Protein 4H0O (pdb70)

Solvent-accessible surface area: 32253 Å² total; per-residue (Å²): 89,29,4,0,1,2,19,36,28,118,80,24,1,21,0,46,0,6,50,90,98,96,101,59,0,12,6,81,7,81,186,23,68,6,37,2,71,11,133,84,102,109,52,143,72,144,11,91,148,37,80,35,40,82,3,0,95,70,0,4,91,23,2,100,114,54,159,23,87,25,36,25,0,0,3,76,0,20,8,0,7,93,96,10,131,156,4,20,43,13,55,143,72,12,43,132,39,0,113,131,6,43,107,80,11,96,140,78,0,56,32,7,11,17,0,0,81,28,0,54,157,37,17,106,130,17,137,4,0,0,0,0,5,9,9,27,4,64,69,10,62,116,16,20,60,4,26,3,0,20,77,76,25,8,71,86,21,44,12,30,0,6,34,0,8,12,0,45,38,0,6,57,35,0,112,155,81,43,83,14,59,143,10,63,0,0,0,0,17,0,5,80,34,9,3,0,0,0,0,0,33,75,15,128,3,69,1,2,17,2,0,28,21,41,4,2,1,2,5,1,16,32,38,2,0,60,6,1,0,21,0,0,6,47,0,12,113,95,60,29,41,125,98,0,46,43,8,0,41,118,92,0,0,7,60,5,4,0,74,73,18,42,32,0,109,70,0,12,115,23,28,105,66,196,44,120,76,18,185,36,0,73,22,1,25,58,2,7,6,17,18,2,0,54,20,0,1,0,5,4,1,18,8,28,6,17,72,5,0,0,0,0,27,71,13,0,12,60,4,77,36,0,0,55,21,0,3,74,83,0,124,76,23,18,4,80,27,30,60,86,58,0,94,145,7,100,6,186,138,51,29,57,0,8,78,126,103,8,168,3,38,0,0,0,0,24,18,77,82,34,69,10,3,7,51,18,0,66,110,48,36,154,82,101,28,4,0,0,3,25,46,33,123,86,12,0,36,3,55,0,5,49,107,96,95,78,52,0,16,6,106,1,25,73,125,56,153,125,27,148,80,127,38,1,3,42,1,85,36,154,70,129,73,69,96,69,84,9,100,128,19,76,27,37,89,0,0,80,59,0,1,85,15,0,111,121,56,170,26,89,24,38,30,0,0,2,80,0,30,12,0,10,92,100,9,125,161,8,20,42,8,74,141,70,9,32,106,40,0,107,121,8,31,106,78,14,89,130,111,0,48,32,7,16,22,0,0,97,47,0,48,146,36,17,98,133,18,131,2,0,0,0,0,4,8,5,25,4,51,64,8,69,113,15,21,59,7,25,3,0,21,84,77,26,9,69,91,20,45,13,38,0,6,22,0,3,9,0,35,35,0,5,57,28,0,125,139,74,44,89,7,66,145,8,63,0,0,0,0,20,0,7,94,36,12,3,0,0,0,0,0,37,73,15,121,3,72,0,3,14,1,0,29,20,45,2,2,2,1,6,0,12,31,50,1,0,58,6,1,0,28,1,0,5,48,0,11,122,95,56,30,42,131,99,0,60,46,6,0,36,124,93,0,0,8,57,6,2,0,78,69,22,45,32,2,104,70,0,19,115,20,36,123,78,204,15,143,80,22,187,38,0,74,18,2,25,54,2,8,6,21,17,0,1,52,22,0,0,0,6,5,2,12,7,28,5,19,71,5,0,0,0,0,24,66,12,0,19,41,4,84,41,0,0,57,20,0,2,64,94,0,132,78,21,21,4,90,24,34,64,63,85,1,87,147,9,97,3,164,141,47,52,67,0,6,75,134,93,5,165,4,36,0,0,0,0,35,18,71,97,14,64,12,1,5,35,14,0,60,106,55,42,158,72

B-factor: mean 43.12, std 12.38, range [18.01, 103.5]

Sequence (774 aa):
SNVLIFNVGSSSLTYKVFCSDNIVCSGKSNKPFIEHHLNGQIIKIETPILNHPQAAKLIIQFLKENHISIAFVGHRFVHGGSYFKKSAVIDEVVLKELKECLPLAPIHNPSSFGVIEISMKELPTTRQYVAIDTAFHSTISQAERTYAIPQPYQSQYLKFGFHGLSYEYVINSLKNVIDVSHSKIIACHLGTGGSSCCGIVNGKSFDTSMGNSTLAGLVMSTRCGDIDPTIPIDMIQQVGIEKVVDILNKKSGLLGVSELSSDMRDILHEIETRGPKAKTCQLAFDVYIKQLAKTIGGLMVEIGGLDLLVFTDQMGLEVWQVRKAICDKMKFLGIELDDSLNEKSMGKKIEFLTMPSSKVQVCVAPNDEELVILQKGKELFQFSNVLIFNVGSSSLTYKVFCSDNIVCSGKSNRVNVTGTEKPFIEHHLNGQIIKIETPILNHPQAAKLIIQFLKENHISIAFVGHRFVHGGSYFKKSAVIDEVVLKELKECLPLAPIHNPSSFGVIEISMKELPTTRQYVAIDTAFHSTISQAERTYAIPQPYQSQYLKFGFHGLSYEYVINSLKNVIDVSHSKIIACHLGTGGSSCCGIVNGKSFDTSMGNSTLAGLVMSTRCGDIDPTIPIDMIQQVGIEKVVDILNKKSGLLGVSELSSDMRDILHEIETRGPKAKTCQLAFDVYIKQLAKTIGGLMVEIGGLDLLVFTDQMGLEVWQVRKAICDKMKFLGIELDDSLNEKSMGKKIEFLTMPSSKVQVCVAPNDEELVILQKGKELFQF

Foldseek 3Di:
DKEKEWDDDQQKIKIFIDDPNDTAKIWMWWVGWTWIAHPNDIDIGNDNRDALLVRLLVVLVVCVVVVVDHAEYFAEAWDQPPPQLFKWWDDPVSLVSLVVCCVLCVSGSPSRNSNVVSCCVSCVNHTYIYGYFQNLQSPADQVQQFDPDDPPVRVVWTFRAGNNLLLLVQLVQCVVVDPLQQFWEKEWEAEAQATKIFTAGRSGTHHMQGHSDSQAAAQALQAAHDDDPCVLVVVCVPPHDVVSVCNRRHVHGLCVQQVFGSDLVVLVCCCVVPHDSNVSSVVSLVRRLVRVLVNVVVSCVSNVHAAEYEFEYQCSQQPLVSVVSNCVVCVVVFFAFQSVCSVPTNAPAWDWRTDPPTRHTYIYHYRPPRVSSVVVVCVHPVD/DKEKEWDDDDQWIKIFIDDPNDTAKIWIFQDDDPPPPAAGWIWMQHDPGTDTDHDHRDAQQRVLLVVLVVCVVVVNDHAEYFFEAWAQPPPALDWDWDDPVNLVSLVVCCVVDVPRSVSRSSNVVSVCVSCVVHTYIYGYFQNLQSPADQVQQFDPDDPPVRVVWTFGAGNNLLLLVQLVVCVVPDQLQQFWEKEWEQELAATKIFTGHRSGTHHMAGHSDSQAGAQALQARHDDDPVVLVVVCVVPHDPVSVCNRRGVGGLCPQLVPGSDLVVLVVCCVVVHPSNVSSVVSLVRRLVRVLVRVVVSQVSNVHAAEYEYEYQCRQQPLVSVVSNLVSCVVVFFAFQSVCSVPTNQPAWDWRTDPVTRHTYIYHYRPPRVSSVVSVCVVPVD

CATH classification: 3.30.420.40 (+1 more: 3.30.420.40)

Organism: Entamoeba histolytica (strain ATCC 30459 / HM-1:IMSS / ABRM) (NCBI:txid294381)

Structure (mmCIF, N/CA/C/O backbone):
data_4H0O
#
_entry.id   4H0O
#
_cell.length_a   98.885
_cell.length_b   126.874
_cell.length_c   145.559
_cell.angle_alpha   90.00
_cell.angle_beta   90.00
_cell.angle_gamma   90.00
#
_symmetry.space_group_name_H-M   'I 2 2 2'
#
loop_
_entity.id
_entity.type
_entity.pdbx_description
1 polymer 'Acetate kinase'
2 water water
#
loop_
_atom_site.group_PDB
_atom_site.id
_atom_site.type_symbol
_atom_site.label_atom_id
_atom_site.label_alt_id
_atom_site.label_comp_id
_atom_site.label_asym_id
_atom_site.label_entity_id
_atom_site.label_seq_id
_atom_site.pdbx_PDB_ins_code
_atom_site.Cartn_x
_atom_site.Cartn_y
_atom_site.Cartn_z
_atom_site.occupancy
_atom_site.B_iso_or_equiv
_atom_site.auth_seq_id
_atom_site.auth_comp_id
_atom_site.auth_asym_id
_atom_site.auth_atom_id
_atom_site.pdbx_PDB_model_num
ATOM 1 N N . SER A 1 14 ? 41.887 -3.485 -12.104 1.00 59.00 2 SER A N 1
ATOM 2 C CA . SER A 1 14 ? 41.664 -4.274 -13.312 1.00 67.60 2 SER A CA 1
ATOM 3 C C . SER A 1 14 ? 40.476 -5.228 -13.156 1.00 59.89 2 SER A C 1
ATOM 4 O O . SER A 1 14 ? 40.084 -5.568 -12.038 1.00 65.98 2 SER A O 1
ATOM 7 N N . ASN A 1 15 ? 39.907 -5.656 -14.280 1.00 61.36 3 ASN A N 1
ATOM 8 C CA . ASN A 1 15 ? 38.666 -6.431 -14.268 1.00 53.09 3 ASN A CA 1
ATOM 9 C C . ASN A 1 15 ? 38.824 -7.938 -14.063 1.00 50.76 3 ASN A C 1
ATOM 10 O O . ASN A 1 15 ? 39.742 -8.561 -14.602 1.00 50.91 3 ASN A O 1
ATOM 15 N N . VAL A 1 16 ? 37.904 -8.517 -13.293 1.00 52.21 4 VAL A N 1
ATOM 16 C CA . VAL A 1 16 ? 37.892 -9.954 -13.042 1.00 43.13 4 VAL A CA 1
ATOM 17 C C . VAL A 1 16 ? 36.580 -10.575 -13.513 1.00 37.16 4 VAL A C 1
ATOM 18 O O . VAL A 1 16 ? 35.499 -10.154 -13.095 1.00 39.03 4 VAL A O 1
ATOM 22 N N . LEU A 1 17 ? 36.685 -11.570 -14.391 1.00 34.98 5 LEU A N 1
ATOM 23 C CA . LEU A 1 17 ? 35.525 -12.321 -14.862 1.00 43.98 5 LEU A CA 1
ATOM 24 C C . LEU A 1 17 ? 35.396 -13.617 -14.062 1.00 37.97 5 LEU A C 1
ATOM 25 O O . LEU A 1 17 ? 36.351 -14.390 -13.975 1.00 33.54 5 LEU A O 1
ATOM 30 N N . ILE A 1 18 ? 34.226 -13.851 -13.470 1.00 36.90 6 ILE A N 1
ATOM 31 C CA . ILE A 1 18 ? 33.987 -15.081 -12.712 1.00 40.49 6 ILE A CA 1
ATOM 32 C C . ILE A 1 18 ? 32.894 -15.930 -13.358 1.00 40.95 6 ILE A C 1
ATOM 33 O O . ILE A 1 18 ? 31.792 -15.444 -13.619 1.00 35.52 6 ILE A O 1
ATOM 38 N N . PHE A 1 19 ? 33.204 -17.196 -13.619 1.00 39.76 7 PHE A N 1
ATOM 39 C CA . PHE A 1 19 ? 32.221 -18.122 -14.167 1.00 38.17 7 PHE A CA 1
ATOM 40 C C . PHE A 1 19 ? 31.605 -18.990 -13.071 1.00 44.48 7 PHE A C 1
ATOM 41 O O . PHE A 1 19 ? 32.319 -19.550 -12.237 1.00 41.90 7 PHE A O 1
ATOM 49 N N . ASN A 1 20 ? 30.280 -19.103 -13.072 1.00 49.35 8 ASN A N 1
ATOM 50 C CA . ASN A 1 20 ? 29.597 -20.000 -12.146 1.00 46.01 8 ASN A CA 1
ATOM 51 C C . ASN A 1 20 ? 28.814 -21.067 -12.907 1.00 41.15 8 ASN A C 1
ATOM 52 O O . ASN A 1 20 ? 27.742 -20.794 -13.451 1.00 37.05 8 ASN A O 1
ATOM 57 N N . VAL A 1 21 ? 29.359 -22.279 -12.950 1.00 44.61 9 VAL A N 1
ATOM 58 C CA . VAL A 1 21 ? 28.737 -23.369 -13.698 1.00 38.15 9 VAL A CA 1
ATOM 59 C C . VAL A 1 21 ? 27.630 -24.055 -12.894 1.00 47.22 9 VAL A C 1
ATOM 60 O O . VAL A 1 21 ? 27.859 -24.518 -11.776 1.00 48.85 9 VAL A O 1
ATOM 64 N N . GLY A 1 22 ? 26.432 -24.114 -13.470 1.00 47.84 10 GLY A N 1
ATOM 65 C CA . GLY A 1 22 ? 25.308 -24.782 -12.838 1.00 44.84 10 GLY A CA 1
ATOM 66 C C . GLY A 1 22 ? 24.825 -25.970 -13.652 1.00 52.02 10 GLY A C 1
ATOM 67 O O . GLY A 1 22 ? 25.347 -26.232 -14.737 1.00 43.07 10 GLY A O 1
ATOM 68 N N . SER A 1 23 ? 23.832 -26.686 -13.128 1.00 54.98 11 SER A N 1
ATOM 69 C CA . SER A 1 23 ? 23.256 -27.850 -13.803 1.00 53.55 11 SER A CA 1
ATOM 70 C C . SER A 1 23 ? 22.756 -27.536 -15.211 1.00 53.60 11 SER A C 1
ATOM 71 O O . SER A 1 23 ? 23.107 -28.219 -16.175 1.00 51.65 11 SER A O 1
ATOM 74 N N . SER A 1 24 ? 21.939 -26.494 -15.318 1.00 48.07 12 SER A N 1
ATOM 75 C CA . SER A 1 24 ? 21.309 -26.127 -16.580 1.00 50.69 12 SER A CA 1
ATOM 76 C C . SER A 1 24 ? 21.534 -24.650 -16.893 1.00 50.37 12 SER A C 1
ATOM 77 O O . SER A 1 24 ? 20.742 -24.033 -17.612 1.00 49.60 12 SER A O 1
ATOM 80 N N . SER A 1 25 ? 22.608 -24.084 -16.352 1.00 47.74 13 SER A N 1
ATOM 81 C CA . SER A 1 25 ? 22.882 -22.665 -16.538 1.00 42.78 13 SER A CA 1
ATOM 82 C C . SER A 1 25 ? 24.363 -22.330 -16.411 1.00 47.53 13 SER A C 1
ATOM 83 O O . SER A 1 25 ? 25.157 -23.123 -15.897 1.00 45.15 13 SER A O 1
ATOM 86 N N . LEU A 1 26 ? 24.720 -21.144 -16.894 1.00 45.89 14 LEU A N 1
ATOM 87 C CA . LEU A 1 26 ? 26.062 -20.607 -16.735 1.00 37.13 14 LEU A CA 1
ATOM 88 C C . LEU A 1 26 ? 25.938 -19.119 -16.450 1.00 40.69 14 LEU A C 1
ATOM 89 O O . LEU A 1 26 ? 25.559 -18.347 -17.331 1.00 46.25 14 LEU A O 1
ATOM 94 N N . THR A 1 27 ? 26.239 -18.717 -15.220 1.00 41.57 15 THR A N 1
ATOM 95 C CA . THR A 1 27 ? 26.181 -17.306 -14.858 1.00 46.12 15 THR A CA 1
ATOM 96 C C . THR A 1 27 ? 27.581 -16.719 -14.819 1.00 40.85 15 THR A C 1
ATOM 97 O O . THR A 1 27 ? 28.562 -17.444 -14.628 1.00 40.92 15 THR A O 1
ATOM 101 N N . TYR A 1 28 ? 27.673 -15.407 -15.005 1.00 42.07 16 TYR A N 1
ATOM 102 C CA . TYR A 1 28 ? 28.948 -14.717 -14.893 1.00 37.93 16 TYR A CA 1
ATOM 103 C C . TYR A 1 28 ? 28.747 -13.390 -14.185 1.00 35.79 16 TYR A C 1
ATOM 104 O O . TYR A 1 28 ? 27.626 -12.886 -14.096 1.00 43.81 16 TYR A O 1
ATOM 113 N N . LYS A 1 29 ? 29.841 -12.840 -13.673 1.00 37.16 17 LYS A N 1
ATOM 114 C CA . LYS A 1 29 ? 29.854 -11.500 -13.109 1.00 37.03 17 LYS A CA 1
ATOM 115 C C . LYS A 1 29 ? 31.248 -10.927 -13.316 1.00 37.71 17 LYS A C 1
ATOM 116 O O . LYS A 1 29 ? 32.240 -11.645 -13.186 1.00 39.95 17 LYS A O 1
ATOM 122 N N . VAL A 1 30 ? 31.322 -9.647 -13.668 1.00 44.55 18 VAL A N 1
ATOM 123 C CA . VAL A 1 30 ? 32.611 -8.991 -13.859 1.00 45.53 18 VAL A CA 1
ATOM 124 C C . VAL A 1 30 ? 32.849 -7.982 -12.739 1.00 41.43 18 VAL A C 1
ATOM 125 O O . VAL A 1 30 ? 31.985 -7.153 -12.450 1.00 48.58 18 VAL A O 1
ATOM 129 N N . PHE A 1 31 ? 34.014 -8.063 -12.102 1.00 43.28 19 PHE A N 1
ATOM 130 C CA . PHE A 1 31 ? 34.317 -7.201 -10.962 1.00 51.10 19 PHE A CA 1
ATOM 131 C C . PHE A 1 31 ? 35.415 -6.184 -11.263 1.00 55.89 19 PHE A C 1
ATOM 132 O O . PHE A 1 31 ? 36.412 -6.502 -11.917 1.00 51.39 19 PHE A O 1
ATOM 140 N N . CYS A 1 32 ? 35.214 -4.959 -10.781 1.00 56.10 20 CYS A N 1
ATOM 141 C CA . CYS A 1 32 ? 36.258 -3.940 -10.777 1.00 65.84 20 CYS A CA 1
ATOM 142 C C . CYS A 1 32 ? 36.309 -3.314 -9.392 1.00 67.30 20 CYS A C 1
ATOM 143 O O . CYS A 1 32 ? 35.377 -2.610 -8.995 1.00 66.08 20 CYS A O 1
ATOM 146 N N . SER A 1 33 ? 37.393 -3.576 -8.666 1.00 68.13 21 SER A N 1
ATOM 147 C CA . SER A 1 33 ? 37.549 -3.109 -7.288 1.00 77.81 21 SER A CA 1
ATOM 148 C C . SER A 1 33 ? 36.325 -3.439 -6.435 1.00 77.94 21 SER A C 1
ATOM 149 O O . SER A 1 33 ? 35.683 -2.541 -5.887 1.00 69.11 21 SER A O 1
ATOM 152 N N . ASP A 1 34 ? 36.004 -4.730 -6.351 1.00 77.75 22 ASP A N 1
ATOM 153 C CA . ASP A 1 34 ? 34.866 -5.225 -5.574 1.00 74.28 22 ASP A CA 1
ATOM 154 C C . ASP A 1 34 ? 33.510 -4.660 -6.015 1.00 63.62 22 ASP A C 1
ATOM 155 O O . ASP A 1 34 ? 32.528 -4.751 -5.280 1.00 70.46 22 ASP A O 1
ATOM 160 N N . ASN A 1 35 ? 33.459 -4.088 -7.214 1.00 64.89 23 ASN A N 1
ATOM 161 C CA . ASN A 1 35 ? 32.211 -3.563 -7.757 1.00 60.20 23 ASN A CA 1
ATOM 162 C C . ASN A 1 35 ? 31.789 -4.294 -9.029 1.00 49.54 23 ASN A C 1
ATOM 163 O O . ASN A 1 35 ? 32.619 -4.572 -9.897 1.00 53.60 23 ASN A O 1
ATOM 168 N N . ILE A 1 36 ? 30.500 -4.603 -9.135 1.00 45.46 24 ILE A N 1
ATOM 169 C CA . ILE A 1 36 ? 29.981 -5.325 -10.294 1.00 56.69 24 ILE A CA 1
ATOM 170 C C . ILE A 1 36 ? 29.792 -4.412 -11.506 1.00 52.19 24 ILE A C 1
ATOM 171 O O . ILE A 1 36 ? 28.963 -3.501 -11.491 1.00 56.12 24 ILE A O 1
ATOM 176 N N . VAL A 1 37 ? 30.577 -4.665 -12.548 1.00 51.45 25 VAL A N 1
ATOM 177 C CA . VAL A 1 37 ? 30.451 -3.952 -13.810 1.00 52.34 25 VAL A CA 1
ATOM 178 C C . VAL A 1 37 ? 29.319 -4.568 -14.620 1.00 60.44 25 VAL A C 1
ATOM 179 O O . VAL A 1 37 ? 28.253 -3.970 -14.780 1.00 72.04 25 VAL A O 1
ATOM 183 N N . CYS A 1 38 ? 29.561 -5.777 -15.116 1.00 61.46 26 CYS A N 1
ATOM 184 C CA . CYS A 1 38 ? 28.594 -6.487 -15.942 1.00 57.40 26 CYS A CA 1
ATOM 185 C C . CYS A 1 38 ? 28.261 -7.849 -15.336 1.00 57.46 26 CYS A C 1
ATOM 186 O O . CYS A 1 38 ? 29.043 -8.399 -14.554 1.00 52.02 26 CYS A O 1
ATOM 189 N N . SER A 1 39 ? 27.100 -8.388 -15.703 1.00 52.69 27 SER A N 1
ATOM 190 C CA . SER A 1 39 ? 26.665 -9.695 -15.219 1.00 49.35 27 SER A CA 1
ATOM 191 C C . SER A 1 39 ? 25.553 -10.269 -16.092 1.00 52.15 27 SER A C 1
ATOM 192 O O . SER A 1 39 ? 24.910 -9.543 -16.853 1.00 50.43 27 SER A O 1
ATOM 195 N N . GLY A 1 40 ? 25.325 -11.573 -15.968 1.00 50.07 28 GLY A N 1
ATOM 196 C CA . GLY A 1 40 ? 24.264 -12.235 -16.704 1.00 48.22 28 GLY A CA 1
ATOM 197 C C . GLY A 1 40 ? 24.349 -13.746 -16.619 1.00 44.76 28 GLY A C 1
ATOM 198 O O . GLY A 1 40 ? 25.171 -14.279 -15.870 1.00 52.01 28 GLY A O 1
ATOM 199 N N . LYS A 1 41 ? 23.505 -14.438 -17.385 1.00 41.03 29 LYS A N 1
ATOM 200 C CA . LYS A 1 41 ? 23.484 -15.898 -17.368 1.00 50.73 29 LYS A CA 1
ATOM 201 C C . LYS A 1 41 ? 22.811 -16.505 -18.600 1.00 52.62 29 LYS A C 1
ATOM 202 O O . LYS A 1 41 ? 22.031 -15.843 -19.289 1.00 49.48 29 LYS A O 1
ATOM 208 N N . SER A 1 42 ? 23.120 -17.773 -18.865 1.00 51.69 30 SER A N 1
ATOM 209 C CA . SER A 1 42 ? 22.541 -18.494 -19.995 1.00 49.32 30 SER A CA 1
ATOM 210 C C . SER A 1 42 ? 21.488 -19.483 -19.502 1.00 45.27 30 SER A C 1
ATOM 211 O O . SER A 1 42 ? 21.605 -20.016 -18.394 1.00 51.26 30 SER A O 1
ATOM 214 N N . ASN A 1 43 ? 20.469 -19.713 -20.331 1.00 54.81 31 ASN A N 1
ATOM 215 C CA . ASN A 1 43 ? 19.327 -20.561 -19.981 1.00 52.66 31 ASN A CA 1
ATOM 216 C C . ASN A 1 43 ? 18.599 -20.052 -18.742 1.00 61.06 31 ASN A C 1
ATOM 217 O O . ASN A 1 43 ? 18.542 -18.845 -18.498 1.00 60.09 31 ASN A O 1
ATOM 222 N N . LYS A 1 52 ? 11.962 -21.763 -24.259 1.00 51.89 40 LYS A N 1
ATOM 223 C CA . LYS A 1 52 ? 13.020 -21.302 -25.150 1.00 57.13 40 LYS A CA 1
ATOM 224 C C . LYS A 1 52 ? 14.210 -20.745 -24.372 1.00 51.61 40 LYS A C 1
ATOM 225 O O . LYS A 1 52 ? 14.051 -19.835 -23.557 1.00 50.38 40 LYS A O 1
ATOM 231 N N . PRO A 1 53 ? 15.411 -21.295 -24.623 1.00 45.98 41 PRO A N 1
ATOM 232 C CA . PRO A 1 53 ? 16.652 -20.842 -23.980 1.00 48.57 41 PRO A CA 1
ATOM 233 C C . PRO A 1 53 ? 17.022 -19.407 -24.355 1.00 50.25 41 PRO A C 1
ATOM 234 O O . PRO A 1 53 ? 16.638 -18.929 -25.427 1.00 40.55 41 PRO A O 1
ATOM 238 N N . PHE A 1 54 ? 17.759 -18.731 -23.477 1.00 55.23 42 PHE A N 1
ATOM 239 C CA . PHE A 1 54 ? 18.168 -17.349 -23.720 1.00 51.27 42 PHE A CA 1
ATOM 240 C C . PHE A 1 54 ? 19.337 -16.934 -22.832 1.00 52.92 42 PHE A C 1
ATOM 241 O O . PHE A 1 54 ? 19.557 -17.514 -21.768 1.00 44.80 42 PHE A O 1
ATOM 249 N N . ILE A 1 55 ? 20.085 -15.930 -23.280 1.00 53.26 43 ILE A N 1
ATOM 250 C CA . ILE A 1 55 ? 21.114 -15.312 -22.454 1.00 45.83 43 ILE A CA 1
ATOM 251 C C . ILE A 1 55 ? 20.621 -13.939 -22.006 1.00 55.32 43 ILE A C 1
ATOM 252 O O . ILE A 1 55 ? 20.069 -13.179 -22.804 1.00 52.08 43 ILE A O 1
ATOM 257 N N . GLU A 1 56 ? 20.806 -13.626 -20.729 1.00 51.83 44 GLU A N 1
ATOM 258 C CA . GLU A 1 56 ? 20.380 -12.338 -20.196 1.00 55.37 44 GLU A CA 1
ATOM 259 C C . GLU A 1 56 ? 21.608 -11.559 -19.749 1.00 50.66 44 GLU A C 1
ATOM 260 O O . GLU A 1 56 ? 22.493 -12.120 -19.110 1.00 47.62 44 GLU A O 1
ATOM 266 N N . HIS A 1 57 ? 21.671 -10.276 -20.093 1.00 53.76 45 HIS A N 1
ATOM 267 C CA . HIS A 1 57 ? 22.824 -9.452 -19.735 1.00 48.34 45 HIS A CA 1
ATOM 268 C C . HIS A 1 57 ? 22.420 -8.227 -18.914 1.00 53.18 45 HIS A C 1
ATOM 269 O O . HIS A 1 57 ? 21.354 -7.648 -19.129 1.00 55.23 45 HIS A O 1
ATOM 276 N N . HIS A 1 58 ? 23.281 -7.844 -17.974 1.00 55.57 46 HIS A N 1
ATOM 277 C CA . HIS A 1 58 ? 23.070 -6.655 -17.155 1.00 46.97 46 HIS A CA 1
ATOM 278 C C . HIS A 1 58 ? 24.278 -5.733 -17.285 1.00 54.34 46 HIS A C 1
ATOM 279 O O . HIS A 1 58 ? 25.328 -5.982 -16.689 1.00 55.64 46 HIS A O 1
ATOM 286 N N . LEU A 1 59 ? 24.125 -4.675 -18.078 1.00 54.19 47 LEU A N 1
ATOM 287 C CA . LEU A 1 59 ? 25.214 -3.742 -18.349 1.00 59.25 47 LEU A CA 1
ATOM 288 C C . LEU A 1 59 ? 24.685 -2.311 -18.360 1.00 59.70 47 LEU A C 1
ATOM 289 O O . LEU A 1 59 ? 23.602 -2.054 -18.886 1.00 55.27 47 LEU A O 1
ATOM 294 N N . ASN A 1 60 ? 25.443 -1.390 -17.769 1.00 61.84 48 ASN A N 1
ATOM 295 C CA . ASN A 1 60 ? 25.088 0.032 -17.759 1.00 67.98 48 ASN A CA 1
ATOM 296 C C . ASN A 1 60 ? 23.682 0.339 -17.233 1.00 64.08 48 ASN A C 1
ATOM 297 O O . ASN A 1 60 ? 23.109 1.382 -17.549 1.00 62.62 48 ASN A O 1
ATOM 302 N N . GLY A 1 61 ? 23.131 -0.574 -16.439 1.00 67.67 49 GLY A N 1
ATOM 303 C CA . GLY A 1 61 ? 21.821 -0.376 -15.848 1.00 62.31 49 GLY A CA 1
ATOM 304 C C . GLY A 1 61 ? 20.662 -0.907 -16.672 1.00 73.46 49 GLY A C 1
ATOM 305 O O . GLY A 1 61 ? 19.517 -0.874 -16.217 1.00 72.60 49 GLY A O 1
ATOM 306 N N . GLN A 1 62 ? 20.944 -1.392 -17.879 1.00 75.91 50 GLN A N 1
ATOM 307 C CA . GLN A 1 62 ? 19.892 -1.936 -18.740 1.00 68.25 50 GLN A CA 1
ATOM 308 C C . GLN A 1 62 ? 19.909 -3.466 -18.767 1.00 65.75 50 GLN A C 1
ATOM 309 O O . GLN A 1 62 ? 20.886 -4.093 -18.355 1.00 66.02 50 GLN A O 1
ATOM 315 N N . ILE A 1 63 ? 18.819 -4.059 -19.248 1.00 64.29 51 ILE A N 1
ATOM 316 C CA . ILE A 1 63 ? 18.694 -5.512 -19.306 1.00 65.93 51 ILE A CA 1
ATOM 317 C C . ILE A 1 63 ? 18.518 -5.993 -20.745 1.00 62.63 51 ILE A C 1
ATOM 318 O O . ILE A 1 63 ? 17.515 -5.688 -21.391 1.00 68.56 51 ILE A O 1
ATOM 323 N N . ILE A 1 64 ? 19.497 -6.744 -21.240 1.00 59.65 52 ILE A N 1
ATOM 324 C CA . ILE A 1 64 ? 19.453 -7.256 -22.604 1.00 58.45 52 ILE A CA 1
ATOM 325 C C . ILE A 1 64 ? 19.196 -8.762 -22.604 1.00 60.42 52 ILE A C 1
ATOM 326 O O . ILE A 1 64 ? 20.038 -9.543 -22.154 1.00 56.10 52 ILE A O 1
ATOM 331 N N . LYS A 1 65 ? 18.029 -9.167 -23.096 1.00 56.65 53 LYS A N 1
ATOM 332 C CA . LYS A 1 65 ? 17.726 -10.583 -23.252 1.00 47.37 53 LYS A CA 1
ATOM 333 C C . LYS A 1 65 ? 17.917 -10.984 -24.709 1.00 51.79 53 LYS A C 1
ATOM 334 O O . LYS A 1 65 ? 17.491 -10.266 -25.616 1.00 53.97 53 LYS A O 1
ATOM 340 N N . ILE A 1 66 ? 18.542 -12.135 -24.936 1.00 53.33 54 ILE A N 1
ATOM 341 C CA . ILE A 1 66 ? 18.790 -12.603 -26.295 1.00 54.87 54 ILE A CA 1
ATOM 342 C C . ILE A 1 66 ? 18.408 -14.069 -26.492 1.00 56.12 54 ILE A C 1
ATOM 343 O O . ILE A 1 66 ? 18.975 -14.959 -25.858 1.00 46.99 54 ILE A O 1
ATOM 348 N N . GLU A 1 67 ? 17.449 -14.310 -27.381 1.00 53.37 55 GLU A N 1
ATOM 349 C CA . GLU A 1 67 ? 17.046 -15.664 -27.727 1.00 52.11 55 GLU A CA 1
ATOM 350 C C . GLU A 1 67 ? 18.249 -16.455 -28.215 1.00 52.39 55 GLU A C 1
ATOM 351 O O . GLU A 1 67 ? 19.093 -15.929 -28.942 1.00 45.79 55 GLU A O 1
ATOM 357 N N . THR A 1 68 ? 18.326 -17.716 -27.803 1.00 46.18 56 THR A N 1
ATOM 358 C CA . THR A 1 68 ? 19.381 -18.610 -28.256 1.00 42.21 56 THR A CA 1
ATOM 359 C C . THR A 1 68 ? 18.784 -19.961 -28.610 1.00 41.98 56 THR A C 1
ATOM 360 O O . THR A 1 68 ? 17.690 -20.297 -28.157 1.00 47.61 56 THR A O 1
ATOM 364 N N . PRO A 1 69 ? 19.497 -20.738 -29.435 1.00 38.21 57 PRO A N 1
ATOM 365 C CA . PRO A 1 69 ? 19.188 -22.165 -29.517 1.00 48.21 57 PRO A CA 1
ATOM 366 C C . PRO A 1 69 ? 19.768 -22.828 -28.273 1.00 41.49 57 PRO A C 1
ATOM 367 O O . PRO A 1 69 ? 20.416 -22.146 -27.475 1.00 36.86 57 PRO A O 1
ATOM 371 N N . ILE A 1 70 ? 19.547 -24.126 -28.101 1.00 42.34 58 ILE A N 1
ATOM 372 C CA . ILE A 1 70 ? 20.092 -24.829 -26.943 1.00 46.84 58 ILE A CA 1
ATOM 373 C C . ILE A 1 70 ? 21.624 -24.862 -26.996 1.00 42.80 58 ILE A C 1
ATOM 374 O O . ILE A 1 70 ? 22.211 -25.317 -27.981 1.00 41.66 58 ILE A O 1
ATOM 379 N N . LEU A 1 71 ? 22.261 -24.371 -25.935 1.00 41.12 59 LEU A N 1
ATOM 380 C CA . LEU A 1 71 ? 23.717 -24.330 -25.853 1.00 39.98 59 LEU A CA 1
ATOM 381 C C . LEU A 1 71 ? 24.226 -25.342 -24.836 1.00 42.04 59 LEU A C 1
ATOM 382 O O . LEU A 1 71 ? 23.502 -25.711 -23.910 1.00 38.92 59 LEU A O 1
ATOM 387 N N . ASN A 1 72 ? 25.465 -25.796 -25.009 1.00 30.97 60 ASN A N 1
ATOM 388 C CA . ASN A 1 72 ? 26.171 -26.452 -23.914 1.00 38.40 60 ASN A CA 1
ATOM 389 C C . ASN A 1 72 ? 26.960 -25.389 -23.151 1.00 37.77 60 ASN A C 1
ATOM 390 O O . ASN A 1 72 ? 26.915 -24.211 -23.509 1.00 38.41 60 ASN A O 1
ATOM 395 N N . HIS A 1 73 ? 27.689 -25.792 -22.117 1.00 34.21 61 HIS A N 1
ATOM 396 C CA . HIS A 1 73 ? 28.418 -24.821 -21.302 1.00 30.55 61 HIS A CA 1
ATOM 397 C C . HIS A 1 73 ? 29.526 -24.047 -22.042 1.00 32.79 61 HIS A C 1
ATOM 398 O O . HIS A 1 73 ? 29.541 -22.816 -21.991 1.00 30.51 61 HIS A O 1
ATOM 405 N N . PRO A 1 74 ? 30.454 -24.751 -22.728 1.00 28.57 62 PRO A N 1
ATOM 406 C CA . PRO A 1 74 ? 31.523 -23.972 -23.374 1.00 29.31 62 PRO A CA 1
ATOM 407 C C . PRO A 1 74 ? 31.037 -23.099 -24.534 1.00 34.82 62 PRO A C 1
ATOM 408 O O . PRO A 1 74 ? 31.744 -22.165 -24.914 1.00 37.83 62 PRO A O 1
ATOM 412 N N . GLN A 1 75 ? 29.864 -23.395 -25.090 1.00 36.67 63 GLN A N 1
ATOM 413 C CA . GLN A 1 75 ? 29.270 -22.516 -26.094 1.00 39.11 63 GLN A CA 1
ATOM 414 C C . GLN A 1 75 ? 28.748 -21.248 -25.424 1.00 38.96 63 GLN A C 1
ATOM 415 O O . GLN A 1 75 ? 28.994 -20.135 -25.892 1.00 36.62 63 GLN A O 1
ATOM 421 N N . ALA A 1 76 ? 28.025 -21.432 -24.323 1.00 34.65 64 ALA A N 1
ATOM 422 C CA . ALA A 1 76 ? 27.505 -20.317 -23.542 1.00 28.71 64 ALA A CA 1
ATOM 423 C C . ALA A 1 76 ? 28.637 -19.400 -23.095 1.00 34.52 64 ALA A C 1
ATOM 424 O O . ALA A 1 76 ? 28.521 -18.176 -23.169 1.00 37.89 64 ALA A O 1
ATOM 426 N N . ALA A 1 77 ? 29.732 -20.000 -22.638 1.00 29.97 65 ALA A N 1
ATOM 427 C CA . ALA A 1 77 ? 30.904 -19.242 -22.213 1.00 34.35 65 ALA A CA 1
ATOM 428 C C . ALA A 1 77 ? 31.453 -18.398 -23.357 1.00 37.64 65 ALA A C 1
ATOM 429 O O . ALA A 1 77 ? 31.759 -17.219 -23.180 1.00 34.50 65 ALA A O 1
ATOM 431 N N . LYS A 1 78 ? 31.576 -19.018 -24.526 1.00 36.46 66 LYS A N 1
ATOM 432 C CA . LYS A 1 78 ? 32.080 -18.353 -25.724 1.00 43.70 66 LYS A CA 1
ATOM 433 C C . LYS A 1 78 ? 31.235 -17.127 -26.065 1.00 38.02 66 LYS A C 1
ATOM 434 O O . LYS A 1 78 ? 31.765 -16.044 -26.324 1.00 29.46 66 LYS A O 1
ATOM 440 N N . LEU A 1 79 ? 29.918 -17.305 -26.046 1.00 33.79 67 LEU A N 1
ATOM 441 C CA . LEU A 1 79 ? 28.980 -16.233 -26.367 1.00 30.06 67 LEU A CA 1
ATOM 442 C C . LEU A 1 79 ? 29.069 -15.080 -25.367 1.00 37.20 67 LEU A C 1
ATOM 443 O O . LEU A 1 79 ? 28.975 -13.909 -25.743 1.00 43.12 67 LEU A O 1
ATOM 448 N N . ILE A 1 80 ? 29.254 -15.421 -24.094 1.00 38.84 68 ILE A N 1
ATOM 449 C CA . ILE A 1 80 ? 29.428 -14.420 -23.048 1.00 35.91 68 ILE A CA 1
ATOM 450 C C . ILE A 1 80 ? 30.702 -13.599 -23.281 1.00 33.48 68 ILE A C 1
ATOM 451 O O . ILE A 1 80 ? 30.684 -12.373 -23.153 1.00 35.46 68 ILE A O 1
ATOM 456 N N . ILE A 1 81 ? 31.795 -14.276 -23.632 1.00 39.59 69 ILE A N 1
ATOM 457 C CA . ILE A 1 81 ? 33.052 -13.602 -23.963 1.00 39.13 69 ILE A CA 1
ATOM 458 C C . ILE A 1 81 ? 32.849 -12.646 -25.136 1.00 42.05 69 ILE A C 1
ATOM 459 O O . ILE A 1 81 ? 33.323 -11.507 -25.113 1.00 41.95 69 ILE A O 1
ATOM 464 N N . GLN A 1 82 ? 32.147 -13.121 -26.161 1.00 44.64 70 GLN A N 1
ATOM 465 C CA . GLN A 1 82 ? 31.875 -12.319 -27.350 1.00 45.29 70 GLN A CA 1
ATOM 466 C C . GLN A 1 82 ? 31.118 -11.038 -27.000 1.00 41.90 70 GLN A C 1
ATOM 467 O O . GLN A 1 82 ? 31.478 -9.951 -27.455 1.00 40.08 70 GLN A O 1
ATOM 473 N N . PHE A 1 83 ? 30.076 -11.171 -26.184 1.00 36.43 71 PHE A N 1
ATOM 474 C CA . PHE A 1 83 ? 29.294 -10.021 -25.742 1.00 45.63 71 PHE A CA 1
ATOM 475 C C . PHE A 1 83 ? 30.175 -9.030 -24.987 1.00 50.38 71 PHE A C 1
ATOM 476 O O . PHE A 1 83 ? 30.013 -7.817 -25.118 1.00 43.44 71 PHE A O 1
ATOM 484 N N . LEU A 1 84 ? 31.106 -9.553 -24.194 1.00 43.42 72 LEU A N 1
ATOM 485 C CA . LEU A 1 84 ? 32.009 -8.704 -23.424 1.00 44.99 72 LEU A CA 1
ATOM 486 C C . LEU A 1 84 ? 32.982 -7.949 -24.334 1.00 42.33 72 LEU A C 1
ATOM 487 O O . LEU A 1 84 ? 33.237 -6.761 -24.129 1.00 42.41 72 LEU A O 1
ATOM 492 N N . LYS A 1 85 ? 33.513 -8.640 -25.340 1.00 38.58 73 LYS A N 1
ATOM 493 C CA . LYS A 1 85 ? 34.436 -8.032 -26.295 1.00 47.92 73 LYS A CA 1
ATOM 494 C C . LYS A 1 85 ? 33.762 -6.942 -27.130 1.00 46.96 73 LYS A C 1
ATOM 495 O O . LYS A 1 85 ? 34.356 -5.893 -27.392 1.00 45.30 73 LYS A O 1
ATOM 501 N N . GLU A 1 86 ? 32.523 -7.197 -27.543 1.00 40.31 74 GLU A N 1
ATOM 502 C CA . GLU A 1 86 ? 31.761 -6.250 -28.354 1.00 43.10 74 GLU A CA 1
ATOM 503 C C . GLU A 1 86 ? 31.460 -4.954 -27.606 1.00 43.89 74 GLU A C 1
ATOM 504 O O . GLU A 1 86 ? 31.231 -3.915 -28.221 1.00 41.71 74 GLU A O 1
ATOM 510 N N . ASN A 1 87 ? 31.457 -5.021 -26.278 1.00 46.29 75 ASN A N 1
ATOM 511 C CA . ASN A 1 87 ? 31.167 -3.853 -25.449 1.00 45.01 75 ASN A CA 1
ATOM 512 C C . ASN A 1 87 ? 32.427 -3.236 -24.847 1.00 46.84 75 ASN A C 1
ATOM 513 O O . ASN A 1 87 ? 32.357 -2.314 -24.035 1.00 50.78 75 ASN A O 1
ATOM 518 N N . HIS A 1 88 ? 33.577 -3.759 -25.257 1.00 45.63 76 HIS A N 1
ATOM 519 C CA . HIS A 1 88 ? 34.880 -3.285 -24.783 1.00 61.21 76 HIS A CA 1
ATOM 520 C C . HIS A 1 88 ? 35.098 -3.458 -23.276 1.00 61.61 76 HIS A C 1
ATOM 521 O O . HIS A 1 88 ? 35.808 -2.668 -22.651 1.00 62.54 76 HIS A O 1
ATOM 528 N N . ILE A 1 89 ? 34.487 -4.490 -22.700 1.00 53.40 77 ILE A N 1
ATOM 529 C CA . ILE A 1 89 ? 34.736 -4.834 -21.306 1.00 50.34 77 ILE A CA 1
ATOM 530 C C . ILE A 1 89 ? 36.077 -5.556 -21.230 1.00 54.03 77 ILE A C 1
ATOM 531 O O . ILE A 1 89 ? 36.144 -6.770 -21.424 1.00 57.28 77 ILE A O 1
ATOM 536 N N . SER A 1 90 ? 37.145 -4.808 -20.969 1.00 50.12 78 SER A N 1
ATOM 537 C CA . SER A 1 90 ? 38.475 -5.400 -20.859 1.00 58.54 78 SER A CA 1
ATOM 538 C C . SER A 1 90 ? 38.520 -6.370 -19.681 1.00 57.44 78 SER A C 1
ATOM 539 O O . SER A 1 90 ? 37.947 -6.097 -18.627 1.00 55.57 78 SER A O 1
ATOM 542 N N . ILE A 1 91 ? 39.184 -7.507 -19.874 1.00 52.43 79 ILE A N 1
ATOM 543 C CA . ILE A 1 91 ? 39.277 -8.539 -18.845 1.00 46.95 79 ILE A CA 1
ATOM 544 C C . ILE A 1 91 ? 40.738 -8.920 -18.602 1.00 46.34 79 ILE A C 1
ATOM 545 O O . ILE A 1 91 ? 41.439 -9.326 -19.530 1.00 48.76 79 ILE A O 1
ATOM 550 N N . ALA A 1 92 ? 41.194 -8.789 -17.358 1.00 37.70 80 ALA A N 1
ATOM 551 C CA . ALA A 1 92 ? 42.568 -9.151 -17.004 1.00 43.95 80 ALA A CA 1
ATOM 552 C C . ALA A 1 92 ? 42.633 -10.504 -16.296 1.00 43.03 80 ALA A C 1
ATOM 553 O O . ALA A 1 92 ? 43.662 -11.184 -16.330 1.00 43.69 80 ALA A O 1
ATOM 555 N N . PHE A 1 93 ? 41.533 -10.887 -15.651 1.00 45.93 81 PHE A N 1
ATOM 556 C CA . PHE A 1 93 ? 41.495 -12.130 -14.883 1.00 39.93 81 PHE A CA 1
ATOM 557 C C . PHE A 1 93 ? 40.204 -12.925 -15.086 1.00 42.94 81 PHE A C 1
ATOM 558 O O . PHE A 1 93 ? 39.120 -12.347 -15.206 1.00 40.71 81 PHE A O 1
ATOM 566 N N . VAL A 1 94 ? 40.330 -14.251 -15.122 1.00 41.74 82 VAL A N 1
ATOM 567 C CA . VAL A 1 94 ? 39.168 -15.137 -15.142 1.00 43.20 82 VAL A CA 1
ATOM 568 C C . VAL A 1 94 ? 39.281 -16.171 -14.023 1.00 43.41 82 VAL A C 1
ATOM 569 O O . VAL A 1 94 ? 40.287 -16.879 -13.922 1.00 42.36 82 VAL A O 1
ATOM 573 N N . GLY A 1 95 ? 38.253 -16.252 -13.182 1.00 42.05 83 GLY A N 1
ATOM 574 C CA . GLY A 1 95 ? 38.232 -17.215 -12.095 1.00 37.32 83 GLY A CA 1
ATOM 575 C C . GLY A 1 95 ? 37.296 -18.374 -12.379 1.00 42.49 83 GLY A C 1
ATOM 576 O O . GLY A 1 95 ? 36.208 -18.178 -12.927 1.00 43.55 83 GLY A O 1
ATOM 577 N N . HIS A 1 96 ? 37.717 -19.581 -12.009 1.00 43.00 84 HIS A N 1
ATOM 578 C CA . HIS A 1 96 ? 36.915 -20.781 -12.242 1.00 35.95 84 HIS A CA 1
ATOM 579 C C . HIS A 1 96 ? 36.758 -21.603 -10.965 1.00 35.38 84 HIS A C 1
ATOM 580 O O . HIS A 1 96 ? 37.634 -21.588 -10.097 1.00 37.33 84 HIS A O 1
ATOM 587 N N . ARG A 1 97 ? 35.648 -22.324 -10.851 1.00 38.62 85 ARG A N 1
ATOM 588 C CA . ARG A 1 97 ? 35.475 -23.259 -9.747 1.00 38.65 85 ARG A CA 1
ATOM 589 C C . ARG A 1 97 ? 35.554 -24.699 -10.241 1.00 38.98 85 ARG A C 1
ATOM 590 O O . ARG A 1 97 ? 34.897 -25.067 -11.215 1.00 42.20 85 ARG A O 1
ATOM 598 N N . PHE A 1 98 ? 36.362 -25.504 -9.558 1.00 32.30 86 PHE A N 1
ATOM 599 C CA . PHE A 1 98 ? 36.510 -26.922 -9.859 1.00 32.45 86 PHE A CA 1
ATOM 600 C C . PHE A 1 98 ? 36.256 -27.672 -8.555 1.00 33.11 86 PHE A C 1
ATOM 601 O O . PHE A 1 98 ? 36.944 -27.440 -7.559 1.00 36.96 86 PHE A O 1
ATOM 609 N N . VAL A 1 99 ? 35.267 -28.559 -8.550 1.00 26.69 87 VAL A N 1
ATOM 610 C CA . VAL A 1 99 ? 34.842 -29.197 -7.306 1.00 35.80 87 VAL A CA 1
ATOM 611 C C . VAL A 1 99 ? 35.866 -30.172 -6.720 1.00 38.47 87 VAL A C 1
ATOM 612 O O . VAL A 1 99 ? 36.333 -29.986 -5.595 1.00 33.72 87 VAL A O 1
ATOM 616 N N . HIS A 1 100 ? 36.219 -31.202 -7.482 1.00 30.85 88 HIS A N 1
ATOM 617 C CA . HIS A 1 100 ? 37.084 -32.259 -6.963 1.00 36.40 88 HIS A CA 1
ATOM 618 C C . HIS A 1 100 ? 38.470 -32.244 -7.610 1.00 28.32 88 HIS A C 1
ATOM 619 O O . HIS A 1 100 ? 38.652 -32.733 -8.729 1.00 27.93 88 HIS A O 1
ATOM 626 N N . GLY A 1 101 ? 39.445 -31.694 -6.891 1.00 31.05 89 GLY A N 1
ATOM 627 C CA . GLY A 1 101 ? 40.798 -31.575 -7.405 1.00 29.58 89 GLY A CA 1
ATOM 628 C C . GLY A 1 101 ? 41.698 -32.753 -7.072 1.00 33.11 89 GLY A C 1
ATOM 629 O O . GLY A 1 101 ? 42.903 -32.714 -7.339 1.00 42.46 89 GLY A O 1
ATOM 630 N N . GLY A 1 102 ? 41.121 -33.797 -6.481 1.00 35.33 90 GLY A N 1
ATOM 631 C CA . GLY A 1 102 ? 41.845 -35.030 -6.218 1.00 30.66 90 GLY A CA 1
ATOM 632 C C . GLY A 1 102 ? 43.043 -34.908 -5.292 1.00 38.94 90 GLY A C 1
ATOM 633 O O . GLY A 1 102 ? 43.193 -33.923 -4.566 1.00 36.94 90 GLY A O 1
ATOM 634 N N . SER A 1 103 ? 43.903 -35.921 -5.326 1.00 33.68 91 SER A N 1
ATOM 635 C CA . SER A 1 103 ? 45.067 -35.973 -4.451 1.00 33.21 91 SER A CA 1
ATOM 636 C C . SER A 1 103 ? 46.165 -34.985 -4.855 1.00 43.27 91 SER A C 1
ATOM 637 O O . SER A 1 103 ? 47.038 -34.667 -4.047 1.00 38.03 91 SER A O 1
ATOM 640 N N . TYR A 1 104 ? 46.128 -34.495 -6.093 1.00 33.97 92 TYR A N 1
ATOM 641 C CA . TYR A 1 104 ? 47.173 -33.586 -6.559 1.00 33.78 92 TYR A CA 1
ATOM 642 C C . TYR A 1 104 ? 47.029 -32.171 -6.011 1.00 41.84 92 TYR A C 1
ATOM 643 O O . TYR A 1 104 ? 47.981 -31.605 -5.474 1.00 45.12 92 TYR A O 1
ATOM 652 N N . PHE A 1 105 ? 45.848 -31.589 -6.176 1.00 38.80 93 PHE A N 1
ATOM 653 C CA . PHE A 1 105 ? 45.649 -30.188 -5.826 1.00 32.11 93 PHE A CA 1
ATOM 654 C C . PHE A 1 105 ? 45.472 -29.959 -4.321 1.00 39.13 93 PHE A C 1
ATOM 655 O O . PHE A 1 105 ? 44.399 -30.195 -3.759 1.00 39.63 93 PHE A O 1
ATOM 663 N N . LYS A 1 106 ? 46.538 -29.485 -3.684 1.00 40.52 94 LYS A N 1
ATOM 664 C CA . LYS A 1 106 ? 46.539 -29.217 -2.253 1.00 40.87 94 LYS A CA 1
ATOM 665 C C . LYS A 1 106 ? 46.181 -27.756 -1.976 1.00 38.61 94 LYS A C 1
ATOM 666 O O . LYS A 1 106 ? 45.819 -27.388 -0.855 1.00 40.54 94 LYS A O 1
ATOM 672 N N . LYS A 1 107 ? 46.277 -26.932 -3.014 1.00 34.77 95 LYS A N 1
ATOM 673 C CA . LYS A 1 107 ? 45.823 -25.546 -2.956 1.00 39.14 95 LYS A CA 1
ATOM 674 C C . LYS A 1 107 ? 45.211 -25.170 -4.301 1.00 40.67 95 LYS A C 1
ATOM 675 O O . LYS A 1 107 ? 45.362 -25.907 -5.278 1.00 41.11 95 LYS A O 1
ATOM 681 N N . SER A 1 108 ? 44.511 -24.041 -4.357 1.00 38.93 96 SER A N 1
ATOM 682 C CA . SER A 1 108 ? 44.019 -23.540 -5.635 1.00 38.18 96 SER A CA 1
ATOM 683 C C . SER A 1 108 ? 45.216 -23.064 -6.452 1.00 39.40 96 SER A C 1
ATOM 684 O O . SER A 1 108 ? 46.312 -22.910 -5.909 1.00 42.60 96 SER A O 1
ATOM 687 N N . ALA A 1 109 ? 45.023 -22.836 -7.748 1.00 38.20 97 ALA A N 1
ATOM 688 C CA . ALA A 1 109 ? 46.163 -22.551 -8.617 1.00 44.84 97 ALA A CA 1
ATOM 689 C C . ALA A 1 109 ? 45.847 -21.654 -9.810 1.00 44.33 97 ALA A C 1
ATOM 690 O O . ALA A 1 109 ? 44.744 -21.696 -10.362 1.00 35.09 97 ALA A O 1
ATOM 692 N N . VAL A 1 110 ? 46.838 -20.862 -10.210 1.00 42.67 98 VAL A N 1
ATOM 693 C CA . VAL A 1 110 ? 46.789 -20.144 -11.471 1.00 43.89 98 VAL A CA 1
ATOM 694 C C . VAL A 1 110 ? 46.952 -21.200 -12.552 1.00 44.96 98 VAL A C 1
ATOM 695 O O . VAL A 1 110 ? 47.688 -22.170 -12.368 1.00 48.61 98 VAL A O 1
ATOM 699 N N . ILE A 1 111 ? 46.259 -21.031 -13.671 1.00 47.03 99 ILE A N 1
ATOM 700 C CA . ILE A 1 111 ? 46.195 -22.095 -14.670 1.00 46.49 99 ILE A CA 1
ATOM 701 C C . ILE A 1 111 ? 47.347 -22.098 -15.682 1.00 46.43 99 ILE A C 1
ATOM 702 O O . ILE A 1 111 ? 47.505 -21.161 -16.467 1.00 45.53 99 ILE A O 1
ATOM 707 N N . ASP A 1 112 ? 48.143 -23.166 -15.653 1.00 49.95 100 ASP A N 1
ATOM 708 C CA . ASP A 1 112 ? 49.206 -23.384 -16.634 1.00 47.91 100 ASP A CA 1
ATOM 709 C C . ASP A 1 112 ? 49.038 -24.761 -17.281 1.00 46.11 100 ASP A C 1
ATOM 710 O O . ASP A 1 112 ? 48.053 -25.456 -17.027 1.00 48.22 100 ASP A O 1
ATOM 715 N N . GLU A 1 113 ? 50.007 -25.159 -18.102 1.00 39.88 101 GLU A N 1
ATOM 716 C CA . GLU A 1 113 ? 49.951 -26.447 -18.793 1.00 46.00 101 GLU A CA 1
ATOM 717 C C . GLU A 1 113 ? 49.953 -27.643 -17.829 1.00 48.02 101 GLU A C 1
ATOM 718 O O . GLU A 1 113 ? 49.289 -28.650 -18.084 1.00 47.61 101 GLU A O 1
ATOM 724 N N . VAL A 1 114 ? 50.698 -27.534 -16.729 1.00 42.17 102 VAL A N 1
ATOM 725 C CA . VAL A 1 114 ? 50.739 -28.600 -15.726 1.00 45.06 102 VAL A CA 1
ATOM 726 C C . VAL A 1 114 ? 49.401 -28.733 -14.991 1.00 40.84 102 VAL A C 1
ATOM 727 O O . VAL A 1 114 ? 48.913 -29.843 -14.768 1.00 45.24 102 VAL A O 1
ATOM 731 N N . VAL A 1 115 ? 48.816 -27.595 -14.625 1.00 39.16 103 VAL A N 1
ATOM 732 C CA . VAL A 1 115 ? 47.506 -27.557 -13.978 1.00 39.57 103 VAL A CA 1
ATOM 733 C C . VAL A 1 115 ? 46.420 -28.148 -14.879 1.00 43.59 103 VAL A C 1
ATOM 734 O O . VAL A 1 115 ? 45.604 -28.961 -14.431 1.00 38.34 103 VAL A O 1
ATOM 738 N N . LEU A 1 116 ? 46.423 -27.745 -16.148 1.00 39.74 104 LEU A N 1
ATOM 739 C CA . LEU A 1 116 ? 45.472 -28.268 -17.127 1.00 38.85 104 LEU A CA 1
ATOM 740 C C . LEU A 1 116 ? 45.568 -29.787 -17.241 1.00 42.86 104 LEU A C 1
ATOM 741 O O . LEU A 1 116 ? 44.550 -30.478 -17.319 1.00 36.01 104 LEU A O 1
ATOM 746 N N . LYS A 1 117 ? 46.793 -30.303 -17.239 1.00 31.92 105 LYS A N 1
ATOM 747 C CA . LYS A 1 117 ? 47.013 -31.743 -17.311 1.00 37.23 105 LYS A CA 1
ATOM 748 C C . LYS A 1 117 ? 46.429 -32.466 -16.100 1.00 40.25 105 LYS A C 1
ATOM 749 O O . LYS A 1 117 ? 45.742 -33.478 -16.248 1.00 33.33 105 LYS A O 1
ATOM 755 N N . GLU A 1 118 ? 46.701 -31.944 -14.906 1.00 33.73 106 GLU A N 1
ATOM 756 C CA . GLU A 1 118 ? 46.230 -32.574 -13.675 1.00 34.20 106 GLU A CA 1
ATOM 757 C C . GLU A 1 118 ? 44.712 -32.464 -13.531 1.00 39.68 106 GLU A C 1
ATOM 758 O O . GLU A 1 118 ? 44.058 -33.406 -13.076 1.00 31.85 106 GLU A O 1
ATOM 764 N N . LEU A 1 119 ? 44.162 -31.315 -13.926 1.00 26.28 107 LEU A N 1
ATOM 765 C CA . LEU A 1 119 ? 42.712 -31.115 -13.941 1.00 39.60 107 LEU A CA 1
ATOM 766 C C . LEU A 1 119 ? 42.018 -32.178 -14.790 1.00 41.33 107 LEU A C 1
ATOM 767 O O . LEU A 1 119 ? 40.998 -32.741 -14.384 1.00 33.01 107 LEU A O 1
ATOM 772 N N . LYS A 1 120 ? 42.587 -32.459 -15.960 1.00 33.65 108 LYS A N 1
ATOM 773 C CA . LYS A 1 120 ? 42.004 -33.428 -16.880 1.00 40.07 108 LYS A CA 1
ATOM 774 C C . LYS A 1 120 ? 42.005 -34.827 -16.270 1.00 38.97 108 LYS A C 1
ATOM 775 O O . LYS A 1 120 ? 41.121 -35.634 -16.556 1.00 41.13 108 LYS A O 1
ATOM 781 N N . GLU A 1 121 ? 42.987 -35.106 -15.416 1.00 35.11 109 GLU A N 1
ATOM 782 C CA . GLU A 1 121 ? 43.046 -36.390 -14.719 1.00 41.79 109 GLU A CA 1
ATOM 783 C C . GLU A 1 121 ? 42.031 -36.483 -13.578 1.00 37.84 109 GLU A C 1
ATOM 784 O O . GLU A 1 121 ? 41.755 -37.572 -13.073 1.00 33.91 109 GLU A O 1
ATOM 790 N N . CYS A 1 122 ? 41.476 -35.339 -13.184 1.00 32.61 110 CYS A N 1
ATOM 791 C CA . CYS A 1 122 ? 40.479 -35.288 -12.115 1.00 34.29 110 CYS A CA 1
ATOM 792 C C . CYS A 1 122 ? 39.048 -35.447 -12.635 1.00 34.34 110 CYS A C 1
ATOM 793 O O . CYS A 1 122 ? 38.110 -35.529 -11.847 1.00 37.92 110 CYS A O 1
ATOM 796 N N . LEU A 1 123 ? 38.885 -35.487 -13.955 1.00 33.79 111 LEU A N 1
ATOM 797 C CA . LEU A 1 123 ? 37.555 -35.604 -14.564 1.00 30.87 111 LEU A CA 1
ATOM 798 C C . LEU A 1 123 ? 36.703 -36.790 -14.069 1.00 33.78 111 LEU A C 1
ATOM 799 O O . LEU A 1 123 ? 35.525 -36.602 -13.759 1.00 30.92 111 LEU A O 1
ATOM 804 N N . PRO A 1 124 ? 37.285 -38.007 -13.987 1.00 34.21 112 PRO A N 1
ATOM 805 C CA . PRO A 1 124 ? 36.456 -39.125 -13.510 1.00 32.98 112 PRO A CA 1
ATOM 806 C C . PRO A 1 124 ? 36.072 -39.042 -12.029 1.00 39.07 112 PRO A C 1
ATOM 807 O O . PRO A 1 124 ? 35.272 -39.862 -11.577 1.00 45.11 112 PRO A O 1
ATOM 811 N N . LEU A 1 125 ? 36.627 -38.083 -11.290 1.00 33.12 113 LEU A N 1
ATOM 812 C CA . LEU A 1 125 ? 36.354 -37.971 -9.856 1.00 36.63 113 LEU A CA 1
ATOM 813 C C . LEU A 1 125 ? 34.972 -37.387 -9.568 1.00 40.58 113 LEU A C 1
ATOM 814 O O . LEU A 1 125 ? 34.336 -37.734 -8.571 1.00 41.40 113 LEU A O 1
ATOM 819 N N . ALA A 1 126 ? 34.521 -36.493 -10.442 1.00 40.97 114 ALA A N 1
ATOM 820 C CA . ALA A 1 126 ? 33.202 -35.881 -10.324 1.00 45.24 114 ALA A CA 1
ATOM 821 C C . ALA A 1 126 ? 32.620 -35.652 -11.713 1.00 47.82 114 ALA A C 1
ATOM 822 O O . ALA A 1 126 ? 32.591 -34.519 -12.196 1.00 40.50 114 ALA A O 1
ATOM 824 N N . PRO A 1 127 ? 32.145 -36.734 -12.353 1.00 53.14 115 PRO A N 1
ATOM 825 C CA . PRO A 1 127 ? 31.664 -36.736 -13.743 1.00 53.40 115 PRO A CA 1
ATOM 826 C C . PRO A 1 127 ? 30.476 -35.804 -13.968 1.00 48.38 115 PRO A C 1
ATOM 827 O O . PRO A 1 127 ? 30.167 -35.465 -15.112 1.00 49.44 115 PRO A O 1
ATOM 831 N N . ILE A 1 128 ? 29.823 -35.405 -12.882 1.00 49.58 116 ILE A N 1
ATOM 832 C CA . ILE A 1 128 ? 28.675 -34.510 -12.941 1.00 48.88 116 ILE A CA 1
ATOM 833 C C . ILE A 1 128 ? 29.118 -33.042 -12.890 1.00 57.64 116 ILE A C 1
ATOM 834 O O . ILE A 1 128 ? 28.512 -32.177 -13.530 1.00 60.20 116 ILE A O 1
ATOM 839 N N . HIS A 1 129 ? 30.193 -32.776 -12.151 1.00 54.10 117 HIS A N 1
ATOM 840 C CA . HIS A 1 129 ? 30.669 -31.411 -11.924 1.00 48.08 117 HIS A CA 1
ATOM 841 C C . HIS A 1 129 ? 31.878 -31.039 -12.789 1.00 43.93 117 HIS A C 1
ATOM 842 O O . HIS A 1 129 ? 31.821 -30.095 -13.579 1.00 50.47 117 HIS A O 1
ATOM 849 N N . ASN A 1 130 ? 32.968 -31.783 -12.620 1.00 35.33 118 ASN A N 1
ATOM 850 C CA . ASN A 1 130 ? 34.246 -31.470 -13.265 1.00 40.25 118 ASN A CA 1
ATOM 851 C C . ASN A 1 130 ? 34.266 -31.286 -14.800 1.00 37.62 118 ASN A C 1
ATOM 852 O O . ASN A 1 130 ? 34.849 -30.313 -15.284 1.00 40.97 118 ASN A O 1
ATOM 857 N N . PRO A 1 131 ? 33.655 -32.214 -15.569 1.00 41.69 119 PRO A N 1
ATOM 858 C CA . PRO A 1 131 ? 33.736 -32.083 -17.033 1.00 39.22 119 PRO A CA 1
ATOM 859 C C . PRO A 1 131 ? 33.207 -30.753 -17.593 1.00 35.65 119 PRO A C 1
ATOM 860 O O . PRO A 1 131 ? 33.922 -30.097 -18.347 1.00 28.27 119 PRO A O 1
ATOM 864 N N . SER A 1 132 ? 31.992 -30.353 -17.234 1.00 34.81 120 SER A N 1
ATOM 865 C CA . SER A 1 132 ? 31.457 -29.085 -17.731 1.00 41.84 120 SER A CA 1
ATOM 866 C C . SER A 1 132 ? 32.243 -27.881 -17.204 1.00 38.69 120 SER A C 1
ATOM 867 O O . SER A 1 132 ? 32.366 -26.863 -17.884 1.00 35.39 120 SER A O 1
ATOM 870 N N . SER A 1 133 ? 32.778 -28.001 -15.995 1.00 40.35 121 SER A N 1
ATOM 871 C CA . SER A 1 133 ? 33.639 -26.960 -15.447 1.00 37.90 121 SER A CA 1
ATOM 872 C C . SER A 1 133 ? 34.932 -26.855 -16.260 1.00 32.75 121 SER A C 1
ATOM 873 O O . SER A 1 133 ? 35.360 -25.758 -16.629 1.00 38.00 121 SER A O 1
ATOM 876 N N . PHE A 1 134 ? 35.539 -28.003 -16.548 1.00 31.99 122 PHE A N 1
ATOM 877 C CA . PHE A 1 134 ? 36.773 -28.054 -17.327 1.00 37.80 122 PHE A CA 1
ATOM 878 C C . PHE A 1 134 ? 36.545 -27.590 -18.763 1.00 35.67 122 PHE A C 1
ATOM 879 O O . PHE A 1 134 ? 37.450 -27.036 -19.392 1.00 32.47 122 PHE A O 1
ATOM 887 N N . GLY A 1 135 ? 35.340 -27.822 -19.280 1.00 29.57 123 GLY A N 1
ATOM 888 C CA . GLY A 1 135 ? 34.986 -27.382 -20.621 1.00 29.29 123 GLY A CA 1
ATOM 889 C C . GLY A 1 135 ? 35.017 -25.867 -20.733 1.00 37.71 123 GLY A C 1
ATOM 890 O O . GLY A 1 135 ? 35.587 -25.316 -21.679 1.00 33.92 123 GLY A O 1
ATOM 891 N N . VAL A 1 136 ? 34.402 -25.195 -19.761 1.00 33.29 124 VAL A N 1
ATOM 892 C CA . VAL A 1 136 ? 34.396 -23.736 -19.704 1.00 34.69 124 VAL A CA 1
ATOM 893 C C . VAL A 1 136 ? 35.816 -23.181 -19.579 1.00 37.62 124 VAL A C 1
ATOM 894 O O . VAL A 1 136 ? 36.147 -22.159 -20.179 1.00 31.40 124 VAL A O 1
ATOM 898 N N . ILE A 1 137 ? 36.651 -23.861 -18.797 1.00 38.30 125 ILE A N 1
ATOM 899 C CA . ILE A 1 137 ? 38.038 -23.443 -18.613 1.00 36.98 125 ILE A CA 1
ATOM 900 C C . ILE A 1 137 ? 38.806 -23.484 -19.931 1.00 40.19 125 ILE A C 1
ATOM 901 O O . ILE A 1 137 ? 39.470 -22.514 -20.304 1.00 42.50 125 ILE A O 1
ATOM 906 N N . GLU A 1 138 ? 38.709 -24.610 -20.630 1.00 36.94 126 GLU A N 1
ATOM 907 C CA . GLU A 1 138 ? 39.386 -24.789 -21.908 1.00 38.57 126 GLU A CA 1
ATOM 908 C C . GLU A 1 138 ? 38.990 -23.729 -22.933 1.00 40.29 126 GLU A C 1
ATOM 909 O O . GLU A 1 138 ? 39.854 -23.133 -23.575 1.00 36.31 126 GLU A O 1
ATOM 915 N N . ILE A 1 139 ? 37.690 -23.487 -23.083 1.00 40.34 127 ILE A N 1
ATOM 916 C CA . ILE A 1 139 ? 37.222 -22.478 -24.033 1.00 45.83 127 ILE A CA 1
ATOM 917 C C . ILE A 1 139 ? 37.644 -21.067 -23.603 1.00 39.61 127 ILE A C 1
ATOM 918 O O . ILE A 1 139 ? 37.907 -20.206 -24.445 1.00 48.83 127 ILE A O 1
ATOM 923 N N . SER A 1 140 ? 37.743 -20.848 -22.294 1.00 41.09 128 SER A N 1
ATOM 924 C CA . SER A 1 140 ? 38.114 -19.538 -21.761 1.00 44.85 128 SER A CA 1
ATOM 925 C C . SER A 1 140 ? 39.595 -19.228 -21.984 1.00 47.57 128 SER A C 1
ATOM 926 O O . SER A 1 140 ? 39.970 -18.081 -22.246 1.00 41.33 128 SER A O 1
ATOM 929 N N . MET A 1 141 ? 40.429 -20.257 -21.863 1.00 37.49 129 MET A N 1
ATOM 930 C CA . MET A 1 141 ? 41.860 -20.123 -22.115 1.00 47.42 129 MET A CA 1
ATOM 931 C C . MET A 1 141 ? 42.114 -19.838 -23.593 1.00 52.56 129 MET A C 1
ATOM 932 O O . MET A 1 141 ? 43.028 -19.092 -23.944 1.00 49.63 129 MET A O 1
ATOM 937 N N . LYS A 1 142 ? 41.292 -20.432 -24.454 1.00 44.46 130 LYS A N 1
ATOM 938 C CA . LYS A 1 142 ? 41.437 -20.281 -25.900 1.00 45.71 130 LYS A CA 1
ATOM 939 C C . LYS A 1 142 ? 40.915 -18.930 -26.386 1.00 45.53 130 LYS A C 1
ATOM 940 O O . LYS A 1 142 ? 41.496 -18.318 -27.281 1.00 52.08 130 LYS A O 1
ATOM 946 N N . GLU A 1 143 ? 39.822 -18.465 -25.787 1.00 48.05 131 GLU A N 1
ATOM 947 C CA . GLU A 1 143 ? 39.183 -17.222 -26.214 1.00 42.47 131 GLU A CA 1
ATOM 948 C C . GLU A 1 143 ? 39.774 -15.987 -25.541 1.00 45.15 131 GLU A C 1
ATOM 949 O O . GLU A 1 143 ? 39.590 -14.869 -26.020 1.00 46.17 131 GLU A O 1
ATOM 955 N N . LEU A 1 144 ? 40.474 -16.192 -24.428 1.00 47.71 132 LEU A N 1
ATOM 956 C CA . LEU A 1 144 ? 41.148 -15.097 -23.728 1.00 48.51 132 LEU A CA 1
ATOM 957 C C . LEU A 1 144 ? 42.591 -15.473 -23.374 1.00 52.51 132 LEU A C 1
ATOM 958 O O . LEU A 1 144 ? 42.913 -15.686 -22.205 1.00 46.90 132 LEU A O 1
ATOM 963 N N . PRO A 1 145 ? 43.468 -15.544 -24.390 1.00 58.26 133 PRO A N 1
ATOM 964 C CA . PRO A 1 145 ? 44.838 -16.044 -24.206 1.00 53.45 133 PRO A CA 1
ATOM 965 C C . PRO A 1 145 ? 45.806 -15.030 -23.593 1.00 56.54 133 PRO A C 1
ATOM 966 O O . PRO A 1 145 ? 46.954 -15.387 -23.319 1.00 61.44 133 PRO A O 1
ATOM 970 N N . THR A 1 146 ? 45.353 -13.796 -23.383 1.00 60.05 134 THR A N 1
ATOM 971 C CA . THR A 1 146 ? 46.203 -12.757 -22.801 1.00 59.98 134 THR A CA 1
ATOM 972 C C . THR A 1 146 ? 45.902 -12.544 -21.320 1.00 59.80 134 THR A C 1
ATOM 973 O O . THR A 1 146 ? 46.678 -11.905 -20.607 1.00 62.63 134 THR A O 1
ATOM 977 N N . THR A 1 147 ? 44.772 -13.081 -20.866 1.00 46.11 135 THR A N 1
ATOM 978 C CA . THR A 1 147 ? 44.362 -12.950 -19.469 1.00 53.19 135 THR A CA 1
ATOM 979 C C . THR A 1 147 ? 45.013 -13.999 -18.579 1.00 48.32 135 THR A C 1
ATOM 980 O O . THR A 1 147 ? 45.361 -15.090 -19.037 1.00 46.97 135 THR A O 1
ATOM 984 N N . ARG A 1 148 ? 45.173 -13.660 -17.305 1.00 45.64 136 ARG A N 1
ATOM 985 C CA . ARG A 1 148 ? 45.602 -14.622 -16.303 1.00 45.14 136 ARG A CA 1
ATOM 986 C C . ARG A 1 148 ? 44.351 -15.315 -15.778 1.00 45.83 136 ARG A C 1
ATOM 987 O O . ARG A 1 148 ? 43.345 -14.659 -15.501 1.00 42.65 136 ARG A O 1
ATOM 995 N N . GLN A 1 149 ? 44.394 -16.637 -15.659 1.00 40.59 137 GLN A N 1
ATOM 996 C CA . GLN A 1 149 ? 43.233 -17.370 -15.169 1.00 45.87 137 GLN A CA 1
ATOM 997 C C . GLN A 1 149 ? 43.608 -18.309 -14.028 1.00 43.08 137 GLN A C 1
ATOM 998 O O . GLN A 1 149 ? 44.708 -18.868 -14.004 1.00 49.03 137 GLN A O 1
ATOM 1004 N N . TYR A 1 150 ? 42.690 -18.466 -13.078 1.00 44.58 138 TYR A N 1
ATOM 1005 C CA . TYR A 1 150 ? 42.924 -19.318 -11.920 1.00 46.06 138 TYR A CA 1
ATOM 1006 C C . TYR A 1 150 ? 41.742 -20.242 -11.683 1.00 43.76 138 TYR A C 1
ATOM 1007 O O . TYR A 1 150 ? 40.617 -19.953 -12.106 1.00 38.31 138 TYR A O 1
ATOM 1016 N N . VAL A 1 151 ? 42.004 -21.350 -10.999 1.00 28.44 139 VAL A N 1
ATOM 1017 C CA . VAL A 1 151 ? 40.952 -22.297 -10.666 1.00 35.10 139 VAL A CA 1
ATOM 1018 C C . VAL A 1 151 ? 40.832 -22.455 -9.146 1.00 38.80 139 VAL A C 1
ATOM 1019 O O . VAL A 1 151 ? 41.800 -22.794 -8.459 1.00 33.02 139 VAL A O 1
ATOM 1023 N N . ALA A 1 152 ? 39.647 -22.169 -8.618 1.00 32.37 140 ALA A N 1
ATOM 1024 C CA . ALA A 1 152 ? 39.398 -22.322 -7.190 1.00 27.75 140 ALA A CA 1
ATOM 1025 C C . ALA A 1 152 ? 38.900 -23.739 -6.924 1.00 32.29 140 ALA A C 1
ATOM 1026 O O . ALA A 1 152 ? 37.869 -24.148 -7.461 1.00 34.77 140 ALA A O 1
ATOM 1028 N N . ILE A 1 153 ? 39.626 -24.479 -6.088 1.00 29.71 141 ILE A N 1
ATOM 1029 C CA . ILE A 1 153 ? 39.376 -25.911 -5.911 1.00 30.98 141 ILE A CA 1
ATOM 1030 C C . ILE A 1 153 ? 38.773 -26.288 -4.550 1.00 29.67 141 ILE A C 1
ATOM 1031 O O . ILE A 1 153 ? 39.370 -26.041 -3.498 1.00 30.30 141 ILE A O 1
ATOM 1036 N N . ASP A 1 154 ? 37.570 -26.852 -4.579 1.00 27.47 142 ASP A N 1
ATOM 1037 C CA . ASP A 1 154 ? 36.776 -27.068 -3.370 1.00 28.71 142 ASP A CA 1
ATOM 1038 C C . ASP A 1 154 ? 37.380 -28.037 -2.353 1.00 34.90 142 ASP A C 1
ATOM 1039 O O . ASP A 1 154 ? 37.054 -27.980 -1.167 1.00 32.14 142 ASP A O 1
ATOM 1044 N N . THR A 1 155 ? 38.249 -28.928 -2.815 1.00 28.96 143 THR A N 1
ATOM 1045 C CA . THR A 1 155 ? 38.806 -29.966 -1.954 1.00 30.39 143 THR A CA 1
ATOM 1046 C C . THR A 1 155 ? 40.111 -29.531 -1.289 1.00 33.94 143 THR A C 1
ATOM 1047 O O . THR A 1 155 ? 40.593 -30.184 -0.363 1.00 37.67 143 THR A O 1
ATOM 1051 N N . ALA A 1 156 ? 40.673 -28.425 -1.766 1.00 27.60 144 ALA A N 1
ATOM 1052 C CA . ALA A 1 156 ? 41.991 -27.963 -1.324 1.00 32.46 144 ALA A CA 1
ATOM 1053 C C . ALA A 1 156 ? 42.061 -27.550 0.151 1.00 31.79 144 ALA A C 1
ATOM 1054 O O . ALA A 1 156 ? 43.039 -27.854 0.832 1.00 36.48 144 ALA A O 1
ATOM 1056 N N . PHE A 1 157 ? 41.030 -26.859 0.636 1.00 32.22 145 PHE A N 1
ATOM 1057 C CA . PHE A 1 157 ? 40.987 -26.377 2.021 1.00 31.96 145 PHE A CA 1
ATOM 1058 C C . PHE A 1 157 ? 41.148 -27.502 3.046 1.00 32.56 145 PHE A C 1
ATOM 1059 O O . PHE A 1 157 ? 41.576 -27.271 4.177 1.00 31.59 145 PHE A O 1
ATOM 1067 N N . HIS A 1 158 ? 40.805 -28.719 2.642 1.00 25.28 146 HIS A N 1
ATOM 1068 C CA . HIS A 1 158 ? 40.828 -29.856 3.550 1.00 33.58 146 HIS A CA 1
ATOM 1069 C C . HIS A 1 158 ? 42.150 -30.619 3.508 1.00 32.43 146 HIS A C 1
ATOM 1070 O O . HIS A 1 158 ? 42.248 -31.726 4.038 1.00 28.42 146 HIS A O 1
ATOM 1077 N N . SER A 1 159 ? 43.166 -30.019 2.893 1.00 31.31 147 SER A N 1
ATOM 1078 C CA . SER A 1 159 ? 44.482 -30.645 2.806 1.00 34.62 147 SER A CA 1
ATOM 1079 C C . SER A 1 159 ? 45.213 -30.644 4.150 1.00 28.53 147 SER A C 1
ATOM 1080 O O . SER A 1 159 ? 46.237 -31.311 4.304 1.00 37.19 147 SER A O 1
ATOM 1083 N N . THR A 1 160 ? 44.689 -29.897 5.119 1.00 26.49 148 THR A N 1
ATOM 1084 C CA . THR A 1 160 ? 45.290 -29.842 6.454 1.00 31.04 148 THR A CA 1
ATOM 1085 C C . THR A 1 160 ? 44.800 -30.976 7.356 1.00 33.40 148 THR A C 1
ATOM 1086 O O . THR A 1 160 ? 45.279 -31.136 8.480 1.00 36.01 148 THR A O 1
ATOM 1090 N N . ILE A 1 161 ? 43.840 -31.751 6.860 1.00 22.82 149 ILE A N 1
ATOM 1091 C CA . ILE A 1 161 ? 43.308 -32.898 7.594 1.00 30.91 149 ILE A CA 1
ATOM 1092 C C . ILE A 1 161 ? 44.343 -34.030 7.653 1.00 33.39 149 ILE A C 1
ATOM 1093 O O . ILE A 1 161 ? 44.917 -34.405 6.630 1.00 29.55 149 ILE A O 1
ATOM 1098 N N . SER A 1 162 ? 44.574 -34.565 8.848 1.00 31.13 150 SER A N 1
ATOM 1099 C CA . SER A 1 162 ? 45.589 -35.598 9.046 1.00 32.26 150 SER A CA 1
ATOM 1100 C C . SER A 1 162 ? 45.203 -36.948 8.440 1.00 39.18 150 SER A C 1
ATOM 1101 O O . SER A 1 162 ? 44.042 -37.183 8.105 1.00 36.06 150 SER A O 1
ATOM 1104 N N . GLN A 1 163 ? 46.192 -37.828 8.306 1.00 30.64 151 GLN A N 1
ATOM 1105 C CA . GLN A 1 163 ? 45.977 -39.173 7.773 1.00 38.62 151 GLN A CA 1
ATOM 1106 C C . GLN A 1 163 ? 44.908 -39.948 8.543 1.00 30.80 151 GLN A C 1
ATOM 1107 O O . GLN A 1 163 ? 44.021 -40.559 7.947 1.00 35.96 151 GLN A O 1
ATOM 1113 N N . ALA A 1 164 ? 44.999 -39.913 9.867 1.00 27.79 152 ALA A N 1
ATOM 1114 C CA . ALA A 1 164 ? 44.075 -40.654 10.717 1.00 34.54 152 ALA A CA 1
ATOM 1115 C C . ALA A 1 164 ? 42.622 -40.212 10.534 1.00 39.83 152 ALA A C 1
ATOM 1116 O O . ALA A 1 164 ? 41.709 -41.026 10.659 1.00 37.86 152 ALA A O 1
ATOM 1118 N N . GLU A 1 165 ? 42.409 -38.930 10.244 1.00 30.41 153 GLU A N 1
ATOM 1119 C CA . GLU A 1 165 ? 41.056 -38.431 9.993 1.00 30.36 153 GLU A CA 1
ATOM 1120 C C . GLU A 1 165 ? 40.577 -38.693 8.565 1.00 33.30 153 GLU A C 1
ATOM 1121 O O . GLU A 1 165 ? 39.379 -38.609 8.291 1.00 34.36 153 GLU A O 1
ATOM 1127 N N . ARG A 1 166 ? 41.508 -39.004 7.662 1.00 25.50 154 ARG A N 1
ATOM 1128 C CA . ARG A 1 166 ? 41.169 -39.280 6.263 1.00 30.88 154 ARG A CA 1
ATOM 1129 C C . ARG A 1 166 ? 40.992 -40.773 6.002 1.00 31.55 154 ARG A C 1
ATOM 1130 O O . ARG A 1 166 ? 40.437 -41.171 4.976 1.00 31.89 154 ARG A O 1
ATOM 1138 N N . THR A 1 167 ? 41.472 -41.592 6.931 1.00 26.85 155 THR A N 1
ATOM 1139 C CA . THR A 1 167 ? 41.556 -43.034 6.721 1.00 28.56 155 THR A CA 1
ATOM 1140 C C . THR A 1 167 ? 40.333 -43.791 7.235 1.00 29.94 155 THR A C 1
ATOM 1141 O O . THR A 1 167 ? 39.962 -43.676 8.407 1.00 31.30 155 THR A O 1
ATOM 1145 N N . TYR A 1 168 ? 39.713 -44.570 6.355 1.00 22.45 156 TYR A N 1
ATOM 1146 C CA . TYR A 1 168 ? 38.681 -45.510 6.775 1.00 24.76 156 TYR A CA 1
ATOM 1147 C C . TYR A 1 168 ? 39.310 -46.836 7.216 1.00 32.09 156 TYR A C 1
ATOM 1148 O O . TYR A 1 168 ? 40.329 -47.266 6.672 1.00 28.05 156 TYR A O 1
ATOM 1157 N N . ALA A 1 169 ? 38.698 -47.487 8.198 1.00 25.87 157 ALA A N 1
ATOM 1158 C CA . ALA A 1 169 ? 39.248 -48.721 8.748 1.00 22.47 157 ALA A CA 1
ATOM 1159 C C . ALA A 1 169 ? 39.071 -49.917 7.802 1.00 32.20 157 ALA A C 1
ATOM 1160 O O . ALA A 1 169 ? 38.390 -50.892 8.135 1.00 27.96 157 ALA A O 1
ATOM 1162 N N . ILE A 1 170 ? 39.697 -49.836 6.629 1.00 26.56 158 ILE A N 1
ATOM 1163 C CA . ILE A 1 170 ? 39.674 -50.915 5.640 1.00 28.88 158 ILE A CA 1
ATOM 1164 C C . ILE A 1 170 ? 41.115 -51.260 5.251 1.00 33.42 158 ILE A C 1
ATOM 1165 O O . ILE A 1 170 ? 42.009 -50.422 5.386 1.00 31.40 158 ILE A O 1
ATOM 1170 N N . PRO A 1 171 ? 41.355 -52.491 4.769 1.00 34.26 159 PRO A N 1
ATOM 1171 C CA . PRO A 1 171 ? 42.748 -52.854 4.483 1.00 33.30 159 PRO A CA 1
ATOM 1172 C C . PRO A 1 171 ? 43.227 -52.282 3.150 1.00 34.53 159 PRO A C 1
ATOM 1173 O O . PRO A 1 171 ? 42.402 -51.896 2.313 1.00 26.98 159 PRO A O 1
ATOM 1177 N N . GLN A 1 172 ? 44.543 -52.224 2.959 1.00 28.21 160 GLN A N 1
ATOM 1178 C CA . GLN A 1 172 ? 45.103 -51.906 1.650 1.00 33.54 160 GLN A CA 1
ATOM 1179 C C . GLN A 1 172 ? 44.714 -53.039 0.701 1.00 30.32 160 GLN A C 1
ATOM 1180 O O . GLN A 1 172 ? 44.525 -54.172 1.142 1.00 38.81 160 GLN A O 1
ATOM 1186 N N . PRO A 1 173 ? 44.594 -52.750 -0.606 1.00 35.20 161 PRO A N 1
ATOM 1187 C CA . PRO A 1 173 ? 44.850 -51.471 -1.280 1.00 32.36 161 PRO A CA 1
ATOM 1188 C C . PRO A 1 173 ? 43.672 -50.504 -1.217 1.00 31.16 161 PRO A C 1
ATOM 1189 O O . PRO A 1 173 ? 43.827 -49.346 -1.599 1.00 31.84 161 PRO A O 1
ATOM 1193 N N . TYR A 1 174 ? 42.520 -50.971 -0.750 1.00 30.45 162 TYR A N 1
ATOM 1194 C CA . TYR A 1 174 ? 41.310 -50.154 -0.744 1.00 29.15 162 TYR A CA 1
ATOM 1195 C C . TYR A 1 174 ? 41.446 -48.923 0.154 1.00 30.58 162 TYR A C 1
ATOM 1196 O O . TYR A 1 174 ? 40.817 -47.890 -0.090 1.00 35.13 162 TYR A O 1
ATOM 1205 N N . GLN A 1 175 ? 42.286 -49.034 1.180 1.00 30.80 163 GLN A N 1
ATOM 1206 C CA . GLN A 1 175 ? 42.506 -47.944 2.128 1.00 32.59 163 GLN A CA 1
ATOM 1207 C C . GLN A 1 175 ? 43.013 -46.667 1.453 1.00 33.54 163 GLN A C 1
ATOM 1208 O O . GLN A 1 175 ? 42.497 -45.579 1.706 1.00 39.14 163 GLN A O 1
ATOM 1214 N N . SER A 1 176 ? 44.018 -46.805 0.594 1.00 30.85 164 SER A N 1
ATOM 1215 C CA . SER A 1 176 ? 44.587 -45.653 -0.104 1.00 34.14 164 SER A CA 1
ATOM 1216 C C . SER A 1 176 ? 43.754 -45.222 -1.307 1.00 31.68 164 SER A C 1
ATOM 1217 O O . SER A 1 176 ? 43.859 -44.080 -1.759 1.00 38.34 164 SER A O 1
ATOM 1220 N N . GLN A 1 177 ? 42.936 -46.134 -1.828 1.00 33.81 165 GLN A N 1
ATOM 1221 C CA . GLN A 1 177 ? 42.065 -45.819 -2.958 1.00 36.31 165 GLN A CA 1
ATOM 1222 C C . GLN A 1 177 ? 40.905 -44.915 -2.538 1.00 38.26 165 GLN A C 1
ATOM 1223 O O . GLN A 1 177 ? 40.474 -44.051 -3.304 1.00 42.87 165 GLN A O 1
ATOM 1229 N N . TYR A 1 178 ? 40.408 -45.112 -1.319 1.00 30.40 166 TYR A N 1
ATOM 1230 C CA . TYR A 1 178 ? 39.224 -44.394 -0.855 1.00 32.74 166 TYR A CA 1
ATOM 1231 C C . TYR A 1 178 ? 39.487 -43.542 0.384 1.00 33.78 166 TYR A C 1
ATOM 1232 O O . TYR A 1 178 ? 38.799 -43.676 1.397 1.00 37.00 166 TYR A O 1
ATOM 1241 N N . LEU A 1 179 ? 40.484 -42.667 0.299 1.00 34.29 167 LEU A N 1
ATOM 1242 C CA . LEU A 1 179 ? 40.742 -41.706 1.364 1.00 35.81 167 LEU A CA 1
ATOM 1243 C C . LEU A 1 179 ? 39.648 -40.643 1.356 1.00 34.56 167 LEU A C 1
ATOM 1244 O O . LEU A 1 179 ? 39.037 -40.378 0.317 1.00 30.92 167 LEU A O 1
ATOM 1249 N N . LYS A 1 180 ? 39.389 -40.048 2.515 1.00 33.48 168 LYS A N 1
ATOM 1250 C CA . LYS A 1 180 ? 38.430 -38.955 2.604 1.00 33.91 168 LYS A CA 1
ATOM 1251 C C . LYS A 1 180 ? 38.992 -37.713 1.916 1.00 38.20 168 LYS A C 1
ATOM 1252 O O . LYS A 1 180 ? 40.194 -37.437 1.995 1.00 34.94 168 LYS A O 1
ATOM 1258 N N . PHE A 1 181 ? 38.129 -36.973 1.227 1.00 28.56 169 PHE A N 1
ATOM 1259 C CA . PHE A 1 181 ? 38.540 -35.716 0.613 1.00 32.05 169 PHE A CA 1
ATOM 1260 C C . PHE A 1 181 ? 37.877 -34.507 1.275 1.00 34.38 169 PHE A C 1
ATOM 1261 O O . PHE A 1 181 ? 38.556 -33.553 1.656 1.00 39.48 169 PHE A O 1
ATOM 1269 N N . GLY A 1 182 ? 36.555 -34.550 1.420 1.00 32.46 170 GLY A N 1
ATOM 1270 C CA . GLY A 1 182 ? 35.824 -33.421 1.968 1.00 33.52 170 GLY A CA 1
ATOM 1271 C C . GLY A 1 182 ? 35.609 -32.342 0.923 1.00 36.06 170 GLY A C 1
ATOM 1272 O O . GLY A 1 182 ? 36.434 -32.162 0.024 1.00 36.31 170 GLY A O 1
ATOM 1273 N N . PHE A 1 183 ? 34.502 -31.616 1.035 1.00 32.01 171 PHE A N 1
ATOM 1274 C CA . PHE A 1 183 ? 34.125 -30.664 -0.004 1.00 36.00 171 PHE A CA 1
ATOM 1275 C C . PHE A 1 183 ? 33.620 -29.352 0.596 1.00 33.00 171 PHE A C 1
ATOM 1276 O O . PHE A 1 183 ? 33.762 -29.131 1.799 1.00 33.12 171 PHE A O 1
ATOM 1284 N N . HIS A 1 184 ? 33.046 -28.489 -0.244 1.00 28.68 172 HIS A N 1
ATOM 1285 C CA . HIS A 1 184 ? 32.592 -27.160 0.175 1.00 34.78 172 HIS A CA 1
ATOM 1286 C C . HIS A 1 184 ? 33.736 -26.352 0.800 1.00 28.96 172 HIS A C 1
ATOM 1287 O O . HIS A 1 184 ? 33.511 -25.473 1.637 1.00 31.19 172 HIS A O 1
ATOM 1294 N N . GLY A 1 185 ? 34.961 -26.651 0.377 1.00 31.86 173 GLY A N 1
ATOM 1295 C CA . GLY A 1 185 ? 36.152 -26.071 0.973 1.00 28.10 173 GLY A CA 1
ATOM 1296 C C . GLY A 1 185 ? 36.303 -24.576 0.764 1.00 32.90 173 GLY A C 1
ATOM 1297 O O . GLY A 1 185 ? 36.844 -23.878 1.623 1.00 30.56 173 GLY A O 1
ATOM 1298 N N . LEU A 1 186 ? 35.839 -24.088 -0.382 1.00 26.32 174 LEU A N 1
ATOM 1299 C CA . LEU A 1 186 ? 35.904 -22.665 -0.689 1.00 28.15 174 LEU A CA 1
ATOM 1300 C C . LEU A 1 186 ? 34.922 -21.902 0.188 1.00 31.51 174 LEU A C 1
ATOM 1301 O O . LEU A 1 186 ? 35.237 -20.834 0.713 1.00 30.62 174 LEU A O 1
ATOM 1306 N N . SER A 1 187 ? 33.728 -22.464 0.343 1.00 28.51 175 SER A N 1
ATOM 1307 C CA . SER A 1 187 ? 32.702 -21.877 1.199 1.00 27.56 175 SER A CA 1
ATOM 1308 C C . SER A 1 187 ? 33.219 -21.702 2.627 1.00 28.85 175 SER A C 1
ATOM 1309 O O . SER A 1 187 ? 33.118 -20.619 3.206 1.00 30.43 175 SER A O 1
ATOM 1312 N N . TYR A 1 188 ? 33.786 -22.771 3.181 1.00 31.07 176 TYR A N 1
ATOM 1313 C CA . TYR A 1 188 ? 34.351 -22.736 4.525 1.00 31.78 176 TYR A CA 1
ATOM 1314 C C . TYR A 1 188 ? 35.477 -21.713 4.634 1.00 28.35 176 TYR A C 1
ATOM 1315 O O . TYR A 1 188 ? 35.557 -20.968 5.609 1.00 33.22 176 TYR A O 1
ATOM 1324 N N . GLU A 1 189 ? 36.343 -21.680 3.629 1.00 29.81 177 GLU A N 1
ATOM 1325 C CA . GLU A 1 189 ? 37.503 -20.793 3.643 1.00 34.89 177 GLU A CA 1
ATOM 1326 C C . GLU A 1 189 ? 37.073 -19.329 3.572 1.00 37.26 177 GLU A C 1
ATOM 1327 O O . GLU A 1 189 ? 37.623 -18.472 4.269 1.00 34.33 177 GLU A O 1
ATOM 1333 N N . TYR A 1 190 ? 36.079 -19.051 2.733 1.00 29.58 178 TYR A N 1
ATOM 1334 C CA . TYR A 1 190 ? 35.534 -17.703 2.608 1.00 33.61 178 TYR A CA 1
ATOM 1335 C C . TYR A 1 190 ? 34.898 -17.236 3.916 1.00 37.06 178 TYR A C 1
ATOM 1336 O O . TYR A 1 190 ? 35.146 -16.115 4.365 1.00 34.32 178 TYR A O 1
ATOM 1345 N N . VAL A 1 191 ? 34.076 -18.096 4.517 1.00 30.51 179 VAL A N 1
ATOM 1346 C CA . VAL A 1 191 ? 33.405 -17.782 5.776 1.00 27.42 179 VAL A CA 1
ATOM 1347 C C . VAL A 1 191 ? 34.404 -17.487 6.896 1.00 32.48 179 VAL A C 1
ATOM 1348 O O . VAL A 1 191 ? 34.270 -16.491 7.615 1.00 29.59 179 VAL A O 1
ATOM 1352 N N . ILE A 1 192 ? 35.402 -18.356 7.034 1.00 27.92 180 ILE A N 1
ATOM 1353 C CA . ILE A 1 192 ? 36.457 -18.174 8.024 1.00 27.86 180 ILE A CA 1
ATOM 1354 C C . ILE A 1 192 ? 37.160 -16.830 7.824 1.00 34.07 180 ILE A C 1
ATOM 1355 O O . ILE A 1 192 ? 37.378 -16.085 8.781 1.00 39.31 180 ILE A O 1
ATOM 1360 N N . ASN A 1 193 ? 37.499 -16.522 6.575 1.00 32.83 181 ASN A N 1
ATOM 1361 C CA . ASN A 1 193 ? 38.183 -15.274 6.249 1.00 36.06 181 ASN A CA 1
ATOM 1362 C C . ASN A 1 193 ? 37.342 -14.045 6.586 1.00 41.79 181 ASN A C 1
ATOM 1363 O O . ASN A 1 193 ? 37.871 -13.011 6.995 1.00 40.73 181 ASN A O 1
ATOM 1368 N N . SER A 1 194 ? 36.028 -14.167 6.426 1.00 28.13 182 SER A N 1
ATOM 1369 C CA . SER A 1 194 ? 35.121 -13.049 6.664 1.00 33.85 182 SER A CA 1
ATOM 1370 C C . SER A 1 194 ? 34.860 -12.814 8.155 1.00 39.81 182 SER A C 1
ATOM 1371 O O . SER A 1 194 ? 34.335 -11.770 8.543 1.00 40.22 182 SER A O 1
ATOM 1374 N N . LEU A 1 195 ? 35.231 -13.785 8.984 1.00 37.22 183 LEU A N 1
ATOM 1375 C CA . LEU A 1 195 ? 35.032 -13.688 10.427 1.00 40.10 183 LEU A CA 1
ATOM 1376 C C . LEU A 1 195 ? 36.278 -13.162 11.151 1.00 45.50 183 LEU A C 1
ATOM 1377 O O . LEU A 1 195 ? 36.294 -13.071 12.378 1.00 41.78 183 LEU A O 1
ATOM 1382 N N . LYS A 1 196 ? 37.311 -12.803 10.391 1.00 47.10 184 LYS A N 1
ATOM 1383 C CA . LYS A 1 196 ? 38.614 -12.464 10.972 1.00 51.63 184 LYS A CA 1
ATOM 1384 C C . LYS A 1 196 ? 38.672 -11.109 11.686 1.00 53.97 184 LYS A C 1
ATOM 1385 O O . LYS A 1 196 ? 39.554 -10.876 12.514 1.00 51.50 184 LYS A O 1
ATOM 1391 N N . ASN A 1 197 ? 37.734 -10.224 11.362 1.00 54.32 185 ASN A N 1
ATOM 1392 C CA . ASN A 1 197 ? 37.649 -8.920 12.015 1.00 62.22 185 ASN A CA 1
ATOM 1393 C C . ASN A 1 197 ? 36.700 -8.957 13.207 1.00 59.97 185 ASN A C 1
ATOM 1394 O O . ASN A 1 197 ? 36.792 -8.135 14.119 1.00 72.34 185 ASN A O 1
ATOM 1399 N N . VAL A 1 198 ? 35.789 -9.923 13.184 1.00 55.57 186 VAL A N 1
ATOM 1400 C CA . VAL A 1 198 ? 34.756 -10.059 14.204 1.00 49.84 186 VAL A CA 1
ATOM 1401 C C . VAL A 1 198 ? 35.202 -10.943 15.378 1.00 52.18 186 VAL A C 1
ATOM 1402 O O . VAL A 1 198 ? 34.911 -10.645 16.540 1.00 66.88 186 VAL A O 1
ATOM 1406 N N . ILE A 1 199 ? 35.911 -12.025 15.070 1.00 55.20 187 ILE A N 1
ATOM 1407 C CA . ILE A 1 199 ? 36.479 -12.897 16.099 1.00 48.69 187 ILE A CA 1
ATOM 1408 C C . ILE A 1 199 ? 37.978 -13.113 15.872 1.00 48.92 187 ILE A C 1
ATOM 1409 O O . ILE A 1 199 ? 38.522 -12.721 14.837 1.00 51.07 187 ILE A O 1
ATOM 1414 N N . ASP A 1 200 ? 38.640 -13.739 16.842 1.00 37.17 188 ASP A N 1
ATOM 1415 C CA . ASP A 1 200 ? 40.039 -14.131 16.684 1.00 40.48 188 ASP A CA 1
ATOM 1416 C C . ASP A 1 200 ? 40.115 -15.583 16.213 1.00 43.99 188 ASP A C 1
ATOM 1417 O O . ASP A 1 200 ? 40.149 -16.509 17.027 1.00 42.15 188 ASP A O 1
ATOM 1422 N N . VAL A 1 201 ? 40.140 -15.775 14.896 1.00 45.10 189 VAL A N 1
ATOM 1423 C CA . VAL A 1 201 ? 40.166 -17.116 14.315 1.00 40.85 189 VAL A CA 1
ATOM 1424 C C . VAL A 1 201 ? 41.453 -17.877 14.618 1.00 46.93 189 VAL A C 1
ATOM 1425 O O . VAL A 1 201 ? 41.445 -19.104 14.683 1.00 42.21 189 VAL A O 1
ATOM 1429 N N . SER A 1 202 ? 42.552 -17.150 14.812 1.00 38.93 190 SER A N 1
ATOM 1430 C CA . SER A 1 202 ? 43.856 -17.775 15.036 1.00 42.26 190 SER A CA 1
ATOM 1431 C C . SER A 1 202 ? 43.911 -18.558 16.349 1.00 42.48 190 SER A C 1
ATOM 1432 O O . SER A 1 202 ? 44.803 -19.384 16.554 1.00 42.09 190 SER A O 1
ATOM 1435 N N . HIS A 1 203 ? 42.957 -18.288 17.235 1.00 43.09 191 HIS A N 1
ATOM 1436 C CA . HIS A 1 203 ? 42.822 -19.032 18.481 1.00 43.26 191 HIS A CA 1
ATOM 1437 C C . HIS A 1 203 ? 41.352 -19.360 18.683 1.00 40.54 191 HIS A C 1
ATOM 1438 O O . HIS A 1 203 ? 40.691 -18.758 19.532 1.00 49.05 191 HIS A O 1
ATOM 1445 N N . SER A 1 204 ? 40.834 -20.304 17.903 1.00 42.22 192 SER A N 1
ATOM 1446 C CA . SER A 1 204 ? 39.406 -20.602 17.944 1.00 35.51 192 SER A CA 1
ATOM 1447 C C . SER A 1 204 ? 39.074 -22.030 17.522 1.00 35.64 192 SER A C 1
ATOM 1448 O O . SER A 1 204 ? 39.805 -22.655 16.748 1.00 38.07 192 SER A O 1
ATOM 1451 N N . LYS A 1 205 ? 37.963 -22.537 18.046 1.00 30.98 193 LYS A N 1
ATOM 1452 C CA . LYS A 1 205 ? 37.418 -23.811 17.615 1.00 29.01 193 LYS A CA 1
ATOM 1453 C C . LYS A 1 205 ? 36.032 -23.558 17.037 1.00 30.22 193 LYS A C 1
ATOM 1454 O O . LYS A 1 205 ? 35.100 -23.191 17.758 1.00 28.54 193 LYS A O 1
ATOM 1460 N N . ILE A 1 206 ? 35.915 -23.740 15.727 1.00 29.01 194 ILE A N 1
ATOM 1461 C CA . ILE A 1 206 ? 34.697 -23.408 15.005 1.00 28.82 194 ILE A CA 1
ATOM 1462 C C . ILE A 1 206 ? 34.131 -24.641 14.312 1.00 32.00 194 ILE A C 1
ATOM 1463 O O . ILE A 1 206 ? 34.876 -25.423 13.709 1.00 28.32 194 ILE A O 1
ATOM 1468 N N . ILE A 1 207 ? 32.817 -24.823 14.413 1.00 24.66 195 ILE A N 1
ATOM 1469 C CA . ILE A 1 207 ? 32.134 -25.830 13.618 1.00 31.56 195 ILE A CA 1
ATOM 1470 C C . ILE A 1 207 ? 31.231 -25.108 12.632 1.00 27.11 195 ILE A C 1
ATOM 1471 O O . ILE A 1 207 ? 30.283 -24.425 13.028 1.00 29.60 195 ILE A O 1
ATOM 1476 N N . ALA A 1 208 ? 31.545 -25.245 11.347 1.00 31.95 196 ALA A N 1
ATOM 1477 C CA . ALA A 1 208 ? 30.763 -24.608 10.297 1.00 29.43 196 ALA A CA 1
ATOM 1478 C C . ALA A 1 208 ? 29.834 -25.618 9.648 1.00 29.40 196 ALA A C 1
ATOM 1479 O O . ALA A 1 208 ? 30.225 -26.756 9.388 1.00 32.75 196 ALA A O 1
ATOM 1481 N N . CYS A 1 209 ? 28.606 -25.195 9.376 1.00 29.29 197 CYS A N 1
ATOM 1482 C CA . CYS A 1 209 ? 27.637 -26.066 8.731 1.00 27.42 197 CYS A CA 1
ATOM 1483 C C . CYS A 1 209 ? 27.206 -25.478 7.394 1.00 32.29 197 CYS A C 1
ATOM 1484 O O . CYS A 1 209 ? 26.516 -24.458 7.344 1.00 36.35 197 CYS A O 1
ATOM 1487 N N . HIS A 1 210 ? 27.634 -26.124 6.315 1.00 26.01 198 HIS A N 1
ATOM 1488 C CA . HIS A 1 210 ? 27.258 -25.718 4.970 1.00 29.10 198 HIS A CA 1
ATOM 1489 C C . HIS A 1 210 ? 25.960 -26.422 4.593 1.00 29.62 198 HIS A C 1
ATOM 1490 O O . HIS A 1 210 ? 25.980 -27.499 3.992 1.00 33.11 198 HIS A O 1
ATOM 1497 N N . LEU A 1 211 ? 24.834 -25.819 4.961 1.00 31.52 199 LEU A N 1
ATOM 1498 C CA . LEU A 1 211 ? 23.531 -26.418 4.692 1.00 33.87 199 LEU A CA 1
ATOM 1499 C C . LEU A 1 211 ? 22.930 -25.812 3.436 1.00 37.86 199 LEU A C 1
ATOM 1500 O O . LEU A 1 211 ? 22.332 -24.733 3.479 1.00 45.85 199 LEU A O 1
ATOM 1505 N N . GLY A 1 212 ? 23.091 -26.501 2.313 1.00 42.47 200 GLY A N 1
ATOM 1506 C CA . GLY A 1 212 ? 22.545 -26.006 1.066 1.00 50.13 200 GLY A CA 1
ATOM 1507 C C . GLY A 1 212 ? 21.580 -26.964 0.401 1.00 50.39 200 GLY A C 1
ATOM 1508 O O . GLY A 1 212 ? 21.299 -28.049 0.916 1.00 51.10 200 GLY A O 1
ATOM 1509 N N . THR A 1 213 ? 21.046 -26.532 -0.737 1.00 48.61 201 THR A N 1
ATOM 1510 C CA . THR A 1 213 ? 20.381 -27.431 -1.666 1.00 51.64 201 THR A CA 1
ATOM 1511 C C . THR A 1 213 ? 21.507 -28.214 -2.321 1.00 52.55 201 THR A C 1
ATOM 1512 O O . THR A 1 213 ? 22.630 -27.713 -2.426 1.00 64.62 201 THR A O 1
ATOM 1516 N N . GLY A 1 214 ? 21.227 -29.437 -2.755 1.00 50.63 202 GLY A N 1
ATOM 1517 C CA . GLY A 1 214 ? 22.289 -30.295 -3.244 1.00 54.07 202 GLY A CA 1
ATOM 1518 C C . GLY A 1 214 ? 23.056 -30.902 -2.083 1.00 43.56 202 GLY A C 1
ATOM 1519 O O . GLY A 1 214 ? 22.484 -31.633 -1.273 1.00 45.84 202 GLY A O 1
ATOM 1520 N N . GLY A 1 215 ? 24.347 -30.597 -1.988 1.00 45.03 203 GLY A N 1
ATOM 1521 C CA . GLY A 1 215 ? 25.161 -31.123 -0.908 1.00 38.24 203 GLY A CA 1
ATOM 1522 C C . GLY A 1 215 ? 25.111 -30.298 0.367 1.00 32.89 203 GLY A C 1
ATOM 1523 O O . GLY A 1 215 ? 25.017 -29.069 0.329 1.00 37.60 203 GLY A O 1
ATOM 1524 N N . SER A 1 216 ? 25.167 -30.983 1.504 1.00 36.06 204 SER A N 1
ATOM 1525 C CA . SER A 1 216 ? 25.344 -30.322 2.790 1.00 36.27 204 SER A CA 1
ATOM 1526 C C . SER A 1 216 ? 26.463 -31.019 3.551 1.00 34.92 204 SER A C 1
ATOM 1527 O O . SER A 1 216 ? 26.615 -32.240 3.450 1.00 33.23 204 SER A O 1
ATOM 1530 N N . SER A 1 217 ? 27.247 -30.249 4.302 1.00 31.11 205 SER A N 1
ATOM 1531 C CA . SER A 1 217 ? 28.328 -30.821 5.098 1.00 26.97 205 SER A CA 1
ATOM 1532 C C . SER A 1 217 ? 28.652 -29.977 6.328 1.00 30.29 205 SER A C 1
ATOM 1533 O O . SER A 1 217 ? 28.220 -28.825 6.439 1.00 24.88 205 SER A O 1
ATOM 1536 N N . CYS A 1 218 ? 29.411 -30.565 7.250 1.00 32.10 206 CYS A N 1
ATOM 1537 C CA . CYS A 1 218 ? 29.939 -29.846 8.407 1.00 30.03 206 CYS A CA 1
ATOM 1538 C C . CYS A 1 218 ? 31.450 -29.956 8.434 1.00 30.96 206 CYS A C 1
ATOM 1539 O O . CYS A 1 218 ? 32.016 -30.931 7.932 1.00 38.23 206 CYS A O 1
ATOM 1542 N N . CYS A 1 219 ? 32.103 -28.966 9.034 1.00 33.92 207 CYS A N 1
ATOM 1543 C CA . CYS A 1 219 ? 33.555 -28.971 9.114 1.00 26.14 207 CYS A CA 1
ATOM 1544 C C . CYS A 1 219 ? 34.028 -28.509 10.487 1.00 32.46 207 CYS A C 1
ATOM 1545 O O . CYS A 1 219 ? 33.531 -27.511 11.017 1.00 30.09 207 CYS A O 1
ATOM 1548 N N . GLY A 1 220 ? 34.977 -29.240 11.066 1.00 28.30 208 GLY A N 1
ATOM 1549 C CA . GLY A 1 220 ? 35.585 -28.835 12.322 1.00 18.01 208 GLY A CA 1
ATOM 1550 C C . GLY A 1 220 ? 36.854 -28.062 12.024 1.00 30.12 208 GLY A C 1
ATOM 1551 O O . GLY A 1 220 ? 37.792 -28.605 11.426 1.00 23.41 208 GLY A O 1
ATOM 1552 N N . ILE A 1 221 ? 36.886 -26.798 12.440 1.00 29.22 209 ILE A N 1
ATOM 1553 C CA . ILE A 1 221 ? 37.974 -25.896 12.080 1.00 24.42 209 ILE A CA 1
ATOM 1554 C C . ILE A 1 221 ? 38.757 -25.420 13.309 1.00 34.07 209 ILE A C 1
ATOM 1555 O O . ILE A 1 221 ? 38.199 -24.768 14.196 1.00 33.44 209 ILE A O 1
ATOM 1560 N N . VAL A 1 222 ? 40.047 -25.747 13.351 1.00 26.58 210 VAL A N 1
ATOM 1561 C CA . VAL A 1 222 ? 40.909 -25.363 14.468 1.00 30.06 210 VAL A CA 1
ATOM 1562 C C . VAL A 1 222 ? 41.876 -24.272 14.038 1.00 28.41 210 VAL A C 1
ATOM 1563 O O . VAL A 1 222 ? 42.698 -24.490 13.145 1.00 34.41 210 VAL A O 1
ATOM 1567 N N . ASN A 1 223 ? 41.771 -23.104 14.670 1.00 33.63 211 ASN A N 1
ATOM 1568 C CA . ASN A 1 223 ? 42.650 -21.973 14.373 1.00 36.37 211 ASN A CA 1
ATOM 1569 C C . ASN A 1 223 ? 42.660 -21.583 12.895 1.00 34.80 211 ASN A C 1
ATOM 1570 O O . ASN A 1 223 ? 43.698 -21.210 12.343 1.00 34.24 211 ASN A O 1
ATOM 1575 N N . GLY A 1 224 ? 41.497 -21.681 12.259 1.00 28.19 212 GLY A N 1
ATOM 1576 C CA . GLY A 1 224 ? 41.356 -21.280 10.871 1.00 30.62 212 GLY A CA 1
ATOM 1577 C C . GLY A 1 224 ? 41.566 -22.395 9.863 1.00 30.47 212 GLY A C 1
ATOM 1578 O O . GLY A 1 224 ? 41.407 -22.177 8.660 1.00 39.22 212 GLY A O 1
ATOM 1579 N N . LYS A 1 225 ? 41.910 -23.588 10.341 1.00 32.64 213 LYS A N 1
ATOM 1580 C CA . LYS A 1 225 ? 42.228 -24.698 9.446 1.00 34.89 213 LYS A CA 1
ATOM 1581 C C . LYS A 1 225 ? 41.321 -25.908 9.634 1.00 28.85 213 LYS A C 1
ATOM 1582 O O . LYS A 1 225 ? 40.947 -26.256 10.759 1.00 27.97 213 LYS A O 1
ATOM 1588 N N . SER A 1 226 ? 40.978 -26.547 8.520 1.00 27.68 214 SER A N 1
ATOM 1589 C CA . SER A 1 226 ? 40.160 -27.754 8.539 1.00 28.54 214 SER A CA 1
ATOM 1590 C C . SER A 1 226 ? 40.841 -28.841 9.368 1.00 27.20 214 SER A C 1
ATOM 1591 O O . SER A 1 226 ? 42.043 -29.080 9.223 1.00 30.04 214 SER A O 1
ATOM 1594 N N . PHE A 1 227 ? 40.079 -29.485 10.246 1.00 26.60 215 PHE A N 1
ATOM 1595 C CA . PHE A 1 227 ? 40.598 -30.597 11.031 1.00 24.18 215 PHE A CA 1
ATOM 1596 C C . PHE A 1 227 ? 39.874 -31.887 10.659 1.00 26.38 215 PHE A C 1
ATOM 1597 O O . PHE A 1 227 ? 40.485 -32.953 10.572 1.00 30.17 215 PHE A O 1
ATOM 1605 N N . ASP A 1 228 ? 38.564 -31.784 10.460 1.00 30.46 216 ASP A N 1
ATOM 1606 C CA . ASP A 1 228 ? 37.773 -32.897 9.943 1.00 29.31 216 ASP A CA 1
ATOM 1607 C C . ASP A 1 228 ? 36.481 -32.374 9.324 1.00 35.98 216 ASP A C 1
ATOM 1608 O O . ASP A 1 228 ? 36.052 -31.252 9.616 1.00 31.94 216 ASP A O 1
ATOM 1613 N N . THR A 1 229 ? 35.868 -33.188 8.469 1.00 30.12 217 THR A N 1
ATOM 1614 C CA . THR A 1 229 ? 34.667 -32.784 7.748 1.00 34.15 217 THR A CA 1
ATOM 1615 C C . THR A 1 229 ? 33.717 -33.974 7.647 1.00 28.63 217 THR A C 1
ATOM 1616 O O . THR A 1 229 ? 34.136 -35.116 7.829 1.00 34.06 217 THR A O 1
ATOM 1620 N N . SER A 1 230 ? 32.446 -33.712 7.352 1.00 39.00 218 SER A N 1
ATOM 1621 C CA . SER A 1 230 ? 31.430 -34.765 7.349 1.00 28.99 218 SER A CA 1
ATOM 1622 C C . SER A 1 230 ? 31.361 -35.569 6.050 1.00 36.16 218 SER A C 1
ATOM 1623 O O . SER A 1 230 ? 30.869 -36.699 6.044 1.00 31.47 218 SER A O 1
ATOM 1626 N N . MET A 1 231 ? 31.832 -34.995 4.947 1.00 35.15 219 MET A N 1
ATOM 1627 C CA . MET A 1 231 ? 31.877 -35.744 3.693 1.00 41.19 219 MET A CA 1
ATOM 1628 C C . MET A 1 231 ? 33.115 -36.642 3.665 1.00 34.58 219 MET A C 1
ATOM 1629 O O . MET A 1 231 ? 34.024 -36.475 4.478 1.00 43.59 219 MET A O 1
ATOM 1634 N N . GLY A 1 232 ? 33.139 -37.605 2.748 1.00 28.43 220 GLY A N 1
ATOM 1635 C CA . GLY A 1 232 ? 34.212 -38.582 2.712 1.00 33.25 220 GLY A CA 1
ATOM 1636 C C . GLY A 1 232 ? 34.918 -38.642 1.374 1.00 33.99 220 GLY A C 1
ATOM 1637 O O . GLY A 1 232 ? 35.348 -37.615 0.842 1.00 33.14 220 GLY A O 1
ATOM 1638 N N . ASN A 1 233 ? 35.053 -39.850 0.836 1.00 32.38 221 ASN A N 1
ATOM 1639 C CA . ASN A 1 233 ? 35.615 -40.031 -0.493 1.00 36.40 221 ASN A CA 1
ATOM 1640 C C . ASN A 1 233 ? 34.638 -39.520 -1.548 1.00 29.45 221 ASN A C 1
ATOM 1641 O O . ASN A 1 233 ? 35.044 -39.029 -2.602 1.00 32.92 221 ASN A O 1
ATOM 1646 N N . SER A 1 234 ? 33.347 -39.641 -1.248 1.00 33.94 222 SER A N 1
ATOM 1647 C CA . SER A 1 234 ? 32.291 -39.196 -2.151 1.00 29.12 222 SER A CA 1
ATOM 1648 C C . SER A 1 234 ? 31.450 -38.091 -1.511 1.00 34.49 222 SER A C 1
ATOM 1649 O O . SER A 1 234 ? 31.592 -37.796 -0.321 1.00 32.05 222 SER A O 1
ATOM 1652 N N . THR A 1 235 ? 30.571 -37.490 -2.307 1.00 36.89 223 THR A N 1
ATOM 1653 C CA . THR A 1 235 ? 29.694 -36.420 -1.837 1.00 40.63 223 THR A CA 1
ATOM 1654 C C . THR A 1 235 ? 28.374 -36.967 -1.301 1.00 35.14 223 THR A C 1
ATOM 1655 O O . THR A 1 235 ? 27.404 -36.224 -1.134 1.00 35.87 223 THR A O 1
ATOM 1659 N N . LEU A 1 236 ? 28.346 -38.272 -1.046 1.00 32.00 224 LEU A N 1
ATOM 1660 C CA . LEU A 1 236 ? 27.160 -38.948 -0.532 1.00 29.98 224 LEU A CA 1
ATOM 1661 C C . LEU A 1 236 ? 27.229 -39.053 0.992 1.00 41.08 224 LEU A C 1
ATOM 1662 O O . LEU A 1 236 ? 26.206 -39.127 1.670 1.00 37.53 224 LEU A O 1
ATOM 1667 N N . ALA A 1 237 ? 28.449 -39.041 1.521 1.00 34.70 225 ALA A N 1
ATOM 1668 C CA . ALA A 1 237 ? 28.699 -39.305 2.939 1.00 36.80 225 ALA A CA 1
ATOM 1669 C C . ALA A 1 237 ? 28.271 -38.171 3.876 1.00 31.21 225 ALA A C 1
ATOM 1670 O O . ALA A 1 237 ? 28.233 -37.003 3.482 1.00 31.38 225 ALA A O 1
ATOM 1672 N N . GLY A 1 238 ? 27.960 -38.528 5.121 1.00 28.97 226 GLY A N 1
ATOM 1673 C CA . GLY A 1 238 ? 27.752 -37.545 6.170 1.00 31.66 226 GLY A CA 1
ATOM 1674 C C . GLY A 1 238 ? 26.312 -37.224 6.531 1.00 29.40 226 GLY A C 1
ATOM 1675 O O . GLY A 1 238 ? 25.556 -38.087 6.983 1.00 30.40 226 GLY A O 1
ATOM 1676 N N . LEU A 1 239 ? 25.945 -35.960 6.344 1.00 28.10 227 LEU A N 1
ATOM 1677 C CA . LEU A 1 239 ? 24.631 -35.451 6.719 1.00 29.87 227 LEU A CA 1
ATOM 1678 C C . LEU A 1 239 ? 23.511 -35.945 5.804 1.00 30.72 227 LEU A C 1
ATOM 1679 O O . LEU A 1 239 ? 23.751 -36.307 4.649 1.00 35.27 227 LEU A O 1
ATOM 1684 N N . VAL A 1 240 ? 22.288 -35.954 6.328 1.00 30.53 228 VAL A N 1
ATOM 1685 C CA . VAL A 1 240 ? 21.105 -36.113 5.494 1.00 35.28 228 VAL A CA 1
ATOM 1686 C C . VAL A 1 240 ? 21.024 -34.873 4.610 1.00 31.46 228 VAL A C 1
ATOM 1687 O O . VAL A 1 240 ? 21.210 -33.755 5.097 1.00 30.35 228 VAL A O 1
ATOM 1691 N N . MET A 1 241 ? 20.774 -35.062 3.316 1.00 27.68 229 MET A N 1
ATOM 1692 C CA . MET A 1 241 ? 20.705 -33.934 2.386 1.00 31.96 229 MET A CA 1
ATOM 1693 C C . MET A 1 241 ? 19.362 -33.899 1.655 1.00 36.29 229 MET A C 1
ATOM 1694 O O . MET A 1 241 ? 18.457 -34.670 1.976 1.00 35.67 229 MET A O 1
ATOM 1699 N N . SER A 1 242 ? 19.245 -33.005 0.676 1.00 41.23 230 SER A N 1
ATOM 1700 C CA . SER A 1 242 ? 18.022 -32.863 -0.112 1.00 40.79 230 SER A CA 1
ATOM 1701 C C . SER A 1 242 ? 17.557 -34.196 -0.697 1.00 38.75 230 SER A C 1
ATOM 1702 O O . SER A 1 242 ? 16.423 -34.622 -0.465 1.00 37.85 230 SER A O 1
ATOM 1705 N N . THR A 1 243 ? 18.441 -34.853 -1.446 1.00 33.98 231 THR A N 1
ATOM 1706 C CA . THR A 1 243 ? 18.121 -36.137 -2.074 1.00 39.71 231 THR A CA 1
ATOM 1707 C C . THR A 1 243 ? 19.147 -37.234 -1.776 1.00 36.52 231 THR A C 1
ATOM 1708 O O . THR A 1 243 ? 19.095 -38.316 -2.368 1.00 40.52 231 THR A O 1
ATOM 1712 N N . ARG A 1 244 ? 20.077 -36.960 -0.866 1.00 37.35 232 ARG A N 1
ATOM 1713 C CA . ARG A 1 244 ? 21.139 -37.918 -0.562 1.00 33.09 232 ARG A CA 1
ATOM 1714 C C . ARG A 1 244 ? 21.030 -38.491 0.853 1.00 34.57 232 ARG A C 1
ATOM 1715 O O . ARG A 1 244 ? 20.661 -37.786 1.795 1.00 30.78 232 ARG A O 1
ATOM 1723 N N . CYS A 1 245 ? 21.369 -39.769 0.994 1.00 28.31 233 CYS A N 1
ATOM 1724 C CA . CYS A 1 245 ? 21.143 -40.497 2.238 1.00 36.31 233 CYS A CA 1
ATOM 1725 C C . CYS A 1 245 ? 22.069 -40.094 3.386 1.00 35.47 233 CYS A C 1
ATOM 1726 O O . CYS A 1 245 ? 21.676 -40.154 4.553 1.00 36.72 233 CYS A O 1
ATOM 1729 N N . GLY A 1 246 ? 23.293 -39.690 3.060 1.00 29.41 234 GLY A N 1
ATOM 1730 C CA . GLY A 1 246 ? 24.286 -39.417 4.085 1.00 32.15 234 GLY A CA 1
ATOM 1731 C C . GLY A 1 246 ? 24.834 -40.722 4.637 1.00 35.46 234 GLY A C 1
ATOM 1732 O O . GLY A 1 246 ? 24.680 -41.776 4.010 1.00 25.97 234 GLY A O 1
ATOM 1733 N N . ASP A 1 247 ? 25.470 -40.662 5.804 1.00 28.52 235 ASP A N 1
ATOM 1734 C CA . ASP A 1 247 ? 26.007 -41.866 6.431 1.00 34.93 235 ASP A CA 1
ATOM 1735 C C . ASP A 1 247 ? 24.904 -42.874 6.784 1.00 34.66 235 ASP A C 1
ATOM 1736 O O . ASP A 1 247 ? 23.956 -42.552 7.501 1.00 39.60 235 ASP A O 1
ATOM 1741 N N . ILE A 1 248 ? 25.031 -44.089 6.257 1.00 26.69 236 ILE A N 1
ATOM 1742 C CA . ILE A 1 248 ? 24.104 -45.178 6.555 1.00 27.43 236 ILE A CA 1
ATOM 1743 C C . ILE A 1 248 ? 24.874 -46.468 6.816 1.00 28.18 236 ILE A C 1
ATOM 1744 O O . ILE A 1 248 ? 26.085 -46.532 6.588 1.00 24.64 236 ILE A O 1
ATOM 1749 N N . ASP A 1 249 ? 24.168 -47.494 7.287 1.00 32.84 237 ASP A N 1
ATOM 1750 C CA . ASP A 1 249 ? 24.753 -48.819 7.482 1.00 32.00 237 ASP A CA 1
ATOM 1751 C C . ASP A 1 249 ? 25.316 -49.322 6.149 1.00 34.84 237 ASP A C 1
ATOM 1752 O O . ASP A 1 249 ? 24.579 -49.446 5.168 1.00 32.04 237 ASP A O 1
ATOM 1757 N N . PRO A 1 250 ? 26.632 -49.592 6.107 1.00 37.04 238 PRO A N 1
ATOM 1758 C CA . PRO A 1 250 ? 27.355 -49.968 4.882 1.00 26.57 238 PRO A CA 1
ATOM 1759 C C . PRO A 1 250 ? 26.878 -51.258 4.211 1.00 36.40 238 PRO A C 1
ATOM 1760 O O . PRO A 1 250 ? 27.162 -51.448 3.029 1.00 33.72 238 PRO A O 1
ATOM 1764 N N . THR A 1 251 ? 26.189 -52.132 4.938 1.00 35.65 239 THR A N 1
ATOM 1765 C CA . THR A 1 251 ? 25.705 -53.376 4.337 1.00 43.39 239 THR A CA 1
ATOM 1766 C C . THR A 1 251 ? 24.439 -53.142 3.522 1.00 33.88 239 THR A C 1
ATOM 1767 O O . THR A 1 251 ? 24.079 -53.958 2.674 1.00 35.63 239 THR A O 1
ATOM 1771 N N . ILE A 1 252 ? 23.767 -52.027 3.796 1.00 34.11 240 ILE A N 1
ATOM 1772 C CA . ILE A 1 252 ? 22.548 -51.655 3.076 1.00 35.74 240 ILE A CA 1
ATOM 1773 C C . ILE A 1 252 ? 22.764 -51.407 1.569 1.00 33.50 240 ILE A C 1
ATOM 1774 O O . ILE A 1 252 ? 21.996 -51.917 0.749 1.00 35.86 240 ILE A O 1
ATOM 1779 N N . PRO A 1 253 ? 23.797 -50.622 1.193 1.00 35.35 241 PRO A N 1
ATOM 1780 C CA . PRO A 1 253 ? 24.049 -50.502 -0.247 1.00 28.68 241 PRO A CA 1
ATOM 1781 C C . PRO A 1 253 ? 24.318 -51.861 -0.880 1.00 35.67 241 PRO A C 1
ATOM 1782 O O . PRO A 1 253 ? 23.962 -52.071 -2.036 1.00 37.51 241 PRO A O 1
ATOM 1786 N N . ILE A 1 254 ? 24.931 -52.769 -0.123 1.00 34.50 242 ILE A N 1
ATOM 1787 C CA . ILE A 1 254 ? 25.250 -54.105 -0.616 1.00 30.71 242 ILE A CA 1
ATOM 1788 C C . ILE A 1 254 ? 23.994 -54.961 -0.793 1.00 37.91 242 ILE A C 1
ATOM 1789 O O . ILE A 1 254 ? 23.838 -55.644 -1.810 1.00 36.05 242 ILE A O 1
ATOM 1794 N N . ASP A 1 255 ? 23.106 -54.920 0.197 1.00 35.29 243 ASP A N 1
ATOM 1795 C CA . ASP A 1 255 ? 21.842 -55.647 0.137 1.00 33.73 243 ASP A CA 1
ATOM 1796 C C . ASP A 1 255 ? 20.936 -55.138 -0.987 1.00 41.32 243 ASP A C 1
ATOM 1797 O O . ASP A 1 255 ? 20.283 -55.932 -1.665 1.00 33.70 243 ASP A O 1
ATOM 1802 N N . MET A 1 256 ? 20.896 -53.820 -1.180 1.00 35.60 244 MET A N 1
ATOM 1803 C CA . MET A 1 256 ? 20.082 -53.224 -2.242 1.00 43.85 244 MET A CA 1
ATOM 1804 C C . MET A 1 256 ? 20.599 -53.607 -3.630 1.00 38.67 244 MET A C 1
ATOM 1805 O O . MET A 1 256 ? 19.817 -53.826 -4.558 1.00 37.65 244 MET A O 1
ATOM 1810 N N . ILE A 1 257 ? 21.919 -53.688 -3.762 1.00 33.01 245 ILE A N 1
ATOM 1811 C CA . ILE A 1 257 ? 22.552 -54.097 -5.014 1.00 36.06 245 ILE A CA 1
ATOM 1812 C C . ILE A 1 257 ? 22.112 -55.509 -5.416 1.00 32.84 245 ILE A C 1
ATOM 1813 O O . ILE A 1 257 ? 21.889 -55.786 -6.597 1.00 35.18 245 ILE A O 1
ATOM 1818 N N . GLN A 1 258 ? 21.955 -56.386 -4.427 1.00 30.77 246 GLN A N 1
ATOM 1819 C CA . GLN A 1 258 ? 21.474 -57.744 -4.669 1.00 38.04 246 GLN A CA 1
ATOM 1820 C C . GLN A 1 258 ? 20.032 -57.752 -5.178 1.00 38.35 246 GLN A C 1
ATOM 1821 O O . GLN A 1 258 ? 19.563 -58.758 -5.713 1.00 41.20 246 GLN A O 1
ATOM 1827 N N . GLN A 1 259 ? 19.339 -56.626 -5.011 1.00 30.64 247 GLN A N 1
ATOM 1828 C CA . GLN A 1 259 ? 17.960 -56.489 -5.479 1.00 38.70 247 GLN A CA 1
ATOM 1829 C C . GLN A 1 259 ? 17.863 -55.819 -6.853 1.00 39.82 247 GLN A C 1
ATOM 1830 O O . GLN A 1 259 ? 17.176 -56.324 -7.741 1.00 45.68 247 GLN A O 1
ATOM 1836 N N . VAL A 1 260 ? 18.552 -54.689 -7.026 1.00 33.03 248 VAL A N 1
ATOM 1837 C CA . VAL A 1 260 ? 18.367 -53.851 -8.219 1.00 37.43 248 VAL A CA 1
ATOM 1838 C C . VAL A 1 260 ? 19.643 -53.491 -8.999 1.00 33.54 248 VAL A C 1
ATOM 1839 O O . VAL A 1 260 ? 19.571 -52.797 -10.017 1.00 40.67 248 VAL A O 1
ATOM 1843 N N . GLY A 1 261 ? 20.803 -53.940 -8.528 1.00 34.56 249 GLY A N 1
ATOM 1844 C CA . GLY A 1 261 ? 22.046 -53.689 -9.243 1.00 29.80 249 GLY A CA 1
ATOM 1845 C C . GLY A 1 261 ? 22.738 -52.375 -8.905 1.00 29.87 249 GLY A C 1
ATOM 1846 O O . GLY A 1 261 ? 22.133 -51.474 -8.323 1.00 30.58 249 GLY A O 1
ATOM 1847 N N . ILE A 1 262 ? 24.005 -52.264 -9.303 1.00 37.50 250 ILE A N 1
ATOM 1848 C CA . ILE A 1 262 ? 24.886 -51.167 -8.890 1.00 32.55 250 ILE A CA 1
ATOM 1849 C C . ILE A 1 262 ? 24.392 -49.761 -9.238 1.00 41.66 250 ILE A C 1
ATOM 1850 O O . ILE A 1 262 ? 24.259 -48.906 -8.358 1.00 39.70 250 ILE A O 1
ATOM 1855 N N . GLU A 1 263 ? 24.128 -49.526 -10.518 1.00 45.16 251 GLU A N 1
ATOM 1856 C CA . GLU A 1 263 ? 23.783 -48.189 -10.989 1.00 43.09 251 GLU A CA 1
ATOM 1857 C C . GLU A 1 263 ? 22.445 -47.674 -10.458 1.00 37.94 251 GLU A C 1
ATOM 1858 O O . GLU A 1 263 ? 22.289 -46.474 -10.216 1.00 41.87 251 GLU A O 1
ATOM 1864 N N . LYS A 1 264 ? 21.488 -48.575 -10.263 1.00 34.11 252 LYS A N 1
ATOM 1865 C CA . LYS A 1 264 ? 20.185 -48.184 -9.728 1.00 32.63 252 LYS A CA 1
ATOM 1866 C C . LYS A 1 264 ? 20.289 -47.770 -8.258 1.00 38.19 252 LYS A C 1
ATOM 1867 O O . LYS A 1 264 ? 19.685 -46.780 -7.839 1.00 35.80 252 LYS A O 1
ATOM 1873 N N . VAL A 1 265 ? 21.062 -48.529 -7.483 1.00 35.18 253 VAL A N 1
ATOM 1874 C CA . VAL A 1 265 ? 21.314 -48.198 -6.082 1.00 34.25 253 VAL A CA 1
ATOM 1875 C C . VAL A 1 265 ? 21.951 -46.815 -5.963 1.00 37.45 253 VAL A C 1
ATOM 1876 O O . VAL A 1 265 ? 21.515 -45.990 -5.158 1.00 37.96 253 VAL A O 1
ATOM 1880 N N . VAL A 1 266 ? 22.976 -46.573 -6.777 1.00 35.87 254 VAL A N 1
ATOM 1881 C CA . VAL A 1 266 ? 23.647 -45.277 -6.830 1.00 32.77 254 VAL A CA 1
ATOM 1882 C C . VAL A 1 266 ? 22.651 -44.145 -7.095 1.00 40.84 254 VAL A C 1
ATOM 1883 O O . VAL A 1 266 ? 22.717 -43.089 -6.464 1.00 37.54 254 VAL A O 1
ATOM 1887 N N . ASP A 1 267 ? 21.719 -44.379 -8.014 1.00 37.27 255 ASP A N 1
ATOM 1888 C CA . ASP A 1 267 ? 20.701 -43.383 -8.341 1.00 43.73 255 ASP A CA 1
ATOM 1889 C C . ASP A 1 267 ? 19.757 -43.116 -7.168 1.00 38.19 255 ASP A C 1
ATOM 1890 O O . ASP A 1 267 ? 19.412 -41.968 -6.887 1.00 43.67 255 ASP A O 1
ATOM 1895 N N . ILE A 1 268 ? 19.340 -44.182 -6.490 1.00 39.10 256 ILE A N 1
ATOM 1896 C CA . ILE A 1 268 ? 18.431 -44.070 -5.353 1.00 37.94 256 ILE A CA 1
ATOM 1897 C C . ILE A 1 268 ? 19.070 -43.307 -4.194 1.00 36.57 256 ILE A C 1
ATOM 1898 O O . ILE A 1 268 ? 18.443 -42.429 -3.598 1.00 32.15 256 ILE A O 1
ATOM 1903 N N . LEU A 1 269 ? 20.318 -43.644 -3.880 1.00 28.05 257 LEU A N 1
ATOM 1904 C CA . LEU A 1 269 ? 21.006 -43.057 -2.732 1.00 36.85 257 LEU A CA 1
ATOM 1905 C C . LEU A 1 269 ? 21.362 -41.585 -2.952 1.00 41.97 257 LEU A C 1
ATOM 1906 O O . LEU A 1 269 ? 21.533 -40.837 -1.987 1.00 34.50 257 LEU A O 1
ATOM 1911 N N . ASN A 1 270 ? 21.455 -41.175 -4.217 1.00 32.93 258 ASN A N 1
ATOM 1912 C CA . ASN A 1 270 ? 21.872 -39.817 -4.577 1.00 35.08 258 ASN A CA 1
ATOM 1913 C C . ASN A 1 270 ? 20.746 -38.879 -5.018 1.00 36.32 258 ASN A C 1
ATOM 1914 O O . ASN A 1 270 ? 20.864 -37.660 -4.884 1.00 38.67 258 ASN A O 1
ATOM 1919 N N . LYS A 1 271 ? 19.668 -39.440 -5.561 1.00 31.86 259 LYS A N 1
ATOM 1920 C CA . LYS A 1 271 ? 18.618 -38.622 -6.172 1.00 41.02 259 LYS A CA 1
ATOM 1921 C C . LYS A 1 271 ? 17.224 -38.905 -5.623 1.00 34.78 259 LYS A C 1
ATOM 1922 O O . LYS A 1 271 ? 16.287 -38.148 -5.873 1.00 49.44 259 LYS A O 1
ATOM 1928 N N . LYS A 1 272 ? 17.086 -40.005 -4.890 1.00 37.29 260 LYS A N 1
ATOM 1929 C CA . LYS A 1 272 ? 15.784 -40.416 -4.374 1.00 39.62 260 LYS A CA 1
ATOM 1930 C C . LYS A 1 272 ? 15.815 -40.727 -2.881 1.00 39.63 260 LYS A C 1
ATOM 1931 O O . LYS A 1 272 ? 15.004 -41.510 -2.386 1.00 45.16 260 LYS A O 1
ATOM 1937 N N . SER A 1 273 ? 16.751 -40.111 -2.167 1.00 36.63 261 SER A N 1
ATOM 1938 C CA . SER A 1 273 ? 16.856 -40.299 -0.721 1.00 33.12 261 SER A CA 1
ATOM 1939 C C . SER A 1 273 ? 16.797 -38.973 0.031 1.00 36.74 261 SER A C 1
ATOM 1940 O O . SER A 1 273 ? 16.155 -38.024 -0.421 1.00 36.81 261 SER A O 1
ATOM 1943 N N . GLY A 1 274 ? 17.471 -38.913 1.177 1.00 38.31 262 GLY A N 1
ATOM 1944 C CA . GLY A 1 274 ? 17.510 -37.702 1.981 1.00 32.50 262 GLY A CA 1
ATOM 1945 C C . GLY A 1 274 ? 16.138 -37.175 2.365 1.00 34.61 262 GLY A C 1
ATOM 1946 O O . GLY A 1 274 ? 15.216 -37.952 2.628 1.00 34.11 262 GLY A O 1
ATOM 1947 N N . LEU A 1 275 ? 16.003 -35.852 2.396 1.00 35.67 263 LEU A N 1
ATOM 1948 C CA . LEU A 1 275 ? 14.736 -35.215 2.734 1.00 41.78 263 LEU A CA 1
ATOM 1949 C C . LEU A 1 275 ? 13.611 -35.666 1.802 1.00 35.68 263 LEU A C 1
ATOM 1950 O O . LEU A 1 275 ? 12.490 -35.896 2.247 1.00 37.74 263 LEU A O 1
ATOM 1955 N N . LEU A 1 276 ? 13.925 -35.809 0.517 1.00 33.16 264 LEU A N 1
ATOM 1956 C CA . LEU A 1 276 ? 12.938 -36.224 -0.479 1.00 40.85 264 LEU A CA 1
ATOM 1957 C C . LEU A 1 276 ? 12.409 -37.634 -0.220 1.00 46.28 264 LEU A C 1
ATOM 1958 O O . LEU A 1 276 ? 11.196 -37.854 -0.190 1.00 46.49 264 LEU A O 1
ATOM 1963 N N . GLY A 1 277 ? 13.322 -38.582 -0.029 1.00 38.86 265 GLY A N 1
ATOM 1964 C CA . GLY A 1 277 ? 12.947 -39.971 0.168 1.00 29.62 265 GLY A CA 1
ATOM 1965 C C . GLY A 1 277 ? 12.125 -40.221 1.419 1.00 37.50 265 GLY A C 1
ATOM 1966 O O . GLY A 1 277 ? 11.259 -41.099 1.434 1.00 44.33 265 GLY A O 1
ATOM 1967 N N . VAL A 1 278 ? 12.392 -39.447 2.469 1.00 33.43 266 VAL A N 1
ATOM 1968 C CA . VAL A 1 278 ? 11.716 -39.639 3.749 1.00 40.02 266 VAL A CA 1
ATOM 1969 C C . VAL A 1 278 ? 10.424 -38.822 3.872 1.00 36.96 266 VAL A C 1
ATOM 1970 O O . VAL A 1 278 ? 9.423 -39.313 4.396 1.00 44.72 266 VAL A O 1
ATOM 1974 N N . SER A 1 279 ? 10.442 -37.583 3.389 1.00 36.19 267 SER A N 1
ATOM 1975 C CA . SER A 1 279 ? 9.252 -36.736 3.443 1.00 45.91 267 SER A CA 1
ATOM 1976 C C . SER A 1 279 ? 8.164 -37.245 2.504 1.00 46.21 267 SER A C 1
ATOM 1977 O O . SER A 1 279 ? 6.975 -37.119 2.804 1.00 50.71 267 SER A O 1
ATOM 1980 N N . GLU A 1 280 ? 8.583 -37.827 1.381 1.00 49.74 268 GLU A N 1
ATOM 1981 C CA . GLU A 1 280 ? 7.670 -38.214 0.305 1.00 53.64 268 GLU A CA 1
ATOM 1982 C C . GLU A 1 280 ? 6.857 -37.002 -0.127 1.00 55.85 268 GLU A C 1
ATOM 1983 O O . GLU A 1 280 ? 5.668 -37.109 -0.427 1.00 56.81 268 GLU A O 1
ATOM 1989 N N . LEU A 1 281 ? 7.515 -35.847 -0.144 1.00 51.83 269 LEU A N 1
ATOM 1990 C CA . LEU A 1 281 ? 6.875 -34.593 -0.513 1.00 44.90 269 LEU A CA 1
ATOM 1991 C C . LEU A 1 281 ? 7.811 -33.736 -1.353 1.00 44.70 269 LEU A C 1
ATOM 1992 O O . LEU A 1 281 ? 7.524 -33.447 -2.512 1.00 47.67 269 LEU A O 1
ATOM 1997 N N . SER A 1 282 ? 8.933 -33.332 -0.763 1.00 48.70 270 SER A N 1
ATOM 1998 C CA . SER A 1 282 ? 9.853 -32.417 -1.432 1.00 45.66 270 SER A CA 1
ATOM 1999 C C . SER A 1 282 ? 11.294 -32.572 -0.957 1.00 46.41 270 SER A C 1
ATOM 2000 O O . SER A 1 282 ? 11.549 -33.040 0.154 1.00 46.71 270 SER A O 1
ATOM 2003 N N . SER A 1 283 ? 12.228 -32.171 -1.815 1.00 42.25 271 SER A N 1
ATOM 2004 C CA . SER A 1 283 ? 13.638 -32.115 -1.462 1.00 45.23 271 SER A CA 1
ATOM 2005 C C . SER A 1 283 ? 13.953 -30.789 -0.775 1.00 47.40 271 SER A C 1
ATOM 2006 O O . SER A 1 283 ? 15.051 -30.598 -0.249 1.00 47.08 271 SER A O 1
ATOM 2009 N N . ASP A 1 284 ? 12.985 -29.876 -0.788 1.00 46.97 272 ASP A N 1
ATOM 2010 C CA . ASP A 1 284 ? 13.164 -28.554 -0.194 1.00 44.69 272 ASP A CA 1
ATOM 2011 C C . ASP A 1 284 ? 12.651 -28.519 1.248 1.00 46.86 272 ASP A C 1
ATOM 2012 O O . ASP A 1 284 ? 11.469 -28.766 1.503 1.00 44.05 272 ASP A O 1
ATOM 2017 N N . MET A 1 285 ? 13.548 -28.210 2.183 1.00 45.79 273 MET A N 1
ATOM 2018 C CA . MET A 1 285 ? 13.217 -28.183 3.609 1.00 47.70 273 MET A CA 1
ATOM 2019 C C . MET A 1 285 ? 12.081 -27.208 3.928 1.00 44.36 273 MET A C 1
ATOM 2020 O O . MET A 1 285 ? 11.298 -27.434 4.856 1.00 46.21 273 MET A O 1
ATOM 2025 N N . ARG A 1 286 ? 11.990 -26.133 3.151 1.00 43.10 274 ARG A N 1
ATOM 2026 C CA . ARG A 1 286 ? 10.957 -25.123 3.360 1.00 48.28 274 ARG A CA 1
ATOM 2027 C C . ARG A 1 286 ? 9.560 -25.671 3.064 1.00 48.49 274 ARG A C 1
ATOM 2028 O O . ARG A 1 286 ? 8.604 -25.369 3.781 1.00 47.91 274 ARG A O 1
ATOM 2036 N N . ASP A 1 287 ? 9.449 -26.483 2.015 1.00 46.99 275 ASP A N 1
ATOM 2037 C CA . ASP A 1 287 ? 8.192 -27.157 1.697 1.00 46.73 275 ASP A CA 1
ATOM 2038 C C . ASP A 1 287 ? 7.833 -28.149 2.801 1.00 52.14 275 ASP A C 1
ATOM 2039 O O . ASP A 1 287 ? 6.663 -28.312 3.153 1.00 57.97 275 ASP A O 1
ATOM 2044 N N . ILE A 1 288 ? 8.855 -28.807 3.341 1.00 51.00 276 ILE A N 1
ATOM 2045 C CA . ILE A 1 288 ? 8.681 -29.774 4.419 1.00 47.53 276 ILE A CA 1
ATOM 2046 C C . ILE A 1 288 ? 8.193 -29.096 5.698 1.00 44.61 276 ILE A C 1
ATOM 2047 O O . ILE A 1 288 ? 7.272 -29.584 6.355 1.00 39.51 276 ILE A O 1
ATOM 2052 N N . LEU A 1 289 ? 8.803 -27.965 6.037 1.00 50.14 277 LEU A N 1
ATOM 2053 C CA . LEU A 1 289 ? 8.391 -27.198 7.207 1.00 51.25 277 LEU A CA 1
ATOM 2054 C C . LEU A 1 289 ? 6.960 -26.697 7.039 1.00 57.11 277 LEU A C 1
ATOM 2055 O O . LEU A 1 289 ? 6.164 -26.732 7.978 1.00 55.38 277 LEU A O 1
ATOM 2060 N N . HIS A 1 290 ? 6.631 -26.243 5.834 1.00 54.39 278 HIS A N 1
ATOM 2061 C CA . HIS A 1 290 ? 5.290 -25.745 5.546 1.00 60.21 278 HIS A CA 1
ATOM 2062 C C . HIS A 1 290 ? 4.225 -26.809 5.805 1.00 56.03 278 HIS A C 1
ATOM 2063 O O . HIS A 1 290 ? 3.233 -26.554 6.488 1.00 61.91 278 HIS A O 1
ATOM 2070 N N . GLU A 1 291 ? 4.437 -27.999 5.252 1.00 51.49 279 GLU A N 1
ATOM 2071 C CA . GLU A 1 291 ? 3.489 -29.104 5.400 1.00 56.46 279 GLU A CA 1
ATOM 2072 C C . GLU A 1 291 ? 3.248 -29.514 6.857 1.00 61.21 279 GLU A C 1
ATOM 2073 O O . GLU A 1 291 ? 2.130 -29.877 7.231 1.00 64.16 279 GLU A O 1
ATOM 2079 N N . ILE A 1 292 ? 4.302 -29.464 7.668 1.00 56.35 280 ILE A N 1
ATOM 2080 C CA . ILE A 1 292 ? 4.203 -29.772 9.093 1.00 57.81 280 ILE A CA 1
ATOM 2081 C C . ILE A 1 292 ? 3.349 -28.731 9.811 1.00 60.98 280 ILE A C 1
ATOM 2082 O O . ILE A 1 292 ? 2.410 -29.065 10.538 1.00 61.13 280 ILE A O 1
ATOM 2087 N N . GLU A 1 293 ? 3.690 -27.465 9.591 1.00 59.83 281 GLU A N 1
ATOM 2088 C CA . GLU A 1 293 ? 3.069 -26.346 10.289 1.00 63.35 281 GLU A CA 1
ATOM 2089 C C . GLU A 1 293 ? 1.664 -26.010 9.777 1.00 63.61 281 GLU A C 1
ATOM 2090 O O . GLU A 1 293 ? 0.947 -25.225 10.397 1.00 69.34 281 GLU A O 1
ATOM 2096 N N . THR A 1 294 ? 1.288 -26.597 8.646 1.00 67.18 282 THR A N 1
ATOM 2097 C CA . THR A 1 294 ? -0.015 -26.332 8.047 1.00 67.16 282 THR A CA 1
ATOM 2098 C C . THR A 1 294 ? -0.985 -27.483 8.287 1.00 68.54 282 THR A C 1
ATOM 2099 O O . THR A 1 294 ? -2.197 -27.281 8.355 1.00 79.81 282 THR A O 1
ATOM 2103 N N . ARG A 1 295 ? -0.434 -28.688 8.400 1.00 66.19 283 ARG A N 1
ATOM 2104 C CA . ARG A 1 295 ? -1.227 -29.894 8.608 1.00 64.63 283 ARG A CA 1
ATOM 2105 C C . ARG A 1 295 ? -2.462 -29.900 7.717 1.00 78.95 283 ARG A C 1
ATOM 2106 O O . ARG A 1 295 ? -3.468 -29.268 8.038 1.00 92.24 283 ARG A O 1
ATOM 2114 N N . GLY A 1 296 ? -2.387 -30.614 6.597 1.00 78.58 284 GLY A N 1
ATOM 2115 C CA . GLY A 1 296 ? -1.199 -31.362 6.215 1.00 64.73 284 GLY A CA 1
ATOM 2116 C C . GLY A 1 296 ? -1.481 -32.839 6.022 1.00 67.63 284 GLY A C 1
ATOM 2117 O O . GLY A 1 296 ? -1.877 -33.526 6.971 1.00 73.91 284 GLY A O 1
ATOM 2118 N N . PRO A 1 297 ? -1.280 -33.336 4.805 1.00 67.58 285 PRO A N 1
ATOM 2119 C CA . PRO A 1 297 ? -1.548 -34.747 4.499 1.00 60.59 285 PRO A CA 1
ATOM 2120 C C . PRO A 1 297 ? -0.284 -35.603 4.538 1.00 65.09 285 PRO A C 1
ATOM 2121 O O . PRO A 1 297 ? -0.370 -36.830 4.603 1.00 60.77 285 PRO A O 1
ATOM 2125 N N . LYS A 1 298 ? 0.874 -34.954 4.497 1.00 67.43 286 LYS A N 1
ATOM 2126 C CA . LYS A 1 298 ? 2.157 -35.646 4.513 1.00 65.22 286 LYS A CA 1
ATOM 2127 C C . LYS A 1 298 ? 3.004 -35.209 5.703 1.00 67.81 286 LYS A C 1
ATOM 2128 O O . LYS A 1 298 ? 4.201 -35.490 5.761 1.00 61.85 286 LYS A O 1
ATOM 2134 N N . ALA A 1 299 ? 2.375 -34.520 6.650 1.00 63.95 287 ALA A N 1
ATOM 2135 C CA . ALA A 1 299 ? 3.070 -34.043 7.839 1.00 57.36 287 ALA A CA 1
ATOM 2136 C C . ALA A 1 299 ? 3.825 -35.175 8.528 1.00 54.29 287 ALA A C 1
ATOM 2137 O O . ALA A 1 299 ? 5.004 -35.039 8.854 1.00 50.77 287 ALA A O 1
ATOM 2139 N N . LYS A 1 300 ? 3.138 -36.292 8.746 1.00 51.35 288 LYS A N 1
ATOM 2140 C CA . LYS A 1 300 ? 3.742 -37.449 9.396 1.00 52.18 288 LYS A CA 1
ATOM 2141 C C . LYS A 1 300 ? 5.125 -37.741 8.824 1.00 50.21 288 LYS A C 1
ATOM 2142 O O . LYS A 1 300 ? 6.126 -37.692 9.539 1.00 51.48 288 LYS A O 1
ATOM 2148 N N . THR A 1 301 ? 5.174 -38.045 7.531 1.00 51.12 289 THR A N 1
ATOM 2149 C CA . THR A 1 301 ? 6.434 -38.344 6.861 1.00 46.31 289 THR A CA 1
ATOM 2150 C C . THR A 1 301 ? 7.360 -37.133 6.865 1.00 49.76 289 THR A C 1
ATOM 2151 O O . THR A 1 301 ? 8.582 -37.274 6.907 1.00 45.19 289 THR A O 1
ATOM 2155 N N . CYS A 1 302 ? 6.770 -35.943 6.820 1.00 52.00 290 CYS A N 1
ATOM 2156 C CA . CYS A 1 302 ? 7.542 -34.703 6.819 1.00 42.84 290 CYS A CA 1
ATOM 2157 C C . CYS A 1 302 ? 8.179 -34.451 8.177 1.00 44.36 290 CYS A C 1
ATOM 2158 O O . CYS A 1 302 ? 9.307 -33.964 8.263 1.00 45.38 290 CYS A O 1
ATOM 2161 N N . GLN A 1 303 ? 7.445 -34.776 9.237 1.00 43.89 291 GLN A N 1
ATOM 2162 C CA . GLN A 1 303 ? 7.963 -34.657 10.592 1.00 42.46 291 GLN A CA 1
ATOM 2163 C C . GLN A 1 303 ? 9.123 -35.625 10.790 1.00 44.69 291 GLN A C 1
ATOM 2164 O O . GLN A 1 303 ? 10.143 -35.270 11.384 1.00 39.31 291 GLN A O 1
ATOM 2170 N N . LEU A 1 304 ? 8.961 -36.844 10.280 1.00 31.21 292 LEU A N 1
ATOM 2171 C CA . LEU A 1 304 ? 10.014 -37.855 10.334 1.00 39.76 292 LEU A CA 1
ATOM 2172 C C . LEU A 1 304 ? 11.271 -37.378 9.607 1.00 42.74 292 LEU A C 1
ATOM 2173 O O . LEU A 1 304 ? 12.387 -37.524 10.108 1.00 41.18 292 LEU A O 1
ATOM 2178 N N . ALA A 1 305 ? 11.076 -36.800 8.426 1.00 35.36 293 ALA A N 1
ATOM 2179 C CA . ALA A 1 305 ? 12.180 -36.289 7.625 1.00 34.54 293 ALA A CA 1
ATOM 2180 C C . ALA A 1 305 ? 12.936 -35.184 8.360 1.00 34.99 293 ALA A C 1
ATOM 2181 O O . ALA A 1 305 ? 14.162 -35.106 8.282 1.00 38.18 293 ALA A O 1
ATOM 2183 N N . PHE A 1 306 ? 12.203 -34.333 9.072 1.00 37.98 294 PHE A N 1
ATOM 2184 C CA . PHE A 1 306 ? 12.816 -33.236 9.812 1.00 38.50 294 PHE A CA 1
ATOM 2185 C C . PHE A 1 306 ? 13.589 -33.761 11.019 1.00 38.06 294 PHE A C 1
ATOM 2186 O O . PHE A 1 306 ? 14.703 -33.313 11.291 1.00 38.17 294 PHE A O 1
ATOM 2194 N N . ASP A 1 307 ? 12.993 -34.710 11.736 1.00 39.40 295 ASP A N 1
ATOM 2195 C CA . ASP A 1 307 ? 13.626 -35.301 12.913 1.00 39.13 295 ASP A CA 1
ATOM 2196 C C . ASP A 1 307 ? 14.911 -36.053 12.557 1.00 35.81 295 ASP A C 1
ATOM 2197 O O . ASP A 1 307 ? 15.943 -35.870 13.205 1.00 28.62 295 ASP A O 1
ATOM 2202 N N . VAL A 1 308 ? 14.837 -36.898 11.531 1.00 37.23 296 VAL A N 1
ATOM 2203 C CA . VAL A 1 308 ? 15.995 -37.657 11.057 1.00 34.79 296 VAL A CA 1
ATOM 2204 C C . VAL A 1 308 ? 17.119 -36.721 10.607 1.00 35.16 296 VAL A C 1
ATOM 2205 O O . VAL A 1 308 ? 18.292 -36.954 10.904 1.00 36.81 296 VAL A O 1
ATOM 2209 N N . TYR A 1 309 ? 16.748 -35.653 9.905 1.00 31.93 297 TYR A N 1
ATOM 2210 C CA . TYR A 1 309 ? 17.703 -34.644 9.446 1.00 29.40 297 TYR A CA 1
ATOM 2211 C C . TYR A 1 309 ? 18.422 -33.961 10.607 1.00 39.75 297 TYR A C 1
ATOM 2212 O O . TYR A 1 309 ? 19.648 -33.822 10.599 1.00 29.32 297 TYR A O 1
ATOM 2221 N N . ILE A 1 310 ? 17.648 -33.516 11.592 1.00 29.24 298 ILE A N 1
ATOM 2222 C CA . ILE A 1 310 ? 18.195 -32.815 12.747 1.00 34.08 298 ILE A CA 1
ATOM 2223 C C . ILE A 1 310 ? 19.074 -33.744 13.585 1.00 36.18 298 ILE A C 1
ATOM 2224 O O . ILE A 1 310 ? 20.143 -33.343 14.060 1.00 29.66 298 ILE A O 1
ATOM 2229 N N . LYS A 1 311 ? 18.618 -34.983 13.759 1.00 28.69 299 LYS A N 1
ATOM 2230 C CA . LYS A 1 311 ? 19.374 -35.992 14.496 1.00 35.06 299 LYS A CA 1
ATOM 2231 C C . LYS A 1 311 ? 20.767 -36.165 13.908 1.00 37.68 299 LYS A C 1
ATOM 2232 O O . LYS A 1 311 ? 21.768 -36.056 14.616 1.00 35.11 299 LYS A O 1
ATOM 2238 N N . GLN A 1 312 ? 20.825 -36.421 12.605 1.00 29.02 300 GLN A N 1
ATOM 2239 C CA . GLN A 1 312 ? 22.096 -36.648 11.933 1.00 35.21 300 GLN A CA 1
ATOM 2240 C C . GLN A 1 312 ? 22.984 -35.408 11.980 1.00 35.89 300 GLN A C 1
ATOM 2241 O O . GLN A 1 312 ? 24.208 -35.513 12.112 1.00 27.84 300 GLN A O 1
ATOM 2247 N N . LEU A 1 313 ? 22.363 -34.236 11.888 1.00 25.30 301 LEU A N 1
ATOM 2248 C CA . LEU A 1 313 ? 23.102 -32.980 11.941 1.00 27.27 301 LEU A CA 1
ATOM 2249 C C . LEU A 1 313 ? 23.709 -32.790 13.325 1.00 36.26 301 LEU A C 1
ATOM 2250 O O . LEU A 1 313 ? 24.910 -32.539 13.457 1.00 29.71 301 LEU A O 1
ATOM 2255 N N . ALA A 1 314 ? 22.876 -32.935 14.353 1.00 26.09 302 ALA A N 1
ATOM 2256 C CA . ALA A 1 314 ? 23.324 -32.803 15.736 1.00 28.82 302 ALA A CA 1
ATOM 2257 C C . ALA A 1 314 ? 24.393 -33.841 16.072 1.00 32.45 302 ALA A C 1
ATOM 2258 O O . ALA A 1 314 ? 25.390 -33.528 16.726 1.00 27.35 302 ALA A O 1
ATOM 2260 N N . LYS A 1 315 ? 24.172 -35.077 15.631 1.00 26.53 303 LYS A N 1
ATOM 2261 C CA . LYS A 1 315 ? 25.129 -36.162 15.838 1.00 29.87 303 LYS A CA 1
ATOM 2262 C C . LYS A 1 315 ? 26.471 -35.828 15.178 1.00 30.66 303 LYS A C 1
ATOM 2263 O O . LYS A 1 315 ? 27.535 -36.103 15.735 1.00 28.07 303 LYS A O 1
ATOM 2269 N N . THR A 1 316 ? 26.411 -35.217 13.998 1.00 27.33 304 THR A N 1
ATOM 2270 C CA . THR A 1 316 ? 27.616 -34.794 13.287 1.00 24.58 304 THR A CA 1
ATOM 2271 C C . THR A 1 316 ? 28.342 -33.675 14.037 1.00 27.37 304 THR A C 1
ATOM 2272 O O . THR A 1 316 ? 29.572 -33.693 14.143 1.00 27.99 304 THR A O 1
ATOM 2276 N N . ILE A 1 317 ? 27.583 -32.707 14.553 1.00 28.37 305 ILE A N 1
ATOM 2277 C CA . ILE A 1 317 ? 28.163 -31.597 15.311 1.00 23.54 305 ILE A CA 1
ATOM 2278 C C . ILE A 1 317 ? 28.895 -32.124 16.534 1.00 25.69 305 ILE A C 1
ATOM 2279 O O . ILE A 1 317 ? 30.039 -31.740 16.800 1.00 25.64 305 ILE A O 1
ATOM 2284 N N . GLY A 1 318 ? 28.221 -32.998 17.279 1.00 24.37 306 GLY A N 1
ATOM 2285 C CA . GLY A 1 318 ? 28.779 -33.572 18.491 1.00 25.91 306 GLY A CA 1
ATOM 2286 C C . GLY A 1 318 ? 30.078 -34.316 18.244 1.00 30.93 306 GLY A C 1
ATOM 2287 O O . GLY A 1 318 ? 31.043 -34.157 18.997 1.00 28.77 306 GLY A O 1
ATOM 2288 N N . GLY A 1 319 ? 30.102 -35.132 17.192 1.00 29.78 307 GLY A N 1
ATOM 2289 C CA . GLY A 1 319 ? 31.288 -35.893 16.846 1.00 25.34 307 GLY A CA 1
ATOM 2290 C C . GLY A 1 319 ? 32.459 -34.981 16.533 1.00 29.93 307 GLY A C 1
ATOM 2291 O O . GLY A 1 319 ? 33.581 -35.209 16.994 1.00 27.17 307 GLY A O 1
ATOM 2292 N N . LEU A 1 320 ? 32.194 -33.939 15.751 1.00 21.83 308 LEU A N 1
ATOM 2293 C CA . LEU A 1 320 ? 33.230 -32.989 15.365 1.00 28.81 308 LEU A CA 1
ATOM 2294 C C . LEU A 1 320 ? 33.742 -32.177 16.554 1.00 34.80 308 LEU A C 1
ATOM 2295 O O . LEU A 1 320 ? 34.938 -31.877 16.636 1.00 33.19 308 LEU A O 1
ATOM 2300 N N . MET A 1 321 ? 32.841 -31.829 17.472 1.00 27.26 309 MET A N 1
ATOM 2301 C CA . MET A 1 321 ? 33.215 -31.070 18.666 1.00 31.67 309 MET A CA 1
ATOM 2302 C C . MET A 1 321 ? 34.236 -31.829 19.518 1.00 29.18 309 MET A C 1
ATOM 2303 O O . MET A 1 321 ? 35.175 -31.234 20.055 1.00 25.88 309 MET A O 1
ATOM 2308 N N . VAL A 1 322 ? 34.054 -33.143 19.631 1.00 29.33 310 VAL A N 1
ATOM 2309 C CA . VAL A 1 322 ? 34.980 -33.979 20.394 1.00 33.62 310 VAL A CA 1
ATOM 2310 C C . VAL A 1 322 ? 36.324 -34.143 19.675 1.00 36.61 310 VAL A C 1
ATOM 2311 O O . VAL A 1 322 ? 37.381 -34.158 20.313 1.00 36.96 310 VAL A O 1
ATOM 2315 N N . GLU A 1 323 ? 36.283 -34.247 18.348 1.00 31.86 311 GLU A N 1
ATOM 2316 C CA . GLU A 1 323 ? 37.507 -34.343 17.552 1.00 31.39 311 GLU A CA 1
ATOM 2317 C C . GLU A 1 323 ? 38.407 -33.116 17.709 1.00 34.71 311 GLU A C 1
ATOM 2318 O O . GLU A 1 323 ? 39.620 -33.248 17.874 1.00 40.13 311 GLU A O 1
ATOM 2324 N N . ILE A 1 324 ? 37.808 -31.928 17.657 1.00 30.24 312 ILE A N 1
ATOM 2325 C CA . ILE A 1 324 ? 38.570 -30.681 17.723 1.00 31.17 312 ILE A CA 1
ATOM 2326 C C . ILE A 1 324 ? 38.818 -30.206 19.160 1.00 30.68 312 ILE A C 1
ATOM 2327 O O . ILE A 1 324 ? 39.517 -29.215 19.380 1.00 34.42 312 ILE A O 1
ATOM 2332 N N . GLY A 1 325 ? 38.239 -30.906 20.131 1.00 30.69 313 GLY A N 1
ATOM 2333 C CA . GLY A 1 325 ? 38.481 -30.608 21.533 1.00 29.84 313 GLY A CA 1
ATOM 2334 C C . GLY A 1 325 ? 37.776 -29.381 22.084 1.00 29.56 313 GLY A C 1
ATOM 2335 O O . GLY A 1 325 ? 38.281 -28.739 23.011 1.00 34.51 313 GLY A O 1
ATOM 2336 N N . GLY A 1 326 ? 36.611 -29.050 21.531 1.00 30.83 314 GLY A N 1
ATOM 2337 C CA . GLY A 1 326 ? 35.842 -27.923 22.033 1.00 30.06 314 GLY A CA 1
ATOM 2338 C C . GLY A 1 326 ? 34.986 -27.221 20.995 1.00 36.25 314 GLY A C 1
ATOM 2339 O O . GLY A 1 326 ? 34.839 -27.696 19.867 1.00 36.19 314 GLY A O 1
ATOM 2340 N N . LEU A 1 327 ? 34.412 -26.085 21.381 1.00 31.66 315 LEU A N 1
ATOM 2341 C CA . LEU A 1 327 ? 33.573 -25.299 20.481 1.00 27.44 315 LEU A CA 1
ATOM 2342 C C . LEU A 1 327 ? 33.406 -23.876 21.004 1.00 27.34 315 LEU A C 1
ATOM 2343 O O . LEU A 1 327 ? 32.955 -23.672 22.134 1.00 35.17 315 LEU A O 1
ATOM 2348 N N . ASP A 1 328 ? 33.776 -22.898 20.182 1.00 31.32 316 ASP A N 1
ATOM 2349 C CA . ASP A 1 328 ? 33.615 -21.491 20.533 1.00 24.31 316 ASP A CA 1
ATOM 2350 C C . ASP A 1 328 ? 32.513 -20.870 19.688 1.00 34.62 316 ASP A C 1
ATOM 2351 O O . ASP A 1 328 ? 31.740 -20.034 20.163 1.00 37.81 316 ASP A O 1
ATOM 2356 N N . LEU A 1 329 ? 32.441 -21.289 18.429 1.00 35.80 317 LEU A N 1
ATOM 2357 C CA . LEU A 1 329 ? 31.506 -20.691 17.488 1.00 29.95 317 LEU A CA 1
ATOM 2358 C C . LEU A 1 329 ? 30.901 -21.723 16.549 1.00 34.57 317 LEU A C 1
ATOM 2359 O O . LEU A 1 329 ? 31.620 -22.472 15.881 1.00 32.55 317 LEU A O 1
ATOM 2364 N N . LEU A 1 330 ? 29.572 -21.763 16.516 1.00 34.49 318 LEU A N 1
ATOM 2365 C CA . LEU A 1 330 ? 28.847 -22.566 15.545 1.00 29.10 318 LEU A CA 1
ATOM 2366 C C . LEU A 1 330 ? 28.388 -21.636 14.427 1.00 31.14 318 LEU A C 1
ATOM 2367 O O . LEU A 1 330 ? 27.734 -20.622 14.689 1.00 31.95 318 LEU A O 1
ATOM 2372 N N . VAL A 1 331 ? 28.739 -21.965 13.185 1.00 31.77 319 VAL A N 1
ATOM 2373 C CA . VAL A 1 331 ? 28.400 -21.109 12.048 1.00 25.83 319 VAL A CA 1
ATOM 2374 C C . VAL A 1 331 ? 27.475 -21.822 11.067 1.00 35.28 319 VAL A C 1
ATOM 2375 O O . VAL A 1 331 ? 27.706 -22.983 10.716 1.00 38.02 319 VAL A O 1
ATOM 2379 N N . PHE A 1 332 ? 26.424 -21.129 10.636 1.00 27.46 320 PHE A N 1
ATOM 2380 C CA . PHE A 1 332 ? 25.552 -21.645 9.588 1.00 31.64 320 PHE A CA 1
ATOM 2381 C C . PHE A 1 332 ? 25.798 -20.853 8.318 1.00 37.94 320 PHE A C 1
ATOM 2382 O O . PHE A 1 332 ? 26.012 -19.639 8.368 1.00 36.19 320 PHE A O 1
ATOM 2390 N N . THR A 1 333 ? 25.783 -21.540 7.180 1.00 30.61 321 THR A N 1
ATOM 2391 C CA . THR A 1 333 ? 26.021 -20.876 5.909 1.00 29.53 321 THR A CA 1
ATOM 2392 C C . THR A 1 333 ? 25.284 -21.579 4.777 1.00 35.30 321 THR A C 1
ATOM 2393 O O . THR A 1 333 ? 24.662 -22.625 4.985 1.00 31.26 321 THR A O 1
ATOM 2397 N N . ASP A 1 334 ? 25.311 -20.980 3.591 1.00 30.49 322 ASP A N 1
ATOM 2398 C CA . ASP A 1 334 ? 24.554 -21.498 2.456 1.00 30.20 322 ASP A CA 1
ATOM 2399 C C . ASP A 1 334 ? 23.126 -20.954 2.415 1.00 35.83 322 ASP A C 1
ATOM 2400 O O . ASP A 1 334 ? 22.838 -19.904 2.992 1.00 35.06 322 ASP A O 1
ATOM 2405 N N . GLN A 1 335 ? 22.238 -21.670 1.734 1.00 38.62 323 GLN A N 1
ATOM 2406 C CA . GLN A 1 335 ? 20.834 -21.263 1.621 1.00 44.94 323 GLN A CA 1
ATOM 2407 C C . GLN A 1 335 ? 20.039 -21.691 2.859 1.00 33.64 323 GLN A C 1
ATOM 2408 O O . GLN A 1 335 ? 19.388 -20.862 3.498 1.00 44.44 323 GLN A O 1
ATOM 2414 N N . MET A 1 336 ? 20.095 -22.978 3.185 1.00 34.09 324 MET A N 1
ATOM 2415 C CA . MET A 1 336 ? 19.376 -23.507 4.338 1.00 42.21 324 MET A CA 1
ATOM 2416 C C . MET A 1 336 ? 19.902 -22.908 5.638 1.00 43.68 324 MET A C 1
ATOM 2417 O O . MET A 1 336 ? 19.128 -22.498 6.503 1.00 44.12 324 MET A O 1
ATOM 2422 N N . GLY A 1 337 ? 21.224 -22.860 5.767 1.00 35.59 325 GLY A N 1
ATOM 2423 C CA . GLY A 1 337 ? 21.858 -22.314 6.952 1.00 38.11 325 GLY A CA 1
ATOM 2424 C C . GLY A 1 337 ? 21.498 -20.854 7.160 1.00 42.53 325 GLY A C 1
ATOM 2425 O O . GLY A 1 337 ? 21.319 -20.407 8.293 1.00 37.04 325 GLY A O 1
ATOM 2426 N N . LEU A 1 338 ? 21.356 -20.118 6.062 1.00 43.52 326 LEU A N 1
ATOM 2427 C CA . LEU A 1 338 ? 21.122 -18.679 6.131 1.00 40.56 326 LEU A CA 1
ATOM 2428 C C . LEU A 1 338 ? 19.662 -18.236 5.979 1.00 37.39 326 LEU A C 1
ATOM 2429 O O . LEU A 1 338 ? 19.352 -17.065 6.198 1.00 41.59 326 LEU A O 1
ATOM 2434 N N . GLU A 1 339 ? 18.767 -19.147 5.605 1.00 42.50 327 GLU A N 1
ATOM 2435 C CA . GLU A 1 339 ? 17.371 -18.752 5.400 1.00 45.51 327 GLU A CA 1
ATOM 2436 C C . GLU A 1 339 ? 16.297 -19.565 6.138 1.00 51.88 327 GLU A C 1
ATOM 2437 O O . GLU A 1 339 ? 15.114 -19.231 6.062 1.00 59.71 327 GLU A O 1
ATOM 2443 N N . VAL A 1 340 ? 16.691 -20.623 6.840 1.00 45.47 328 VAL A N 1
ATOM 2444 C CA . VAL A 1 340 ? 15.726 -21.432 7.588 1.00 42.77 328 VAL A CA 1
ATOM 2445 C C . VAL A 1 340 ? 16.011 -21.403 9.090 1.00 48.33 328 VAL A C 1
ATOM 2446 O O . VAL A 1 340 ? 16.897 -22.111 9.574 1.00 48.38 328 VAL A O 1
ATOM 2450 N N . TRP A 1 341 ? 15.253 -20.589 9.823 1.00 39.88 329 TRP A N 1
ATOM 2451 C CA . TRP A 1 341 ? 15.484 -20.407 11.256 1.00 46.99 329 TRP A CA 1
ATOM 2452 C C . TRP A 1 341 ? 15.101 -21.627 12.097 1.00 38.37 329 TRP A C 1
ATOM 2453 O O . TRP A 1 341 ? 15.656 -21.834 13.178 1.00 43.51 329 TRP A O 1
ATOM 2464 N N . GLN A 1 342 ? 14.153 -22.425 11.611 1.00 39.88 330 GLN A N 1
ATOM 2465 C CA . GLN A 1 342 ? 13.720 -23.619 12.339 1.00 40.27 330 GLN A CA 1
ATOM 2466 C C . GLN A 1 342 ? 14.854 -24.633 12.511 1.00 43.33 330 GLN A C 1
ATOM 2467 O O . GLN A 1 342 ? 14.971 -25.264 13.564 1.00 37.21 330 GLN A O 1
ATOM 2473 N N . VAL A 1 343 ? 15.676 -24.795 11.476 1.00 39.16 331 VAL A N 1
ATOM 2474 C CA . VAL A 1 343 ? 16.822 -25.701 11.550 1.00 41.03 331 VAL A CA 1
ATOM 2475 C C . VAL A 1 343 ? 17.792 -25.248 12.634 1.00 37.20 331 VAL A C 1
ATOM 2476 O O . VAL A 1 343 ? 18.200 -26.044 13.482 1.00 36.51 331 VAL A O 1
ATOM 2480 N N . ARG A 1 344 ? 18.143 -23.965 12.606 1.00 32.91 332 ARG A N 1
ATOM 2481 C CA . ARG A 1 344 ? 19.044 -23.384 13.597 1.00 39.84 332 ARG A CA 1
ATOM 2482 C C . ARG A 1 344 ? 18.467 -23.467 15.006 1.00 39.13 332 ARG A C 1
ATOM 2483 O O . ARG A 1 344 ? 19.200 -23.693 15.969 1.00 40.15 332 ARG A O 1
ATOM 2491 N N . LYS A 1 345 ? 17.157 -23.275 15.127 1.00 38.71 333 LYS A N 1
ATOM 2492 C CA . LYS A 1 345 ? 16.499 -23.345 16.430 1.00 38.76 333 LYS A CA 1
ATOM 2493 C C . LYS A 1 345 ? 16.529 -24.765 16.980 1.00 37.49 333 LYS A C 1
ATOM 2494 O O . LYS A 1 345 ? 16.909 -24.987 18.129 1.00 38.57 333 LYS A O 1
ATOM 2500 N N . ALA A 1 346 ? 16.130 -25.724 16.151 1.00 34.07 334 ALA A N 1
ATOM 2501 C CA . ALA A 1 346 ? 16.099 -27.123 16.559 1.00 38.20 334 ALA A CA 1
ATOM 2502 C C . ALA A 1 346 ? 17.486 -27.613 16.971 1.00 36.91 334 ALA A C 1
ATOM 2503 O O . ALA A 1 346 ? 17.632 -28.320 17.969 1.00 40.37 334 ALA A O 1
ATOM 2505 N N . ILE A 1 347 ? 18.499 -27.231 16.197 1.00 32.39 335 ILE A N 1
ATOM 2506 C CA . ILE A 1 347 ? 19.874 -27.627 16.480 1.00 27.46 335 ILE A CA 1
ATOM 2507 C C . ILE A 1 347 ? 20.366 -27.038 17.805 1.00 35.33 335 ILE A C 1
ATOM 2508 O O . ILE A 1 347 ? 20.915 -27.755 18.644 1.00 31.09 335 ILE A O 1
ATOM 2513 N N . CYS A 1 348 ? 20.162 -25.738 17.997 1.00 33.86 336 CYS A N 1
ATOM 2514 C CA . CYS A 1 348 ? 20.598 -25.073 19.226 1.00 36.99 336 CYS A CA 1
ATOM 2515 C C . CYS A 1 348 ? 19.881 -25.592 20.477 1.00 40.95 336 CYS A C 1
ATOM 2516 O O . CYS A 1 348 ? 20.437 -25.554 21.578 1.00 36.89 336 CYS A O 1
ATOM 2519 N N . ASP A 1 349 ? 18.656 -26.083 20.309 1.00 40.38 337 ASP A N 1
ATOM 2520 C CA . ASP A 1 349 ? 17.923 -26.668 21.428 1.00 39.85 337 ASP A CA 1
ATOM 2521 C C . ASP A 1 349 ? 18.592 -27.954 21.903 1.00 40.34 337 ASP A C 1
ATOM 2522 O O . ASP A 1 349 ? 18.683 -28.209 23.105 1.00 41.37 337 ASP A O 1
ATOM 2527 N N . LYS A 1 350 ? 19.067 -28.757 20.955 1.00 34.38 338 LYS A N 1
ATOM 2528 C CA . LYS A 1 350 ? 19.733 -30.014 21.280 1.00 32.54 338 LYS A CA 1
ATOM 2529 C C . LYS A 1 350 ? 21.130 -29.767 21.838 1.00 41.08 338 LYS A C 1
ATOM 2530 O O . LYS A 1 350 ? 21.699 -30.622 22.518 1.00 39.96 338 LYS A O 1
ATOM 2536 N N . MET A 1 351 ? 21.678 -28.589 21.555 1.00 30.44 339 MET A N 1
ATOM 2537 C CA . MET A 1 351 ? 23.019 -28.234 22.015 1.00 38.22 339 MET A CA 1
ATOM 2538 C C . MET A 1 351 ? 22.984 -27.214 23.151 1.00 36.55 339 MET A C 1
ATOM 2539 O O . MET A 1 351 ? 24.013 -26.650 23.524 1.00 38.78 339 MET A O 1
ATOM 2544 N N . LYS A 1 352 ? 21.795 -26.985 23.697 1.00 33.43 340 LYS A N 1
ATOM 2545 C CA . LYS A 1 352 ? 21.609 -26.043 24.800 1.00 36.88 340 LYS A CA 1
ATOM 2546 C C . LYS A 1 352 ? 22.409 -26.416 26.054 1.00 36.26 340 LYS A C 1
ATOM 2547 O O . LYS A 1 352 ? 22.932 -25.541 26.747 1.00 31.61 340 LYS A O 1
ATOM 2553 N N . PHE A 1 353 ? 22.529 -27.713 26.330 1.00 32.47 341 PHE A N 1
ATOM 2554 C CA . PHE A 1 353 ? 23.249 -28.175 27.518 1.00 29.31 341 PHE A CA 1
ATOM 2555 C C . PHE A 1 353 ? 24.751 -27.890 27.453 1.00 33.99 341 PHE A C 1
ATOM 2556 O O . PHE A 1 353 ? 25.451 -27.992 28.461 1.00 34.89 341 PHE A O 1
ATOM 2564 N N . LEU A 1 354 ? 25.244 -27.549 26.267 1.00 36.04 342 LEU A N 1
ATOM 2565 C CA . LEU A 1 354 ? 26.656 -27.234 26.090 1.00 35.05 342 LEU A CA 1
ATOM 2566 C C . LEU A 1 354 ? 26.909 -25.749 26.326 1.00 38.61 342 LEU A C 1
ATOM 2567 O O . LEU A 1 354 ? 28.048 -25.283 26.243 1.00 40.52 342 LEU A O 1
ATOM 2572 N N . GLY A 1 355 ? 25.843 -25.009 26.620 1.00 30.11 343 GLY A N 1
ATOM 2573 C CA . GLY A 1 355 ? 25.954 -23.581 26.860 1.00 29.41 343 GLY A CA 1
ATOM 2574 C C . GLY A 1 355 ? 25.628 -22.733 25.645 1.00 38.03 343 GLY A C 1
ATOM 2575 O O . GLY A 1 355 ? 26.409 -21.860 25.260 1.00 39.58 343 GLY A O 1
ATOM 2576 N N . ILE A 1 356 ? 24.472 -22.989 25.039 1.00 42.77 344 ILE A N 1
ATOM 2577 C CA . ILE A 1 356 ? 24.000 -22.184 23.917 1.00 42.12 344 ILE A CA 1
ATOM 2578 C C . ILE A 1 356 ? 22.679 -21.504 24.262 1.00 42.51 344 ILE A C 1
ATOM 2579 O O . ILE A 1 356 ? 21.628 -22.149 24.319 1.00 51.10 344 ILE A O 1
ATOM 2584 N N . GLU A 1 357 ? 22.744 -20.196 24.494 1.00 41.21 345 GLU A N 1
ATOM 2585 C CA . GLU A 1 357 ? 21.564 -19.408 24.821 1.00 47.49 345 GLU A CA 1
ATOM 2586 C C . GLU A 1 357 ? 21.218 -18.520 23.629 1.00 47.09 345 GLU A C 1
ATOM 2587 O O . GLU A 1 357 ? 21.812 -17.457 23.435 1.00 44.03 345 GLU A O 1
ATOM 2593 N N . LEU A 1 358 ? 20.257 -18.969 22.830 1.00 42.20 346 LEU A N 1
ATOM 2594 C CA . LEU A 1 358 ? 19.908 -18.300 21.581 1.00 46.24 346 LEU A CA 1
ATOM 2595 C C . LEU A 1 358 ? 18.968 -17.115 21.813 1.00 50.83 346 LEU A C 1
ATOM 2596 O O . LEU A 1 358 ? 18.213 -17.095 22.788 1.00 54.78 346 LEU A O 1
ATOM 2601 N N . ASP A 1 359 ? 19.031 -16.125 20.923 1.00 52.18 347 ASP A N 1
ATOM 2602 C CA . ASP A 1 359 ? 18.061 -15.032 20.906 1.00 52.56 347 ASP A CA 1
ATOM 2603 C C . ASP A 1 359 ? 17.038 -15.337 19.815 1.00 49.60 347 ASP A C 1
ATOM 2604 O O . ASP A 1 359 ? 17.343 -15.241 18.623 1.00 52.93 347 ASP A O 1
ATOM 2609 N N . ASP A 1 360 ? 15.825 -15.699 20.226 1.00 49.73 348 ASP A N 1
ATOM 2610 C CA . ASP A 1 360 ? 14.810 -16.179 19.293 1.00 44.68 348 ASP A CA 1
ATOM 2611 C C . ASP A 1 360 ? 14.176 -15.064 18.456 1.00 53.94 348 ASP A C 1
ATOM 2612 O O . ASP A 1 360 ? 13.691 -15.314 17.354 1.00 60.75 348 ASP A O 1
ATOM 2617 N N . SER A 1 361 ? 14.183 -13.839 18.975 1.00 56.67 349 SER A N 1
ATOM 2618 C CA . SER A 1 361 ? 13.717 -12.690 18.203 1.00 61.29 349 SER A CA 1
ATOM 2619 C C . SER A 1 361 ? 14.611 -12.493 16.982 1.00 51.76 349 SER A C 1
ATOM 2620 O O . SER A 1 361 ? 14.129 -12.336 15.860 1.00 53.79 349 SER A O 1
ATOM 2623 N N . LEU A 1 362 ? 15.919 -12.517 17.214 1.00 51.29 350 LEU A N 1
ATOM 2624 C CA . LEU A 1 362 ? 16.902 -12.299 16.159 1.00 56.44 350 LEU A CA 1
ATOM 2625 C C . LEU A 1 362 ? 16.974 -13.482 15.191 1.00 53.63 350 LEU A C 1
ATOM 2626 O O . LEU A 1 362 ? 17.079 -13.293 13.978 1.00 49.33 350 LEU A O 1
ATOM 2631 N N . ASN A 1 363 ? 16.918 -14.698 15.730 1.00 50.12 351 ASN A N 1
ATOM 2632 C CA . ASN A 1 363 ? 16.995 -15.904 14.907 1.00 56.60 351 ASN A CA 1
ATOM 2633 C C . ASN A 1 363 ? 15.838 -16.025 13.914 1.00 50.52 351 ASN A C 1
ATOM 2634 O O . ASN A 1 363 ? 16.054 -16.308 12.733 1.00 42.63 351 ASN A O 1
ATOM 2639 N N . GLU A 1 364 ? 14.618 -15.792 14.396 1.00 47.19 352 GLU A N 1
ATOM 2640 C CA . GLU A 1 364 ? 13.415 -15.955 13.580 1.00 49.95 352 GLU A CA 1
ATOM 2641 C C . GLU A 1 364 ? 13.297 -14.936 12.447 1.00 45.67 352 GLU A C 1
ATOM 2642 O O . GLU A 1 364 ? 12.518 -15.133 11.515 1.00 51.84 352 GLU A O 1
ATOM 2648 N N . LYS A 1 365 ? 14.065 -13.852 12.525 1.00 49.13 353 LYS A N 1
ATOM 2649 C CA . LYS A 1 365 ? 13.998 -12.805 11.507 1.00 47.76 353 LYS A CA 1
ATOM 2650 C C . LYS A 1 365 ? 15.206 -12.802 10.572 1.00 55.51 353 LYS A C 1
ATOM 2651 O O . LYS A 1 365 ? 15.157 -12.222 9.486 1.00 55.50 353 LYS A O 1
ATOM 2657 N N . SER A 1 366 ? 16.291 -13.445 10.991 1.00 40.30 354 SER A N 1
ATOM 2658 C CA . SER A 1 366 ? 17.528 -13.422 10.212 1.00 44.04 354 SER A CA 1
ATOM 2659 C C . SER A 1 366 ? 17.452 -14.258 8.935 1.00 46.25 354 SER A C 1
ATOM 2660 O O . SER A 1 366 ? 16.990 -15.402 8.949 1.00 46.01 354 SER A O 1
ATOM 2663 N N . MET A 1 367 ? 17.910 -13.671 7.833 1.00 41.93 355 MET A N 1
ATOM 2664 C CA . MET A 1 367 ? 18.007 -14.374 6.559 1.00 38.42 355 MET A CA 1
ATOM 2665 C C . MET A 1 367 ? 19.458 -14.374 6.087 1.00 35.17 355 MET A C 1
ATOM 2666 O O . MET A 1 367 ? 19.739 -14.614 4.912 1.00 41.50 355 MET A O 1
ATOM 2671 N N . GLY A 1 368 ? 20.371 -14.090 7.012 1.00 42.27 356 GLY A N 1
ATOM 2672 C CA . GLY A 1 368 ? 21.799 -14.157 6.746 1.00 42.17 356 GLY A CA 1
ATOM 2673 C C . GLY A 1 368 ? 22.315 -13.405 5.531 1.00 43.67 356 GLY A C 1
ATOM 2674 O O . GLY A 1 368 ? 23.092 -13.954 4.747 1.00 43.80 356 GLY A O 1
ATOM 2675 N N . LYS A 1 369 ? 21.892 -12.155 5.367 1.00 43.66 357 LYS A N 1
ATOM 2676 C CA . LYS A 1 369 ? 22.420 -11.325 4.289 1.00 45.55 357 LYS A CA 1
ATOM 2677 C C . LYS A 1 369 ? 23.724 -10.668 4.734 1.00 41.95 357 LYS A C 1
ATOM 2678 O O . LYS A 1 369 ? 24.507 -10.180 3.913 1.00 40.62 357 LYS A O 1
ATOM 2684 N N . LYS A 1 370 ? 23.949 -10.668 6.044 1.00 43.25 358 LYS A N 1
ATOM 2685 C CA . LYS A 1 370 ? 25.192 -10.174 6.625 1.00 47.94 358 LYS A CA 1
ATOM 2686 C C . LYS A 1 370 ? 25.593 -11.063 7.802 1.00 49.31 358 LYS A C 1
ATOM 2687 O O . LYS A 1 370 ? 24.755 -11.784 8.354 1.00 35.08 358 LYS A O 1
ATOM 2693 N N . ILE A 1 371 ? 26.871 -11.022 8.172 1.00 38.81 359 ILE A N 1
ATOM 2694 C CA . ILE A 1 371 ? 27.354 -11.741 9.348 1.00 34.90 359 ILE A CA 1
ATOM 2695 C C . ILE A 1 371 ? 26.614 -11.259 10.591 1.00 40.71 359 ILE A C 1
ATOM 2696 O O . ILE A 1 371 ? 26.741 -10.099 10.988 1.00 50.55 359 ILE A O 1
ATOM 2701 N N . GLU A 1 372 ? 25.832 -12.147 11.196 1.00 42.71 360 GLU A N 1
ATOM 2702 C CA . GLU A 1 372 ? 24.995 -11.767 12.326 1.00 46.42 360 GLU A CA 1
ATOM 2703 C C . GLU A 1 372 ? 24.986 -12.834 13.413 1.00 43.31 360 GLU A C 1
ATOM 2704 O O . GLU A 1 372 ? 24.649 -13.993 13.161 1.00 46.25 360 GLU A O 1
ATOM 2710 N N . PHE A 1 373 ? 25.350 -12.436 14.626 1.00 43.53 361 PHE A N 1
ATOM 2711 C CA . PHE A 1 373 ? 25.275 -13.333 15.770 1.00 43.42 361 PHE A CA 1
ATOM 2712 C C . PHE A 1 373 ? 23.848 -13.424 16.301 1.00 42.97 361 PHE A C 1
ATOM 2713 O O . PHE A 1 373 ? 23.172 -12.409 16.473 1.00 45.81 361 PHE A O 1
ATOM 2721 N N . LEU A 1 374 ? 23.391 -14.649 16.541 1.00 45.40 362 LEU A N 1
ATOM 2722 C CA . LEU A 1 374 ? 22.025 -14.885 16.989 1.00 43.14 362 LEU A CA 1
ATOM 2723 C C . LEU A 1 374 ? 22.007 -15.365 18.437 1.00 45.92 362 LEU A C 1
ATOM 2724 O O . LEU A 1 374 ? 20.946 -15.647 18.999 1.00 36.01 362 LEU A O 1
ATOM 2729 N N . THR A 1 375 ? 23.159 -15.321 19.036 1.00 30.40 363 THR A N 1
ATOM 2730 C CA . THR A 1 375 ? 23.368 -15.766 20.359 1.00 37.85 363 THR A CA 1
ATOM 2731 C C . THR A 1 375 ? 23.420 -14.549 21.318 1.00 42.09 363 THR A C 1
ATOM 2732 O O . THR A 1 375 ? 23.892 -13.510 20.935 1.00 41.79 363 THR A O 1
ATOM 2736 N N . MET A 1 376 ? 22.902 -14.657 22.539 1.00 41.78 364 MET A N 1
ATOM 2737 C CA . MET A 1 376 ? 23.149 -13.623 23.527 1.00 44.18 364 MET A CA 1
ATOM 2738 C C . MET A 1 376 ? 24.662 -13.521 23.699 1.00 44.54 364 MET A C 1
ATOM 2739 O O . MET A 1 376 ? 25.368 -14.528 23.616 1.00 43.08 364 MET A O 1
ATOM 2744 N N . PRO A 1 377 ? 25.173 -12.304 23.927 1.00 47.94 365 PRO A N 1
ATOM 2745 C CA . PRO A 1 377 ? 26.615 -12.115 24.134 1.00 51.82 365 PRO A CA 1
ATOM 2746 C C . PRO A 1 377 ? 27.132 -12.847 25.374 1.00 46.87 365 PRO A C 1
ATOM 2747 O O . PRO A 1 377 ? 28.338 -13.055 25.500 1.00 45.16 365 PRO A O 1
ATOM 2751 N N . SER A 1 378 ? 26.228 -13.231 26.272 1.00 48.73 366 SER A N 1
ATOM 2752 C CA . SER A 1 378 ? 26.600 -13.941 27.493 1.00 41.34 366 SER A CA 1
ATOM 2753 C C . SER A 1 378 ? 26.754 -15.447 27.278 1.00 46.52 366 SER A C 1
ATOM 2754 O O . SER A 1 378 ? 27.334 -16.144 28.112 1.00 42.11 366 SER A O 1
ATOM 2757 N N . SER A 1 379 ? 26.228 -15.941 26.160 1.00 43.32 367 SER A N 1
ATOM 2758 C CA . SER A 1 379 ? 26.239 -17.374 25.862 1.00 39.98 367 SER A CA 1
ATOM 2759 C C . SER A 1 379 ? 27.659 -17.925 25.721 1.00 35.36 367 SER A C 1
ATOM 2760 O O . SER A 1 379 ? 28.500 -17.334 25.040 1.00 41.95 367 SER A O 1
ATOM 2763 N N . LYS A 1 380 ? 27.914 -19.060 26.368 1.00 36.42 368 LYS A N 1
ATOM 2764 C CA . LYS A 1 380 ? 29.227 -19.706 26.337 1.00 41.50 368 LYS A CA 1
ATOM 2765 C C . LYS A 1 380 ? 29.667 -20.040 24.910 1.00 41.77 368 LYS A C 1
ATOM 2766 O O . LYS A 1 380 ? 30.799 -19.750 24.514 1.00 37.81 368 LYS A O 1
ATOM 2772 N N . VAL A 1 381 ? 28.766 -20.650 24.144 1.00 33.61 369 VAL A N 1
ATOM 2773 C CA . VAL A 1 381 ? 29.021 -20.934 22.738 1.00 34.17 369 VAL A CA 1
ATOM 2774 C C . VAL A 1 381 ? 28.254 -19.934 21.889 1.00 33.97 369 VAL A C 1
ATOM 2775 O O . VAL A 1 381 ? 27.038 -19.789 22.041 1.00 30.48 369 VAL A O 1
ATOM 2779 N N . GLN A 1 382 ? 28.959 -19.241 21.001 1.00 33.25 370 GLN A N 1
ATOM 2780 C CA . GLN A 1 382 ? 28.305 -18.286 20.116 1.00 31.22 370 GLN A CA 1
ATOM 2781 C C . GLN A 1 382 ? 27.772 -18.980 18.862 1.00 39.66 370 GLN A C 1
ATOM 2782 O O . GLN A 1 382 ? 28.344 -19.968 18.393 1.00 35.77 370 GLN A O 1
ATOM 2788 N N . VAL A 1 383 ? 26.657 -18.476 18.345 1.00 31.98 371 VAL A N 1
ATOM 2789 C CA . VAL A 1 383 ? 26.060 -18.999 17.124 1.00 28.35 371 VAL A CA 1
ATOM 2790 C C . VAL A 1 383 ? 25.947 -17.836 16.152 1.00 35.94 371 VAL A C 1
ATOM 2791 O O . VAL A 1 383 ? 25.466 -16.763 16.524 1.00 35.03 371 VAL A O 1
ATOM 2795 N N . CYS A 1 384 ? 26.406 -18.027 14.920 1.00 34.19 372 CYS A N 1
ATOM 2796 C CA . CYS A 1 384 ? 26.306 -16.960 13.934 1.00 36.40 372 CYS A CA 1
ATOM 2797 C C . CYS A 1 384 ? 25.897 -17.476 12.567 1.00 39.87 372 CYS A C 1
ATOM 2798 O O . CYS A 1 384 ? 25.900 -18.683 12.304 1.00 36.35 372 CYS A O 1
ATOM 2801 N N . VAL A 1 385 ? 25.544 -16.536 11.701 1.00 36.90 373 VAL A N 1
ATOM 2802 C CA . VAL A 1 385 ? 25.171 -16.844 10.337 1.00 31.53 373 VAL A CA 1
ATOM 2803 C C . VAL A 1 385 ? 26.138 -16.048 9.456 1.00 35.66 373 VAL A C 1
ATOM 2804 O O . VAL A 1 385 ? 26.534 -14.935 9.814 1.00 41.29 373 VAL A O 1
ATOM 2808 N N . ALA A 1 386 ? 26.567 -16.628 8.339 1.00 32.54 374 ALA A N 1
ATOM 2809 C CA . ALA A 1 386 ? 27.582 -15.983 7.505 1.00 39.26 374 ALA A CA 1
ATOM 2810 C C . ALA A 1 386 ? 27.406 -16.315 6.031 1.00 36.21 374 ALA A C 1
ATOM 2811 O O . ALA A 1 386 ? 27.448 -17.483 5.643 1.00 37.67 374 ALA A O 1
ATOM 2813 N N . PRO A 1 387 ? 27.214 -15.277 5.206 1.00 41.56 375 PRO A N 1
ATOM 2814 C CA . PRO A 1 387 ? 26.970 -15.410 3.765 1.00 35.07 375 PRO A CA 1
ATOM 2815 C C . PRO A 1 387 ? 28.163 -16.019 3.035 1.00 37.91 375 PRO A C 1
ATOM 2816 O O . PRO A 1 387 ? 29.308 -15.800 3.444 1.00 38.46 375 PRO A O 1
ATOM 2820 N N . ASN A 1 388 ? 27.890 -16.772 1.971 1.00 42.04 376 ASN A N 1
ATOM 2821 C CA . ASN A 1 388 ? 28.935 -17.415 1.181 1.00 38.28 376 ASN A CA 1
ATOM 2822 C C . ASN A 1 388 ? 28.622 -17.372 -0.311 1.00 40.30 376 ASN A C 1
ATOM 2823 O O . ASN A 1 388 ? 28.690 -18.398 -0.992 1.00 39.18 376 ASN A O 1
ATOM 2828 N N . ASP A 1 389 ? 28.277 -16.187 -0.813 1.00 43.34 377 ASP A N 1
ATOM 2829 C CA . ASP A 1 389 ? 27.923 -16.021 -2.220 1.00 47.46 377 ASP A CA 1
ATOM 2830 C C . ASP A 1 389 ? 29.028 -16.559 -3.124 1.00 41.38 377 ASP A C 1
ATOM 2831 O O . ASP A 1 389 ? 30.182 -16.128 -3.029 1.00 38.51 377 ASP A O 1
ATOM 2836 N N . GLU A 1 390 ? 28.660 -17.512 -3.979 1.00 37.06 378 GLU A N 1
ATOM 2837 C CA . GLU A 1 390 ? 29.603 -18.224 -4.843 1.00 47.13 378 GLU A CA 1
ATOM 2838 C C . GLU A 1 390 ? 30.571 -17.295 -5.571 1.00 45.55 378 GLU A C 1
ATOM 2839 O O . GLU A 1 390 ? 31.778 -17.539 -5.601 1.00 35.46 378 GLU A O 1
ATOM 2845 N N . GLU A 1 391 ? 30.032 -16.225 -6.146 1.00 34.93 379 GLU A N 1
ATOM 2846 C CA . GLU A 1 391 ? 30.831 -15.285 -6.923 1.00 43.69 379 GLU A CA 1
ATOM 2847 C C . GLU A 1 391 ? 31.875 -14.587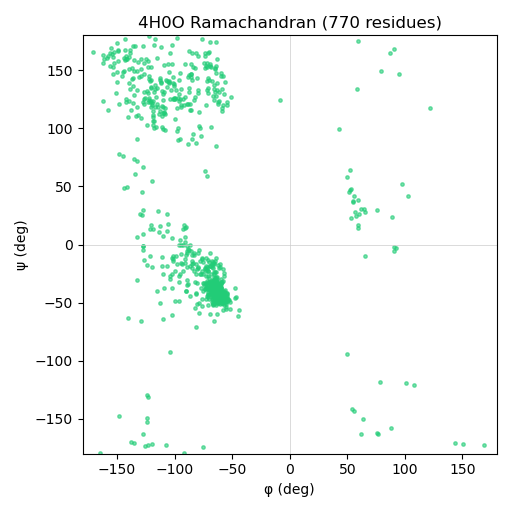 -6.058 1.00 42.54 379 GLU A C 1
ATOM 2848 O O . GLU A 1 391 ? 33.044 -14.502 -6.437 1.00 39.34 379 GLU A O 1
ATOM 2854 N N . LEU A 1 392 ? 31.450 -14.098 -4.895 1.00 40.10 380 LEU A N 1
ATOM 2855 C CA . LEU A 1 392 ? 32.364 -13.465 -3.949 1.00 38.01 380 LEU A CA 1
ATOM 2856 C C . LEU A 1 392 ? 33.417 -14.467 -3.478 1.00 37.00 380 LEU A C 1
ATOM 2857 O O . LEU A 1 392 ? 34.572 -14.108 -3.243 1.00 37.41 380 LEU A O 1
ATOM 2862 N N . VAL A 1 393 ? 33.010 -15.728 -3.359 1.00 40.64 381 VAL A N 1
ATOM 2863 C CA . VAL A 1 393 ? 33.913 -16.798 -2.946 1.00 38.50 381 VAL A CA 1
ATOM 2864 C C . VAL A 1 393 ? 35.025 -17.051 -3.973 1.00 46.80 381 VAL A C 1
ATOM 2865 O O . VAL A 1 393 ? 36.202 -17.124 -3.610 1.00 44.68 381 VAL A O 1
ATOM 2869 N N . ILE A 1 394 ? 34.654 -17.178 -5.247 1.00 38.23 382 ILE A N 1
ATOM 2870 C CA . ILE A 1 394 ? 35.637 -17.373 -6.314 1.00 40.22 382 ILE A CA 1
ATOM 2871 C C . ILE A 1 394 ? 36.543 -16.152 -6.433 1.00 41.14 382 ILE A C 1
ATOM 2872 O O . ILE A 1 394 ? 37.762 -16.282 -6.572 1.00 39.34 382 ILE A O 1
ATOM 2877 N N . LEU A 1 395 ? 35.935 -14.968 -6.389 1.00 36.88 383 LEU A N 1
ATOM 2878 C CA . LEU A 1 395 ? 36.674 -13.710 -6.461 1.00 44.22 383 LEU A CA 1
ATOM 2879 C C . LEU A 1 395 ? 37.704 -13.599 -5.339 1.00 42.92 383 LEU A C 1
ATOM 2880 O O . LEU A 1 395 ? 38.845 -13.197 -5.574 1.00 38.19 383 LEU A O 1
ATOM 2885 N N . GLN A 1 396 ? 37.294 -13.962 -4.126 1.00 42.68 384 GLN A N 1
ATOM 2886 C CA . GLN A 1 396 ? 38.165 -13.890 -2.953 1.00 39.87 384 GLN A CA 1
ATOM 2887 C C . GLN A 1 396 ? 39.449 -14.690 -3.149 1.00 49.64 384 GLN A C 1
ATOM 2888 O O . GLN A 1 396 ? 40.530 -14.258 -2.740 1.00 43.61 384 GLN A O 1
ATOM 2894 N N . LYS A 1 397 ? 39.325 -15.853 -3.782 1.00 44.84 385 LYS A N 1
ATOM 2895 C CA . LYS A 1 397 ? 40.481 -16.693 -4.060 1.00 38.01 385 LYS A CA 1
ATOM 2896 C C . LYS A 1 397 ? 41.397 -16.011 -5.067 1.00 41.46 385 LYS A C 1
ATOM 2897 O O . LYS A 1 397 ? 42.621 -16.150 -4.999 1.00 37.37 385 LYS A O 1
ATOM 2903 N N . GLY A 1 398 ? 40.796 -15.274 -5.998 1.00 38.13 386 GLY A N 1
ATOM 2904 C CA . GLY A 1 398 ? 41.553 -14.504 -6.969 1.00 44.08 386 GLY A CA 1
ATOM 2905 C C . GLY A 1 398 ? 42.441 -13.477 -6.295 1.00 47.85 386 GLY A C 1
ATOM 2906 O O . GLY A 1 398 ? 43.583 -13.265 -6.714 1.00 47.14 386 GLY A O 1
ATOM 2907 N N . LYS A 1 399 ? 41.910 -12.842 -5.251 1.00 46.86 387 LYS A N 1
ATOM 2908 C CA . LYS A 1 399 ? 42.682 -11.904 -4.442 1.00 51.43 387 LYS A CA 1
ATOM 2909 C C . LYS A 1 399 ? 43.903 -12.593 -3.842 1.00 56.13 387 LYS A C 1
ATOM 2910 O O . LYS A 1 399 ? 45.016 -12.095 -3.947 1.00 67.65 387 LYS A O 1
ATOM 2916 N N . GLU A 1 400 ? 43.687 -13.743 -3.214 1.00 46.21 388 GLU A N 1
ATOM 2917 C CA . GLU A 1 400 ? 44.769 -14.468 -2.554 1.00 51.17 388 GLU A CA 1
ATOM 2918 C C . GLU A 1 400 ? 45.881 -14.868 -3.525 1.00 46.60 388 GLU A C 1
ATOM 2919 O O . GLU A 1 400 ? 47.065 -14.805 -3.187 1.00 54.46 388 GLU A O 1
ATOM 2925 N N . LEU A 1 401 ? 45.494 -15.258 -4.735 1.00 51.29 389 LEU A N 1
ATOM 2926 C CA . LEU A 1 401 ? 46.444 -15.756 -5.728 1.00 50.92 389 LEU A CA 1
ATOM 2927 C C . LEU A 1 401 ? 47.172 -14.651 -6.494 1.00 62.21 389 LEU A C 1
ATOM 2928 O O . LEU A 1 401 ? 48.329 -14.820 -6.883 1.00 62.99 389 LEU A O 1
ATOM 2933 N N . PHE A 1 402 ? 46.497 -13.527 -6.715 1.00 60.09 390 PHE A N 1
ATOM 2934 C CA . PHE A 1 402 ? 47.050 -12.469 -7.555 1.00 64.74 390 PHE A CA 1
ATOM 2935 C C . PHE A 1 402 ? 47.240 -11.141 -6.828 1.00 67.48 390 PHE A C 1
ATOM 2936 O O . PHE A 1 402 ? 47.989 -10.281 -7.294 1.00 67.54 390 PHE A O 1
ATOM 2944 N N . GLN A 1 403 ? 46.543 -10.972 -5.706 1.00 71.49 391 GLN A N 1
ATOM 2945 C CA . GLN A 1 403 ? 46.512 -9.704 -4.965 1.00 71.15 391 GLN A CA 1
ATOM 2946 C C . GLN A 1 403 ? 45.839 -8.561 -5.743 1.00 72.42 391 GLN A C 1
ATOM 2947 O O . GLN A 1 403 ? 45.551 -7.503 -5.177 1.00 79.95 391 GLN A O 1
ATOM 2953 N N . PHE A 1 404 ? 45.571 -8.803 -7.026 1.00 75.53 392 PHE A N 1
ATOM 2954 C CA . PHE A 1 404 ? 44.843 -7.872 -7.891 1.00 79.03 392 PHE A CA 1
ATOM 2955 C C . PHE A 1 404 ? 45.418 -6.456 -7.898 1.00 92.27 392 PHE A C 1
ATOM 2956 O O . PHE A 1 404 ? 45.564 -5.839 -8.957 1.00 85.49 392 PHE A O 1
ATOM 2964 N N . SER B 1 14 ? 17.655 -73.446 44.153 1.00 53.04 2 SER B N 1
ATOM 2965 C CA . SER B 1 14 ? 17.287 -73.725 42.770 1.00 55.17 2 SER B CA 1
ATOM 2966 C C . SER B 1 14 ? 18.486 -73.578 41.840 1.00 49.72 2 SER B C 1
ATOM 2967 O O . SER B 1 14 ? 19.213 -72.586 41.901 1.00 51.54 2 SER B O 1
ATOM 2970 N N . ASN B 1 15 ? 18.687 -74.571 40.980 1.00 54.58 3 ASN B N 1
ATOM 2971 C CA . ASN B 1 15 ? 19.796 -74.554 40.038 1.00 46.79 3 ASN B CA 1
ATOM 2972 C C . ASN B 1 15 ? 19.349 -74.024 38.678 1.00 46.50 3 ASN B C 1
ATOM 2973 O O . ASN B 1 15 ? 18.241 -74.318 38.220 1.00 43.85 3 ASN B O 1
ATOM 2978 N N . VAL B 1 16 ? 20.210 -73.237 38.039 1.00 42.49 4 VAL B N 1
ATOM 2979 C CA . VAL B 1 16 ? 19.923 -72.714 36.707 1.00 45.22 4 VAL B CA 1
ATOM 2980 C C . VAL B 1 16 ? 21.014 -73.140 35.735 1.00 46.06 4 VAL B C 1
ATOM 2981 O O . VAL B 1 16 ? 22.198 -72.884 35.968 1.00 38.64 4 VAL B O 1
ATOM 2985 N N . LEU B 1 17 ? 20.610 -73.802 34.655 1.00 35.79 5 LEU B N 1
ATOM 2986 C CA . LEU B 1 17 ? 21.543 -74.229 33.620 1.00 39.01 5 LEU B CA 1
ATOM 2987 C C . LEU B 1 17 ? 21.644 -73.160 32.531 1.00 35.68 5 LEU B C 1
ATOM 2988 O O . LEU B 1 17 ? 20.641 -72.807 31.908 1.00 34.78 5 LEU B O 1
ATOM 2993 N N . ILE B 1 18 ? 22.846 -72.631 32.310 1.00 32.67 6 ILE B N 1
ATOM 2994 C CA . ILE B 1 18 ? 23.064 -71.671 31.226 1.00 36.68 6 ILE B CA 1
ATOM 2995 C C . ILE B 1 18 ? 23.902 -72.290 30.110 1.00 38.48 6 ILE B C 1
ATOM 2996 O O . ILE B 1 18 ? 25.003 -72.790 30.353 1.00 36.52 6 ILE B O 1
ATOM 3001 N N . PHE B 1 19 ? 23.377 -72.262 28.889 1.00 40.69 7 PHE B N 1
ATOM 3002 C CA . PHE B 1 19 ? 24.125 -72.748 27.735 1.00 38.12 7 PHE B CA 1
ATOM 3003 C C . PHE B 1 19 ? 24.815 -71.602 27.003 1.00 41.81 7 PHE B C 1
ATOM 3004 O O . PHE B 1 19 ? 24.188 -70.592 26.679 1.00 36.21 7 PHE B O 1
ATOM 3012 N N . ASN B 1 20 ? 26.109 -71.764 26.747 1.00 45.30 8 ASN B N 1
ATOM 3013 C CA . ASN B 1 20 ? 26.860 -70.792 25.966 1.00 34.81 8 ASN B CA 1
ATOM 3014 C C . ASN B 1 20 ? 27.361 -71.439 24.675 1.00 46.38 8 ASN B C 1
ATOM 3015 O O . ASN B 1 20 ? 28.344 -72.184 24.683 1.00 41.70 8 ASN B O 1
ATOM 3020 N N . VAL B 1 21 ? 26.669 -71.169 23.570 1.00 49.55 9 VAL B N 1
ATOM 3021 C CA . VAL B 1 21 ? 27.042 -71.743 22.279 1.00 46.56 9 VAL B CA 1
ATOM 3022 C C . VAL B 1 21 ? 28.310 -71.081 21.744 1.00 52.31 9 VAL B C 1
ATOM 3023 O O . VAL B 1 21 ? 28.349 -69.865 21.541 1.00 49.59 9 VAL B O 1
ATOM 3027 N N . GLY B 1 22 ? 29.348 -71.883 21.527 1.00 55.30 10 GLY B N 1
ATOM 3028 C CA . GLY B 1 22 ? 30.593 -71.380 20.973 1.00 49.89 10 GLY B CA 1
ATOM 3029 C C . GLY B 1 22 ? 30.784 -71.819 19.533 1.00 62.38 10 GLY B C 1
ATOM 3030 O O . GLY B 1 22 ? 29.882 -72.404 18.929 1.00 52.25 10 GLY B O 1
ATOM 3031 N N . SER B 1 23 ? 31.961 -71.544 18.979 1.00 48.93 11 SER B N 1
ATOM 3032 C CA . SER B 1 23 ? 32.243 -71.873 17.585 1.00 52.37 11 SER B CA 1
ATOM 3033 C C . SER B 1 23 ? 32.630 -73.340 17.383 1.00 62.68 11 SER B C 1
ATOM 3034 O O . SER B 1 23 ? 32.064 -74.024 16.529 1.00 65.96 11 SER B O 1
ATOM 3037 N N . SER B 1 24 ? 33.592 -73.819 18.165 1.00 57.72 12 SER B N 1
ATOM 3038 C CA . SER B 1 24 ? 34.063 -75.197 18.032 1.00 69.05 12 SER B CA 1
ATOM 3039 C C . SER B 1 24 ? 33.480 -76.109 19.112 1.00 66.01 12 SER B C 1
ATOM 3040 O O . SER B 1 24 ? 33.616 -77.334 19.044 1.00 52.45 12 SER B O 1
ATOM 3043 N N . SER B 1 25 ? 32.829 -75.513 20.107 1.00 53.05 13 SER B N 1
ATOM 3044 C CA . SER B 1 25 ? 32.299 -76.289 21.221 1.00 54.24 13 SER B CA 1
ATOM 3045 C C . SER B 1 25 ? 31.122 -75.611 21.912 1.00 52.44 13 SER B C 1
ATOM 3046 O O . SER B 1 25 ? 30.829 -74.439 21.668 1.00 45.77 13 SER B O 1
ATOM 3049 N N . LEU B 1 26 ? 30.453 -76.367 22.777 1.00 48.65 14 LEU B N 1
ATOM 3050 C CA . LEU B 1 26 ? 29.402 -75.833 23.631 1.00 41.12 14 LEU B CA 1
ATOM 3051 C C . LEU B 1 26 ? 29.899 -75.835 25.070 1.00 35.04 14 LEU B C 1
ATOM 3052 O O . LEU B 1 26 ? 30.455 -76.832 25.535 1.00 36.59 14 LEU B O 1
ATOM 3057 N N . THR B 1 27 ? 29.718 -74.718 25.768 1.00 34.81 15 THR B N 1
ATOM 3058 C CA . THR B 1 27 ? 30.039 -74.647 27.190 1.00 44.18 15 THR B CA 1
ATOM 3059 C C . THR B 1 27 ? 28.769 -74.421 28.004 1.00 38.16 15 THR B C 1
ATOM 3060 O O . THR B 1 27 ? 27.752 -73.979 27.465 1.00 37.26 15 THR B O 1
ATOM 3064 N N . TYR B 1 28 ? 28.829 -74.722 29.299 1.00 38.87 16 TYR B N 1
ATOM 3065 C CA . TYR B 1 28 ? 27.676 -74.530 30.173 1.00 38.83 16 TYR B CA 1
ATOM 3066 C C . TYR B 1 28 ? 28.109 -74.210 31.594 1.00 38.48 16 TYR B C 1
ATOM 3067 O O . TYR B 1 28 ? 29.223 -74.536 32.004 1.00 33.35 16 TYR B O 1
ATOM 3076 N N . LYS B 1 29 ? 27.213 -73.583 32.346 1.00 41.73 17 LYS B N 1
ATOM 3077 C CA . LYS B 1 29 ? 27.417 -73.377 33.770 1.00 44.80 17 LYS B CA 1
ATOM 3078 C C . LYS B 1 29 ? 26.103 -73.614 34.503 1.00 44.82 17 LYS B C 1
ATOM 3079 O O . LYS B 1 29 ? 25.025 -73.413 33.938 1.00 38.05 17 LYS B O 1
ATOM 3085 N N . VAL B 1 30 ? 26.194 -74.058 35.753 1.00 37.37 18 VAL B N 1
ATOM 3086 C CA . VAL B 1 30 ? 25.016 -74.174 36.603 1.00 39.65 18 VAL B CA 1
ATOM 3087 C C . VAL B 1 30 ? 25.182 -73.257 37.809 1.00 43.61 18 VAL B C 1
ATOM 3088 O O . VAL B 1 30 ? 26.230 -73.262 38.461 1.00 42.33 18 VAL B O 1
ATOM 3092 N N . PHE B 1 31 ? 24.156 -72.460 38.094 1.00 40.31 19 PHE B N 1
ATOM 3093 C CA . PHE B 1 31 ? 24.218 -71.528 39.214 1.00 43.98 19 PHE B CA 1
ATOM 3094 C C . PHE B 1 31 ? 23.267 -71.906 40.345 1.00 41.87 19 PHE B C 1
ATOM 3095 O O . PHE B 1 31 ? 22.131 -72.325 40.107 1.00 43.66 19 PHE B O 1
ATOM 3103 N N . CYS B 1 32 ? 23.747 -71.755 41.576 1.00 49.85 20 CYS B N 1
ATOM 3104 C CA . CYS B 1 32 ? 22.899 -71.844 42.757 1.00 49.89 20 CYS B CA 1
ATOM 3105 C C . CYS B 1 32 ? 23.241 -70.671 43.668 1.00 51.35 20 CYS B C 1
ATOM 3106 O O . CYS B 1 32 ? 24.332 -70.624 44.243 1.00 53.80 20 CYS B O 1
ATOM 3109 N N . SER B 1 33 ? 22.309 -69.726 43.783 1.00 52.76 21 SER B N 1
ATOM 3110 C CA . SER B 1 33 ? 22.539 -68.471 44.505 1.00 54.22 21 SER B CA 1
ATOM 3111 C C . SER B 1 33 ? 23.802 -67.750 44.039 1.00 64.09 21 SER B C 1
ATOM 3112 O O . SER B 1 33 ? 24.755 -67.596 44.805 1.00 65.79 21 SER B O 1
ATOM 3115 N N . ASP B 1 34 ? 23.800 -67.328 42.776 1.00 60.33 22 ASP B N 1
ATOM 3116 C CA . ASP B 1 34 ? 24.894 -66.547 42.193 1.00 66.28 22 ASP B CA 1
ATOM 3117 C C . ASP B 1 34 ? 26.267 -67.231 42.211 1.00 57.52 22 ASP B C 1
ATOM 3118 O O . ASP B 1 34 ? 27.285 -66.580 41.977 1.00 68.02 22 ASP B O 1
ATOM 3123 N N . ASN B 1 35 ? 26.297 -68.534 42.477 1.00 59.05 23 ASN B N 1
ATOM 3124 C CA . ASN B 1 35 ? 27.559 -69.272 42.469 1.00 58.80 23 ASN B CA 1
ATOM 3125 C C . ASN B 1 35 ? 27.525 -70.501 41.560 1.00 56.12 23 ASN B C 1
ATOM 3126 O O . ASN B 1 35 ? 26.488 -71.150 41.412 1.00 52.03 23 ASN B O 1
ATOM 3131 N N . ILE B 1 36 ? 28.672 -70.811 40.962 1.00 59.72 24 ILE B N 1
ATOM 3132 C CA . ILE B 1 36 ? 28.803 -71.941 40.048 1.00 60.58 24 ILE B CA 1
ATOM 3133 C C . ILE B 1 36 ? 29.003 -73.249 40.812 1.00 56.75 24 ILE B C 1
ATOM 3134 O O . ILE B 1 36 ? 29.895 -73.353 41.654 1.00 58.52 24 ILE B O 1
ATOM 3139 N N . VAL B 1 37 ? 28.169 -74.241 40.511 1.00 52.45 25 VAL B N 1
ATOM 3140 C CA . VAL B 1 37 ? 28.257 -75.547 41.158 1.00 45.25 25 VAL B CA 1
ATOM 3141 C C . VAL B 1 37 ? 28.757 -76.607 40.180 1.00 42.78 25 VAL B C 1
ATOM 3142 O O . VAL B 1 37 ? 29.333 -77.618 40.584 1.00 60.34 25 VAL B O 1
ATOM 3146 N N . CYS B 1 38 ? 28.534 -76.360 38.892 1.00 42.54 26 CYS B N 1
ATOM 3147 C CA . CYS B 1 38 ? 28.976 -77.265 37.840 1.00 46.10 26 CYS B CA 1
ATOM 3148 C C . CYS B 1 38 ? 29.182 -76.485 36.545 1.00 48.70 26 CYS B C 1
ATOM 3149 O O . CYS B 1 38 ? 28.473 -75.510 36.283 1.00 54.55 26 CYS B O 1
ATOM 3152 N N . SER B 1 39 ? 30.159 -76.910 35.746 1.00 42.41 27 SER B N 1
ATOM 3153 C CA . SER B 1 39 ? 30.456 -76.269 34.468 1.00 43.89 27 SER B CA 1
ATOM 3154 C C . SER B 1 39 ? 31.196 -77.248 33.565 1.00 49.35 27 SER B C 1
ATOM 3155 O O . SER B 1 39 ? 31.746 -78.243 34.041 1.00 53.43 27 SER B O 1
ATOM 3158 N N . GLY B 1 40 ? 31.216 -76.974 32.265 1.00 43.44 28 GLY B N 1
ATOM 3159 C CA . GLY B 1 40 ? 31.871 -77.881 31.342 1.00 51.09 28 GLY B CA 1
ATOM 3160 C C . GLY B 1 40 ? 32.024 -77.370 29.926 1.00 39.74 28 GLY B C 1
ATOM 3161 O O . GLY B 1 40 ? 31.394 -76.386 29.534 1.00 45.33 28 GLY B O 1
ATOM 3162 N N . LYS B 1 41 ? 32.875 -78.048 29.161 1.00 44.31 29 LYS B N 1
ATOM 3163 C CA . LYS B 1 41 ? 33.105 -77.719 27.760 1.00 44.57 29 LYS B CA 1
ATOM 3164 C C . LYS B 1 41 ? 33.143 -79.010 26.952 1.00 42.12 29 LYS B C 1
ATOM 3165 O O . LYS B 1 41 ? 33.754 -79.995 27.375 1.00 50.40 29 LYS B O 1
ATOM 3171 N N . SER B 1 42 ? 32.483 -79.011 25.798 1.00 47.20 30 SER B N 1
ATOM 3172 C CA . SER B 1 42 ? 32.470 -80.182 24.929 1.00 43.43 30 SER B CA 1
ATOM 3173 C C . SER B 1 42 ? 33.666 -80.144 23.986 1.00 45.71 30 SER B C 1
ATOM 3174 O O . SER B 1 42 ? 34.330 -79.113 23.864 1.00 52.21 30 SER B O 1
ATOM 3177 N N . ASN B 1 43 ? 33.935 -81.270 23.329 1.00 43.34 31 ASN B N 1
ATOM 3178 C CA . ASN B 1 43 ? 34.987 -81.356 22.316 1.00 49.91 31 ASN B CA 1
ATOM 3179 C C . ASN B 1 43 ? 36.364 -80.872 22.782 1.00 53.57 31 ASN B C 1
ATOM 3180 O O . ASN B 1 43 ? 37.019 -80.101 22.080 1.00 51.89 31 ASN B O 1
ATOM 3185 N N . ARG B 1 44 ? 36.808 -81.329 23.948 1.00 56.79 32 ARG B N 1
ATOM 3186 C CA . ARG B 1 44 ? 38.117 -80.936 24.466 1.00 54.91 32 ARG B CA 1
ATOM 3187 C C . ARG B 1 44 ? 39.220 -81.862 23.956 1.00 59.32 32 ARG B C 1
ATOM 3188 O O . ARG B 1 44 ? 38.993 -83.057 23.765 1.00 51.15 32 ARG B O 1
ATOM 3196 N N . VAL B 1 45 ? 40.413 -81.312 23.737 1.00 59.71 33 VAL B N 1
ATOM 3197 C CA . VAL B 1 45 ? 41.531 -82.115 23.256 1.00 70.58 33 VAL B CA 1
ATOM 3198 C C . VAL B 1 45 ? 42.797 -81.853 24.073 1.00 69.05 33 VAL B C 1
ATOM 3199 O O . VAL B 1 45 ? 43.143 -80.703 24.363 1.00 57.12 33 VAL B O 1
ATOM 3203 N N . ASN B 1 46 ? 43.459 -82.933 24.477 1.00 63.85 34 ASN B N 1
ATOM 3204 C CA . ASN B 1 46 ? 44.780 -82.837 25.081 1.00 71.14 34 ASN B CA 1
ATOM 3205 C C . ASN B 1 46 ? 45.841 -83.167 24.035 1.00 60.71 34 ASN B C 1
ATOM 3206 O O . ASN B 1 46 ? 45.780 -84.215 23.385 1.00 66.05 34 ASN B O 1
ATOM 3211 N N . VAL B 1 47 ? 46.798 -82.260 23.863 1.00 63.68 35 VAL B N 1
ATOM 3212 C CA . VAL B 1 47 ? 47.864 -82.438 22.882 1.00 65.23 35 VAL B CA 1
ATOM 3213 C C . VAL B 1 47 ? 48.846 -83.529 23.336 1.00 60.02 35 VAL B C 1
ATOM 3214 O O . VAL B 1 47 ? 49.557 -84.120 22.521 1.00 64.52 35 VAL B O 1
ATOM 3218 N N . THR B 1 48 ? 48.854 -83.809 24.639 1.00 77.20 36 THR B N 1
ATOM 3219 C CA . THR B 1 48 ? 49.675 -84.885 25.196 1.00 75.84 36 THR B CA 1
ATOM 3220 C C . THR B 1 48 ? 48.844 -86.058 25.716 1.00 73.11 36 THR B C 1
ATOM 3221 O O . THR B 1 48 ? 49.362 -87.158 25.902 1.00 83.38 36 THR B O 1
ATOM 3225 N N . GLY B 1 49 ? 47.559 -85.822 25.961 1.00 76.42 37 GLY B N 1
ATOM 3226 C CA . GLY B 1 49 ? 46.670 -86.895 26.370 1.00 88.10 37 GLY B CA 1
ATOM 3227 C C . GLY B 1 49 ? 46.430 -87.894 25.251 1.00 97.16 37 GLY B C 1
ATOM 3228 O O . GLY B 1 49 ? 45.645 -87.629 24.339 1.00 101.17 37 GLY B O 1
ATOM 3229 N N . THR B 1 50 ? 47.113 -89.036 25.313 1.00 97.29 38 THR B N 1
ATOM 3230 C CA . THR B 1 50 ? 46.949 -90.097 24.319 1.00 98.84 38 THR B CA 1
ATOM 3231 C C . THR B 1 50 ? 45.520 -90.612 24.404 1.00 100.67 38 THR B C 1
ATOM 3232 O O . THR B 1 50 ? 45.252 -91.611 25.075 1.00 98.62 38 THR B O 1
ATOM 3236 N N . GLU B 1 51 ? 44.609 -89.938 23.708 1.00 90.39 39 GLU B N 1
ATOM 3237 C CA . GLU B 1 51 ? 43.201 -90.002 24.072 1.00 82.71 39 GLU B CA 1
ATOM 3238 C C . GLU B 1 51 ? 42.271 -89.471 22.971 1.00 80.39 39 GLU B C 1
ATOM 3239 O O . GLU B 1 51 ? 42.725 -89.047 21.906 1.00 73.86 39 GLU B O 1
ATOM 3245 N N . LYS B 1 52 ? 40.969 -89.494 23.253 1.00 74.55 40 LYS B N 1
ATOM 3246 C CA . LYS B 1 52 ? 39.929 -89.053 22.329 1.00 70.52 40 LYS B CA 1
ATOM 3247 C C . LYS B 1 52 ? 39.426 -87.661 22.722 1.00 74.86 40 LYS B C 1
ATOM 3248 O O . LYS B 1 52 ? 39.788 -87.154 23.785 1.00 73.30 40 LYS B O 1
ATOM 3254 N N . PRO B 1 53 ? 38.592 -87.032 21.870 1.00 69.44 41 PRO B N 1
ATOM 3255 C CA . PRO B 1 53 ? 37.959 -85.792 22.335 1.00 68.91 41 PRO B CA 1
ATOM 3256 C C . PRO B 1 53 ? 36.952 -86.110 23.434 1.00 69.46 41 PRO B C 1
ATOM 3257 O O . PRO B 1 53 ? 36.419 -87.222 23.468 1.00 58.33 41 PRO B O 1
ATOM 3261 N N . PHE B 1 54 ? 36.697 -85.154 24.321 1.00 56.42 42 PHE B N 1
ATOM 3262 C CA . PHE B 1 54 ? 35.874 -85.423 25.491 1.00 56.93 42 PHE B CA 1
ATOM 3263 C C . PHE B 1 54 ? 35.186 -84.171 26.012 1.00 57.38 42 PHE B C 1
ATOM 3264 O O . PHE B 1 54 ? 35.593 -83.050 25.701 1.00 49.94 42 PHE B O 1
ATOM 3272 N N . ILE B 1 55 ? 34.141 -84.371 26.809 1.00 56.46 43 ILE B N 1
ATOM 3273 C CA . ILE B 1 55 ? 33.549 -83.282 27.572 1.00 53.61 43 ILE B CA 1
ATOM 3274 C C . ILE B 1 55 ? 34.240 -83.222 28.928 1.00 52.99 43 ILE B C 1
ATOM 3275 O O . ILE B 1 55 ? 34.328 -84.230 29.631 1.00 51.27 43 ILE B O 1
ATOM 3280 N N . GLU B 1 56 ? 34.749 -82.049 29.289 1.00 50.87 44 GLU B N 1
ATOM 3281 C CA . GLU B 1 56 ? 35.376 -81.882 30.591 1.00 47.40 44 GLU B CA 1
ATOM 3282 C C . GLU B 1 56 ? 34.393 -81.252 31.567 1.00 58.37 44 GLU B C 1
ATOM 3283 O O . GLU B 1 56 ? 33.943 -80.125 31.367 1.00 59.83 44 GLU B O 1
ATOM 3289 N N . HIS B 1 57 ? 34.057 -81.983 32.622 1.00 52.88 45 HIS B N 1
ATOM 3290 C CA . HIS B 1 57 ? 33.142 -81.462 33.626 1.00 51.00 45 HIS B CA 1
ATOM 3291 C C . HIS B 1 57 ? 33.879 -81.023 34.887 1.00 51.84 45 HIS B C 1
ATOM 3292 O O . HIS B 1 57 ? 34.748 -81.736 35.392 1.00 58.79 45 HIS B O 1
ATOM 3299 N N . HIS B 1 58 ? 33.537 -79.835 35.376 1.00 55.16 46 HIS B N 1
ATOM 3300 C CA . HIS B 1 58 ? 34.045 -79.351 36.651 1.00 50.27 46 HIS B CA 1
ATOM 3301 C C . HIS B 1 58 ? 32.895 -79.353 37.654 1.00 59.92 46 HIS B C 1
ATOM 3302 O O . HIS B 1 58 ? 31.920 -78.611 37.507 1.00 54.26 46 HIS B O 1
ATOM 3309 N N . LEU B 1 59 ? 33.008 -80.219 38.657 1.00 64.60 47 LEU B N 1
ATOM 3310 C CA . LEU B 1 59 ? 31.927 -80.457 39.607 1.00 67.83 47 LEU B CA 1
ATOM 3311 C C . LEU B 1 59 ? 32.468 -80.557 41.028 1.00 74.34 47 LEU B C 1
ATOM 3312 O O . LEU B 1 59 ? 33.237 -81.471 41.341 1.00 68.25 47 LEU B O 1
ATOM 3317 N N . ASN B 1 60 ? 32.065 -79.607 41.867 1.00 78.25 48 ASN B N 1
ATOM 3318 C CA . ASN B 1 60 ? 32.514 -79.542 43.252 1.00 80.29 48 ASN B CA 1
ATOM 3319 C C . ASN B 1 60 ? 34.028 -79.647 43.363 1.00 83.57 48 ASN B C 1
ATOM 3320 O O . ASN B 1 60 ? 34.744 -78.652 43.253 1.00 83.62 48 ASN B O 1
ATOM 3325 N N . GLY B 1 61 ? 34.504 -80.866 43.582 1.00 80.84 49 GLY B N 1
ATOM 3326 C CA . GLY B 1 61 ? 35.921 -81.137 43.696 1.00 78.15 49 GLY B CA 1
ATOM 3327 C C . GLY B 1 61 ? 36.767 -80.923 42.455 1.00 75.83 49 GLY B C 1
ATOM 3328 O O . GLY B 1 61 ? 37.659 -80.074 42.460 1.00 66.10 49 GLY B O 1
ATOM 3329 N N . GLN B 1 62 ? 36.559 -81.717 41.406 1.00 74.48 50 GLN B N 1
ATOM 3330 C CA . GLN B 1 62 ? 37.512 -81.697 40.293 1.00 70.18 50 GLN B CA 1
ATOM 3331 C C . GLN B 1 62 ? 36.990 -81.968 38.877 1.00 68.84 50 GLN B C 1
ATOM 3332 O O . GLN B 1 62 ? 35.859 -81.627 38.530 1.00 62.13 50 GLN B O 1
ATOM 3338 N N . ILE B 1 63 ? 37.857 -82.580 38.072 1.00 69.27 51 ILE B N 1
ATOM 3339 C CA . ILE B 1 63 ? 37.676 -82.732 36.635 1.00 64.29 51 ILE B CA 1
ATOM 3340 C C . ILE B 1 63 ? 37.166 -84.125 36.264 1.00 63.16 51 ILE B C 1
ATOM 3341 O O . ILE B 1 63 ? 37.770 -85.134 36.632 1.00 66.58 51 ILE B O 1
ATOM 3346 N N . ILE B 1 64 ? 36.053 -84.170 35.536 1.00 63.78 52 ILE B N 1
ATOM 3347 C CA . ILE B 1 64 ? 35.484 -85.428 35.061 1.00 57.01 52 ILE B CA 1
ATOM 3348 C C . ILE B 1 64 ? 35.433 -85.438 33.535 1.00 58.80 52 ILE B C 1
ATOM 3349 O O . ILE B 1 64 ? 34.790 -84.586 32.917 1.00 58.37 52 ILE B O 1
ATOM 3354 N N . LYS B 1 65 ? 36.119 -86.404 32.933 1.00 55.97 53 LYS B N 1
ATOM 3355 C CA . LYS B 1 65 ? 36.234 -86.470 31.483 1.00 53.54 53 LYS B CA 1
ATOM 3356 C C . LYS B 1 65 ? 35.479 -87.661 30.904 1.00 50.88 53 LYS B C 1
ATOM 3357 O O . LYS B 1 65 ? 35.775 -88.813 31.222 1.00 57.96 53 LYS B O 1
ATOM 3363 N N . ILE B 1 66 ? 34.497 -87.371 30.056 1.00 52.59 54 ILE B N 1
ATOM 3364 C CA . ILE B 1 66 ? 33.747 -88.411 29.364 1.00 52.89 54 ILE B CA 1
ATOM 3365 C C . ILE B 1 66 ? 34.143 -88.387 27.894 1.00 64.48 54 ILE B C 1
ATOM 3366 O O . ILE B 1 66 ? 33.882 -87.405 27.193 1.00 58.90 54 ILE B O 1
ATOM 3371 N N . GLU B 1 67 ? 34.786 -89.456 27.432 1.00 62.73 55 GLU B N 1
ATOM 3372 C CA . GLU B 1 67 ? 35.218 -89.534 26.042 1.00 57.51 55 GLU B CA 1
ATOM 3373 C C . GLU B 1 67 ? 34.015 -89.583 25.108 1.00 56.60 55 GLU B C 1
ATOM 3374 O O . GLU B 1 67 ? 33.031 -90.275 25.373 1.00 58.73 55 GLU B O 1
ATOM 3380 N N . THR B 1 68 ? 34.103 -88.830 24.019 1.00 57.83 56 THR B N 1
ATOM 3381 C CA . THR B 1 68 ? 32.988 -88.658 23.102 1.00 63.94 56 THR B CA 1
ATOM 3382 C C . THR B 1 68 ? 33.499 -88.594 21.671 1.00 54.93 56 THR B C 1
ATOM 3383 O O . THR B 1 68 ? 34.672 -88.297 21.441 1.00 58.98 56 THR B O 1
ATOM 3387 N N . PRO B 1 69 ? 32.620 -88.871 20.699 1.00 61.10 57 PRO B N 1
ATOM 3388 C CA . PRO B 1 69 ? 32.964 -88.521 19.319 1.00 57.91 57 PRO B CA 1
ATOM 3389 C C . PRO B 1 69 ? 32.949 -87.000 19.207 1.00 61.26 57 PRO B C 1
ATOM 3390 O O . PRO B 1 69 ? 32.573 -86.334 20.174 1.00 60.72 57 PRO B O 1
ATOM 3394 N N . ILE B 1 70 ? 33.351 -86.448 18.066 1.00 64.31 58 ILE B N 1
ATOM 3395 C CA . ILE B 1 70 ? 33.181 -85.015 17.858 1.00 55.22 58 ILE B CA 1
ATOM 3396 C C . ILE B 1 70 ? 31.681 -84.724 17.840 1.00 58.37 58 ILE B C 1
ATOM 3397 O O . ILE B 1 70 ? 30.923 -85.376 17.119 1.00 48.62 58 ILE B O 1
ATOM 3402 N N . LEU B 1 71 ? 31.254 -83.763 18.653 1.00 58.17 59 LEU B N 1
ATOM 3403 C CA . LEU B 1 71 ? 29.833 -83.497 18.836 1.00 56.74 59 LEU B CA 1
ATOM 3404 C C . LEU B 1 71 ? 29.433 -82.143 18.263 1.00 50.69 59 LEU B C 1
ATOM 3405 O O . LEU B 1 71 ? 30.185 -81.169 18.369 1.00 33.13 59 LEU B O 1
ATOM 3410 N N . ASN B 1 72 ? 28.250 -82.075 17.656 1.00 39.86 60 ASN B N 1
ATOM 3411 C CA . ASN B 1 72 ? 27.658 -80.774 17.369 1.00 48.35 60 ASN B CA 1
ATOM 3412 C C . ASN B 1 72 ? 27.099 -80.185 18.665 1.00 49.04 60 ASN B C 1
ATOM 3413 O O . ASN B 1 72 ? 27.279 -80.760 19.740 1.00 46.42 60 ASN B O 1
ATOM 3418 N N . HIS B 1 73 ? 26.417 -79.052 18.574 1.00 47.05 61 HIS B N 1
ATOM 3419 C CA . HIS B 1 73 ? 25.900 -78.412 19.778 1.00 43.01 61 HIS B CA 1
ATOM 3420 C C . HIS B 1 73 ? 24.726 -79.150 20.456 1.00 39.93 61 HIS B C 1
ATOM 3421 O O . HIS B 1 73 ? 24.794 -79.422 21.656 1.00 40.78 61 HIS B O 1
ATOM 3428 N N . PRO B 1 74 ? 23.655 -79.482 19.705 1.00 41.18 62 PRO B N 1
ATOM 3429 C CA . PRO B 1 74 ? 22.551 -80.176 20.387 1.00 42.22 62 PRO B CA 1
ATOM 3430 C C . PRO B 1 74 ? 22.923 -81.559 20.945 1.00 46.42 62 PRO B C 1
ATOM 3431 O O . PRO B 1 74 ? 22.365 -81.961 21.969 1.00 50.09 62 PRO B O 1
ATOM 3435 N N . GLN B 1 75 ? 23.836 -82.271 20.288 1.00 37.18 63 GLN B N 1
ATOM 3436 C CA . GLN B 1 75 ? 24.312 -83.556 20.799 1.00 37.91 63 GLN B CA 1
ATOM 3437 C C . GLN B 1 75 ? 25.046 -83.366 22.122 1.00 42.99 63 GLN B C 1
ATOM 3438 O O . GLN B 1 75 ? 24.849 -84.127 23.070 1.00 40.12 63 GLN B O 1
ATOM 3444 N N . ALA B 1 76 ? 25.898 -82.348 22.178 1.00 35.16 64 ALA B N 1
ATOM 3445 C CA . ALA B 1 76 ? 26.609 -82.025 23.406 1.00 41.98 64 ALA B CA 1
ATOM 3446 C C . ALA B 1 76 ? 25.620 -81.628 24.498 1.00 40.58 64 ALA B C 1
ATOM 3447 O O . ALA B 1 76 ? 25.756 -82.042 25.648 1.00 34.46 64 ALA B O 1
ATOM 3449 N N . ALA B 1 77 ? 24.625 -80.827 24.127 1.00 40.05 65 ALA B N 1
ATOM 3450 C CA . ALA B 1 77 ? 23.601 -80.376 25.065 1.00 40.53 65 ALA B CA 1
ATOM 3451 C C . ALA B 1 77 ? 22.918 -81.553 25.752 1.00 40.61 65 ALA B C 1
ATOM 3452 O O . ALA B 1 77 ? 22.792 -81.577 26.979 1.00 38.16 65 ALA B O 1
ATOM 3454 N N . LYS B 1 78 ? 22.482 -82.523 24.952 1.00 37.38 66 LYS B N 1
ATOM 3455 C CA . LYS B 1 78 ? 21.838 -83.730 25.464 1.00 44.73 66 LYS B CA 1
ATOM 3456 C C . LYS B 1 78 ? 22.725 -84.486 26.452 1.00 42.20 66 LYS B C 1
ATOM 3457 O O . LYS B 1 78 ? 22.286 -84.851 27.547 1.00 37.48 66 LYS B O 1
ATOM 3463 N N . LEU B 1 79 ? 23.975 -84.711 26.061 1.00 41.54 67 LEU B N 1
ATOM 3464 C CA . LEU B 1 79 ? 24.917 -85.453 26.895 1.00 44.52 67 LEU B CA 1
ATOM 3465 C C . LEU B 1 79 ? 25.271 -84.685 28.172 1.00 42.09 67 LEU B C 1
ATOM 3466 O O . LEU B 1 79 ? 25.540 -85.287 29.213 1.00 41.84 67 LEU B O 1
ATOM 3471 N N . ILE B 1 80 ? 25.259 -83.356 28.089 1.00 37.69 68 ILE B N 1
ATOM 3472 C CA . ILE B 1 80 ? 25.472 -82.511 29.262 1.00 38.80 68 ILE B CA 1
ATOM 3473 C C . ILE B 1 80 ? 24.322 -82.680 30.257 1.00 37.96 68 ILE B C 1
ATOM 3474 O O . ILE B 1 80 ? 24.544 -82.907 31.449 1.00 37.70 68 ILE B O 1
ATOM 3479 N N . ILE B 1 81 ? 23.096 -82.566 29.750 1.00 32.50 69 ILE B N 1
ATOM 3480 C CA . ILE B 1 81 ? 21.885 -82.746 30.544 1.00 33.14 69 ILE B CA 1
ATOM 3481 C C . ILE B 1 81 ? 21.852 -84.136 31.182 1.00 44.77 69 ILE B C 1
ATOM 3482 O O . ILE B 1 81 ? 21.465 -84.293 32.344 1.00 40.42 69 ILE B O 1
ATOM 3487 N N . GLN B 1 82 ? 22.272 -85.138 30.417 1.00 45.52 70 GLN B N 1
ATOM 3488 C CA . GLN B 1 82 ? 22.344 -86.509 30.907 1.00 47.99 70 GLN B CA 1
ATOM 3489 C C . GLN B 1 82 ? 23.351 -86.652 32.051 1.00 44.53 70 GLN B C 1
ATOM 3490 O O . GLN B 1 82 ? 23.083 -87.338 33.038 1.00 44.72 70 GLN B O 1
ATOM 3496 N N . PHE B 1 83 ? 24.501 -85.997 31.916 1.00 34.22 71 PHE B N 1
ATOM 3497 C CA . PHE B 1 83 ? 25.535 -86.032 32.946 1.00 39.83 71 PHE B CA 1
ATOM 3498 C C . PHE B 1 83 ? 25.031 -85.459 34.264 1.00 45.46 71 PHE B C 1
ATOM 3499 O O . PHE B 1 83 ? 25.320 -85.997 35.333 1.00 46.83 71 PHE B O 1
ATOM 3507 N N . LEU B 1 84 ? 24.293 -84.356 34.181 1.00 42.39 72 LEU B N 1
ATOM 3508 C CA . LEU B 1 84 ? 23.792 -83.674 35.369 1.00 40.86 72 LEU B CA 1
ATOM 3509 C C . LEU B 1 84 ? 22.748 -84.518 36.102 1.00 48.05 72 LEU B C 1
ATOM 3510 O O . LEU B 1 84 ? 22.694 -84.518 37.334 1.00 44.16 72 LEU B O 1
ATOM 3515 N N . LYS B 1 85 ? 21.924 -85.234 35.339 1.00 41.28 73 LYS B N 1
ATOM 3516 C CA . LYS B 1 85 ? 20.941 -86.146 35.911 1.00 40.26 73 LYS B CA 1
ATOM 3517 C C . LYS B 1 85 ? 21.635 -87.288 36.642 1.00 44.13 73 LYS B C 1
ATOM 3518 O O . LYS B 1 85 ? 21.272 -87.623 37.769 1.00 51.86 73 LYS B O 1
ATOM 3524 N N . GLU B 1 86 ? 22.640 -87.875 35.997 1.00 44.94 74 GLU B N 1
ATOM 3525 C CA . GLU B 1 86 ? 23.383 -88.994 36.574 1.00 52.99 74 GLU B CA 1
ATOM 3526 C C . GLU B 1 86 ? 24.176 -88.608 37.825 1.00 47.28 74 GLU B C 1
ATOM 3527 O O . GLU B 1 86 ? 24.478 -89.459 38.662 1.00 50.16 74 GLU B O 1
ATOM 3533 N N . ASN B 1 87 ? 24.510 -87.328 37.954 1.00 42.09 75 ASN B N 1
ATOM 3534 C CA . ASN B 1 87 ? 25.220 -86.852 39.138 1.00 44.86 75 ASN B CA 1
ATOM 3535 C C . ASN B 1 87 ? 24.336 -86.049 40.095 1.00 47.78 75 ASN B C 1
ATOM 3536 O O . ASN B 1 87 ? 24.841 -85.319 40.949 1.00 49.75 75 ASN B O 1
ATOM 3541 N N . HIS B 1 88 ? 23.021 -86.188 39.939 1.00 41.37 76 HIS B N 1
ATOM 3542 C CA . HIS B 1 88 ? 22.046 -85.609 40.865 1.00 50.55 76 HIS B CA 1
ATOM 3543 C C . HIS B 1 88 ? 22.117 -84.086 41.000 1.00 53.11 76 HIS B C 1
ATOM 3544 O O . HIS B 1 88 ? 21.951 -83.540 42.094 1.00 54.55 76 HIS B O 1
ATOM 3551 N N . ILE B 1 89 ? 22.368 -83.412 39.882 1.00 53.67 77 ILE B N 1
ATOM 3552 C CA . ILE B 1 89 ? 22.189 -81.970 39.794 1.00 42.94 77 ILE B CA 1
ATOM 3553 C C . ILE B 1 89 ? 20.821 -81.713 39.166 1.00 40.62 77 ILE B C 1
ATOM 3554 O O . ILE B 1 89 ? 20.663 -81.812 37.946 1.00 49.84 77 ILE B O 1
ATOM 3559 N N . SER B 1 90 ? 19.828 -81.407 39.996 1.00 37.32 78 SER B N 1
ATOM 3560 C CA . SER B 1 90 ? 18.482 -81.130 39.492 1.00 47.46 78 SER B CA 1
ATOM 3561 C C . SER B 1 90 ? 18.396 -79.695 38.973 1.00 49.38 78 SER B C 1
ATOM 3562 O O . SER B 1 90 ? 19.006 -78.782 39.539 1.00 50.83 78 SER B O 1
ATOM 3565 N N . ILE B 1 91 ? 17.639 -79.503 37.896 1.00 46.81 79 ILE B N 1
ATOM 3566 C CA . ILE B 1 91 ? 17.617 -78.227 37.187 1.00 44.23 79 ILE B CA 1
ATOM 3567 C C . ILE B 1 91 ? 16.215 -77.623 37.137 1.00 39.31 79 ILE B C 1
ATOM 3568 O O . ILE B 1 91 ? 15.276 -78.247 36.637 1.00 43.11 79 ILE B 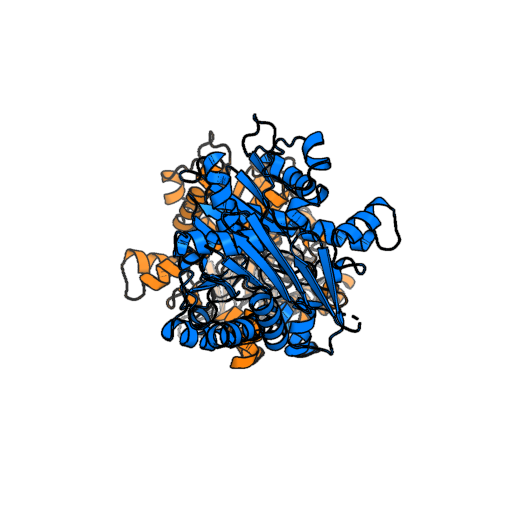O 1
ATOM 3573 N N . ALA B 1 92 ? 16.086 -76.402 37.651 1.00 33.85 80 ALA B N 1
ATOM 3574 C CA . ALA B 1 92 ? 14.795 -75.720 37.719 1.00 43.50 80 ALA B CA 1
ATOM 3575 C C . ALA B 1 92 ? 14.577 -74.766 36.548 1.00 38.96 80 ALA B C 1
ATOM 3576 O O . ALA B 1 92 ? 13.436 -74.479 36.175 1.00 45.64 80 ALA B O 1
ATOM 3578 N N . PHE B 1 93 ? 15.672 -74.261 35.982 1.00 41.92 81 PHE B N 1
ATOM 3579 C CA . PHE B 1 93 ? 15.591 -73.305 34.879 1.00 37.35 81 PHE B CA 1
ATOM 3580 C C . PHE B 1 93 ? 16.729 -73.473 33.866 1.00 39.53 81 PHE B C 1
ATOM 3581 O O . PHE B 1 93 ? 17.858 -73.811 34.232 1.00 36.82 81 PHE B O 1
ATOM 3589 N N . VAL B 1 94 ? 16.425 -73.237 32.592 1.00 42.64 82 VAL B N 1
ATOM 3590 C CA . VAL B 1 94 ? 17.449 -73.243 31.550 1.00 36.03 82 VAL B CA 1
ATOM 3591 C C . VAL B 1 94 ? 17.458 -71.897 30.832 1.00 37.80 82 VAL B C 1
ATOM 3592 O O . VAL B 1 94 ? 16.419 -71.430 30.355 1.00 34.78 82 VAL B O 1
ATOM 3596 N N . GLY B 1 95 ? 18.629 -71.268 30.770 1.00 38.26 83 GLY B N 1
ATOM 3597 C CA . GLY B 1 95 ? 18.770 -70.003 30.072 1.00 31.40 83 GLY B CA 1
ATOM 3598 C C . GLY B 1 95 ? 19.466 -70.183 28.737 1.00 32.44 83 GLY B C 1
ATOM 3599 O O . GLY B 1 95 ? 20.423 -70.953 28.628 1.00 34.71 83 GLY B O 1
ATOM 3600 N N . HIS B 1 96 ? 18.981 -69.477 27.720 1.00 32.11 84 HIS B N 1
ATOM 3601 C CA . HIS B 1 96 ? 19.570 -69.545 26.388 1.00 34.70 84 HIS B CA 1
ATOM 3602 C C . HIS B 1 96 ? 19.843 -68.144 25.851 1.00 34.00 84 HIS B C 1
ATOM 3603 O O . HIS B 1 96 ? 19.247 -67.169 26.307 1.00 34.11 84 HIS B O 1
ATOM 3610 N N . ARG B 1 97 ? 20.732 -68.049 24.870 1.00 36.21 85 ARG B N 1
ATOM 3611 C CA . ARG B 1 97 ? 21.091 -66.758 24.299 1.00 35.90 85 ARG B CA 1
ATOM 3612 C C . ARG B 1 97 ? 20.845 -66.740 22.792 1.00 37.40 85 ARG B C 1
ATOM 3613 O O . ARG B 1 97 ? 21.385 -67.570 22.059 1.00 36.47 85 ARG B O 1
ATOM 3621 N N . PHE B 1 98 ? 20.027 -65.793 22.339 1.00 36.55 86 PHE B N 1
ATOM 3622 C CA . PHE B 1 98 ? 19.694 -65.659 20.922 1.00 40.10 86 PHE B CA 1
ATOM 3623 C C . PHE B 1 98 ? 20.169 -64.291 20.438 1.00 40.38 86 PHE B C 1
ATOM 3624 O O . PHE B 1 98 ? 19.777 -63.259 20.991 1.00 32.83 86 PHE B O 1
ATOM 3632 N N . VAL B 1 99 ? 21.010 -64.288 19.408 1.00 34.50 87 VAL B N 1
ATOM 3633 C CA . VAL B 1 99 ? 21.653 -63.063 18.941 1.00 30.19 87 VAL B CA 1
ATOM 3634 C C . VAL B 1 99 ? 20.679 -62.043 18.346 1.00 45.61 87 VAL B C 1
ATOM 3635 O O . VAL B 1 99 ? 20.670 -60.879 18.746 1.00 37.74 87 VAL B O 1
ATOM 3639 N N . HIS B 1 100 ? 19.856 -62.482 17.399 1.00 39.56 88 HIS B N 1
ATOM 3640 C CA . HIS B 1 100 ? 19.025 -61.557 16.632 1.00 32.86 88 HIS B CA 1
ATOM 3641 C C . HIS B 1 100 ? 17.559 -61.988 16.614 1.00 34.85 88 HIS B C 1
ATOM 3642 O O . HIS B 1 100 ? 17.202 -62.969 15.955 1.00 32.13 88 HIS B O 1
ATOM 3649 N N . GLY B 1 101 ? 16.714 -61.243 17.327 1.00 34.75 89 GLY B N 1
ATOM 3650 C CA . GLY B 1 101 ? 15.308 -61.590 17.457 1.00 38.28 89 GLY B CA 1
ATOM 3651 C C . GLY B 1 101 ? 14.382 -60.884 16.481 1.00 37.22 89 GLY B C 1
ATOM 3652 O O . GLY B 1 101 ? 13.167 -61.107 16.497 1.00 42.64 89 GLY B O 1
ATOM 3653 N N . GLY B 1 102 ? 14.949 -60.031 15.633 1.00 39.16 90 GLY B N 1
ATOM 3654 C CA . GLY B 1 102 ? 14.175 -59.339 14.617 1.00 38.75 90 GLY B CA 1
ATOM 3655 C C . GLY B 1 102 ? 13.115 -58.399 15.163 1.00 39.31 90 GLY B C 1
ATOM 3656 O O . GLY B 1 102 ? 13.262 -57.842 16.255 1.00 39.67 90 GLY B O 1
ATOM 3657 N N . SER B 1 103 ? 12.040 -58.232 14.399 1.00 35.13 91 SER B N 1
ATOM 3658 C CA . SER B 1 103 ? 10.986 -57.278 14.735 1.00 40.31 91 SER B CA 1
ATOM 3659 C C . SER B 1 103 ? 10.091 -57.733 15.889 1.00 43.89 91 SER B C 1
ATOM 3660 O O . SER B 1 103 ? 9.617 -56.908 16.669 1.00 43.84 91 SER B O 1
ATOM 3663 N N . TYR B 1 104 ? 9.862 -59.040 16.000 1.00 42.56 92 TYR B N 1
ATOM 3664 C CA . TYR B 1 104 ? 8.921 -59.569 16.990 1.00 45.24 92 TYR B CA 1
ATOM 3665 C C . TYR B 1 104 ? 9.380 -59.395 18.438 1.00 42.38 92 TYR B C 1
ATOM 3666 O O . TYR B 1 104 ? 8.594 -59.000 19.300 1.00 50.64 92 TYR B O 1
ATOM 3675 N N . PHE B 1 105 ? 10.645 -59.696 18.706 1.00 37.32 93 PHE B N 1
ATOM 3676 C CA . PHE B 1 105 ? 11.134 -59.703 20.081 1.00 38.55 93 PHE B CA 1
ATOM 3677 C C . PHE B 1 105 ? 11.564 -58.323 20.599 1.00 42.29 93 PHE B C 1
ATOM 3678 O O . PHE B 1 105 ? 12.696 -57.883 20.377 1.00 41.17 93 PHE B O 1
ATOM 3686 N N . LYS B 1 106 ? 10.642 -57.653 21.288 1.00 38.84 94 LYS B N 1
ATOM 3687 C CA . LYS B 1 106 ? 10.934 -56.401 21.980 1.00 42.32 94 LYS B CA 1
ATOM 3688 C C . LYS B 1 106 ? 11.362 -56.717 23.408 1.00 41.15 94 LYS B C 1
ATOM 3689 O O . LYS B 1 106 ? 11.921 -55.872 24.111 1.00 41.72 94 LYS B O 1
ATOM 3695 N N . LYS B 1 107 ? 11.083 -57.946 23.831 1.00 38.56 95 LYS B N 1
ATOM 3696 C CA . LYS B 1 107 ? 11.489 -58.421 25.146 1.00 43.34 95 LYS B CA 1
ATOM 3697 C C . LYS B 1 107 ? 12.079 -59.821 25.048 1.00 41.11 95 LYS B C 1
ATOM 3698 O O . LYS B 1 107 ? 11.689 -60.609 24.182 1.00 39.64 95 LYS B O 1
ATOM 3704 N N . SER B 1 108 ? 13.020 -60.134 25.934 1.00 39.81 96 SER B N 1
ATOM 3705 C CA . SER B 1 108 ? 13.436 -61.517 26.116 1.00 38.04 96 SER B CA 1
ATOM 3706 C C . SER B 1 108 ? 12.212 -62.270 26.628 1.00 37.79 96 SER B C 1
ATOM 3707 O O . SER B 1 108 ? 11.286 -61.654 27.155 1.00 36.42 96 SER B O 1
ATOM 3710 N N . ALA B 1 109 ? 12.188 -63.590 26.479 1.00 40.52 97 ALA B N 1
ATOM 3711 C CA . ALA B 1 109 ? 10.947 -64.311 26.743 1.00 42.74 97 ALA B CA 1
ATOM 3712 C C . ALA B 1 109 ? 11.111 -65.682 27.375 1.00 45.80 97 ALA B C 1
ATOM 3713 O O . ALA B 1 109 ? 12.101 -66.378 27.143 1.00 40.43 97 ALA B O 1
ATOM 3715 N N . VAL B 1 110 ? 10.118 -66.058 28.174 1.00 51.01 98 VAL B N 1
ATOM 3716 C CA . VAL B 1 110 ? 9.942 -67.439 28.588 1.00 45.56 98 VAL B CA 1
ATOM 3717 C C . VAL B 1 110 ? 9.548 -68.200 27.328 1.00 38.06 98 VAL B C 1
ATOM 3718 O O . VAL B 1 110 ? 8.789 -67.683 26.506 1.00 45.68 98 VAL B O 1
ATOM 3722 N N . ILE B 1 111 ? 10.068 -69.412 27.161 1.00 38.06 99 ILE B N 1
ATOM 3723 C CA . ILE B 1 111 ? 9.866 -70.150 25.916 1.00 50.53 99 ILE B CA 1
ATOM 3724 C C . ILE B 1 111 ? 8.572 -70.966 25.900 1.00 49.08 99 ILE B C 1
ATOM 3725 O O . ILE B 1 111 ? 8.366 -71.839 26.747 1.00 48.70 99 ILE B O 1
ATOM 3730 N N . ASP B 1 112 ? 7.708 -70.667 24.931 1.00 46.01 100 ASP B N 1
ATOM 3731 C CA . ASP B 1 112 ? 6.509 -71.463 24.674 1.00 53.25 100 ASP B CA 1
ATOM 3732 C C . ASP B 1 112 ? 6.448 -71.859 23.198 1.00 57.29 100 ASP B C 1
ATOM 3733 O O . ASP B 1 112 ? 7.453 -71.779 22.490 1.00 56.84 100 ASP B O 1
ATOM 3738 N N . GLU B 1 113 ? 5.270 -72.271 22.735 1.00 57.62 101 GLU B N 1
ATOM 3739 C CA . GLU B 1 113 ? 5.095 -72.679 21.342 1.00 57.06 101 GLU B CA 1
ATOM 3740 C C . GLU B 1 113 ? 5.172 -71.487 20.384 1.00 53.67 101 GLU B C 1
ATOM 3741 O O . GLU B 1 113 ? 5.733 -71.593 19.291 1.00 51.75 101 GLU B O 1
ATOM 3747 N N . VAL B 1 114 ? 4.604 -70.358 20.800 1.00 47.38 102 VAL B N 1
ATOM 3748 C CA . VAL B 1 114 ? 4.644 -69.134 20.001 1.00 58.88 102 VAL B CA 1
ATOM 3749 C C . VAL B 1 114 ? 6.078 -68.620 19.851 1.00 50.39 102 VAL B C 1
ATOM 3750 O O . VAL B 1 114 ? 6.529 -68.330 18.740 1.00 43.63 102 VAL B O 1
ATOM 3754 N N . VAL B 1 115 ? 6.782 -68.513 20.977 1.00 42.38 103 VAL B N 1
ATOM 3755 C CA . VAL B 1 115 ? 8.178 -68.082 20.998 1.00 49.69 103 VAL B CA 1
ATOM 3756 C C . VAL B 1 115 ? 9.061 -68.935 20.079 1.00 48.80 103 VAL B C 1
ATOM 3757 O O . VAL B 1 115 ? 9.830 -68.402 19.275 1.00 42.99 103 VAL B O 1
ATOM 3761 N N . LEU B 1 116 ? 8.936 -70.255 20.192 1.00 42.89 104 LEU B N 1
ATOM 3762 C CA . LEU B 1 116 ? 9.681 -71.179 19.337 1.00 47.35 104 LEU B CA 1
ATOM 3763 C C . LEU B 1 116 ? 9.392 -70.942 17.854 1.00 45.78 104 LEU B C 1
ATOM 3764 O O . LEU B 1 116 ? 10.301 -70.969 17.020 1.00 46.77 104 LEU B O 1
ATOM 3769 N N . LYS B 1 117 ? 8.124 -70.704 17.535 1.00 43.82 105 LYS B N 1
ATOM 3770 C CA . LYS B 1 117 ? 7.708 -70.416 16.166 1.00 45.58 105 LYS B CA 1
ATOM 3771 C C . LYS B 1 117 ? 8.327 -69.110 15.662 1.00 50.59 105 LYS B C 1
ATOM 3772 O O . LYS B 1 117 ? 8.770 -69.024 14.514 1.00 48.11 105 LYS B O 1
ATOM 3778 N N . GLU B 1 118 ? 8.367 -68.101 16.528 1.00 41.30 106 GLU B N 1
ATOM 3779 C CA . GLU B 1 118 ? 8.918 -66.799 16.164 1.00 45.22 106 GLU B CA 1
ATOM 3780 C C . GLU B 1 118 ? 10.445 -66.819 16.079 1.00 43.43 106 GLU B C 1
ATOM 3781 O O . GLU B 1 118 ? 11.031 -66.132 15.244 1.00 47.89 106 GLU B O 1
ATOM 3787 N N . LEU B 1 119 ? 11.081 -67.606 16.943 1.00 39.42 107 LEU B N 1
ATOM 3788 C CA . LEU B 1 119 ? 12.531 -67.785 16.897 1.00 44.80 107 LEU B CA 1
ATOM 3789 C C . LEU B 1 119 ? 12.956 -68.444 15.584 1.00 44.63 107 LEU B C 1
ATOM 3790 O O . LEU B 1 119 ? 13.992 -68.101 15.005 1.00 38.59 107 LEU B O 1
ATOM 3795 N N . LYS B 1 120 ? 12.141 -69.387 15.121 1.00 46.14 108 LYS B N 1
ATOM 3796 C CA . LYS B 1 120 ? 12.393 -70.114 13.880 1.00 45.56 108 LYS B CA 1
ATOM 3797 C C . LYS B 1 120 ? 12.457 -69.184 12.670 1.00 41.36 108 LYS B C 1
ATOM 3798 O O . LYS B 1 120 ? 13.252 -69.397 11.754 1.00 47.07 108 LYS B O 1
ATOM 3804 N N . GLU B 1 121 ? 11.624 -68.147 12.674 1.00 47.62 109 GLU B N 1
ATOM 3805 C CA . GLU B 1 121 ? 11.566 -67.210 11.555 1.00 42.61 109 GLU B CA 1
ATOM 3806 C C . GLU B 1 121 ? 12.751 -66.243 11.551 1.00 46.49 109 GLU B C 1
ATOM 3807 O O . GLU B 1 121 ? 12.993 -65.546 10.562 1.00 46.85 109 GLU B O 1
ATOM 3813 N N . CYS B 1 122 ? 13.492 -66.216 12.655 1.00 39.73 110 CYS B N 1
ATOM 3814 C CA . CYS B 1 122 ? 14.639 -65.323 12.800 1.00 39.17 110 CYS B CA 1
ATOM 3815 C C . CYS B 1 122 ? 15.954 -65.976 12.380 1.00 40.80 110 CYS B C 1
ATOM 3816 O O . CYS B 1 122 ? 17.007 -65.347 12.447 1.00 40.97 110 CYS B O 1
ATOM 3819 N N . LEU B 1 123 ? 15.894 -67.237 11.960 1.00 37.21 111 LEU B N 1
ATOM 3820 C CA . LEU B 1 123 ? 17.098 -67.960 11.543 1.00 34.05 111 LEU B CA 1
ATOM 3821 C C . LEU B 1 123 ? 17.922 -67.265 10.441 1.00 38.55 111 LEU B C 1
ATOM 3822 O O . LEU B 1 123 ? 19.138 -67.118 10.593 1.00 37.68 111 LEU B O 1
ATOM 3827 N N . PRO B 1 124 ? 17.274 -66.819 9.341 1.00 38.41 112 PRO B N 1
ATOM 3828 C CA . PRO B 1 124 ? 18.078 -66.163 8.299 1.00 40.17 112 PRO B CA 1
ATOM 3829 C C . PRO B 1 124 ? 18.727 -64.845 8.744 1.00 39.56 112 PRO B C 1
ATOM 3830 O O . PRO B 1 124 ? 19.628 -64.368 8.054 1.00 38.82 112 PRO B O 1
ATOM 3834 N N . LEU B 1 125 ? 18.291 -64.286 9.868 1.00 33.41 113 LEU B N 1
ATOM 3835 C CA . LEU B 1 125 ? 18.874 -63.047 10.375 1.00 35.43 113 LEU B CA 1
ATOM 3836 C C . LEU B 1 125 ? 20.348 -63.234 10.728 1.00 35.83 113 LEU B C 1
ATOM 3837 O O . LEU B 1 125 ? 21.163 -62.330 10.545 1.00 39.76 113 LEU B O 1
ATOM 3842 N N . ALA B 1 126 ? 20.677 -64.417 11.236 1.00 31.59 114 ALA B N 1
ATOM 3843 C CA . ALA B 1 126 ? 22.042 -64.754 11.623 1.00 32.38 114 ALA B CA 1
ATOM 3844 C C . ALA B 1 126 ? 22.263 -66.246 11.415 1.00 36.26 114 ALA B C 1
ATOM 3845 O O . ALA B 1 126 ? 22.192 -67.022 12.369 1.00 34.66 114 ALA B O 1
ATOM 3847 N N . PRO B 1 127 ? 22.474 -66.630 10.160 1.00 37.77 115 PRO B N 1
ATOM 3848 C CA . PRO B 1 127 ? 22.534 -68.039 9.759 1.00 33.58 115 PRO B CA 1
ATOM 3849 C C . PRO B 1 127 ? 23.428 -68.887 10.653 1.00 37.36 115 PRO B C 1
ATOM 3850 O O . PRO B 1 127 ? 23.104 -70.044 10.918 1.00 38.56 115 PRO B O 1
ATOM 3854 N N . ILE B 1 128 ? 24.541 -68.322 11.105 1.00 36.43 116 ILE B N 1
ATOM 3855 C CA . ILE B 1 128 ? 25.494 -69.088 11.900 1.00 44.25 116 ILE B CA 1
ATOM 3856 C C . ILE B 1 128 ? 25.042 -69.226 13.360 1.00 41.69 116 ILE B C 1
ATOM 3857 O O . ILE B 1 128 ? 24.861 -70.340 13.857 1.00 44.45 116 ILE B O 1
ATOM 3862 N N . HIS B 1 129 ? 24.847 -68.095 14.035 1.00 38.80 117 HIS B N 1
ATOM 3863 C CA . HIS B 1 129 ? 24.554 -68.088 15.472 1.00 36.56 117 HIS B CA 1
ATOM 3864 C C . HIS B 1 129 ? 23.114 -68.477 15.838 1.00 41.25 117 HIS B C 1
ATOM 3865 O O . HIS B 1 129 ? 22.901 -69.279 16.749 1.00 42.80 117 HIS B O 1
ATOM 3872 N N . ASN B 1 130 ? 22.135 -67.907 15.140 1.00 36.91 118 ASN B N 1
ATOM 3873 C CA . ASN B 1 130 ? 20.729 -68.216 15.414 1.00 33.04 118 ASN B CA 1
ATOM 3874 C C . ASN B 1 130 ? 20.330 -69.708 15.324 1.00 38.17 118 ASN B C 1
ATOM 3875 O O . ASN B 1 130 ? 19.676 -70.216 16.237 1.00 38.98 118 ASN B O 1
ATOM 3880 N N . PRO B 1 131 ? 20.717 -70.414 14.238 1.00 38.54 119 PRO B N 1
ATOM 3881 C CA . PRO B 1 131 ? 20.381 -71.846 14.188 1.00 39.95 119 PRO B CA 1
ATOM 3882 C C . PRO B 1 131 ? 21.100 -72.683 15.248 1.00 35.73 119 PRO B C 1
ATOM 3883 O O . PRO B 1 131 ? 20.491 -73.608 15.781 1.00 38.28 119 PRO B O 1
ATOM 3887 N N . SER B 1 132 ? 22.361 -72.372 15.543 1.00 37.47 120 SER B N 1
ATOM 3888 C CA . SER B 1 132 ? 23.105 -73.081 16.586 1.00 34.72 120 SER B CA 1
ATOM 3889 C C . SER B 1 132 ? 22.412 -72.981 17.946 1.00 45.46 120 SER B C 1
ATOM 3890 O O . SER B 1 132 ? 22.204 -73.985 18.629 1.00 40.50 120 SER B O 1
ATOM 3893 N N . SER B 1 133 ? 22.061 -71.761 18.334 1.00 35.50 121 SER B N 1
ATOM 3894 C CA . SER B 1 133 ? 21.344 -71.534 19.578 1.00 34.07 121 SER B CA 1
ATOM 3895 C C . SER B 1 133 ? 19.944 -72.141 19.526 1.00 34.07 121 SER B C 1
ATOM 3896 O O . SER B 1 133 ? 19.427 -72.604 20.542 1.00 36.83 121 SER B O 1
ATOM 3899 N N . PHE B 1 134 ? 19.334 -72.147 18.342 1.00 31.95 122 PHE B N 1
ATOM 3900 C CA . PHE B 1 134 ? 17.992 -72.711 18.190 1.00 42.41 122 PHE B CA 1
ATOM 3901 C C . PHE B 1 134 ? 17.999 -74.225 18.388 1.00 46.77 122 PHE B C 1
ATOM 3902 O O . PHE B 1 134 ? 17.157 -74.764 19.112 1.00 40.30 122 PHE B O 1
ATOM 3910 N N . GLY B 1 135 ? 18.949 -74.902 17.745 1.00 40.97 123 GLY B N 1
ATOM 3911 C CA . GLY B 1 135 ? 19.067 -76.348 17.852 1.00 39.82 123 GLY B CA 1
ATOM 3912 C C . GLY B 1 135 ? 19.226 -76.803 19.292 1.00 42.15 123 GLY B C 1
ATOM 3913 O O . GLY B 1 135 ? 18.640 -77.806 19.709 1.00 45.34 123 GLY B O 1
ATOM 3914 N N . VAL B 1 136 ? 20.021 -76.055 20.053 1.00 38.41 124 VAL B N 1
ATOM 3915 C CA . VAL B 1 136 ? 20.235 -76.346 21.466 1.00 34.35 124 VAL B CA 1
ATOM 3916 C C . VAL B 1 136 ? 18.945 -76.134 22.255 1.00 42.48 124 VAL B C 1
ATOM 3917 O O . VAL B 1 136 ? 18.610 -76.934 23.127 1.00 41.35 124 VAL B O 1
ATOM 3921 N N . ILE B 1 137 ? 18.222 -75.062 21.935 1.00 35.34 125 ILE B N 1
ATOM 3922 C CA . ILE B 1 137 ? 16.935 -74.778 22.569 1.00 44.05 125 ILE B CA 1
ATOM 3923 C C . ILE B 1 137 ? 15.911 -75.896 22.327 1.00 42.41 125 ILE B C 1
ATOM 3924 O O . ILE B 1 137 ? 15.253 -76.349 23.262 1.00 42.82 125 ILE B O 1
ATOM 3929 N N . GLU B 1 138 ? 15.787 -76.342 21.079 1.00 40.30 126 GLU B N 1
ATOM 3930 C CA . GLU B 1 138 ? 14.854 -77.417 20.738 1.00 41.19 126 GLU B CA 1
ATOM 3931 C C . GLU B 1 138 ? 15.148 -78.727 21.473 1.00 44.45 126 GLU B C 1
ATOM 3932 O O . GLU B 1 138 ? 14.237 -79.363 22.004 1.00 48.68 126 GLU B O 1
ATOM 3938 N N . ILE B 1 139 ? 16.414 -79.130 21.507 1.00 43.26 127 ILE B N 1
ATOM 3939 C CA . ILE B 1 139 ? 16.784 -80.361 22.198 1.00 43.00 127 ILE B CA 1
ATOM 3940 C C . ILE B 1 139 ? 16.649 -80.204 23.718 1.00 49.61 127 ILE B C 1
ATOM 3941 O O . ILE B 1 139 ? 16.373 -81.171 24.431 1.00 52.78 127 ILE B O 1
ATOM 3946 N N . SER B 1 140 ? 16.815 -78.976 24.203 1.00 39.61 128 SER B N 1
ATOM 3947 C CA . SER B 1 140 ? 16.769 -78.701 25.635 1.00 47.37 128 SER B CA 1
ATOM 3948 C C . SER B 1 140 ? 15.333 -78.775 26.151 1.00 43.45 128 SER B C 1
ATOM 3949 O O . SER B 1 140 ? 15.081 -79.267 27.252 1.00 42.26 128 SER B O 1
ATOM 3952 N N . MET B 1 141 ? 14.396 -78.286 25.344 1.00 46.96 129 MET B N 1
ATOM 3953 C CA . MET B 1 141 ? 12.979 -78.365 25.677 1.00 47.11 129 MET B CA 1
ATOM 3954 C C . MET B 1 141 ? 12.506 -79.813 25.715 1.00 52.41 129 MET B C 1
ATOM 3955 O O . MET B 1 141 ? 11.584 -80.149 26.453 1.00 58.61 129 MET B O 1
ATOM 3960 N N . LYS B 1 142 ? 13.140 -80.667 24.918 1.00 53.89 130 LYS B N 1
ATOM 3961 C CA . LYS B 1 142 ? 12.721 -82.061 24.809 1.00 53.68 130 LYS B CA 1
ATOM 3962 C C . LYS B 1 142 ? 13.247 -82.923 25.954 1.00 55.17 130 LYS B C 1
ATOM 3963 O O . LYS B 1 142 ? 12.518 -83.753 26.500 1.00 56.85 130 LYS B O 1
ATOM 3969 N N . GLU B 1 143 ? 14.512 -82.726 26.311 1.00 53.34 131 GLU B N 1
ATOM 3970 C CA . GLU B 1 143 ? 15.143 -83.511 27.368 1.00 51.57 131 GLU B CA 1
ATOM 3971 C C . GLU B 1 143 ? 14.730 -83.030 28.756 1.00 49.93 131 GLU B C 1
ATOM 3972 O O . GLU B 1 143 ? 14.761 -83.798 29.717 1.00 52.56 131 GLU B O 1
ATOM 3978 N N . LEU B 1 144 ? 14.349 -81.759 28.856 1.00 54.53 132 LEU B N 1
ATOM 3979 C CA . LEU B 1 144 ? 13.836 -81.202 30.108 1.00 53.22 132 LEU B CA 1
ATOM 3980 C C . LEU B 1 144 ? 12.480 -80.517 29.895 1.00 49.75 132 LEU B C 1
ATOM 3981 O O . LEU B 1 144 ? 12.365 -79.300 30.043 1.00 45.14 132 LEU B O 1
ATOM 3986 N N . PRO B 1 145 ? 11.443 -81.303 29.554 1.00 61.85 133 PRO B N 1
ATOM 3987 C CA . PRO B 1 145 ? 10.155 -80.719 29.160 1.00 60.35 133 PRO B CA 1
ATOM 3988 C C . PRO B 1 145 ? 9.287 -80.273 30.334 1.00 54.70 133 PRO B C 1
ATOM 3989 O O . PRO B 1 145 ? 8.251 -79.644 30.110 1.00 63.83 133 PRO B O 1
ATOM 3993 N N . THR B 1 146 ? 9.700 -80.594 31.556 1.00 55.17 134 THR B N 1
ATOM 3994 C CA . THR B 1 146 ? 8.999 -80.118 32.745 1.00 56.37 134 THR B CA 1
ATOM 3995 C C . THR B 1 146 ? 9.817 -79.032 33.442 1.00 59.75 134 THR B C 1
ATOM 3996 O O . THR B 1 146 ? 9.697 -78.826 34.652 1.00 58.33 134 THR B O 1
ATOM 4000 N N . THR B 1 147 ? 10.649 -78.342 32.667 1.00 54.97 135 THR B N 1
ATOM 4001 C CA . THR B 1 147 ? 11.536 -77.320 33.211 1.00 53.34 135 THR B CA 1
ATOM 4002 C C . THR B 1 147 ? 11.348 -75.989 32.495 1.00 42.80 135 THR B C 1
ATOM 4003 O O . THR B 1 147 ? 11.431 -75.919 31.267 1.00 46.79 135 THR B O 1
ATOM 4007 N N . ARG B 1 148 ? 11.085 -74.939 33.269 1.00 47.88 136 ARG B N 1
ATOM 4008 C CA . ARG B 1 148 ? 10.913 -73.600 32.717 1.00 48.76 136 ARG B CA 1
ATOM 4009 C C . ARG B 1 148 ? 12.197 -73.156 32.017 1.00 43.67 136 ARG B C 1
ATOM 4010 O O . ARG B 1 148 ? 13.294 -73.286 32.569 1.00 41.76 136 ARG B O 1
ATOM 4018 N N . GLN B 1 149 ? 12.063 -72.656 30.793 1.00 35.54 137 GLN B N 1
ATOM 4019 C CA . GLN B 1 149 ? 13.221 -72.201 30.030 1.00 42.22 137 GLN B CA 1
ATOM 4020 C C . GLN B 1 149 ? 12.959 -70.826 29.426 1.00 42.86 137 GLN B C 1
ATOM 4021 O O . GLN B 1 149 ? 11.812 -70.479 29.122 1.00 43.08 137 GLN B O 1
ATOM 4027 N N . TYR B 1 150 ? 14.024 -70.044 29.270 1.00 38.02 138 TYR B N 1
ATOM 4028 C CA . TYR B 1 150 ? 13.908 -68.688 28.744 1.00 40.72 138 TYR B CA 1
ATOM 4029 C C . TYR B 1 150 ? 15.000 -68.387 27.730 1.00 38.68 138 TYR B C 1
ATOM 4030 O O . TYR B 1 150 ? 16.099 -68.950 27.790 1.00 36.70 138 TYR B O 1
ATOM 4039 N N . VAL B 1 151 ? 14.690 -67.496 26.796 1.00 32.61 139 VAL B N 1
ATOM 4040 C CA . VAL B 1 151 ? 15.670 -67.071 25.811 1.00 36.11 139 VAL B CA 1
ATOM 4041 C C . VAL B 1 151 ? 15.981 -65.584 25.982 1.00 38.98 139 VAL B C 1
ATOM 4042 O O . VAL B 1 151 ? 15.089 -64.735 25.927 1.00 31.08 139 VAL B O 1
ATOM 4046 N N . ALA B 1 152 ? 17.249 -65.279 26.234 1.00 32.69 140 ALA B N 1
ATOM 4047 C CA . ALA B 1 152 ? 17.687 -63.893 26.351 1.00 29.73 140 ALA B CA 1
ATOM 4048 C C . ALA B 1 152 ? 18.019 -63.355 24.960 1.00 34.94 140 ALA B C 1
ATOM 4049 O O . ALA B 1 152 ? 18.940 -63.851 24.310 1.00 32.40 140 ALA B O 1
ATOM 4051 N N . ILE B 1 153 ? 17.271 -62.351 24.503 1.00 35.94 141 ILE B N 1
ATOM 4052 C CA . ILE B 1 153 ? 17.449 -61.821 23.150 1.00 31.37 141 ILE B CA 1
ATOM 4053 C C . ILE B 1 153 ? 18.351 -60.579 23.122 1.00 33.36 141 ILE B C 1
ATOM 4054 O O . ILE B 1 153 ? 18.067 -59.577 23.781 1.00 35.17 141 ILE B O 1
ATOM 4059 N N . ASP B 1 154 ? 19.423 -60.644 22.336 1.00 30.51 142 ASP B N 1
ATOM 4060 C CA . ASP B 1 154 ? 20.447 -59.601 22.330 1.00 30.79 142 ASP B CA 1
ATOM 4061 C C . ASP B 1 154 ? 19.981 -58.289 21.690 1.00 37.36 142 ASP B C 1
ATOM 4062 O O . ASP B 1 154 ? 20.637 -57.260 21.841 1.00 36.38 142 ASP B O 1
ATOM 4067 N N . THR B 1 155 ? 18.850 -58.324 20.989 1.00 37.55 143 THR B N 1
ATOM 4068 C CA . THR B 1 155 ? 18.344 -57.140 20.292 1.00 36.94 143 THR B CA 1
ATOM 4069 C C . THR B 1 155 ? 17.189 -56.451 21.019 1.00 36.14 143 THR B C 1
ATOM 4070 O O . THR B 1 155 ? 16.809 -55.335 20.666 1.00 39.76 143 THR B O 1
ATOM 4074 N N . ALA B 1 156 ? 16.638 -57.120 22.029 1.00 36.32 144 ALA B N 1
ATOM 4075 C CA . ALA B 1 156 ? 15.424 -56.653 22.706 1.00 38.25 144 ALA B CA 1
ATOM 4076 C C . ALA B 1 156 ? 15.565 -55.329 23.468 1.00 30.71 144 ALA B C 1
ATOM 4077 O O . ALA B 1 156 ? 14.639 -54.518 23.470 1.00 38.14 144 ALA B O 1
ATOM 4079 N N . PHE B 1 157 ? 16.710 -55.119 24.118 1.00 32.65 145 PHE B N 1
ATOM 4080 C CA . PHE B 1 157 ? 16.937 -53.914 24.925 1.00 36.44 145 PHE B CA 1
ATOM 4081 C C . PHE B 1 157 ? 16.755 -52.639 24.110 1.00 34.32 145 PHE B C 1
ATOM 4082 O O . PHE B 1 157 ? 16.398 -51.594 24.650 1.00 36.65 145 PHE B O 1
ATOM 4090 N N . HIS B 1 158 ? 16.991 -52.737 22.807 1.00 37.25 146 HIS B N 1
ATOM 4091 C CA . HIS B 1 158 ? 16.938 -51.576 21.929 1.00 38.84 146 HIS B CA 1
ATOM 4092 C C . HIS B 1 158 ? 15.556 -51.344 21.316 1.00 40.20 146 HIS B C 1
ATOM 4093 O O . HIS B 1 158 ? 15.416 -50.560 20.374 1.00 33.39 146 HIS B O 1
ATOM 4100 N N . SER B 1 159 ? 14.539 -52.014 21.853 1.00 34.41 147 SER B N 1
ATOM 4101 C CA . SER B 1 159 ? 13.173 -51.840 21.362 1.00 40.37 147 SER B CA 1
ATOM 4102 C C . SER B 1 159 ? 12.616 -50.457 21.714 1.00 33.27 147 SER B C 1
ATOM 4103 O O . SER B 1 159 ? 11.645 -49.999 21.114 1.00 36.77 147 SER B O 1
ATOM 4106 N N . THR B 1 160 ? 13.240 -49.793 22.684 1.00 34.89 148 THR B N 1
ATOM 4107 C CA . THR B 1 160 ? 12.791 -48.473 23.125 1.00 32.22 148 THR B CA 1
ATOM 4108 C C . THR B 1 160 ? 13.310 -47.343 22.240 1.00 37.97 148 THR B C 1
ATOM 4109 O O . THR B 1 160 ? 12.919 -46.187 22.411 1.00 44.22 148 THR B O 1
ATOM 4113 N N . ILE B 1 161 ? 14.198 -47.674 21.306 1.00 38.62 149 ILE B N 1
ATOM 4114 C CA . ILE B 1 161 ? 14.709 -46.680 20.364 1.00 41.28 149 ILE B CA 1
ATOM 4115 C C . ILE B 1 161 ? 13.577 -46.222 19.437 1.00 37.03 149 ILE B C 1
ATOM 4116 O O . ILE B 1 161 ? 12.895 -47.047 18.827 1.00 37.94 149 ILE B O 1
ATOM 4121 N N . SER B 1 162 ? 13.377 -44.909 19.339 1.00 37.25 150 SER B N 1
ATOM 4122 C CA . SER B 1 162 ? 12.275 -44.356 18.552 1.00 38.48 150 SER B CA 1
ATOM 4123 C C . SER B 1 162 ? 12.513 -44.464 17.049 1.00 39.68 150 SER B C 1
ATOM 4124 O O . SER B 1 162 ? 13.648 -44.651 16.607 1.00 40.72 150 SER B O 1
ATOM 4127 N N . GLN B 1 163 ? 11.437 -44.330 16.273 1.00 39.37 151 GLN B N 1
ATOM 4128 C CA . GLN B 1 163 ? 11.488 -44.495 14.820 1.00 41.60 151 GLN B CA 1
ATOM 4129 C C . GLN B 1 163 ? 12.535 -43.610 14.146 1.00 39.80 151 GLN B C 1
ATOM 4130 O O . GLN B 1 163 ? 13.280 -44.070 13.282 1.00 40.87 151 GLN B O 1
ATOM 4136 N N . ALA B 1 164 ? 12.593 -42.346 14.550 1.00 39.74 152 ALA B N 1
ATOM 4137 C CA . ALA B 1 164 ? 13.531 -41.393 13.963 1.00 41.69 152 ALA B CA 1
ATOM 4138 C C . ALA B 1 164 ? 14.986 -41.822 14.138 1.00 44.91 152 ALA B C 1
ATOM 4139 O O . ALA B 1 164 ? 15.841 -41.496 13.310 1.00 48.11 152 ALA B O 1
ATOM 4141 N N . GLU B 1 165 ? 15.261 -42.549 15.218 1.00 36.75 153 GLU B N 1
ATOM 4142 C CA . GLU B 1 165 ? 16.619 -42.986 15.526 1.00 34.50 153 GLU B CA 1
ATOM 4143 C C . GLU B 1 165 ? 16.935 -44.332 14.872 1.00 36.79 153 GLU B C 1
ATOM 4144 O O . GLU B 1 165 ? 18.102 -44.698 14.723 1.00 36.58 153 GLU B O 1
ATOM 4150 N N . ARG B 1 166 ? 15.892 -45.066 14.489 1.00 29.11 154 ARG B N 1
ATOM 4151 C CA . ARG B 1 166 ? 16.055 -46.367 13.838 1.00 31.74 154 ARG B CA 1
ATOM 4152 C C . ARG B 1 166 ? 16.016 -46.242 12.321 1.00 35.03 154 ARG B C 1
ATOM 4153 O O . ARG B 1 166 ? 16.287 -47.211 11.604 1.00 32.57 154 ARG B O 1
ATOM 4161 N N . THR B 1 167 ? 15.675 -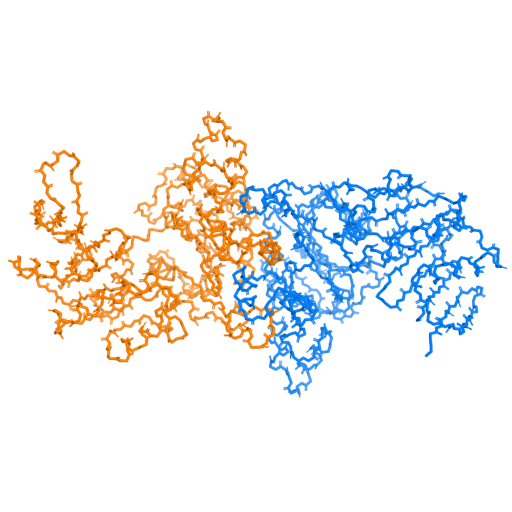45.049 11.840 1.00 28.97 155 THR B N 1
ATOM 4162 C CA . THR B 1 167 ? 15.392 -44.836 10.418 1.00 29.61 155 THR B CA 1
ATOM 4163 C C . THR B 1 167 ? 16.552 -44.217 9.640 1.00 30.31 155 THR B C 1
ATOM 4164 O O . THR B 1 167 ? 17.062 -43.153 10.003 1.00 31.65 155 THR B O 1
ATOM 4168 N N . TYR B 1 168 ? 16.952 -44.880 8.558 1.00 35.25 156 TYR B N 1
ATOM 4169 C CA . TYR B 1 168 ? 17.943 -44.323 7.647 1.00 36.65 156 TYR B CA 1
ATOM 4170 C C . TYR B 1 168 ? 17.263 -43.470 6.576 1.00 32.17 156 TYR B C 1
ATOM 4171 O O . TYR B 1 168 ? 16.164 -43.789 6.118 1.00 34.91 156 TYR B O 1
ATOM 4180 N N . ALA B 1 169 ? 17.921 -42.387 6.176 1.00 31.77 157 ALA B N 1
ATOM 4181 C CA . ALA B 1 169 ? 17.336 -41.437 5.235 1.00 29.86 157 ALA B CA 1
ATOM 4182 C C . ALA B 1 169 ? 17.253 -41.982 3.803 1.00 41.63 157 ALA B C 1
ATOM 4183 O O . ALA B 1 169 ? 17.808 -41.386 2.876 1.00 38.67 157 ALA B O 1
ATOM 4185 N N . ILE B 1 170 ? 16.543 -43.100 3.637 1.00 37.33 158 ILE B N 1
ATOM 4186 C CA . ILE B 1 170 ? 16.325 -43.732 2.335 1.00 31.62 158 ILE B CA 1
ATOM 4187 C C . ILE B 1 170 ? 14.819 -43.901 2.076 1.00 36.66 158 ILE B C 1
ATOM 4188 O O . ILE B 1 170 ? 14.024 -43.891 3.016 1.00 33.25 158 ILE B O 1
ATOM 4193 N N . PRO B 1 171 ? 14.414 -44.064 0.804 1.00 34.64 159 PRO B N 1
ATOM 4194 C CA . PRO B 1 171 ? 12.968 -44.131 0.567 1.00 36.37 159 PRO B CA 1
ATOM 4195 C C . PRO B 1 171 ? 12.406 -45.531 0.767 1.00 40.16 159 PRO B C 1
ATOM 4196 O O . PRO B 1 171 ? 13.170 -46.499 0.819 1.00 40.12 159 PRO B O 1
ATOM 4200 N N . GLN B 1 172 ? 11.084 -45.628 0.878 1.00 38.17 160 GLN B N 1
ATOM 4201 C CA . GLN B 1 172 ? 10.409 -46.921 0.897 1.00 41.80 160 GLN B CA 1
ATOM 4202 C C . GLN B 1 172 ? 10.603 -47.597 -0.459 1.00 38.56 160 GLN B C 1
ATOM 4203 O O . GLN B 1 172 ? 10.740 -46.915 -1.474 1.00 40.09 160 GLN B O 1
ATOM 4209 N N . PRO B 1 173 ? 10.605 -48.940 -0.490 1.00 39.70 161 PRO B N 1
ATOM 4210 C CA . PRO B 1 173 ? 10.376 -49.860 0.628 1.00 40.60 161 PRO B CA 1
ATOM 4211 C C . PRO B 1 173 ? 11.649 -50.223 1.387 1.00 43.14 161 PRO B C 1
ATOM 4212 O O . PRO B 1 173 ? 11.564 -50.939 2.384 1.00 40.68 161 PRO B O 1
ATOM 4216 N N . TYR B 1 174 ? 12.800 -49.745 0.923 1.00 39.16 162 TYR B N 1
ATOM 4217 C CA . TYR B 1 174 ? 14.076 -50.088 1.545 1.00 40.68 162 TYR B CA 1
ATOM 4218 C C . TYR B 1 174 ? 14.165 -49.576 2.982 1.00 37.31 162 TYR B C 1
ATOM 4219 O O . TYR B 1 174 ? 14.747 -50.229 3.852 1.00 40.49 162 TYR B O 1
ATOM 4228 N N . GLN B 1 175 ? 13.572 -48.409 3.219 1.00 40.34 163 GLN B N 1
ATOM 4229 C CA . GLN B 1 175 ? 13.591 -47.763 4.530 1.00 38.82 163 GLN B CA 1
ATOM 4230 C C . GLN B 1 175 ? 13.065 -48.673 5.643 1.00 45.96 163 GLN B C 1
ATOM 4231 O O . GLN B 1 175 ? 13.634 -48.719 6.737 1.00 44.25 163 GLN B O 1
ATOM 4237 N N . SER B 1 176 ? 11.988 -49.399 5.354 1.00 31.03 164 SER B N 1
ATOM 4238 C CA . SER B 1 176 ? 11.386 -50.309 6.326 1.00 42.47 164 SER B CA 1
ATOM 4239 C C . SER B 1 176 ? 12.055 -51.682 6.350 1.00 42.08 164 SER B C 1
ATOM 4240 O O . SER B 1 176 ? 11.929 -52.424 7.327 1.00 41.76 164 SER B O 1
ATOM 4243 N N . GLN B 1 177 ? 12.761 -52.020 5.276 1.00 38.81 165 GLN B N 1
ATOM 4244 C CA . GLN B 1 177 ? 13.471 -53.293 5.210 1.00 41.05 165 GLN B CA 1
ATOM 4245 C C . GLN B 1 177 ? 14.785 -53.227 5.978 1.00 39.70 165 GLN B C 1
ATOM 4246 O O . GLN B 1 177 ? 15.343 -54.257 6.355 1.00 38.33 165 GLN B O 1
ATOM 4252 N N . TYR B 1 178 ? 15.276 -52.011 6.202 1.00 39.58 166 TYR B N 1
ATOM 4253 C CA . TYR B 1 178 ? 16.605 -51.820 6.773 1.00 40.15 166 TYR B CA 1
ATOM 4254 C C . TYR B 1 178 ? 16.603 -50.886 7.979 1.00 38.89 166 TYR B C 1
ATOM 4255 O O . TYR B 1 178 ? 17.447 -49.996 8.095 1.00 34.44 166 TYR B O 1
ATOM 4264 N N . LEU B 1 179 ? 15.649 -51.096 8.878 1.00 32.59 167 LEU B N 1
ATOM 4265 C CA . LEU B 1 179 ? 15.614 -50.344 10.121 1.00 32.04 167 LEU B CA 1
ATOM 4266 C C . LEU B 1 179 ? 16.793 -50.741 11.008 1.00 37.11 167 LEU B C 1
ATOM 4267 O O . LEU B 1 179 ? 17.317 -51.856 10.907 1.00 37.51 167 LEU B O 1
ATOM 4272 N N . LYS B 1 180 ? 17.221 -49.818 11.862 1.00 35.23 168 LYS B N 1
ATOM 4273 C CA . LYS B 1 180 ? 18.290 -50.101 12.808 1.00 34.05 168 LYS B CA 1
ATOM 4274 C C . LYS B 1 180 ? 17.780 -51.041 13.898 1.00 35.93 168 LYS B C 1
ATOM 4275 O O . LYS B 1 180 ? 16.638 -50.925 14.341 1.00 38.00 168 LYS B O 1
ATOM 4281 N N . PHE B 1 181 ? 18.622 -51.982 14.311 1.00 33.29 169 PHE B N 1
ATOM 4282 C CA . PHE B 1 181 ? 18.293 -52.866 15.422 1.00 33.90 169 PHE B CA 1
ATOM 4283 C C . PHE B 1 181 ? 19.153 -52.552 16.647 1.00 41.54 169 PHE B C 1
ATOM 4284 O O . PHE B 1 181 ? 18.640 -52.131 17.685 1.00 49.05 169 PHE B O 1
ATOM 4292 N N . GLY B 1 182 ? 20.463 -52.749 16.522 1.00 32.42 170 GLY B N 1
ATOM 4293 C CA . GLY B 1 182 ? 21.363 -52.567 17.648 1.00 40.09 170 GLY B CA 1
ATOM 4294 C C . GLY B 1 182 ? 21.607 -53.893 18.340 1.00 32.22 170 GLY B C 1
ATOM 4295 O O . GLY B 1 182 ? 20.720 -54.748 18.380 1.00 32.01 170 GLY B O 1
ATOM 4296 N N . PHE B 1 183 ? 22.807 -54.079 18.882 1.00 28.49 171 PHE B N 1
ATOM 4297 C CA . PHE B 1 183 ? 23.164 -55.366 19.476 1.00 34.35 171 PHE B CA 1
ATOM 4298 C C . PHE B 1 183 ? 23.869 -55.164 20.815 1.00 35.37 171 PHE B C 1
ATOM 4299 O O . PHE B 1 183 ? 23.896 -54.044 21.329 1.00 29.31 171 PHE B O 1
ATOM 4307 N N . HIS B 1 184 ? 24.425 -56.238 21.378 1.00 28.73 172 HIS B N 1
ATOM 4308 C CA . HIS B 1 184 ? 25.013 -56.203 22.720 1.00 29.16 172 HIS B CA 1
ATOM 4309 C C . HIS B 1 184 ? 23.992 -55.744 23.764 1.00 32.48 172 HIS B C 1
ATOM 4310 O O . HIS B 1 184 ? 24.366 -55.234 24.823 1.00 34.80 172 HIS B O 1
ATOM 4317 N N . GLY B 1 185 ? 22.709 -55.934 23.461 1.00 30.16 173 GLY B N 1
ATOM 4318 C CA . GLY B 1 185 ? 21.634 -55.448 24.310 1.00 33.73 173 GLY B CA 1
ATOM 4319 C C . GLY B 1 185 ? 21.648 -56.041 25.707 1.00 36.95 173 GLY B C 1
ATOM 4320 O O . GLY B 1 185 ? 21.390 -55.342 26.689 1.00 39.36 173 GLY B O 1
ATOM 4321 N N . LEU B 1 186 ? 21.960 -57.330 25.792 1.00 32.32 174 LEU B N 1
ATOM 4322 C CA . LEU B 1 186 ? 22.000 -58.038 27.067 1.00 34.90 174 LEU B CA 1
ATOM 4323 C C . LEU B 1 186 ? 23.131 -57.528 27.959 1.00 32.64 174 LEU B C 1
ATOM 4324 O O . LEU B 1 186 ? 22.966 -57.387 29.172 1.00 30.37 174 LEU B O 1
ATOM 4329 N N . SER B 1 187 ? 24.279 -57.253 27.348 1.00 30.40 175 SER B N 1
ATOM 4330 C CA . SER B 1 187 ? 25.415 -56.669 28.052 1.00 33.16 175 SER B CA 1
ATOM 4331 C C . SER B 1 187 ? 25.050 -55.299 28.640 1.00 33.64 175 SER B C 1
ATOM 4332 O O . SER B 1 187 ? 25.340 -55.009 29.805 1.00 29.25 175 SER B O 1
ATOM 4335 N N . TYR B 1 188 ? 24.395 -54.471 27.832 1.00 30.35 176 TYR B N 1
ATOM 4336 C CA . TYR B 1 188 ? 23.984 -53.136 28.259 1.00 26.40 176 TYR B CA 1
ATOM 4337 C C . TYR B 1 188 ? 23.007 -53.157 29.436 1.00 30.39 176 TYR B C 1
ATOM 4338 O O . TYR B 1 188 ? 23.222 -52.462 30.429 1.00 29.16 176 TYR B O 1
ATOM 4347 N N . GLU B 1 189 ? 21.937 -53.944 29.334 1.00 33.55 177 GLU B N 1
ATOM 4348 C CA . GLU B 1 189 ? 20.946 -53.969 30.411 1.00 39.65 177 GLU B CA 1
ATOM 4349 C C . GLU B 1 189 ? 21.474 -54.654 31.669 1.00 35.22 177 GLU B C 1
ATOM 4350 O O . GLU B 1 189 ? 20.994 -54.393 32.773 1.00 36.98 177 GLU B O 1
ATOM 4356 N N . TYR B 1 190 ? 22.480 -55.509 31.509 1.00 35.69 178 TYR B N 1
ATOM 4357 C CA . TYR B 1 190 ? 23.144 -56.092 32.669 1.00 33.61 178 TYR B CA 1
ATOM 4358 C C . TYR B 1 190 ? 23.967 -55.034 33.396 1.00 31.81 178 TYR B C 1
ATOM 4359 O O . TYR B 1 190 ? 23.918 -54.932 34.624 1.00 31.21 178 TYR B O 1
ATOM 4368 N N . VAL B 1 191 ? 24.739 -54.265 32.632 1.00 29.30 179 VAL B N 1
ATOM 4369 C CA . VAL B 1 191 ? 25.580 -53.214 33.196 1.00 29.50 179 VAL B CA 1
ATOM 4370 C C . VAL B 1 191 ? 24.733 -52.138 33.872 1.00 28.73 179 VAL B C 1
ATOM 4371 O O . VAL B 1 191 ? 25.009 -51.744 35.005 1.00 28.96 179 VAL B O 1
ATOM 4375 N N . ILE B 1 192 ? 23.699 -51.676 33.173 1.00 33.74 180 ILE B N 1
ATOM 4376 C CA . ILE B 1 192 ? 22.752 -50.713 33.733 1.00 28.89 180 ILE B CA 1
ATOM 4377 C C . ILE B 1 192 ? 22.156 -51.211 35.051 1.00 31.93 180 ILE B C 1
ATOM 4378 O O . ILE B 1 192 ? 22.085 -50.469 36.035 1.00 33.02 180 ILE B O 1
ATOM 4383 N N . ASN B 1 193 ? 21.740 -52.472 35.073 1.00 30.55 181 ASN B N 1
ATOM 4384 C CA . ASN B 1 193 ? 21.141 -53.040 36.273 1.00 36.82 181 ASN B CA 1
ATOM 4385 C C . ASN B 1 193 ? 22.129 -53.117 37.435 1.00 34.32 181 ASN B C 1
ATOM 4386 O O . ASN B 1 193 ? 21.758 -52.914 38.590 1.00 35.57 181 ASN B O 1
ATOM 4391 N N . SER B 1 194 ? 23.390 -53.405 37.129 1.00 34.25 182 SER B N 1
ATOM 4392 C CA . SER B 1 194 ? 24.418 -53.500 38.162 1.00 30.08 182 SER B CA 1
ATOM 4393 C C . SER B 1 194 ? 24.771 -52.120 38.715 1.00 39.26 182 SER B C 1
ATOM 4394 O O . SER B 1 194 ? 25.337 -52.003 39.804 1.00 36.65 182 SER B O 1
ATOM 4397 N N . LEU B 1 195 ? 24.430 -51.080 37.958 1.00 36.65 183 LEU B N 1
ATOM 4398 C CA . LEU B 1 195 ? 24.734 -49.706 38.345 1.00 33.86 183 LEU B CA 1
ATOM 4399 C C . LEU B 1 195 ? 23.668 -49.118 39.274 1.00 38.96 183 LEU B C 1
ATOM 4400 O O . LEU B 1 195 ? 23.891 -48.081 39.902 1.00 40.04 183 LEU B O 1
ATOM 4405 N N . LYS B 1 196 ? 22.520 -49.784 39.368 1.00 33.73 184 LYS B N 1
ATOM 4406 C CA . LYS B 1 196 ? 21.428 -49.307 40.216 1.00 41.72 184 LYS B CA 1
ATOM 4407 C C . LYS B 1 196 ? 21.761 -49.372 41.709 1.00 41.04 184 LYS B C 1
ATOM 4408 O O . LYS B 1 196 ? 21.105 -48.725 42.525 1.00 44.36 184 LYS B O 1
ATOM 4414 N N . ASN B 1 197 ? 22.780 -50.152 42.058 1.00 39.83 185 ASN B N 1
ATOM 4415 C CA . ASN B 1 197 ? 23.263 -50.222 43.434 1.00 48.52 185 ASN B CA 1
ATOM 4416 C C . ASN B 1 197 ? 24.283 -49.128 43.722 1.00 42.26 185 ASN B C 1
ATOM 4417 O O . ASN B 1 197 ? 24.792 -49.018 44.838 1.00 38.98 185 ASN B O 1
ATOM 4422 N N . VAL B 1 198 ? 24.577 -48.319 42.708 1.00 40.27 186 VAL B N 1
ATOM 4423 C CA . VAL B 1 198 ? 25.730 -47.424 42.762 1.00 40.90 186 VAL B CA 1
ATOM 4424 C C . VAL B 1 198 ? 25.413 -45.985 42.322 1.00 40.17 186 VAL B C 1
ATOM 4425 O O . VAL B 1 198 ? 26.010 -45.026 42.824 1.00 38.60 186 VAL B O 1
ATOM 4429 N N . ILE B 1 199 ? 24.457 -45.833 41.405 1.00 41.62 187 ILE B N 1
ATOM 4430 C CA . ILE B 1 199 ? 24.012 -44.508 40.965 1.00 35.11 187 ILE B CA 1
ATOM 4431 C C . ILE B 1 199 ? 22.495 -44.433 40.793 1.00 37.78 187 ILE B C 1
ATOM 4432 O O . ILE B 1 199 ? 21.817 -45.459 40.740 1.00 43.95 187 ILE B O 1
ATOM 4437 N N . ASP B 1 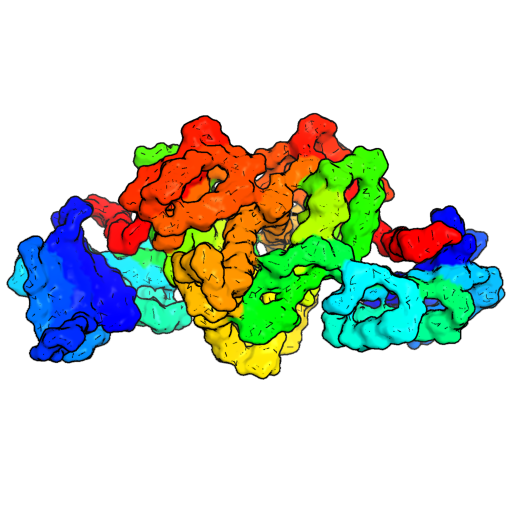200 ? 21.969 -43.215 40.698 1.00 41.73 188 ASP B N 1
ATOM 4438 C CA . ASP B 1 200 ? 20.555 -43.009 40.402 1.00 39.75 188 ASP B CA 1
ATOM 4439 C C . ASP B 1 200 ? 20.343 -43.135 38.893 1.00 44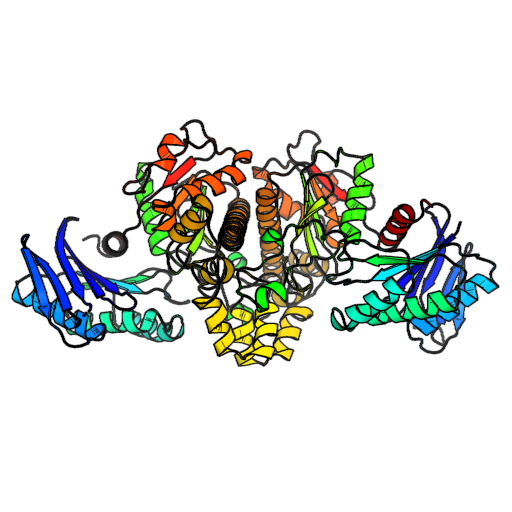.22 188 ASP B C 1
ATOM 4440 O O . ASP B 1 200 ? 20.392 -42.141 38.167 1.00 43.35 188 ASP B O 1
ATOM 4445 N N . VAL B 1 201 ? 20.111 -44.361 38.429 1.00 50.00 189 VAL B N 1
ATOM 4446 C CA . VAL B 1 201 ? 19.946 -44.638 37.002 1.00 42.96 189 VAL B CA 1
ATOM 4447 C C . VAL B 1 201 ? 18.730 -43.922 36.404 1.00 45.86 189 VAL B C 1
ATOM 4448 O O . VAL B 1 201 ? 18.796 -43.400 35.290 1.00 44.61 189 VAL B O 1
ATOM 4452 N N . SER B 1 202 ? 17.634 -43.882 37.157 1.00 48.06 190 SER B N 1
ATOM 4453 C CA . SER B 1 202 ? 16.382 -43.287 36.682 1.00 48.12 190 SER B CA 1
ATOM 4454 C C . SER B 1 202 ? 16.456 -41.784 36.403 1.00 47.12 190 SER B C 1
ATOM 4455 O O . SER B 1 202 ? 15.539 -41.217 35.807 1.00 60.03 190 SER B O 1
ATOM 4458 N N . HIS B 1 203 ? 17.536 -41.143 36.841 1.00 50.33 191 HIS B N 1
ATOM 4459 C CA . HIS B 1 203 ? 17.765 -39.731 36.545 1.00 50.76 191 HIS B CA 1
ATOM 4460 C C . HIS B 1 203 ? 19.210 -39.543 36.112 1.00 50.45 191 HIS B C 1
ATOM 4461 O O . HIS B 1 203 ? 19.973 -38.807 36.744 1.00 56.57 191 HIS B O 1
ATOM 4468 N N . SER B 1 204 ? 19.577 -40.215 35.025 1.00 43.34 192 SER B N 1
ATOM 4469 C CA . SER B 1 204 ? 20.961 -40.256 34.578 1.00 43.38 192 SER B CA 1
ATOM 4470 C C . SER B 1 204 ? 21.048 -40.284 33.061 1.00 41.52 192 SER B C 1
ATOM 4471 O O . SER B 1 204 ? 20.169 -40.828 32.386 1.00 38.10 192 SER B O 1
ATOM 4474 N N . LYS B 1 205 ? 22.109 -39.686 32.531 1.00 36.99 193 LYS B N 1
ATOM 4475 C CA . LYS B 1 205 ? 22.435 -39.808 31.117 1.00 35.60 193 LYS B CA 1
ATOM 4476 C C . LYS B 1 205 ? 23.733 -40.591 31.013 1.00 35.00 193 LYS B C 1
ATOM 4477 O O . LYS B 1 205 ? 24.796 -40.120 31.433 1.00 27.76 193 LYS B O 1
ATOM 4483 N N . ILE B 1 206 ? 23.634 -41.798 30.468 1.00 34.39 194 ILE B N 1
ATOM 4484 C CA . ILE B 1 206 ? 24.752 -42.727 30.464 1.00 34.75 194 ILE B CA 1
ATOM 4485 C C . ILE B 1 206 ? 25.128 -43.105 29.037 1.00 33.31 194 ILE B C 1
ATOM 4486 O O . ILE B 1 206 ? 24.254 -43.376 28.209 1.00 30.24 194 ILE B O 1
ATOM 4491 N N . ILE B 1 207 ? 26.427 -43.089 28.747 1.00 25.59 195 ILE B N 1
ATOM 4492 C CA . ILE B 1 207 ? 26.935 -43.647 27.502 1.00 29.13 195 ILE B CA 1
ATOM 4493 C C . ILE B 1 207 ? 27.796 -44.854 27.850 1.00 28.71 195 ILE B C 1
ATOM 4494 O O . ILE B 1 207 ? 28.806 -44.733 28.552 1.00 29.44 195 ILE B O 1
ATOM 4499 N N . ALA B 1 208 ? 27.383 -46.024 27.375 1.00 30.35 196 ALA B N 1
ATOM 4500 C CA . ALA B 1 208 ? 28.114 -47.256 27.647 1.00 25.76 196 ALA B CA 1
ATOM 4501 C C . ALA B 1 208 ? 28.896 -47.697 26.418 1.00 29.13 196 ALA B C 1
ATOM 4502 O O . ALA B 1 208 ? 28.401 -47.605 25.294 1.00 32.41 196 ALA B O 1
ATOM 4504 N N . CYS B 1 209 ? 30.112 -48.189 26.633 1.00 29.27 197 CYS B N 1
ATOM 4505 C CA . CYS B 1 209 ? 30.938 -48.668 25.531 1.00 29.36 197 CYS B CA 1
ATOM 4506 C C . CYS B 1 209 ? 31.246 -50.156 25.686 1.00 30.25 197 CYS B C 1
ATOM 4507 O O . CYS B 1 209 ? 32.039 -50.553 26.546 1.00 27.64 197 CYS B O 1
ATOM 4510 N N . HIS B 1 210 ? 30.605 -50.978 24.862 1.00 31.29 198 HIS B N 1
ATOM 4511 C CA . HIS B 1 210 ? 30.897 -52.405 24.828 1.00 25.58 198 HIS B CA 1
ATOM 4512 C C . HIS B 1 210 ? 32.079 -52.623 23.891 1.00 29.42 198 HIS B C 1
ATOM 4513 O O . HIS B 1 210 ? 31.903 -52.794 22.682 1.00 32.50 198 HIS B O 1
ATOM 4520 N N . LEU B 1 211 ? 33.284 -52.595 24.447 1.00 27.23 199 LEU B N 1
ATOM 4521 C CA . LEU B 1 211 ? 34.487 -52.745 23.640 1.00 30.80 199 LEU B CA 1
ATOM 4522 C C . LEU B 1 211 ? 34.964 -54.198 23.685 1.00 40.27 199 LEU B C 1
ATOM 4523 O O . LEU B 1 211 ? 35.764 -54.585 24.546 1.00 38.70 199 LEU B O 1
ATOM 4528 N N . GLY B 1 212 ? 34.461 -54.996 22.747 1.00 33.76 200 GLY B N 1
ATOM 4529 C CA . GLY B 1 212 ? 34.655 -56.434 22.782 1.00 39.54 200 GLY B CA 1
ATOM 4530 C C . GLY B 1 212 ? 35.774 -56.972 21.910 1.00 43.24 200 GLY B C 1
ATOM 4531 O O . GLY B 1 212 ? 36.448 -56.223 21.198 1.00 43.53 200 GLY B O 1
ATOM 4532 N N . THR B 1 213 ? 35.981 -58.283 21.983 1.00 44.48 201 THR B N 1
ATOM 4533 C CA . THR B 1 213 ? 36.994 -58.946 21.176 1.00 53.46 201 THR B CA 1
ATOM 4534 C C . THR B 1 213 ? 36.439 -59.206 19.783 1.00 41.90 201 THR B C 1
ATOM 4535 O O . THR B 1 213 ? 37.187 -59.313 18.812 1.00 52.14 201 THR B O 1
ATOM 4539 N N . GLY B 1 214 ? 35.116 -59.304 19.696 1.00 43.62 202 GLY B N 1
ATOM 4540 C CA . GLY B 1 214 ? 34.450 -59.504 18.421 1.00 33.76 202 GLY B CA 1
ATOM 4541 C C . GLY B 1 214 ? 33.821 -58.207 17.948 1.00 49.90 202 GLY B C 1
ATOM 4542 O O . GLY B 1 214 ? 34.474 -57.391 17.295 1.00 39.76 202 GLY B O 1
ATOM 4543 N N . GLY B 1 215 ? 32.550 -58.005 18.281 1.00 38.04 203 GLY B N 1
ATOM 4544 C CA . GLY B 1 215 ? 31.882 -56.760 17.949 1.00 37.35 203 GLY B CA 1
ATOM 4545 C C . GLY B 1 215 ? 32.105 -55.690 19.004 1.00 36.94 203 GLY B C 1
ATOM 4546 O O . GLY B 1 215 ? 32.384 -55.998 20.164 1.00 36.78 203 GLY B O 1
ATOM 4547 N N . SER B 1 216 ? 31.986 -54.430 18.596 1.00 30.07 204 SER B N 1
ATOM 4548 C CA . SER B 1 216 ? 32.054 -53.307 19.524 1.00 29.69 204 SER B CA 1
ATOM 4549 C C . SER B 1 216 ? 30.954 -52.304 19.206 1.00 32.05 204 SER B C 1
ATOM 4550 O O . SER B 1 216 ? 30.628 -52.079 18.036 1.00 29.77 204 SER B O 1
ATOM 4553 N N . SER B 1 217 ? 30.392 -51.696 20.247 1.00 27.49 205 SER B N 1
ATOM 4554 C CA . SER B 1 217 ? 29.349 -50.693 20.066 1.00 30.15 205 SER B CA 1
ATOM 4555 C C . SER B 1 217 ? 29.268 -49.735 21.253 1.00 30.13 205 SER B C 1
ATOM 4556 O O . SER B 1 217 ? 29.821 -50.000 22.324 1.00 30.41 205 SER B O 1
ATOM 4559 N N . CYS B 1 218 ? 28.585 -48.613 21.045 1.00 27.80 206 CYS B N 1
ATOM 4560 C CA . CYS B 1 218 ? 28.261 -47.680 22.118 1.00 28.20 206 CYS B CA 1
ATOM 4561 C C . CYS B 1 218 ? 26.752 -47.542 22.217 1.00 32.80 206 CYS B C 1
ATOM 4562 O O . CYS B 1 218 ? 26.041 -47.710 21.221 1.00 31.42 206 CYS B O 1
ATOM 4565 N N . CYS B 1 219 ? 26.262 -47.225 23.410 1.00 26.05 207 CYS B N 1
ATOM 4566 C CA . CYS B 1 219 ? 24.832 -47.029 23.598 1.00 28.80 207 CYS B CA 1
ATOM 4567 C C . CYS B 1 219 ? 24.538 -45.780 24.428 1.00 34.64 207 CYS B C 1
ATOM 4568 O O . CYS B 1 219 ? 25.105 -45.594 25.508 1.00 30.72 207 CYS B O 1
ATOM 4571 N N . GLY B 1 220 ? 23.656 -44.923 23.921 1.00 31.38 208 GLY B N 1
ATOM 4572 C CA . GLY B 1 220 ? 23.202 -43.778 24.689 1.00 22.89 208 GLY B CA 1
ATOM 4573 C C . GLY B 1 220 ? 21.999 -44.186 25.518 1.00 30.13 208 GLY B C 1
ATOM 4574 O O . GLY B 1 220 ? 20.983 -44.623 24.971 1.00 34.33 208 GLY B O 1
ATOM 4575 N N . ILE B 1 221 ? 22.110 -44.049 26.836 1.00 29.41 209 ILE B N 1
ATOM 4576 C CA . ILE B 1 221 ? 21.072 -44.533 27.739 1.00 31.79 209 ILE B CA 1
ATOM 4577 C C . ILE B 1 221 ? 20.472 -43.416 28.599 1.00 35.30 209 ILE B C 1
ATOM 4578 O O . ILE B 1 221 ? 21.174 -42.767 29.382 1.00 26.60 209 ILE B O 1
ATOM 4583 N N . VAL B 1 222 ? 19.169 -43.196 28.439 1.00 36.37 210 VAL B N 1
ATOM 4584 C CA . VAL B 1 222 ? 18.464 -42.169 29.199 1.00 30.45 210 VAL B CA 1
ATOM 4585 C C . VAL B 1 222 ? 17.522 -42.819 30.203 1.00 32.80 210 VAL B C 1
ATOM 4586 O O . VAL B 1 222 ? 16.547 -43.472 29.819 1.00 35.21 210 VAL B O 1
ATOM 4590 N N . ASN B 1 223 ? 17.827 -42.641 31.486 1.00 42.99 211 ASN B N 1
ATOM 4591 C CA . ASN B 1 223 ? 17.013 -43.189 32.568 1.00 42.24 211 ASN B CA 1
ATOM 4592 C C . ASN B 1 223 ? 16.812 -44.705 32.486 1.00 41.49 211 ASN B C 1
ATOM 4593 O O . ASN B 1 223 ? 15.713 -45.207 32.725 1.00 34.99 211 ASN B O 1
ATOM 4598 N N . GLY B 1 224 ? 17.879 -45.423 32.144 1.00 35.45 212 GLY B N 1
ATOM 4599 C CA . GLY B 1 224 ? 17.851 -46.875 32.121 1.00 27.91 212 GLY B CA 1
ATOM 4600 C C . GLY B 1 224 ? 17.445 -47.495 30.797 1.00 32.80 212 GLY B C 1
ATOM 4601 O O . GLY B 1 224 ? 17.439 -48.723 30.661 1.00 33.79 212 GLY B O 1
ATOM 4602 N N . LYS B 1 225 ? 17.109 -46.657 29.818 1.00 34.72 213 LYS B N 1
ATOM 4603 C CA . LYS B 1 225 ? 16.625 -47.153 28.531 1.00 42.14 213 LYS B CA 1
ATOM 4604 C C . LYS B 1 225 ? 17.485 -46.709 27.352 1.00 36.92 213 LYS B C 1
ATOM 4605 O O . LYS B 1 225 ? 17.964 -45.573 27.308 1.00 36.87 213 LYS B O 1
ATOM 4611 N N . SER B 1 226 ? 17.687 -47.621 26.406 1.00 33.30 214 SER B N 1
ATOM 4612 C CA . SER B 1 226 ? 18.434 -47.316 25.193 1.00 35.92 214 SER B CA 1
ATOM 4613 C C . SER B 1 226 ? 17.727 -46.211 24.413 1.00 32.26 214 SER B C 1
ATOM 4614 O O . SER B 1 226 ? 16.544 -46.335 24.090 1.00 30.83 214 SER B O 1
ATOM 4617 N N . PHE B 1 227 ? 18.443 -45.124 24.134 1.00 34.20 215 PHE B N 1
ATOM 4618 C CA . PHE B 1 227 ? 17.909 -44.038 23.321 1.00 25.75 215 PHE B CA 1
ATOM 4619 C C . PHE B 1 227 ? 18.430 -44.180 21.894 1.00 31.73 215 PHE B C 1
ATOM 4620 O O . PHE B 1 227 ? 17.668 -44.111 20.930 1.00 30.75 215 PHE B O 1
ATOM 4628 N N . ASP B 1 228 ? 19.736 -44.374 21.759 1.00 29.85 216 ASP B N 1
ATOM 4629 C CA . ASP B 1 228 ? 20.310 -44.695 20.458 1.00 32.71 216 ASP B CA 1
ATOM 4630 C C . ASP B 1 228 ? 21.540 -45.572 20.632 1.00 34.08 216 ASP B C 1
ATOM 4631 O O . ASP B 1 228 ? 22.061 -45.706 21.744 1.00 35.56 216 ASP B O 1
ATOM 4636 N N . THR B 1 229 ? 21.998 -46.173 19.538 1.00 36.09 217 THR B N 1
ATOM 4637 C CA . THR B 1 229 ? 23.126 -47.091 19.607 1.00 35.67 217 THR B CA 1
ATOM 4638 C C . THR B 1 229 ? 23.961 -47.090 18.330 1.00 37.23 217 THR B C 1
ATOM 4639 O O . THR B 1 229 ? 23.537 -46.580 17.292 1.00 39.35 217 THR B O 1
ATOM 4643 N N . SER B 1 230 ? 25.138 -47.698 18.416 1.00 38.50 218 SER B N 1
ATOM 4644 C CA . SER B 1 230 ? 26.168 -47.560 17.394 1.00 27.33 218 SER B CA 1
ATOM 4645 C C . SER B 1 230 ? 25.976 -48.472 16.180 1.00 31.92 218 SER B C 1
ATOM 4646 O O . SER B 1 230 ? 26.202 -48.055 15.042 1.00 27.36 218 SER B O 1
ATOM 4649 N N . MET B 1 231 ? 25.592 -49.723 16.418 1.00 37.77 219 MET B N 1
ATOM 4650 C CA . MET B 1 231 ? 25.332 -50.646 15.319 1.00 42.15 219 MET B CA 1
ATOM 4651 C C . MET B 1 231 ? 24.012 -50.271 14.647 1.00 39.41 219 MET B C 1
ATOM 4652 O O . MET B 1 231 ? 23.229 -49.491 15.198 1.00 34.09 219 MET B O 1
ATOM 4657 N N . GLY B 1 232 ? 23.772 -50.805 13.453 1.00 34.52 220 GLY B N 1
ATOM 4658 C CA . GLY B 1 232 ? 22.561 -50.478 12.721 1.00 36.93 220 GLY B CA 1
ATOM 4659 C C . GLY B 1 232 ? 21.759 -51.713 12.373 1.00 33.74 220 GLY B C 1
ATOM 4660 O O . GLY B 1 232 ? 21.512 -52.559 13.234 1.00 32.75 220 GLY B O 1
ATOM 4661 N N . ASN B 1 233 ? 21.353 -51.816 11.111 1.00 33.69 221 ASN B N 1
ATOM 4662 C CA . ASN B 1 233 ? 20.656 -53.002 10.632 1.00 33.87 221 ASN B CA 1
ATOM 4663 C C . ASN B 1 233 ? 21.559 -54.229 10.701 1.00 28.78 221 ASN B C 1
ATOM 4664 O O . ASN B 1 233 ? 21.093 -55.342 10.942 1.00 35.73 221 ASN B O 1
ATOM 4669 N N . SER B 1 234 ? 22.854 -54.012 10.488 1.00 30.73 222 SER B N 1
ATOM 4670 C CA . SER B 1 234 ? 23.836 -55.089 10.526 1.00 27.85 222 SER B CA 1
ATOM 4671 C C . SER B 1 234 ? 24.767 -54.926 11.717 1.00 33.84 222 SER B C 1
ATOM 4672 O O . SER B 1 234 ? 24.761 -53.892 12.389 1.00 36.66 222 SER B O 1
ATOM 4675 N N . THR B 1 235 ? 25.569 -55.953 11.980 1.00 33.25 223 THR B N 1
ATOM 4676 C CA . THR B 1 235 ? 26.520 -55.923 13.086 1.00 36.21 223 THR B CA 1
ATOM 4677 C C . THR B 1 235 ? 27.877 -55.407 12.618 1.00 39.09 223 THR B C 1
ATOM 4678 O O . THR B 1 235 ? 28.889 -55.583 13.296 1.00 37.68 223 THR B O 1
ATOM 4682 N N . LEU B 1 236 ? 27.883 -54.770 11.453 1.00 30.61 224 LEU B N 1
ATOM 4683 C CA . LEU B 1 236 ? 29.105 -54.224 10.866 1.00 38.80 224 LEU B CA 1
ATOM 4684 C C . LEU B 1 236 ? 29.226 -52.713 11.108 1.00 38.19 224 LEU B C 1
ATOM 4685 O O . LEU B 1 236 ? 30.322 -52.153 11.092 1.00 34.07 224 LEU B O 1
ATOM 4690 N N . ALA B 1 237 ? 28.091 -52.064 11.348 1.00 29.42 225 ALA B N 1
ATOM 4691 C CA . ALA B 1 237 ? 28.047 -50.610 11.495 1.00 37.04 225 ALA B CA 1
ATOM 4692 C C . ALA B 1 237 ? 28.614 -50.111 12.828 1.00 37.24 225 ALA B C 1
ATOM 4693 O O . ALA B 1 237 ? 28.645 -50.845 13.821 1.00 28.07 225 ALA B O 1
ATOM 4695 N N . GLY B 1 238 ? 29.060 -48.856 12.840 1.00 29.09 226 GLY B N 1
ATOM 4696 C CA . GLY B 1 238 ? 29.411 -48.181 14.077 1.00 29.57 226 GLY B CA 1
ATOM 4697 C C . GLY B 1 238 ? 30.894 -47.966 14.311 1.00 35.38 226 GLY B C 1
ATOM 4698 O O . GLY B 1 238 ? 31.579 -47.300 13.526 1.00 29.24 226 GLY B O 1
ATOM 4699 N N . LEU B 1 239 ? 31.380 -48.526 15.414 1.00 26.48 227 LEU B N 1
ATOM 4700 C CA . LEU B 1 239 ? 32.772 -48.389 15.822 1.00 34.27 227 LEU B CA 1
ATOM 4701 C C . LEU B 1 239 ? 33.716 -49.135 14.884 1.00 31.35 227 LEU B C 1
ATOM 4702 O O . LEU B 1 239 ? 33.314 -50.089 14.215 1.00 27.39 227 LEU B O 1
ATOM 4707 N N . VAL B 1 240 ? 34.970 -48.694 14.834 1.00 30.62 228 VAL B N 1
ATOM 4708 C CA . VAL B 1 240 ? 36.029 -49.512 14.259 1.00 27.83 228 VAL B CA 1
ATOM 4709 C C . VAL B 1 240 ? 36.163 -50.728 15.170 1.00 30.09 228 VAL B C 1
ATOM 4710 O O . VAL B 1 240 ? 36.224 -50.580 16.392 1.00 29.92 228 VAL B O 1
ATOM 4714 N N . MET B 1 241 ? 36.191 -51.927 14.598 1.00 24.72 229 MET B N 1
ATOM 4715 C CA . MET B 1 241 ? 36.223 -53.133 15.422 1.00 23.86 229 MET B CA 1
ATOM 4716 C C . MET B 1 241 ? 37.463 -53.991 15.179 1.00 31.65 229 MET B C 1
ATOM 4717 O O . MET B 1 241 ? 38.390 -53.579 14.478 1.00 30.99 229 MET B O 1
ATOM 4722 N N . SER B 1 242 ? 37.469 -55.186 15.764 1.00 37.34 230 SER B N 1
ATOM 4723 C CA . SER B 1 242 ? 38.593 -56.105 15.629 1.00 36.21 230 SER B CA 1
ATOM 4724 C C . SER B 1 242 ? 38.873 -56.453 14.167 1.00 34.62 230 SER B C 1
ATOM 4725 O O . SER B 1 242 ? 40.016 -56.373 13.711 1.00 32.79 230 SER B O 1
ATOM 4728 N N . THR B 1 243 ? 37.825 -56.829 13.436 1.00 30.58 231 THR B N 1
ATOM 4729 C CA . THR B 1 243 ? 37.958 -57.186 12.023 1.00 33.99 231 THR B CA 1
ATOM 4730 C C . THR B 1 243 ? 36.911 -56.517 11.134 1.00 35.30 231 THR B C 1
ATOM 4731 O O . THR B 1 243 ? 36.813 -56.833 9.945 1.00 30.70 231 THR B O 1
ATOM 4735 N N . ARG B 1 244 ? 36.124 -55.615 11.711 1.00 35.60 232 ARG B N 1
ATOM 4736 C CA . ARG B 1 244 ? 35.074 -54.930 10.965 1.00 30.73 232 ARG B CA 1
ATOM 4737 C C . ARG B 1 244 ? 35.469 -53.490 10.666 1.00 36.51 232 ARG B C 1
ATOM 4738 O O . ARG B 1 244 ? 36.287 -52.904 11.375 1.00 33.70 232 ARG B O 1
ATOM 4746 N N . CYS B 1 245 ? 34.887 -52.921 9.615 1.00 26.51 233 CYS B N 1
ATOM 4747 C CA . CYS B 1 245 ? 35.199 -51.546 9.238 1.00 32.58 233 CYS B CA 1
ATOM 4748 C C . CYS B 1 245 ? 34.465 -50.497 10.068 1.00 31.95 233 CYS B C 1
ATOM 4749 O O . CYS B 1 245 ? 35.001 -49.418 10.321 1.00 39.53 233 CYS B O 1
ATOM 4752 N N . GLY B 1 246 ? 33.241 -50.805 10.487 1.00 32.18 234 GLY B N 1
ATOM 4753 C CA . GLY B 1 246 ? 32.411 -49.810 11.145 1.00 34.94 234 GLY B CA 1
ATOM 4754 C C . GLY B 1 246 ? 31.844 -48.848 10.115 1.00 35.53 234 GLY B C 1
ATOM 4755 O O . GLY B 1 246 ? 31.856 -49.150 8.920 1.00 30.35 234 GLY B O 1
ATOM 4756 N N . ASP B 1 247 ? 31.350 -47.696 10.564 1.00 31.63 235 ASP B N 1
ATOM 4757 C CA . ASP B 1 247 ? 30.801 -46.697 9.647 1.00 33.67 235 ASP B CA 1
ATOM 4758 C C . ASP B 1 247 ? 31.846 -46.166 8.661 1.00 34.85 235 ASP B C 1
ATOM 4759 O O . ASP B 1 247 ? 32.872 -45.614 9.062 1.00 34.63 23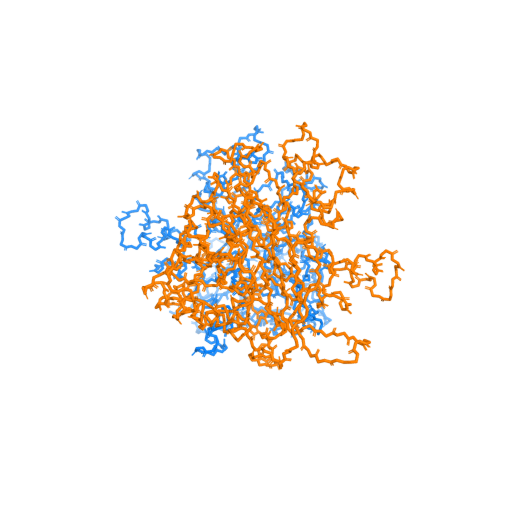5 ASP B O 1
ATOM 4764 N N . ILE B 1 248 ? 31.575 -46.340 7.370 1.00 33.03 236 ILE B N 1
ATOM 4765 C CA . ILE B 1 248 ? 32.430 -45.802 6.314 1.00 30.18 236 ILE B CA 1
ATOM 4766 C C . ILE B 1 248 ? 31.574 -45.125 5.247 1.00 27.82 236 ILE B C 1
ATOM 4767 O O . ILE B 1 248 ? 30.347 -45.243 5.269 1.00 26.52 236 ILE B O 1
ATOM 4772 N N . ASP B 1 249 ? 32.220 -44.420 4.321 1.00 27.00 237 ASP B N 1
ATOM 4773 C CA . ASP B 1 249 ? 31.530 -43.805 3.190 1.00 31.18 237 ASP B CA 1
ATOM 4774 C C . ASP B 1 249 ? 30.723 -44.866 2.433 1.00 34.79 237 ASP B C 1
ATOM 4775 O O . ASP B 1 249 ? 31.284 -45.846 1.944 1.00 34.41 237 ASP B O 1
ATOM 4780 N N . PRO B 1 250 ? 29.395 -44.674 2.349 1.00 31.44 238 PRO B N 1
ATOM 4781 C CA . PRO B 1 250 ? 28.453 -45.626 1.739 1.00 36.15 238 PRO B CA 1
ATOM 4782 C C . PRO B 1 250 ? 28.768 -45.946 0.278 1.00 37.56 238 PRO B C 1
ATOM 4783 O O . PRO B 1 250 ? 28.319 -46.975 -0.236 1.00 36.31 238 PRO B O 1
ATOM 4787 N N . THR B 1 251 ? 29.521 -45.068 -0.381 1.00 35.97 239 THR B N 1
ATOM 4788 C CA . THR B 1 251 ? 29.904 -45.273 -1.775 1.00 32.38 239 THR B CA 1
ATOM 4789 C C . THR B 1 251 ? 31.042 -46.299 -1.885 1.00 37.88 239 THR B C 1
ATOM 4790 O O . THR B 1 251 ? 31.193 -46.971 -2.911 1.00 34.15 239 THR B O 1
ATOM 4794 N N . ILE B 1 252 ? 31.828 -46.429 -0.817 1.00 26.08 240 ILE B N 1
ATOM 4795 C CA . ILE B 1 252 ? 32.963 -47.355 -0.808 1.00 30.64 240 ILE B CA 1
ATOM 4796 C C . ILE B 1 252 ? 32.598 -48.825 -1.086 1.00 34.71 240 ILE B C 1
ATOM 4797 O O . ILE B 1 252 ? 33.244 -49.460 -1.922 1.00 33.92 240 ILE B O 1
ATOM 4802 N N . PRO B 1 253 ? 31.578 -49.374 -0.393 1.00 35.67 241 PRO B N 1
ATOM 4803 C CA . PRO B 1 253 ? 31.232 -50.759 -0.736 1.00 33.67 241 PRO B CA 1
ATOM 4804 C C . PRO B 1 253 ? 30.825 -50.883 -2.201 1.00 33.56 241 PRO B C 1
ATOM 4805 O O . PRO B 1 253 ? 31.294 -51.800 -2.869 1.00 32.08 241 PRO B O 1
ATOM 4809 N N . ILE B 1 254 ? 29.991 -49.962 -2.684 1.00 30.22 242 ILE B N 1
ATOM 4810 C CA . ILE B 1 254 ? 29.541 -49.951 -4.077 1.00 31.17 242 ILE B CA 1
ATOM 4811 C C . ILE B 1 254 ? 30.705 -50.008 -5.077 1.00 37.67 242 ILE B C 1
ATOM 4812 O O . ILE B 1 254 ? 30.688 -50.804 -6.019 1.00 38.54 242 ILE B O 1
ATOM 4817 N N . ASP B 1 255 ? 31.713 -49.164 -4.869 1.00 34.07 243 ASP B N 1
ATOM 4818 C CA . ASP B 1 255 ? 32.885 -49.140 -5.743 1.00 38.61 243 ASP B CA 1
ATOM 4819 C C . ASP B 1 255 ? 33.735 -50.403 -5.621 1.00 38.76 243 ASP B C 1
ATOM 4820 O O . ASP B 1 255 ? 34.329 -50.850 -6.602 1.00 41.60 243 ASP B O 1
ATOM 4825 N N . MET B 1 256 ? 33.792 -50.976 -4.421 1.00 31.80 244 MET B N 1
ATOM 4826 C CA . MET B 1 256 ? 34.530 -52.218 -4.209 1.00 28.96 244 MET B CA 1
ATOM 4827 C C . MET B 1 256 ? 33.842 -53.411 -4.876 1.00 34.53 244 MET B C 1
ATOM 4828 O O . MET B 1 256 ? 34.515 -54.341 -5.319 1.00 30.85 244 MET B O 1
ATOM 4833 N N . ILE B 1 257 ? 32.508 -53.382 -4.939 1.00 35.39 245 ILE B N 1
ATOM 4834 C CA . ILE B 1 257 ? 31.747 -54.405 -5.662 1.00 35.32 245 ILE B CA 1
ATOM 4835 C C . ILE B 1 257 ? 32.216 -54.454 -7.115 1.00 34.13 245 ILE B C 1
ATOM 4836 O O . ILE B 1 257 ? 32.440 -55.532 -7.669 1.00 43.14 245 ILE B O 1
ATOM 4841 N N . GLN B 1 258 ? 32.365 -53.276 -7.720 1.00 39.96 246 GLN B N 1
ATOM 4842 C CA . GLN B 1 258 ? 32.790 -53.153 -9.114 1.00 43.66 246 GLN B CA 1
ATOM 4843 C C . GLN B 1 258 ? 34.159 -53.776 -9.357 1.00 45.13 246 GLN B C 1
ATOM 4844 O O . GLN B 1 258 ? 34.429 -54.297 -10.438 1.00 59.24 246 GLN B O 1
ATOM 4850 N N . GLN B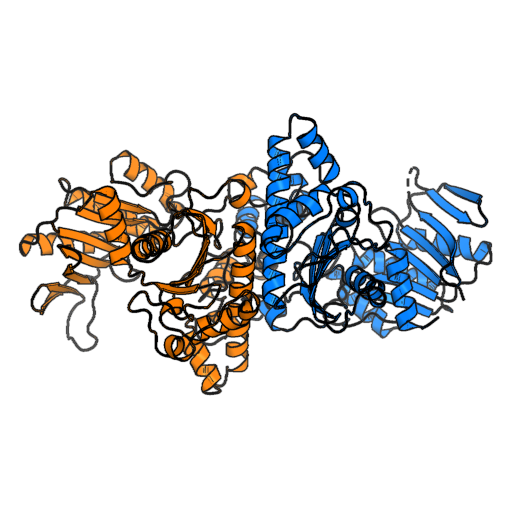 1 259 ? 35.019 -53.716 -8.344 1.00 39.09 247 GLN B N 1
ATOM 4851 C CA . GLN B 1 259 ? 36.360 -54.284 -8.435 1.00 45.55 247 GLN B CA 1
ATOM 4852 C C . GLN B 1 259 ? 36.392 -55.800 -8.243 1.00 50.27 247 GLN B C 1
ATOM 4853 O O . GLN B 1 259 ? 36.989 -56.517 -9.048 1.00 55.10 247 GLN B O 1
ATOM 4859 N N . VAL B 1 260 ? 35.754 -56.280 -7.176 1.00 38.59 248 VAL B N 1
ATOM 4860 C CA . VAL B 1 260 ? 35.934 -57.665 -6.739 1.00 34.49 248 VAL B CA 1
ATOM 4861 C C . VAL B 1 260 ? 34.639 -58.462 -6.547 1.00 35.03 248 VAL B C 1
ATOM 4862 O O . VAL B 1 260 ? 34.684 -59.641 -6.195 1.00 42.97 248 VAL B O 1
ATOM 4866 N N . GLY B 1 261 ? 33.492 -57.828 -6.764 1.00 36.62 249 GLY B N 1
ATOM 4867 C CA . GLY B 1 261 ? 32.223 -58.525 -6.626 1.00 38.22 249 GLY B CA 1
ATOM 4868 C C . GLY B 1 261 ? 31.618 -58.457 -5.232 1.00 37.77 249 GLY B C 1
ATOM 4869 O O . GLY B 1 261 ? 32.282 -58.060 -4.274 1.00 36.35 249 GLY B O 1
ATOM 4870 N N . ILE B 1 262 ? 30.359 -58.874 -5.121 1.00 38.52 250 ILE B N 1
ATOM 4871 C CA . ILE B 1 262 ? 29.581 -58.729 -3.890 1.00 31.11 250 ILE B CA 1
ATOM 4872 C C . ILE B 1 262 ? 30.123 -59.502 -2.683 1.00 39.69 250 ILE B C 1
ATOM 4873 O O . ILE B 1 262 ? 30.433 -58.908 -1.648 1.00 33.93 250 ILE B O 1
ATOM 4878 N N . GLU B 1 263 ? 30.217 -60.822 -2.812 1.00 38.34 251 GLU B N 1
ATOM 4879 C CA . GLU B 1 263 ? 30.582 -61.677 -1.685 1.00 35.06 251 GLU B CA 1
ATOM 4880 C C . GLU B 1 263 ? 31.984 -61.410 -1.126 1.00 40.71 251 GLU B C 1
ATOM 4881 O O . GLU B 1 263 ? 32.204 -61.512 0.082 1.00 37.26 251 GLU B O 1
ATOM 4887 N N . LYS B 1 264 ? 32.926 -61.067 -1.999 1.00 28.11 252 LYS B N 1
ATOM 4888 C CA . LYS B 1 264 ? 34.284 -60.755 -1.561 1.00 33.56 252 LYS B CA 1
ATOM 4889 C C . LYS B 1 264 ? 34.304 -59.473 -0.727 1.00 34.85 252 LYS B C 1
ATOM 4890 O O . LYS B 1 264 ? 35.024 -59.383 0.267 1.00 29.09 252 LYS B O 1
ATOM 4896 N N . VAL B 1 265 ? 33.500 -58.489 -1.127 1.00 30.63 253 VAL B N 1
ATOM 4897 C CA . VAL B 1 265 ? 33.400 -57.235 -0.386 1.00 30.22 253 VAL B CA 1
ATOM 4898 C C . VAL B 1 265 ? 32.860 -57.469 1.021 1.00 37.18 253 VAL B C 1
ATOM 4899 O O . VAL B 1 265 ? 33.379 -56.913 1.997 1.00 31.21 253 VAL B O 1
ATOM 4903 N N . VAL B 1 266 ? 31.826 -58.300 1.122 1.00 28.05 254 VAL B N 1
ATOM 4904 C CA . VAL B 1 266 ? 31.248 -58.636 2.419 1.00 36.98 254 VAL B CA 1
ATOM 4905 C C . VAL B 1 266 ? 32.295 -59.268 3.330 1.00 29.78 254 VAL B C 1
ATOM 4906 O O . VAL B 1 266 ? 32.395 -58.914 4.504 1.00 34.96 254 VAL B O 1
ATOM 4910 N N . ASP B 1 267 ? 33.086 -60.183 2.780 1.00 27.15 255 ASP B N 1
ATOM 4911 C CA . ASP B 1 267 ? 34.139 -60.842 3.544 1.00 32.45 255 ASP B CA 1
ATOM 4912 C C . ASP B 1 267 ? 35.211 -59.854 4.001 1.00 32.48 255 ASP B C 1
ATOM 4913 O O . ASP B 1 267 ? 35.680 -59.916 5.138 1.00 29.31 255 ASP B O 1
ATOM 4918 N N . ILE B 1 268 ? 35.596 -58.946 3.109 1.00 28.91 256 ILE B N 1
ATOM 4919 C CA . ILE B 1 268 ? 36.631 -57.956 3.412 1.00 36.15 256 ILE B CA 1
ATOM 4920 C C . ILE B 1 268 ? 36.219 -57.031 4.563 1.00 34.99 256 ILE B C 1
ATOM 4921 O O . ILE B 1 268 ? 36.986 -56.821 5.509 1.00 30.94 256 ILE B O 1
ATOM 4926 N N . LEU B 1 269 ? 35.004 -56.490 4.482 1.00 27.52 257 LEU B N 1
ATOM 4927 C CA . LEU B 1 269 ? 34.512 -55.531 5.471 1.00 28.03 257 LEU B CA 1
ATOM 4928 C C . LEU B 1 269 ? 34.170 -56.171 6.820 1.00 34.09 257 LEU B C 1
ATOM 4929 O O . LEU B 1 269 ? 34.154 -55.491 7.848 1.00 37.56 257 LEU B O 1
ATOM 4934 N N . ASN B 1 270 ? 33.895 -57.473 6.815 1.00 32.26 258 ASN B N 1
ATOM 4935 C CA . ASN B 1 270 ? 33.521 -58.190 8.036 1.00 31.56 258 ASN B CA 1
ATOM 4936 C C . ASN B 1 270 ? 34.687 -58.911 8.714 1.00 41.92 258 ASN B C 1
ATOM 4937 O O . ASN B 1 270 ? 34.716 -59.044 9.936 1.00 35.07 258 ASN B O 1
ATOM 4942 N N . LYS B 1 271 ? 35.644 -59.375 7.915 1.00 30.08 259 LYS B N 1
ATOM 4943 C CA . LYS B 1 271 ? 36.675 -60.284 8.409 1.00 35.87 259 LYS B CA 1
ATOM 4944 C C . LYS B 1 271 ? 38.102 -59.788 8.181 1.00 31.04 259 LYS B C 1
ATOM 4945 O O . LYS B 1 271 ? 39.035 -60.273 8.818 1.00 42.27 259 LYS B O 1
ATOM 4951 N N . LYS B 1 272 ? 38.264 -58.829 7.274 1.00 36.87 260 LYS B N 1
ATOM 4952 C CA . LYS B 1 272 ? 39.589 -58.328 6.927 1.00 36.10 260 LYS B CA 1
ATOM 4953 C C . LYS B 1 272 ? 39.705 -56.809 7.031 1.00 33.99 260 LYS B C 1
ATOM 4954 O O . LYS B 1 272 ? 40.491 -56.191 6.312 1.00 35.97 260 LYS B O 1
ATOM 4960 N N . SER B 1 273 ? 38.929 -56.209 7.928 1.00 31.16 261 SER B N 1
ATOM 4961 C CA . SER B 1 273 ? 39.008 -54.766 8.153 1.00 30.73 261 SER B CA 1
ATOM 4962 C C . SER B 1 273 ? 39.286 -54.408 9.615 1.00 32.57 261 SER B C 1
ATOM 4963 O O . SER B 1 273 ? 39.910 -55.183 10.345 1.00 29.65 261 SER B O 1
ATOM 4966 N N . GLY B 1 274 ? 38.831 -53.227 10.028 1.00 31.08 262 GLY B N 1
ATOM 4967 C CA . GLY B 1 274 ? 39.019 -52.763 11.390 1.00 27.13 262 GLY B CA 1
ATOM 4968 C C . GLY B 1 274 ? 40.465 -52.772 11.847 1.00 32.32 262 GLY B C 1
ATOM 4969 O O . GLY B 1 274 ? 41.372 -52.463 11.070 1.00 30.39 262 GLY B O 1
ATOM 4970 N N . LEU B 1 275 ? 40.678 -53.135 13.110 1.00 26.48 263 LEU B N 1
ATOM 4971 C CA . LEU B 1 275 ? 42.017 -53.193 13.686 1.00 29.28 263 LEU B CA 1
ATOM 4972 C C . LEU B 1 275 ? 42.952 -54.090 12.873 1.00 33.74 263 LEU B C 1
ATOM 4973 O O . LEU B 1 275 ? 44.112 -53.745 12.648 1.00 34.12 263 LEU B O 1
ATOM 4978 N N . LEU B 1 276 ? 42.441 -55.234 12.428 1.00 28.21 264 LEU B N 1
ATOM 4979 C CA . LEU B 1 276 ? 43.241 -56.179 11.653 1.00 33.69 264 LEU B CA 1
ATOM 4980 C C . LEU B 1 276 ? 43.696 -55.576 10.328 1.00 39.84 264 LEU B C 1
ATOM 4981 O O . LEU B 1 276 ? 44.874 -55.654 9.972 1.00 41.68 264 LEU B O 1
ATOM 4986 N N . GLY B 1 277 ? 42.761 -54.961 9.610 1.00 34.78 265 GLY B N 1
ATOM 4987 C CA . GLY B 1 277 ? 43.038 -54.426 8.289 1.00 36.97 265 GLY B CA 1
ATOM 4988 C C . GLY B 1 277 ? 43.981 -53.236 8.237 1.00 41.11 265 GLY B C 1
ATOM 4989 O O . GLY B 1 277 ? 44.740 -53.089 7.276 1.00 44.90 265 GLY B O 1
ATOM 4990 N N . VAL B 1 278 ? 43.932 -52.376 9.251 1.00 36.78 266 VAL B N 1
ATOM 4991 C CA . VAL B 1 278 ? 44.770 -51.178 9.263 1.00 36.77 266 VAL B CA 1
ATOM 4992 C C . VAL B 1 278 ? 46.156 -51.444 9.851 1.00 34.89 266 VAL B C 1
ATOM 4993 O O . VAL B 1 278 ? 47.164 -50.991 9.309 1.00 35.48 266 VAL B O 1
ATOM 4997 N N . SER B 1 279 ? 46.201 -52.172 10.964 1.00 29.71 267 SER B N 1
ATOM 4998 C CA . SER B 1 279 ? 47.469 -52.495 11.616 1.00 41.86 267 SER B CA 1
ATOM 4999 C C . SER B 1 279 ? 48.309 -53.440 10.765 1.00 38.99 267 SER B C 1
ATOM 5000 O O . SER B 1 279 ? 49.539 -53.390 10.810 1.00 38.58 267 SER B O 1
ATOM 5003 N N . GLU B 1 280 ? 47.631 -54.300 10.002 1.00 38.42 268 GLU B N 1
ATOM 5004 C CA . GLU B 1 280 ? 48.279 -55.331 9.189 1.00 44.75 268 GLU B CA 1
ATOM 5005 C C . GLU B 1 280 ? 49.087 -56.292 10.057 1.00 44.47 268 GLU B C 1
ATOM 5006 O O . GLU B 1 280 ? 50.046 -56.904 9.587 1.00 48.78 268 GLU B O 1
ATOM 5012 N N . LEU B 1 281 ? 48.686 -56.425 11.320 1.00 37.79 269 LEU B N 1
ATOM 5013 C CA . LEU B 1 281 ? 49.405 -57.251 12.286 1.00 41.75 269 LEU B CA 1
ATOM 5014 C C . LEU B 1 281 ? 48.482 -58.229 13.007 1.00 39.71 269 LEU B C 1
ATOM 5015 O O . LEU B 1 281 ? 48.601 -59.444 12.847 1.00 51.95 269 LEU B O 1
ATOM 5020 N N . SER B 1 282 ? 47.567 -57.688 13.806 1.00 38.33 270 SER B N 1
ATOM 5021 C CA . SER B 1 282 ? 46.679 -58.501 14.633 1.00 36.96 270 SER B CA 1
ATOM 5022 C C . SER B 1 282 ? 45.286 -57.882 14.723 1.00 44.94 270 SER B C 1
ATOM 5023 O O . SER B 1 282 ? 45.106 -56.690 14.458 1.00 37.07 270 SER B O 1
ATOM 5026 N N . SER B 1 283 ? 44.306 -58.700 15.100 1.00 40.18 271 SER B N 1
ATOM 5027 C CA . SER B 1 283 ? 42.958 -58.213 15.366 1.00 38.17 271 SER B CA 1
ATOM 5028 C C . SER B 1 283 ? 42.828 -57.833 16.837 1.00 35.68 271 SER B C 1
ATOM 5029 O O . SER B 1 283 ? 41.827 -57.247 17.250 1.00 36.79 271 SER B O 1
ATOM 5032 N N . ASP B 1 284 ? 43.848 -58.174 17.622 1.00 36.69 272 ASP B N 1
ATOM 5033 C CA . ASP B 1 284 ? 43.842 -57.917 19.060 1.00 35.76 272 ASP B CA 1
ATOM 5034 C C . ASP B 1 284 ? 44.554 -56.600 19.381 1.00 40.69 272 ASP B C 1
ATOM 5035 O O . ASP B 1 284 ? 45.708 -56.396 18.995 1.00 42.04 272 ASP B O 1
ATOM 5040 N N . MET B 1 285 ? 43.858 -55.710 20.088 1.00 41.94 273 MET B N 1
ATOM 5041 C CA . MET B 1 285 ? 44.386 -54.385 20.416 1.00 37.15 273 MET B CA 1
ATOM 5042 C C . MET B 1 285 ? 45.680 -54.447 21.232 1.00 44.13 273 MET B C 1
ATOM 5043 O O . MET B 1 285 ? 46.561 -53.596 21.079 1.00 38.71 273 MET B O 1
ATOM 5048 N N . ARG B 1 286 ? 45.793 -55.459 22.088 1.00 45.19 274 ARG B N 1
ATOM 5049 C CA . ARG B 1 286 ? 46.947 -55.592 22.974 1.00 44.21 274 ARG B CA 1
ATOM 5050 C C . ARG B 1 286 ? 48.237 -55.909 22.214 1.00 46.17 274 ARG B C 1
ATOM 5051 O O . ARG B 1 286 ? 49.310 -55.425 22.577 1.00 48.93 274 ARG B O 1
ATOM 5059 N N . ASP B 1 287 ? 48.127 -56.715 21.161 1.00 39.47 275 ASP B N 1
ATOM 5060 C CA . ASP B 1 287 ? 49.261 -56.990 20.281 1.00 44.04 275 ASP B CA 1
ATOM 5061 C C . ASP B 1 287 ? 49.660 -55.730 19.516 1.00 47.88 275 ASP B C 1
ATOM 5062 O O . ASP B 1 287 ? 50.845 -55.488 19.271 1.00 49.06 275 ASP B O 1
ATOM 5067 N N . ILE B 1 288 ? 48.659 -54.938 19.138 1.00 44.08 276 ILE B N 1
ATOM 5068 C CA . ILE B 1 288 ? 48.874 -53.677 18.431 1.00 44.06 276 ILE B CA 1
ATOM 5069 C C . ILE B 1 288 ? 49.651 -52.684 19.294 1.00 40.71 276 ILE B C 1
ATOM 5070 O O . ILE B 1 288 ? 50.636 -52.098 18.843 1.00 37.64 276 ILE B O 1
ATOM 5075 N N . LEU B 1 289 ? 49.199 -52.502 20.533 1.00 39.43 277 LEU B N 1
ATOM 5076 C CA . LEU B 1 289 ? 49.884 -51.649 21.498 1.00 48.19 277 LEU B CA 1
ATOM 5077 C C . LEU B 1 289 ? 51.305 -52.146 21.747 1.00 48.10 277 LEU B C 1
ATOM 5078 O O . LEU B 1 289 ? 52.245 -51.358 21.840 1.00 42.06 277 LEU B O 1
ATOM 5083 N N . HIS B 1 290 ? 51.444 -53.464 21.853 1.00 52.10 278 HIS B N 1
ATOM 5084 C CA . HIS B 1 290 ? 52.736 -54.096 22.086 1.00 52.80 278 HIS B CA 1
ATOM 5085 C C . HIS B 1 290 ? 53.724 -53.790 20.960 1.00 56.17 278 HIS B C 1
ATOM 5086 O O . HIS B 1 290 ? 54.880 -53.452 21.215 1.00 53.15 278 HIS B O 1
ATOM 5093 N N . GLU B 1 291 ? 53.259 -53.900 19.717 1.00 44.89 279 GLU B N 1
ATOM 5094 C CA . GLU B 1 291 ? 54.094 -53.626 18.546 1.00 50.13 279 GLU B CA 1
ATOM 5095 C C . GLU B 1 291 ? 54.552 -52.169 18.508 1.00 52.63 279 GLU B C 1
ATOM 5096 O O . GLU B 1 291 ? 55.700 -51.879 18.163 1.00 51.35 279 GLU B O 1
ATOM 5102 N N . ILE B 1 292 ? 53.647 -51.258 18.862 1.00 54.77 280 ILE B N 1
ATOM 5103 C CA . ILE B 1 292 ? 53.965 -49.835 18.920 1.00 48.93 280 ILE B CA 1
ATOM 5104 C C . ILE B 1 292 ? 55.077 -49.581 19.932 1.00 52.29 280 ILE B C 1
ATOM 5105 O O . ILE B 1 292 ? 56.083 -48.942 19.621 1.00 52.85 280 ILE B O 1
ATOM 5110 N N . GLU B 1 293 ? 54.889 -50.098 21.142 1.00 55.17 281 GLU B N 1
ATOM 5111 C CA . GLU B 1 293 ? 55.804 -49.836 22.250 1.00 63.38 281 GLU B CA 1
ATOM 5112 C C . GLU B 1 293 ? 57.150 -50.557 22.134 1.00 67.20 281 GLU B C 1
ATOM 5113 O O . GLU B 1 293 ? 58.153 -50.086 22.670 1.00 67.98 281 GLU B O 1
ATOM 5119 N N . THR B 1 294 ? 57.173 -51.693 21.442 1.00 64.19 282 THR B N 1
ATOM 5120 C CA . THR B 1 294 ? 58.429 -52.396 21.185 1.00 54.58 282 THR B CA 1
ATOM 5121 C C . THR B 1 294 ? 59.046 -51.939 19.868 1.00 56.74 282 THR B C 1
ATOM 5122 O O . THR B 1 294 ? 60.095 -52.443 19.462 1.00 58.94 282 THR B O 1
ATOM 5126 N N . ARG B 1 295 ? 58.389 -50.983 19.213 1.00 61.39 283 ARG B N 1
ATOM 5127 C CA . ARG B 1 295 ? 58.824 -50.477 17.911 1.00 55.83 283 ARG B CA 1
ATOM 5128 C C . ARG B 1 295 ? 59.068 -51.590 16.894 1.00 57.21 283 ARG B C 1
ATOM 5129 O O . ARG B 1 295 ? 60.077 -51.589 16.186 1.00 54.80 283 ARG B O 1
ATOM 5137 N N . GLY B 1 296 ? 58.137 -52.536 16.825 1.00 51.90 284 GLY B N 1
ATOM 5138 C CA . GLY B 1 296 ? 58.225 -53.615 15.861 1.00 45.57 284 GLY B CA 1
ATOM 5139 C C . GLY B 1 296 ? 58.143 -53.112 14.432 1.00 52.50 284 GLY B C 1
ATOM 5140 O O . GLY B 1 296 ? 57.912 -51.923 14.195 1.00 45.33 284 GLY B O 1
ATOM 5141 N N . PRO B 1 297 ? 58.331 -54.021 13.466 1.00 55.61 285 PRO B N 1
ATOM 5142 C CA . PRO B 1 297 ? 58.346 -53.685 12.038 1.00 51.52 285 PRO B CA 1
ATOM 5143 C C . PRO B 1 297 ? 57.036 -53.064 11.540 1.00 47.61 285 PRO B C 1
ATOM 5144 O O . PRO B 1 297 ? 57.040 -52.421 10.490 1.00 56.83 285 PRO B O 1
ATOM 5148 N N . LYS B 1 298 ? 55.943 -53.245 12.278 1.00 49.74 286 LYS B N 1
ATOM 5149 C CA . LYS B 1 298 ? 54.640 -52.723 11.867 1.00 49.41 286 LYS B CA 1
ATOM 5150 C C . LYS B 1 298 ? 54.110 -51.631 12.801 1.00 52.74 286 LYS B C 1
ATOM 5151 O O . LYS B 1 298 ? 52.899 -51.454 12.943 1.00 46.23 286 LYS B O 1
ATOM 5157 N N . ALA B 1 299 ? 55.026 -50.896 13.425 1.00 48.79 287 ALA B N 1
ATOM 5158 C CA . ALA B 1 299 ? 54.665 -49.863 14.393 1.00 48.00 287 ALA B CA 1
ATOM 5159 C C . ALA B 1 299 ? 53.822 -48.727 13.794 1.00 47.00 287 ALA B C 1
ATOM 5160 O O . ALA B 1 299 ? 52.819 -48.319 14.388 1.00 47.86 287 ALA B O 1
ATOM 5162 N N . LYS B 1 300 ? 54.231 -48.218 12.632 1.00 44.25 288 LYS B N 1
ATOM 5163 C CA . LYS B 1 300 ? 53.504 -47.138 11.953 1.00 43.12 288 LYS B CA 1
ATOM 5164 C C . LYS B 1 300 ? 52.036 -47.481 11.692 1.00 45.55 288 LYS B C 1
ATOM 5165 O O . LYS B 1 300 ? 51.144 -46.671 11.950 1.00 39.46 288 LYS B O 1
ATOM 5171 N N . THR B 1 301 ? 51.798 -48.683 11.175 1.00 44.39 289 THR B N 1
ATOM 5172 C CA . THR B 1 301 ? 50.447 -49.132 10.851 1.00 40.99 289 THR B CA 1
ATOM 5173 C C . THR B 1 301 ? 49.631 -49.463 12.097 1.00 37.77 289 THR B C 1
ATOM 5174 O O . THR B 1 301 ? 48.412 -49.271 12.120 1.00 37.94 289 THR B O 1
ATOM 5178 N N . CYS B 1 302 ? 50.300 -49.971 13.126 1.00 33.20 290 CYS B N 1
ATOM 5179 C CA . CYS B 1 302 ? 49.645 -50.228 14.403 1.00 35.73 290 CYS B CA 1
ATOM 5180 C C . CYS B 1 302 ? 49.269 -48.919 15.092 1.00 35.54 290 CYS B C 1
ATOM 5181 O O . CYS B 1 302 ? 48.223 -48.820 15.732 1.00 34.23 290 CYS B O 1
ATOM 5184 N N . GLN B 1 303 ? 50.122 -47.911 14.948 1.00 36.12 291 GLN B N 1
ATOM 5185 C CA . GLN B 1 303 ? 49.839 -46.591 15.498 1.00 41.28 291 GLN B CA 1
ATOM 5186 C C . GLN B 1 303 ? 48.657 -45.964 14.762 1.00 39.76 291 GLN B C 1
ATOM 5187 O O . GLN B 1 303 ? 47.815 -45.297 15.368 1.00 34.37 291 GLN B O 1
ATOM 5193 N N . LEU B 1 304 ? 48.595 -46.188 13.452 1.00 31.12 292 LEU B N 1
ATOM 5194 C CA . LEU B 1 304 ? 47.496 -45.672 12.643 1.00 33.37 292 LEU B CA 1
ATOM 5195 C C . LEU B 1 304 ? 46.184 -46.348 13.030 1.00 33.78 292 LEU B C 1
ATOM 5196 O O . LEU B 1 304 ? 45.154 -45.691 13.178 1.00 28.92 292 LEU B O 1
ATOM 5201 N N . ALA B 1 305 ? 46.234 -47.665 13.201 1.00 29.56 293 ALA B N 1
ATOM 5202 C CA . ALA B 1 305 ? 45.057 -48.430 13.586 1.00 30.80 293 ALA B CA 1
ATOM 5203 C C . ALA B 1 305 ? 44.498 -47.952 14.923 1.00 33.69 293 ALA B C 1
ATOM 5204 O O . ALA B 1 305 ? 43.285 -47.813 15.076 1.00 31.45 293 ALA B O 1
ATOM 5206 N N . PHE B 1 306 ? 45.381 -47.698 15.887 1.00 33.38 294 PHE B N 1
ATOM 5207 C CA . PHE B 1 306 ? 44.957 -47.197 17.191 1.00 35.89 294 PHE B CA 1
ATOM 5208 C C . PHE B 1 306 ? 44.331 -45.807 17.070 1.00 32.83 294 PHE B C 1
ATOM 5209 O O . PHE B 1 306 ? 43.293 -45.535 17.677 1.00 27.93 294 PHE B O 1
ATOM 5217 N N . ASP B 1 307 ? 44.961 -44.937 16.282 1.00 30.04 295 ASP B N 1
ATOM 5218 C CA . ASP B 1 307 ? 44.472 -43.571 16.096 1.00 32.38 295 ASP B CA 1
ATOM 5219 C C . ASP B 1 307 ? 43.094 -43.540 15.432 1.00 36.07 295 ASP B C 1
ATOM 5220 O O . ASP B 1 307 ? 42.206 -42.796 15.858 1.00 32.74 295 ASP B O 1
ATOM 5225 N N . VAL B 1 308 ? 42.928 -44.346 14.386 1.00 33.11 296 VAL B N 1
ATOM 5226 C CA . VAL B 1 308 ? 41.656 -44.441 13.674 1.00 35.15 296 VAL B CA 1
ATOM 5227 C C . VAL B 1 308 ? 40.571 -45.017 14.581 1.00 32.49 296 VAL B C 1
ATOM 5228 O O . VAL B 1 308 ? 39.437 -44.536 14.593 1.00 32.91 296 VAL B O 1
ATOM 5232 N N . TYR B 1 309 ? 40.932 -46.044 15.347 1.00 28.55 297 TYR B N 1
ATOM 5233 C CA . TYR B 1 309 ? 40.011 -46.679 16.289 1.00 27.62 297 TYR B CA 1
ATOM 5234 C C . TYR B 1 309 ? 39.525 -45.694 17.355 1.00 38.70 297 TYR B C 1
ATOM 5235 O O . TYR B 1 309 ? 38.331 -45.631 17.651 1.00 29.31 297 TYR B O 1
ATOM 5244 N N . ILE B 1 310 ? 40.460 -44.939 17.932 1.00 33.39 298 ILE B N 1
ATOM 5245 C CA . ILE B 1 310 ? 40.146 -43.956 18.966 1.00 33.03 298 ILE B CA 1
ATOM 5246 C C . ILE B 1 310 ? 39.306 -42.810 18.396 1.00 33.87 298 ILE B C 1
ATOM 5247 O O . ILE B 1 310 ? 38.354 -42.346 19.034 1.00 31.48 298 ILE B O 1
ATOM 5252 N N . LYS B 1 311 ? 39.661 -42.369 17.194 1.00 27.53 299 LYS B N 1
ATOM 5253 C CA . LYS B 1 311 ? 38.947 -41.286 16.529 1.00 30.94 299 LYS B CA 1
ATOM 5254 C C . LYS B 1 311 ? 37.469 -41.617 16.350 1.00 32.97 299 LYS B C 1
ATOM 5255 O O . LYS B 1 311 ? 36.601 -40.793 16.639 1.00 25.27 299 LYS B O 1
ATOM 5261 N N . GLN B 1 312 ? 37.186 -42.825 15.871 1.00 29.60 300 GLN B N 1
ATOM 5262 C CA . GLN B 1 312 ? 35.809 -43.244 15.645 1.00 34.90 300 GLN B CA 1
ATOM 5263 C C . GLN B 1 312 ? 35.038 -43.412 16.950 1.00 32.11 300 GLN B C 1
ATOM 5264 O O . GLN B 1 312 ? 33.857 -43.069 17.024 1.00 27.68 300 GLN B O 1
ATOM 5270 N N . LEU B 1 313 ? 35.710 -43.932 17.976 1.00 29.04 301 LEU B N 1
ATOM 5271 C CA . LEU B 1 313 ? 35.091 -44.103 19.289 1.00 29.41 301 LEU B CA 1
ATOM 5272 C C . LEU B 1 313 ? 34.761 -42.748 19.907 1.00 30.28 301 LEU B C 1
ATOM 5273 O O . LEU B 1 313 ? 33.680 -42.554 20.464 1.00 27.25 301 LEU B O 1
ATOM 5278 N N . ALA B 1 314 ? 35.694 -41.809 19.794 1.00 28.43 302 ALA B N 1
ATOM 5279 C CA . ALA B 1 314 ? 35.491 -40.467 20.324 1.00 27.77 302 ALA B CA 1
ATOM 5280 C C . ALA B 1 314 ? 34.336 -39.763 19.609 1.00 29.95 302 ALA B C 1
ATOM 5281 O O . ALA B 1 314 ? 33.478 -39.146 20.244 1.00 28.95 302 ALA B O 1
ATOM 5283 N N . LYS B 1 315 ? 34.323 -39.852 18.283 1.00 30.83 303 LYS B N 1
ATOM 5284 C CA . LYS B 1 315 ? 33.269 -39.238 17.481 1.00 33.41 303 LYS B CA 1
ATOM 5285 C C . LYS B 1 315 ? 31.894 -39.835 17.793 1.00 33.10 303 LYS B C 1
ATOM 5286 O O . LYS B 1 315 ? 30.886 -39.122 17.835 1.00 31.16 303 LYS B O 1
ATOM 5292 N N . THR B 1 316 ? 31.862 -41.145 18.018 1.00 28.80 304 THR B N 1
ATOM 5293 C CA . THR B 1 316 ? 30.617 -41.841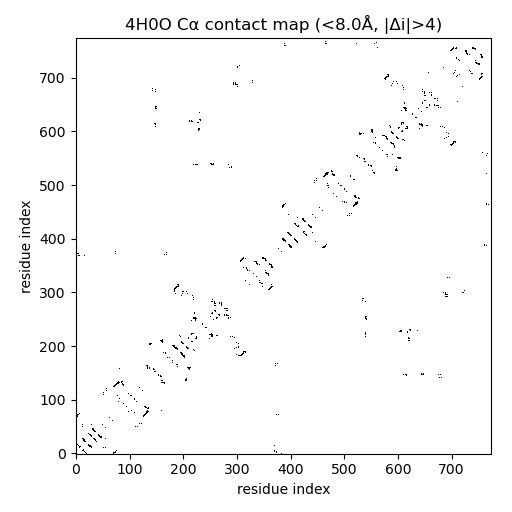 18.330 1.00 29.28 304 THR B CA 1
ATOM 5294 C C . THR B 1 316 ? 30.052 -41.400 19.684 1.00 31.04 304 THR B C 1
ATOM 5295 O O . THR B 1 316 ? 28.841 -41.203 19.827 1.00 33.32 304 THR B O 1
ATOM 5299 N N . ILE B 1 317 ? 30.931 -41.255 20.672 1.00 22.59 305 ILE B N 1
ATOM 5300 C CA . ILE B 1 317 ? 30.533 -40.790 21.997 1.00 26.39 305 ILE B CA 1
ATOM 5301 C C . ILE B 1 317 ? 30.025 -39.350 21.926 1.00 27.88 305 ILE B C 1
ATOM 5302 O O . ILE B 1 317 ? 28.981 -39.020 22.504 1.00 26.83 305 ILE B O 1
ATOM 5307 N N . GLY B 1 318 ? 30.761 -38.500 21.212 1.00 19.47 306 GLY B N 1
ATOM 5308 C CA . GLY B 1 318 ? 30.346 -37.123 20.999 1.00 27.37 306 GLY B CA 1
ATOM 5309 C C . GLY B 1 318 ? 28.960 -37.011 20.387 1.00 31.76 306 GLY B C 1
ATOM 5310 O O . GLY B 1 318 ? 28.149 -36.189 20.818 1.00 30.79 306 GLY B O 1
ATOM 5311 N N . GLY B 1 319 ? 28.683 -37.841 19.383 1.00 26.16 307 GLY B N 1
ATOM 5312 C CA . GLY B 1 319 ? 27.399 -37.809 18.705 1.00 23.34 307 GLY B CA 1
ATOM 5313 C C . GLY B 1 319 ? 26.256 -38.263 19.596 1.00 28.12 307 GLY B C 1
ATOM 5314 O O . GLY B 1 319 ? 25.164 -37.692 19.558 1.00 28.12 307 GLY B O 1
ATOM 5315 N N . LEU B 1 320 ? 26.507 -39.293 20.399 1.00 27.43 308 LEU B N 1
ATOM 5316 C CA . LEU B 1 320 ? 25.483 -39.849 21.281 1.00 27.13 308 LEU B CA 1
ATOM 5317 C C . LEU B 1 320 ? 25.152 -38.906 22.431 1.00 30.56 308 LEU B C 1
ATOM 5318 O O . LEU B 1 320 ? 24.001 -38.835 22.874 1.00 32.96 308 LEU B O 1
ATOM 5323 N N . MET B 1 321 ? 26.165 -38.188 22.908 1.00 25.17 309 MET B N 1
ATOM 5324 C CA . MET B 1 321 ? 25.998 -37.226 23.994 1.00 29.21 309 MET B CA 1
ATOM 5325 C C . MET B 1 321 ? 24.995 -36.133 23.624 1.00 34.96 309 MET B C 1
ATOM 5326 O O . MET B 1 321 ? 24.111 -35.794 24.417 1.00 30.90 309 MET B O 1
ATOM 5331 N N . VAL B 1 322 ? 25.134 -35.593 22.416 1.00 31.91 310 VAL B N 1
ATOM 5332 C CA . VAL B 1 322 ? 24.226 -34.557 21.935 1.00 35.37 310 VAL B CA 1
ATOM 5333 C C . VAL B 1 322 ? 22.813 -35.112 21.757 1.00 30.78 310 VAL B C 1
ATOM 5334 O O . VAL B 1 322 ? 21.829 -34.431 22.051 1.00 37.24 310 VAL B O 1
ATOM 5338 N N . GLU B 1 323 ? 22.717 -36.359 21.301 1.00 32.24 311 GLU B N 1
ATOM 5339 C CA . GLU B 1 323 ? 21.420 -37.002 21.093 1.00 35.43 311 GLU B CA 1
ATOM 5340 C C . GLU B 1 323 ? 20.621 -37.170 22.381 1.00 30.06 311 GLU B C 1
ATOM 5341 O O . GLU B 1 323 ? 19.411 -36.945 22.399 1.00 44.21 311 GLU B O 1
ATOM 5347 N N . ILE B 1 324 ? 21.300 -37.587 23.447 1.00 28.37 312 ILE B N 1
ATOM 5348 C CA . ILE B 1 324 ? 20.641 -37.861 24.722 1.00 31.66 312 ILE B CA 1
ATOM 5349 C C . ILE B 1 324 ? 20.572 -36.625 25.619 1.00 25.47 312 ILE B C 1
ATOM 5350 O O . ILE B 1 324 ? 19.939 -36.651 26.676 1.00 39.14 312 ILE B O 1
ATOM 5355 N N . GLY B 1 325 ? 21.234 -35.550 25.199 1.00 32.38 313 GLY B N 1
ATOM 5356 C CA . GLY B 1 325 ? 21.136 -34.273 25.886 1.00 33.72 313 GLY B CA 1
ATOM 5357 C C . GLY B 1 325 ? 22.129 -34.054 27.014 1.00 33.84 313 GLY B C 1
ATOM 5358 O O . GLY B 1 325 ? 21.876 -33.247 27.913 1.00 40.77 313 GLY B O 1
ATOM 5359 N N . GLY B 1 326 ? 23.257 -34.757 26.977 1.00 38.86 314 GLY B N 1
ATOM 5360 C CA . GLY B 1 326 ? 24.263 -34.603 28.015 1.00 32.49 314 GLY B CA 1
ATOM 5361 C C . GLY B 1 326 ? 24.972 -35.892 28.390 1.00 32.57 314 GLY B C 1
ATOM 5362 O O . GLY B 1 326 ? 24.809 -36.917 27.726 1.00 32.38 314 GLY B O 1
ATOM 5363 N N . LEU B 1 327 ? 25.761 -35.837 29.460 1.00 33.49 315 LEU B N 1
ATOM 5364 C CA . LEU B 1 327 ? 26.570 -36.976 29.884 1.00 26.32 315 LEU B CA 1
ATOM 5365 C C . LEU B 1 327 ? 26.946 -36.884 31.362 1.00 32.52 315 LEU B C 1
ATOM 5366 O O . LEU B 1 327 ? 27.669 -35.970 31.770 1.00 33.21 315 LEU B O 1
ATOM 5371 N N . ASP B 1 328 ? 26.461 -37.835 32.155 1.00 32.85 316 ASP B N 1
ATOM 5372 C CA . ASP B 1 328 ? 26.816 -37.910 33.566 1.00 35.83 316 ASP B CA 1
ATOM 5373 C C . ASP B 1 328 ? 27.858 -38.998 33.819 1.00 34.49 316 ASP B C 1
ATOM 5374 O O . ASP B 1 328 ? 28.759 -38.833 34.648 1.00 38.44 316 ASP B O 1
ATOM 5379 N N . LEU B 1 329 ? 27.734 -40.110 33.098 1.00 25.49 317 LEU B N 1
ATOM 5380 C CA . LEU B 1 329 ? 28.588 -41.268 33.341 1.00 28.51 317 LEU B CA 1
ATOM 5381 C C . LEU B 1 329 ? 28.980 -41.982 32.058 1.00 30.67 317 LEU B C 1
ATOM 5382 O O . LEU B 1 329 ? 28.116 -42.424 31.291 1.00 29.79 317 LEU B O 1
ATOM 5387 N N . LEU B 1 330 ? 30.289 -42.089 31.834 1.00 26.33 318 LEU B N 1
ATOM 5388 C CA . LEU B 1 330 ? 30.828 -42.885 30.737 1.00 24.09 318 LEU B CA 1
ATOM 5389 C C . LEU B 1 330 ? 31.331 -44.211 31.304 1.00 29.10 318 LEU B C 1
ATOM 5390 O O . LEU B 1 330 ? 32.132 -44.227 32.245 1.00 34.27 318 LEU B O 1
ATOM 5395 N N . VAL B 1 331 ? 30.854 -45.321 30.752 1.00 24.57 319 VAL B N 1
ATOM 5396 C CA . VAL B 1 331 ? 31.216 -46.632 31.280 1.00 28.00 319 VAL B CA 1
ATOM 5397 C C . VAL B 1 331 ? 31.831 -47.545 30.227 1.00 35.37 319 VAL B C 1
ATOM 5398 O O . VAL B 1 331 ? 31.296 -47.693 29.128 1.00 33.93 319 VAL B O 1
ATOM 5402 N N . PHE B 1 332 ? 32.957 -48.162 30.574 1.00 27.87 320 PHE B N 1
ATOM 5403 C CA . PHE B 1 332 ? 33.603 -49.121 29.689 1.00 31.77 320 PHE B CA 1
ATOM 5404 C C . PHE B 1 332 ? 33.291 -50.554 30.109 1.00 29.76 320 PHE B C 1
ATOM 5405 O O . PHE B 1 332 ? 33.296 -50.872 31.300 1.00 29.43 320 PHE B O 1
ATOM 5413 N N . THR B 1 333 ? 33.022 -51.420 29.135 1.00 31.00 321 THR B N 1
ATOM 5414 C CA . THR B 1 333 ? 32.735 -52.815 29.448 1.00 26.50 321 THR B CA 1
ATOM 5415 C C . THR B 1 333 ? 33.309 -53.770 28.405 1.00 28.92 321 THR B C 1
ATOM 5416 O O . THR B 1 333 ? 33.889 -53.339 27.406 1.00 29.37 321 THR B O 1
ATOM 5420 N N . ASP B 1 334 ? 33.146 -55.065 28.662 1.00 22.71 322 ASP B N 1
ATOM 5421 C CA . ASP B 1 334 ? 33.771 -56.133 27.878 1.00 29.44 322 ASP B CA 1
ATOM 5422 C C . ASP B 1 334 ? 35.300 -56.072 27.856 1.00 32.20 322 ASP B C 1
ATOM 5423 O O . ASP B 1 334 ? 35.899 -55.132 28.384 1.00 27.42 322 ASP B O 1
ATOM 5428 N N . GLN B 1 335 ? 35.910 -57.085 27.239 1.00 37.20 323 GLN B N 1
ATOM 5429 C CA . GLN B 1 335 ? 37.352 -57.345 27.336 1.00 45.90 323 GLN B CA 1
ATOM 5430 C C . GLN B 1 335 ? 38.269 -56.127 27.203 1.00 37.89 323 GLN B C 1
ATOM 5431 O O . GLN B 1 335 ? 39.070 -55.854 28.098 1.00 40.28 323 GLN B O 1
ATOM 5437 N N . MET B 1 336 ? 38.153 -55.397 26.097 1.00 37.73 324 MET B N 1
ATOM 5438 C CA . MET B 1 336 ? 39.038 -54.257 25.853 1.00 41.94 324 MET B CA 1
ATOM 5439 C C . MET B 1 336 ? 38.736 -53.056 26.749 1.00 39.69 324 MET B C 1
ATOM 5440 O O . MET B 1 336 ? 39.648 -52.317 27.132 1.00 37.89 324 MET B O 1
ATOM 5445 N N . GLY B 1 337 ? 37.464 -52.867 27.087 1.00 26.81 325 GLY B N 1
ATOM 5446 C CA . GLY B 1 337 ? 37.063 -51.772 27.953 1.00 29.09 325 GLY B CA 1
ATOM 5447 C C . GLY B 1 337 ? 37.547 -51.954 29.381 1.00 34.86 325 GLY B C 1
ATOM 5448 O O . GLY B 1 337 ? 37.850 -50.979 30.072 1.00 30.11 325 GLY B O 1
ATOM 5449 N N . LEU B 1 338 ? 37.630 -53.209 29.817 1.00 35.99 326 LEU B N 1
ATOM 5450 C CA . LEU B 1 338 ? 37.978 -53.525 31.198 1.00 31.85 326 LEU B CA 1
ATOM 5451 C C . LEU B 1 338 ? 39.483 -53.665 31.408 1.00 32.16 326 LEU B C 1
ATOM 5452 O O . LEU B 1 338 ? 40.002 -53.294 32.462 1.00 37.79 326 LEU B O 1
ATOM 5457 N N . GLU B 1 339 ? 40.179 -54.185 30.399 1.00 33.74 327 GLU B N 1
ATOM 5458 C CA . GLU B 1 339 ? 41.559 -54.644 30.577 1.00 40.45 327 GLU B CA 1
ATOM 5459 C C . GLU B 1 339 ? 42.603 -53.923 29.717 1.00 40.07 327 GLU B C 1
ATOM 5460 O O . GLU B 1 339 ? 43.736 -54.389 29.601 1.00 47.68 327 GLU B O 1
ATOM 5466 N N . VAL B 1 340 ? 42.226 -52.797 29.115 1.00 39.88 328 VAL B N 1
ATOM 5467 C CA . VAL B 1 340 ? 43.140 -52.033 28.263 1.00 30.81 328 VAL B CA 1
ATOM 5468 C C . VAL B 1 340 ? 43.053 -50.554 28.650 1.00 38.07 328 VAL B C 1
ATOM 5469 O O . VAL B 1 340 ? 42.234 -49.812 28.105 1.00 40.49 328 VAL B O 1
ATOM 5473 N N . TRP B 1 341 ? 43.907 -50.128 29.579 1.00 32.57 329 TRP B N 1
ATOM 5474 C CA . TRP B 1 341 ? 43.832 -48.769 30.120 1.00 36.81 329 TRP B CA 1
ATOM 5475 C C . TRP B 1 341 ? 44.211 -47.674 29.119 1.00 34.59 329 TRP B C 1
ATOM 5476 O O . TRP B 1 341 ? 43.774 -46.529 29.257 1.00 35.66 329 TRP B O 1
ATOM 5487 N N . GLN B 1 342 ? 45.027 -48.018 28.126 1.00 31.01 330 GLN B N 1
ATOM 5488 C CA . GLN B 1 342 ? 45.457 -47.047 27.123 1.00 34.26 330 GLN B CA 1
ATOM 5489 C C . GLN B 1 342 ? 44.282 -46.519 26.299 1.00 37.12 330 GLN B C 1
ATOM 5490 O O . GLN B 1 342 ? 44.265 -45.348 25.915 1.00 38.50 330 GLN B O 1
ATOM 5496 N N . VAL B 1 343 ? 43.309 -47.385 26.023 1.00 27.24 331 VAL B N 1
ATOM 5497 C CA . VAL B 1 343 ? 42.114 -46.985 25.284 1.00 29.88 331 VAL B CA 1
ATOM 5498 C C . VAL B 1 343 ? 41.280 -45.994 26.091 1.00 31.76 331 VAL B C 1
ATOM 5499 O O . VAL B 1 343 ? 40.851 -44.962 25.568 1.00 36.35 331 VAL B O 1
ATOM 5503 N N . ARG B 1 344 ? 41.067 -46.307 27.367 1.00 32.23 332 ARG B N 1
ATOM 5504 C CA . ARG B 1 344 ? 40.300 -45.441 28.259 1.00 31.55 332 ARG B CA 1
ATOM 5505 C C . ARG B 1 344 ? 40.975 -44.083 28.417 1.00 38.09 332 ARG B C 1
ATOM 5506 O O . ARG B 1 344 ? 40.312 -43.044 28.405 1.00 37.78 332 ARG B O 1
ATOM 5514 N N . LYS B 1 345 ? 42.296 -44.099 28.563 1.00 25.41 333 LYS B N 1
ATOM 5515 C CA . LYS B 1 345 ? 43.065 -42.867 28.702 1.00 37.85 333 LYS B CA 1
ATOM 5516 C C . LYS B 1 345 ? 42.962 -42.026 27.434 1.00 32.94 333 LYS B C 1
ATOM 5517 O O . LYS B 1 345 ? 42.739 -40.817 27.497 1.00 29.19 333 LYS B O 1
ATOM 5523 N N . ALA B 1 346 ? 43.111 -42.675 26.284 1.00 28.56 334 ALA B N 1
ATOM 5524 C CA . ALA B 1 346 ? 43.027 -41.976 25.008 1.00 36.42 334 ALA B CA 1
ATOM 5525 C C . ALA B 1 346 ? 41.673 -41.286 24.853 1.00 31.16 334 ALA B C 1
ATOM 5526 O O . ALA B 1 346 ? 41.599 -40.139 24.409 1.00 28.66 334 ALA B O 1
ATOM 5528 N N . ILE B 1 347 ? 40.606 -41.985 25.228 1.00 28.41 335 ILE B N 1
ATOM 5529 C CA . ILE B 1 347 ? 39.262 -41.423 25.147 1.00 29.98 335 ILE B CA 1
ATOM 5530 C C . ILE B 1 347 ? 39.077 -40.252 26.118 1.00 33.56 335 ILE B C 1
ATOM 5531 O O . ILE B 1 347 ? 38.601 -39.179 25.733 1.00 32.31 335 ILE B O 1
ATOM 5536 N N . CYS B 1 348 ? 39.461 -40.455 27.375 1.00 23.30 336 CYS B N 1
ATOM 5537 C CA . CYS B 1 348 ? 39.271 -39.427 28.397 1.00 27.01 336 CYS B CA 1
ATOM 5538 C C . CYS B 1 348 ? 40.063 -38.144 28.127 1.00 35.08 336 CYS B C 1
ATOM 5539 O O . CYS B 1 348 ? 39.638 -37.053 28.519 1.00 36.67 336 CYS B O 1
ATOM 5542 N N . ASP B 1 349 ? 41.206 -38.269 27.456 1.00 29.90 337 ASP B N 1
ATOM 5543 C CA . ASP B 1 349 ? 41.990 -37.093 27.085 1.00 29.20 337 ASP B CA 1
ATOM 5544 C C . ASP B 1 349 ? 41.301 -36.286 25.981 1.00 34.63 337 ASP B C 1
ATOM 5545 O O . ASP B 1 349 ? 41.385 -35.057 25.957 1.00 36.30 337 ASP B O 1
ATOM 5550 N N . LYS B 1 350 ? 40.615 -36.984 25.077 1.00 30.34 338 LYS B N 1
ATOM 5551 C CA . LYS B 1 350 ? 39.836 -36.337 24.024 1.00 34.94 338 LYS B CA 1
ATOM 5552 C C . LYS B 1 350 ? 38.688 -35.539 24.625 1.00 40.13 338 LYS B C 1
ATOM 5553 O O . LYS B 1 350 ? 38.251 -34.534 24.062 1.00 41.29 338 LYS B O 1
ATOM 5559 N N . MET B 1 351 ? 38.211 -35.996 25.779 1.00 39.82 339 MET B N 1
ATOM 5560 C CA . MET B 1 351 ? 36.999 -35.456 26.388 1.00 47.25 339 MET B CA 1
ATOM 5561 C C . MET B 1 351 ? 37.266 -34.715 27.696 1.00 39.52 339 MET B C 1
ATOM 5562 O O . MET B 1 351 ? 36.342 -34.463 28.470 1.00 44.69 339 MET B O 1
ATOM 5567 N N . LYS B 1 352 ? 38.528 -34.370 27.937 1.00 33.37 340 LYS B N 1
ATOM 5568 C CA . LYS B 1 352 ? 38.904 -33.613 29.129 1.00 38.11 340 LYS B CA 1
ATOM 5569 C C . LYS B 1 352 ? 38.189 -32.262 29.157 1.00 38.01 340 LYS B C 1
ATOM 5570 O O . LYS B 1 352 ? 37.837 -31.760 30.226 1.00 40.72 340 LYS B O 1
ATOM 5576 N N . PHE B 1 353 ? 37.953 -31.691 27.976 1.00 35.10 341 PHE B N 1
ATOM 5577 C CA . PHE B 1 353 ? 37.303 -30.384 27.870 1.00 32.64 341 PHE B CA 1
ATOM 5578 C C . PHE B 1 353 ? 35.840 -30.396 28.331 1.00 29.33 341 PHE B C 1
ATOM 5579 O O . PHE B 1 353 ? 35.258 -29.341 28.575 1.00 29.37 341 PHE B O 1
ATOM 5587 N N . LEU B 1 354 ? 35.260 -31.587 28.459 1.00 33.07 342 LEU B N 1
ATOM 5588 C CA . LEU B 1 354 ? 33.863 -31.729 28.867 1.00 35.37 342 LEU B CA 1
ATOM 5589 C C . LEU B 1 354 ? 33.714 -31.952 30.375 1.00 42.66 342 LEU B C 1
ATOM 5590 O O . LEU B 1 354 ? 32.598 -32.091 30.881 1.00 37.47 342 LEU B O 1
ATOM 5595 N N . GLY B 1 355 ? 34.837 -31.992 31.089 1.00 33.99 343 GLY B N 1
ATOM 5596 C CA . GLY B 1 355 ? 34.809 -32.156 32.532 1.00 28.30 343 GLY B CA 1
ATOM 5597 C C . GLY B 1 355 ? 35.144 -33.558 33.014 1.00 39.41 343 GLY B C 1
ATOM 5598 O O . GLY B 1 355 ? 34.503 -34.073 33.936 1.00 39.61 343 GLY B O 1
ATOM 5599 N N . ILE B 1 356 ? 36.146 -34.180 32.395 1.00 39.67 344 ILE B N 1
ATOM 5600 C CA . ILE B 1 356 ? 36.626 -35.487 32.840 1.00 35.96 344 ILE B CA 1
ATOM 5601 C C . ILE B 1 356 ? 38.020 -35.386 33.454 1.00 41.34 344 ILE B C 1
ATOM 5602 O O . ILE B 1 356 ? 39.005 -35.122 32.758 1.00 44.91 344 ILE B O 1
ATOM 5607 N N . GLU B 1 357 ? 38.087 -35.594 34.766 1.00 40.82 345 GLU B N 1
ATOM 5608 C CA . GLU B 1 357 ? 39.344 -35.560 35.501 1.00 41.77 345 GLU B CA 1
ATOM 5609 C C . GLU B 1 357 ? 39.684 -36.977 35.941 1.00 47.11 345 GLU B C 1
ATOM 5610 O O . GLU B 1 357 ? 39.159 -37.472 36.942 1.00 43.74 345 GLU B O 1
ATOM 5616 N N . LEU B 1 358 ? 40.563 -37.626 35.184 1.00 43.72 346 LEU B N 1
ATOM 5617 C CA . LEU B 1 358 ? 40.848 -39.042 35.379 1.00 44.47 346 LEU B CA 1
ATOM 5618 C C . LEU B 1 358 ? 41.957 -39.274 36.406 1.00 46.75 346 LEU B C 1
ATOM 5619 O O . LEU B 1 358 ? 43.012 -38.638 36.346 1.00 46.56 346 LEU B O 1
ATOM 5624 N N . ASP B 1 359 ? 41.714 -40.174 37.356 1.00 50.22 347 ASP B N 1
ATOM 5625 C CA . ASP B 1 359 ? 42.775 -40.614 38.253 1.00 45.52 347 ASP B CA 1
ATOM 5626 C C . ASP B 1 359 ? 43.635 -41.605 37.475 1.00 47.66 347 ASP B C 1
ATOM 5627 O O . ASP B 1 359 ? 43.269 -42.776 37.323 1.00 42.17 347 ASP B O 1
ATOM 5632 N N . ASP B 1 360 ? 44.768 -41.124 36.971 1.00 42.76 348 ASP B N 1
ATOM 5633 C CA . ASP B 1 360 ? 45.620 -41.913 36.084 1.00 47.01 348 ASP B CA 1
ATOM 5634 C C . ASP B 1 360 ? 46.249 -43.131 36.761 1.00 53.23 348 ASP B C 1
ATOM 5635 O O . ASP B 1 360 ? 46.574 -44.116 36.095 1.00 47.32 348 ASP B O 1
ATOM 5640 N N . SER B 1 361 ? 46.409 -43.069 38.079 1.00 51.54 349 SER B N 1
ATOM 5641 C CA . SER B 1 361 ? 46.988 -44.185 38.820 1.00 52.65 349 SER B CA 1
ATOM 5642 C C . SER B 1 361 ? 45.980 -45.324 38.970 1.00 44.02 349 SER B C 1
ATOM 5643 O O . SER B 1 361 ? 46.340 -46.496 38.857 1.00 53.09 349 SER B O 1
ATOM 5646 N N . LEU B 1 362 ? 44.720 -44.976 39.221 1.00 48.17 350 LEU B N 1
ATOM 5647 C CA . LEU B 1 362 ? 43.654 -45.973 39.306 1.00 39.32 350 LEU B CA 1
ATOM 5648 C C . LEU B 1 362 ? 43.419 -46.626 37.946 1.00 46.29 350 LEU B C 1
ATOM 5649 O O . LEU B 1 362 ? 43.217 -47.838 37.851 1.00 46.32 350 LEU B O 1
ATOM 5654 N N . ASN B 1 363 ? 43.452 -45.816 36.892 1.00 43.30 351 ASN B N 1
ATOM 5655 C CA . ASN B 1 363 ? 43.192 -46.311 35.545 1.00 43.09 351 ASN B CA 1
ATOM 5656 C C . ASN B 1 363 ? 44.231 -47.318 35.063 1.00 39.68 351 ASN B C 1
ATOM 5657 O O . ASN B 1 363 ? 43.883 -48.328 34.449 1.00 36.57 351 ASN B O 1
ATOM 5662 N N . GLU B 1 364 ? 45.503 -47.043 35.347 1.00 45.25 352 GLU B N 1
ATOM 5663 C CA . GLU B 1 364 ? 46.594 -47.903 34.889 1.00 46.72 352 GLU B CA 1
ATOM 5664 C C . GLU B 1 364 ? 46.633 -49.253 35.605 1.00 40.48 352 GLU B C 1
ATOM 5665 O O . GLU B 1 364 ? 47.293 -50.183 35.144 1.00 46.70 352 GLU B O 1
ATOM 5671 N N . LYS B 1 365 ? 45.919 -49.363 36.723 1.00 43.33 353 LYS B N 1
ATOM 5672 C CA . LYS B 1 365 ? 45.947 -50.583 37.529 1.00 48.56 353 LYS B CA 1
ATOM 5673 C C . LYS B 1 365 ? 44.633 -51.364 37.502 1.00 46.42 353 LYS B C 1
ATOM 5674 O O . LYS B 1 365 ? 44.573 -52.506 37.959 1.00 49.75 353 LYS B O 1
ATOM 5680 N N . SER B 1 366 ? 43.584 -50.753 36.961 1.00 38.69 354 SER B N 1
ATOM 5681 C CA . SER B 1 366 ? 42.275 -51.400 36.921 1.00 40.80 354 SER B CA 1
ATOM 5682 C C . SER B 1 366 ? 42.158 -52.419 35.786 1.00 46.31 354 SER B C 1
ATOM 5683 O O . SER B 1 366 ? 42.486 -52.129 34.631 1.00 44.38 354 SER B O 1
ATOM 5686 N N . MET B 1 367 ? 41.697 -53.617 36.124 1.00 40.98 355 MET B N 1
ATOM 5687 C CA . MET B 1 367 ? 41.435 -54.641 35.122 1.00 42.73 355 MET B CA 1
ATOM 5688 C C . MET B 1 367 ? 39.939 -54.931 35.058 1.00 32.21 355 MET B C 1
ATOM 5689 O O . MET B 1 367 ? 39.509 -55.898 34.425 1.00 43.94 355 MET B O 1
ATOM 5694 N N . GLY B 1 368 ? 39.154 -54.086 35.718 1.00 37.21 356 GLY B N 1
ATOM 5695 C CA . GLY B 1 368 ? 37.707 -54.171 35.646 1.00 38.02 356 GLY B CA 1
ATOM 5696 C C . GLY B 1 368 ? 37.119 -55.445 36.219 1.00 38.77 356 GLY B C 1
ATOM 5697 O O . GLY B 1 368 ? 36.073 -55.910 35.762 1.00 43.62 356 GLY B O 1
ATOM 5698 N N . LYS B 1 369 ? 37.783 -56.009 37.224 1.00 46.37 357 LYS B N 1
ATOM 5699 C CA . LYS B 1 369 ? 37.254 -57.184 37.908 1.00 41.62 357 LYS B CA 1
ATOM 5700 C C . LYS B 1 369 ? 36.015 -56.820 38.716 1.00 45.66 357 LYS B C 1
ATOM 5701 O O . LYS B 1 369 ? 35.214 -57.687 39.072 1.00 48.99 357 LYS B O 1
ATOM 5707 N N . LYS B 1 370 ? 35.845 -55.526 38.978 1.00 43.89 358 LYS B N 1
ATOM 5708 C CA . LYS B 1 370 ? 34.677 -55.027 39.700 1.00 41.57 358 LYS B CA 1
ATOM 5709 C C . LYS B 1 370 ? 34.410 -53.555 39.384 1.00 43.36 358 LYS B C 1
ATOM 5710 O O . LYS B 1 370 ? 35.327 -52.814 39.028 1.00 38.38 358 LYS B O 1
ATOM 5716 N N . ILE B 1 371 ? 33.154 -53.142 39.517 1.00 35.75 359 ILE B N 1
ATOM 5717 C CA . ILE B 1 371 ? 32.768 -51.762 39.247 1.00 40.28 359 ILE B CA 1
ATOM 5718 C C . ILE B 1 371 ? 33.545 -50.791 40.131 1.00 34.70 359 ILE B C 1
ATOM 5719 O O . ILE B 1 371 ? 33.434 -50.827 41.356 1.00 44.76 359 ILE B O 1
ATOM 5724 N N . GLU B 1 372 ? 34.331 -49.924 39.500 1.00 41.73 360 GLU B N 1
ATOM 5725 C CA . GLU B 1 372 ? 35.128 -48.944 40.228 1.00 45.04 360 GLU B CA 1
ATOM 5726 C C . GLU B 1 372 ? 35.348 -47.685 39.396 1.00 39.84 360 GLU B C 1
ATOM 5727 O O . GLU B 1 372 ? 35.745 -47.759 38.233 1.00 36.81 360 GLU B O 1
ATOM 5733 N N . PHE B 1 373 ? 35.088 -46.530 39.999 1.00 37.97 361 PHE B N 1
ATOM 5734 C CA . PHE B 1 373 ? 35.260 -45.253 39.316 1.00 37.08 361 PHE B CA 1
ATOM 5735 C C . PHE B 1 373 ? 36.736 -44.930 39.116 1.00 40.87 361 PHE B C 1
ATOM 5736 O O . PHE B 1 373 ? 37.544 -45.079 40.032 1.00 43.95 361 PHE B O 1
ATOM 5744 N N . LEU B 1 374 ? 37.082 -44.488 37.911 1.00 35.35 362 LEU B N 1
ATOM 5745 C CA . LEU B 1 374 ? 38.460 -44.146 37.588 1.00 38.12 362 LEU B CA 1
ATOM 5746 C C . LEU B 1 374 ? 38.680 -42.634 37.616 1.00 42.41 362 LEU B C 1
ATOM 5747 O O . LEU B 1 374 ? 39.818 -42.162 37.592 1.00 40.64 362 LEU B O 1
ATOM 5752 N N . THR B 1 375 ? 37.584 -41.881 37.665 1.00 38.39 363 THR B N 1
ATOM 5753 C CA . THR B 1 375 ? 37.652 -40.427 37.775 1.00 39.89 363 THR B CA 1
ATOM 5754 C C . THR B 1 375 ? 37.652 -39.986 39.232 1.00 42.89 363 THR B C 1
ATOM 5755 O O . THR B 1 375 ? 37.154 -40.699 40.108 1.00 37.56 363 THR B O 1
ATOM 5759 N N . MET B 1 376 ? 38.213 -38.806 39.482 1.00 47.16 364 MET B N 1
ATOM 5760 C CA . MET B 1 376 ? 38.086 -38.156 40.778 1.00 46.68 364 MET B CA 1
ATOM 5761 C C . MET B 1 376 ? 36.602 -37.935 41.059 1.00 47.56 364 MET B C 1
ATOM 5762 O O . MET B 1 376 ? 35.816 -37.733 40.131 1.00 46.21 364 MET B O 1
ATOM 5767 N N . PRO B 1 377 ? 36.204 -37.995 42.338 1.00 47.57 365 PRO B N 1
ATOM 5768 C CA . PRO B 1 377 ? 34.812 -37.718 42.720 1.00 41.80 365 PRO B CA 1
ATOM 5769 C C . PRO B 1 377 ? 34.413 -36.263 42.477 1.00 41.00 365 PRO B C 1
ATOM 5770 O O . PRO B 1 377 ? 33.223 -35.961 42.385 1.00 54.35 365 PRO B O 1
ATOM 5774 N N . SER B 1 378 ? 35.396 -35.375 42.379 1.00 42.33 366 SER B N 1
ATOM 5775 C CA . SER B 1 378 ? 35.128 -33.980 42.049 1.00 44.74 366 SER B CA 1
ATOM 5776 C C . SER B 1 378 ? 34.828 -33.807 40.562 1.00 51.35 366 SER B C 1
ATOM 5777 O O . SER B 1 378 ? 34.185 -32.833 40.160 1.00 40.91 366 SER B O 1
ATOM 5780 N N . SER B 1 379 ? 35.297 -34.756 39.753 1.00 42.05 367 SER B N 1
ATOM 5781 C CA . SER B 1 379 ? 35.149 -34.687 38.299 1.00 43.75 367 SER B CA 1
ATOM 5782 C C . SER B 1 379 ? 33.689 -34.564 37.877 1.00 34.89 367 SER B C 1
ATOM 5783 O O . SER B 1 379 ? 32.839 -35.345 38.312 1.00 37.34 367 SER B O 1
ATOM 5786 N N . LYS B 1 380 ? 33.415 -33.578 37.024 1.00 35.69 368 LYS B N 1
ATOM 5787 C CA . LYS B 1 380 ? 32.059 -33.286 36.564 1.00 35.65 368 LYS B CA 1
ATOM 5788 C C . LYS B 1 380 ? 31.404 -34.514 35.933 1.00 34.74 368 LYS B C 1
ATOM 5789 O O . LYS B 1 380 ? 30.321 -34.936 36.351 1.00 32.25 368 LYS B O 1
ATOM 5795 N N . VAL B 1 381 ? 32.069 -35.082 34.930 1.00 32.86 369 VAL B N 1
ATOM 5796 C CA . VAL B 1 381 ? 31.631 -36.331 34.320 1.00 34.84 369 VAL B CA 1
ATOM 5797 C C . VAL B 1 381 ? 32.363 -37.487 34.993 1.00 33.43 369 VAL B C 1
ATOM 5798 O O . VAL B 1 381 ? 33.579 -37.425 35.193 1.00 34.81 369 VAL B O 1
ATOM 5802 N N . GLN B 1 382 ? 31.629 -38.537 35.346 1.00 29.79 370 GLN B N 1
ATOM 5803 C CA . GLN B 1 382 ? 32.242 -39.701 35.975 1.00 32.75 370 GLN B CA 1
ATOM 5804 C C . GLN B 1 382 ? 32.563 -40.781 34.946 1.00 34.24 370 GLN B C 1
ATOM 5805 O O . GLN B 1 382 ? 31.853 -40.928 33.947 1.00 29.48 370 GLN B O 1
ATOM 5811 N N . VAL B 1 383 ? 33.641 -41.523 35.189 1.00 30.03 371 VAL B N 1
ATOM 5812 C CA . VAL B 1 383 ? 34.037 -42.629 34.321 1.00 31.74 371 VAL B CA 1
ATOM 5813 C C . VAL B 1 383 ? 34.204 -43.899 35.149 1.00 42.15 371 VAL B C 1
ATOM 5814 O O . VAL B 1 383 ? 34.857 -43.882 36.197 1.00 39.62 371 VAL B O 1
ATOM 5818 N N . CYS B 1 384 ? 33.613 -44.999 34.692 1.00 29.68 372 CYS B N 1
ATOM 5819 C CA . CYS B 1 384 ? 33.759 -46.260 35.405 1.00 30.24 372 CYS B CA 1
ATOM 5820 C C . CYS B 1 384 ? 33.890 -47.439 34.453 1.00 29.39 372 CYS B C 1
ATOM 5821 O O . CYS B 1 384 ? 33.520 -47.353 33.278 1.00 28.41 372 CYS B O 1
ATOM 5824 N N . VAL B 1 385 ? 34.435 -48.534 34.970 1.00 32.23 373 VAL B N 1
ATOM 5825 C CA . VAL B 1 385 ? 34.437 -49.805 34.262 1.00 29.54 373 VAL B CA 1
ATOM 5826 C C . VAL B 1 385 ? 33.415 -50.698 34.949 1.00 35.42 373 VAL B C 1
ATOM 5827 O O . VAL B 1 385 ? 33.298 -50.680 36.178 1.00 35.76 373 VAL B O 1
ATOM 5831 N N . ALA B 1 386 ? 32.666 -51.468 34.164 1.00 32.68 374 ALA B N 1
ATOM 5832 C CA . ALA B 1 386 ? 31.642 -52.344 34.722 1.00 33.21 374 ALA B CA 1
ATOM 5833 C C . ALA B 1 386 ? 31.676 -53.721 34.066 1.00 27.90 374 ALA B C 1
ATOM 5834 O O . ALA B 1 386 ? 31.535 -53.835 32.848 1.00 32.98 374 ALA B O 1
ATOM 5836 N N . PRO B 1 387 ? 31.873 -54.770 34.882 1.00 33.22 375 PRO B N 1
ATOM 5837 C CA . PRO B 1 387 ? 31.949 -56.170 34.439 1.00 35.45 375 PRO B CA 1
ATOM 5838 C C . PRO B 1 387 ? 30.679 -56.639 33.728 1.00 33.95 375 PRO B C 1
ATOM 5839 O O . PRO B 1 387 ? 29.580 -56.226 34.104 1.00 35.08 375 PRO B O 1
ATOM 5843 N N . ASN B 1 388 ? 30.837 -57.499 32.724 1.00 34.69 376 ASN B N 1
ATOM 5844 C CA . ASN B 1 388 ? 29.702 -58.037 31.979 1.00 35.19 376 ASN B CA 1
ATOM 5845 C C . ASN B 1 388 ? 29.918 -59.494 31.568 1.00 34.04 376 ASN B C 1
ATOM 5846 O O . ASN B 1 388 ? 29.707 -59.852 30.407 1.00 33.91 376 ASN B O 1
ATOM 5851 N N . ASP B 1 389 ? 30.339 -60.325 32.518 1.00 34.05 377 ASP B N 1
ATOM 5852 C CA . ASP B 1 389 ? 30.568 -61.747 32.256 1.00 41.03 377 ASP B CA 1
ATOM 5853 C C . ASP B 1 389 ? 29.361 -62.394 31.580 1.00 34.46 377 ASP B C 1
ATOM 5854 O O . ASP B 1 389 ? 28.232 -62.288 32.069 1.00 40.26 377 ASP B O 1
ATOM 5859 N N . GLU B 1 390 ? 29.616 -63.053 30.451 1.00 35.11 378 GLU B N 1
ATOM 5860 C CA . GLU B 1 390 ? 28.575 -63.630 29.602 1.00 44.26 378 GLU B CA 1
ATOM 5861 C C . GLU B 1 390 ? 27.500 -64.433 30.335 1.00 38.11 378 GLU B C 1
ATOM 5862 O O . GLU B 1 390 ? 26.310 -64.280 30.055 1.00 42.15 378 GLU B O 1
ATOM 5868 N N . GLU B 1 391 ? 27.915 -65.293 31.260 1.00 36.61 379 GLU B N 1
ATOM 5869 C CA . GLU B 1 391 ? 26.970 -66.179 31.939 1.00 41.14 379 GLU B CA 1
ATOM 5870 C C . GLU B 1 391 ? 26.076 -65.435 32.921 1.00 37.81 379 GLU B C 1
ATOM 5871 O O . GLU B 1 391 ? 24.867 -65.670 32.961 1.00 31.80 379 GLU B O 1
ATOM 5877 N N . LEU B 1 392 ? 26.671 -64.539 33.706 1.00 35.26 380 LEU B N 1
ATOM 5878 C CA . LEU B 1 392 ? 25.913 -63.728 34.654 1.00 40.67 380 LEU B CA 1
ATOM 5879 C C . LEU B 1 392 ? 24.879 -62.879 33.919 1.00 32.03 380 LEU B C 1
ATOM 5880 O O . LEU B 1 392 ? 23.785 -62.639 34.432 1.00 36.68 380 LEU B O 1
ATOM 5885 N N . VAL B 1 393 ? 25.232 -62.440 32.712 1.00 31.71 381 VAL B N 1
ATOM 5886 C CA . VAL B 1 393 ? 24.340 -61.634 31.879 1.00 36.81 381 VAL B CA 1
ATOM 5887 C C . VAL B 1 393 ? 23.061 -62.391 31.516 1.00 33.79 381 VAL B C 1
ATOM 5888 O O . VAL B 1 393 ? 21.959 -61.846 31.608 1.00 39.03 381 VAL B O 1
ATOM 5892 N N . ILE B 1 394 ? 23.213 -63.648 31.109 1.00 38.37 382 ILE B N 1
ATOM 5893 C CA . ILE B 1 394 ? 22.064 -64.492 30.786 1.00 34.53 382 ILE B CA 1
ATOM 5894 C C . ILE B 1 394 ? 21.322 -64.889 32.061 1.00 39.86 382 ILE B C 1
ATOM 5895 O O . ILE B 1 394 ? 20.089 -64.959 32.078 1.00 41.53 382 ILE B O 1
ATOM 5900 N N . LEU B 1 395 ? 22.080 -65.146 33.126 1.00 34.36 383 LEU B N 1
ATOM 5901 C CA . LEU B 1 395 ? 21.501 -65.489 34.420 1.00 36.86 383 LEU B CA 1
ATOM 5902 C C . LEU B 1 395 ? 20.655 -64.339 34.961 1.00 42.19 383 LEU B C 1
ATOM 5903 O O . LEU B 1 395 ? 19.569 -64.556 35.502 1.00 37.35 383 LEU B O 1
ATOM 5908 N N . GLN B 1 396 ? 21.154 -63.116 34.804 1.00 40.71 384 GLN B N 1
ATOM 5909 C CA . GLN B 1 396 ? 20.455 -61.930 35.291 1.00 39.01 384 GLN B CA 1
ATOM 5910 C C . GLN B 1 396 ? 19.104 -61.749 34.603 1.00 40.89 384 GLN B C 1
ATOM 5911 O O . GLN B 1 396 ? 18.125 -61.337 35.231 1.00 42.94 384 GLN B O 1
ATOM 5917 N N . LYS B 1 397 ? 19.058 -62.063 33.312 1.00 34.99 385 LYS B N 1
ATOM 5918 C CA . LYS B 1 397 ? 17.822 -61.987 32.544 1.00 40.91 385 LYS B CA 1
ATOM 5919 C C . LYS B 1 397 ? 16.809 -62.977 33.116 1.00 40.43 385 LYS B C 1
ATOM 5920 O O . LYS B 1 397 ? 15.599 -62.733 33.093 1.00 42.41 385 LYS B O 1
ATOM 5926 N N . GLY B 1 398 ? 17.315 -64.084 33.656 1.00 39.96 386 GLY B N 1
ATOM 5927 C CA . GLY B 1 398 ? 16.464 -65.090 34.262 1.00 44.85 386 GLY B CA 1
ATOM 5928 C C . GLY B 1 398 ? 15.892 -64.673 35.606 1.00 40.05 386 GLY B C 1
ATOM 5929 O O . GLY B 1 398 ? 14.742 -64.997 35.919 1.00 38.86 386 GLY B O 1
ATOM 5930 N N . LYS B 1 399 ? 16.700 -63.979 36.409 1.00 41.03 387 LYS B N 1
ATOM 5931 C CA . LYS B 1 399 ? 16.230 -63.427 37.677 1.00 49.75 387 LYS B CA 1
ATOM 5932 C C . LYS B 1 399 ? 15.089 -62.458 37.405 1.00 48.64 387 LYS B C 1
ATOM 5933 O O . LYS B 1 399 ? 14.121 -62.383 38.156 1.00 48.90 387 LYS B O 1
ATOM 5939 N N . GLU B 1 400 ? 15.218 -61.719 36.311 1.00 38.51 388 GLU B N 1
ATOM 5940 C CA . GLU B 1 400 ? 14.233 -60.724 35.918 1.00 41.98 388 GLU B CA 1
ATOM 5941 C C . GLU B 1 400 ? 12.916 -61.373 35.486 1.00 46.12 388 GLU B C 1
ATOM 5942 O O . GLU B 1 400 ? 11.838 -60.832 35.729 1.00 51.65 388 GLU B O 1
ATOM 5948 N N . LEU B 1 401 ? 13.012 -62.542 34.857 1.00 48.48 389 LEU B N 1
ATOM 5949 C CA . LEU B 1 401 ? 11.840 -63.223 34.306 1.00 52.60 389 LEU B CA 1
ATOM 5950 C C . LEU B 1 401 ? 11.150 -64.164 35.294 1.00 57.94 389 LEU B C 1
ATOM 5951 O O . LEU B 1 401 ? 9.936 -64.361 35.219 1.00 58.94 389 LEU B O 1
ATOM 5956 N N . PHE B 1 402 ? 11.921 -64.749 36.207 1.00 50.82 390 PHE B N 1
ATOM 5957 C CA . PHE B 1 402 ? 11.398 -65.782 37.099 1.00 52.38 390 PHE B CA 1
ATOM 5958 C C . PHE B 1 402 ? 11.527 -65.448 38.586 1.00 56.64 390 PHE B C 1
ATOM 5959 O O . PHE B 1 402 ? 10.968 -66.151 39.430 1.00 50.83 390 PHE B O 1
ATOM 5967 N N . GLN B 1 403 ? 12.271 -64.387 38.894 1.00 58.80 391 GLN B N 1
ATOM 5968 C CA . GLN B 1 403 ? 12.503 -63.952 40.275 1.00 59.40 391 GLN B CA 1
ATOM 5969 C C . GLN B 1 403 ? 13.298 -64.959 41.116 1.00 62.78 391 GLN B C 1
ATOM 5970 O O . GLN B 1 403 ? 13.148 -65.006 42.339 1.00 67.58 391 GLN B O 1
ATOM 5976 N N . PHE B 1 404 ? 14.147 -65.757 40.469 1.00 60.30 392 PHE B N 1
ATOM 5977 C CA . PHE B 1 404 ? 15.063 -66.619 41.216 1.00 60.62 392 PHE B CA 1
ATOM 5978 C C . PHE B 1 404 ? 16.332 -65.867 41.617 1.00 61.02 392 PHE B C 1
ATOM 5979 O O . PHE B 1 404 ? 17.138 -66.361 42.403 1.00 63.51 392 PHE B O 1
#

InterPro domains:
  IPR000890 Aliphatic acid kinase, short-chain [PF00871] (4-384)
  IPR000890 Aliphatic acid kinase, short-chain [PR00471] (4-15)
  IPR000890 Aliphatic acid kinase, short-chain [PR00471] (166-179)
  IPR000890 Aliphatic acid kinase, short-chain [PR00471] (194-215)
  IPR000890 Aliphatic acid kinase, short-chain [PR00471] (293-306)
  IPR000890 Aliphatic acid kinase, short-chain [PR00471] (315-331)
  IPR000890 Aliphatic acid kinase, short-chain [PR00471] (371-383)
  IPR000890 Aliphatic acid kinase, short-chain [PTHR21060] (2-391)
  IPR004372 Acetate/propionate kinase [MF_00020] (1-392)
  IPR004372 Acetate/propionate kinase [PIRSF000722] (3-390)
  IPR004372 Acetate/propionate kinase [TIGR00016] (2-386)
  IPR043129 ATPase, nucleotide binding domain [SSF53067] (1-186)
  IPR043129 ATPase, nucleotide binding domain [SSF53067] (153-388)

Secondary structure (DSSP, 8-state):
-EEEEEEE-SS-EEEEEEETTEEEEEEEE---EEEEEETTEEEEEE-----HHHHHHHHHHHHHHTT---SEEEEEES--TTT-SS-EE--HHHHHHHHHTGGG-TTTHHHHHHHHHHHHHH-TTSEEEEEETTGGGGGS-HHHH--S--TTHHHHT------HHHHHHHHHHTTTTS-GGG-EEEEEEE-SS-EEEEEEETTEEEEES--SSTTSSS--SS---S--THHHHHHHHHH-HHHHHHHHHHS-HHHHHHSS-S-HHHHHHHHHH--SSHHHHHHHHHHHHHHHHHHHHHHHHHHT--SEEEEEHHHHHH-HHHHHHHHHHTGGGT--B-HHHHHH---SS-EE-B-TT-SSEEEE----HHHHHHHHHHHHH--/--EEEEEE-SS-EEEEEESSSSEEEEEEEEE--SSS-S--EEEEEETTEEEEEE-----HHHHHHHHHHHHHHTT---SEEEEEES--TTT-SS-EE--HHHHHHHHTTGGGSTTHHHHHHHHHHHHHHHSTTSEEEEEETTGGGGGS-HHHH--S--TTHHHHT------HHHHHHHHHHHTTTS-GGG-EEEEEEE-SS-EEEEEEETTEEEEES--SSTTSSS--SS---S--THHHHHHHHHH-HHHHHHHHHHS-HHHHHHSS-SSHHHHHHHHHTT-TTHHHHHHHHHHHHHHHHHHHHHHHHHHT--SEEEEEHHHHHH-HHHHHHHHHHTGGGT--B-HHHHHH---SS-EE-B-TT-SSEEEE----HHHHHHHHHHHHH--

Radius of gyration: 29.83 Å; Cα contacts (8 Å, |Δi|>4): 1725; chains: 2; bounding box: 60×90×74 Å

Nearest PDB structures (foldseek):
  4h0o-assembly1_A  TM=1.003E+00  e=7.340E-86  Entamoeba histolytica
  4h0o-assembly1_B  TM=9.934E-01  e=2.453E-79  Entamoeba histolytica
  2iir-assembly1_B  TM=9.228E-01  e=3.522E-43  Thermotoga maritima
  4fwl-assembly1_A-2  TM=9.070E-01  e=4.667E-41  Salmonella enterica subsp. enterica serovar Typhimurium str. LT2
  7fj8-assembly1_B  TM=9.082E-01  e=1.033E-35  Klebsiella pneumoniae